Protein AF-0000000084684167 (afdb_homodimer)

Radius of gyration: 35.63 Å; Cα contacts (8 Å, |Δi|>4): 2121; chains: 2; bounding box: 79×108×80 Å

Structure (mmCIF, N/CA/C/O backbone):
data_AF-0000000084684167-model_v1
#
loop_
_entity.id
_entity.type
_entity.pdbx_description
1 polymer 'Sulfate permease'
#
loop_
_atom_site.group_PDB
_atom_site.id
_atom_site.type_symbol
_atom_site.label_atom_id
_atom_site.label_alt_id
_atom_site.label_comp_id
_atom_site.label_asym_id
_atom_site.label_entity_id
_atom_site.label_seq_id
_atom_site.pdbx_PDB_ins_code
_atom_site.Cartn_x
_atom_site.Cartn_y
_atom_site.Cartn_z
_atom_site.occupancy
_atom_site.B_iso_or_equiv
_atom_site.auth_seq_id
_atom_site.auth_comp_id
_atom_site.auth_asym_id
_atom_site.auth_atom_id
_atom_site.pdbx_PDB_model_num
ATOM 1 N N . MET A 1 1 ? 5.824 9.852 40.625 1 30.14 1 MET A N 1
ATOM 2 C CA . MET A 1 1 ? 4.891 9.773 39.5 1 30.14 1 MET A CA 1
ATOM 3 C C . MET A 1 1 ? 5.117 10.922 38.531 1 30.14 1 MET A C 1
ATOM 5 O O . MET A 1 1 ? 5.32 10.695 37.344 1 30.14 1 MET A O 1
ATOM 9 N N . LEU A 1 2 ? 3.863 11.977 38.438 1 46.78 2 LEU A N 1
ATOM 10 C CA . LEU A 1 2 ? 2.816 12.523 37.562 1 46.78 2 LEU A CA 1
ATOM 11 C C . LEU A 1 2 ? 3.27 13.82 36.906 1 46.78 2 LEU A C 1
ATOM 13 O O . LEU A 1 2 ? 2.459 14.547 36.344 1 46.78 2 LEU A O 1
ATOM 17 N N . LEU A 1 3 ? 4.258 14.43 37.312 1 61.12 3 LEU A N 1
ATOM 18 C CA . LEU A 1 3 ? 4.465 15.75 36.719 1 61.12 3 LEU A CA 1
ATOM 19 C C . LEU A 1 3 ? 5.164 15.648 35.375 1 61.12 3 LEU A C 1
ATOM 21 O O . LEU A 1 3 ? 6.082 14.844 35.219 1 61.12 3 LEU A O 1
ATOM 25 N N . PRO A 1 4 ? 4.742 16.422 34.469 1 76.06 4 PRO A N 1
ATOM 26 C CA . PRO A 1 4 ? 5.359 16.438 33.156 1 76.06 4 PRO A CA 1
ATOM 27 C C . PRO A 1 4 ? 6.848 16.766 33.188 1 76.06 4 PRO A C 1
ATOM 29 O O . PRO A 1 4 ? 7.297 17.5 34.094 1 76.06 4 PRO A O 1
ATOM 32 N N . SER A 1 5 ? 7.703 16.25 32.5 1 76.25 5 SER A N 1
ATOM 33 C CA . SER A 1 5 ? 9.156 16.344 32.5 1 76.25 5 SER A CA 1
ATOM 34 C C . SER A 1 5 ? 9.625 17.781 32.344 1 76.25 5 SER A C 1
ATOM 36 O O . SER A 1 5 ? 10.672 18.156 32.875 1 76.25 5 SER A O 1
ATOM 38 N N . TRP A 1 6 ? 8.82 18.688 31.734 1 80.88 6 TRP A N 1
ATOM 39 C CA . TRP A 1 6 ? 9.273 20.062 31.484 1 80.88 6 TRP A CA 1
ATOM 40 C C . TRP A 1 6 ? 9.227 20.906 32.75 1 80.88 6 TRP A C 1
ATOM 42 O O . TRP A 1 6 ? 9.969 21.875 32.875 1 80.88 6 TRP A O 1
ATOM 52 N N . ILE A 1 7 ? 8.445 20.516 33.75 1 82.56 7 ILE A N 1
ATOM 53 C CA . ILE A 1 7 ? 8.336 21.266 35 1 82.56 7 ILE A CA 1
ATOM 54 C C . ILE A 1 7 ? 9.609 21.109 35.812 1 82.56 7 ILE A C 1
ATOM 56 O O . ILE A 1 7 ? 10.039 22.047 36.5 1 82.56 7 ILE A O 1
ATOM 60 N N . LYS A 1 8 ? 10.289 19.891 35.781 1 78.38 8 LYS A N 1
ATOM 61 C CA . LYS A 1 8 ? 11.484 19.578 36.562 1 78.38 8 LYS A CA 1
ATOM 62 C C . LYS A 1 8 ? 12.688 20.344 36.031 1 78.38 8 LYS A C 1
ATOM 64 O O . LYS A 1 8 ? 13.625 20.625 36.781 1 78.38 8 LYS A O 1
ATOM 69 N N . THR A 1 9 ? 12.547 20.781 34.75 1 81.38 9 THR A N 1
ATOM 70 C CA . THR A 1 9 ? 13.711 21.406 34.125 1 81.38 9 THR A CA 1
ATOM 71 C C . THR A 1 9 ? 13.422 22.875 33.781 1 81.38 9 THR A C 1
ATOM 73 O O . THR A 1 9 ? 14.172 23.484 33.031 1 81.38 9 THR A O 1
ATOM 76 N N . TYR A 1 10 ? 12.406 23.453 34.312 1 87.62 10 TYR A N 1
ATOM 77 C CA . TYR A 1 10 ? 11.977 24.797 33.938 1 87.62 10 TYR A CA 1
ATOM 78 C C . TYR A 1 10 ? 12.922 25.844 34.5 1 87.62 10 TYR A C 1
ATOM 80 O O . TYR A 1 10 ? 13.32 25.766 35.688 1 87.62 10 TYR A O 1
ATOM 88 N N . GLN A 1 11 ? 13.32 26.75 33.688 1 88.44 11 GLN A N 1
ATOM 89 C CA . GLN A 1 11 ? 14.203 27.844 34.125 1 88.44 11 GLN A CA 1
ATOM 90 C C . GLN A 1 11 ? 13.43 29.156 34.219 1 88.44 11 GLN A C 1
ATOM 92 O O . GLN A 1 11 ? 12.625 29.484 33.344 1 88.44 11 GLN A O 1
ATOM 97 N N . THR A 1 12 ? 13.664 29.938 35.219 1 88.5 12 THR A N 1
ATOM 98 C CA . THR A 1 12 ? 12.961 31.188 35.5 1 88.5 12 THR A CA 1
ATOM 99 C C . THR A 1 12 ? 13.195 32.188 34.375 1 88.5 12 THR A C 1
ATOM 101 O O . THR A 1 12 ? 12.344 33.031 34.125 1 88.5 12 THR A O 1
ATOM 104 N N . ALA A 1 13 ? 14.281 32.062 33.656 1 87.5 13 ALA A N 1
ATOM 105 C CA . ALA A 1 13 ? 14.609 32.969 32.531 1 87.5 13 ALA A CA 1
ATOM 106 C C . ALA A 1 13 ? 13.602 32.781 31.406 1 87.5 13 ALA A C 1
ATOM 108 O O . ALA A 1 13 ? 13.445 33.688 30.578 1 87.5 13 ALA A O 1
ATOM 109 N N . GLN A 1 14 ? 12.875 31.703 31.453 1 89.88 14 GLN A N 1
ATOM 110 C CA . GLN A 1 14 ? 11.938 31.375 30.375 1 89.88 14 GLN A CA 1
ATOM 111 C C . GLN A 1 14 ? 10.562 31.984 30.656 1 89.88 14 GLN A C 1
ATOM 113 O O . GLN A 1 14 ? 9.727 32.062 29.75 1 89.88 14 GLN A O 1
ATOM 118 N N . LEU A 1 15 ? 10.32 32.5 31.812 1 92.25 15 LEU A N 1
ATOM 119 C CA . LEU A 1 15 ? 9.008 32.938 32.25 1 92.25 15 LEU A CA 1
ATOM 120 C C . LEU A 1 15 ? 8.523 34.156 31.453 1 92.25 15 LEU A C 1
ATOM 122 O O . LEU A 1 15 ? 7.355 34.219 31.062 1 92.25 15 LEU A O 1
ATOM 126 N N . LYS A 1 16 ? 9.398 35.094 31.234 1 90.31 16 LYS A N 1
ATOM 127 C CA . LYS A 1 16 ? 9.008 36.281 30.484 1 90.31 16 LYS A CA 1
ATOM 128 C C . LYS A 1 16 ? 8.531 35.906 29.078 1 90.31 16 LYS A C 1
ATOM 130 O O . LYS A 1 16 ? 7.492 36.375 28.625 1 90.31 16 LYS A O 1
ATOM 135 N N . GLY A 1 17 ? 9.289 35.094 28.422 1 91.12 17 GLY A N 1
ATOM 136 C CA . GLY A 1 17 ? 8.914 34.656 27.094 1 91.12 17 GLY A CA 1
ATOM 137 C C . GLY A 1 17 ? 7.617 33.875 27.078 1 91.12 17 GLY A C 1
ATOM 138 O O . GLY A 1 17 ? 6.781 34.062 26.188 1 91.12 17 GLY A O 1
ATOM 139 N N . ASP A 1 18 ? 7.449 33.031 28.031 1 94.31 18 ASP A N 1
ATOM 140 C CA . ASP A 1 18 ? 6.25 32.188 28.094 1 94.31 18 ASP A CA 1
ATOM 141 C C . ASP A 1 18 ? 5.016 33.031 28.391 1 94.31 18 ASP A C 1
ATOM 143 O O . ASP A 1 18 ? 3.928 32.75 27.875 1 94.31 18 ASP A O 1
ATOM 147 N N . LEU A 1 19 ? 5.188 34.031 29.188 1 93.88 19 LEU A N 1
ATOM 148 C CA . LEU A 1 19 ? 4.074 34.906 29.516 1 93.88 19 LEU A CA 1
ATOM 149 C C . LEU A 1 19 ? 3.619 35.719 28.297 1 93.88 19 LEU A C 1
ATOM 151 O O . LEU A 1 19 ? 2.424 35.781 28.016 1 93.88 19 LEU A O 1
ATOM 155 N N . ILE A 1 20 ? 4.551 36.281 27.625 1 91.31 20 ILE A N 1
ATOM 156 C CA . ILE A 1 20 ? 4.242 37.062 26.453 1 91.31 20 ILE A CA 1
ATOM 157 C C . ILE A 1 20 ? 3.604 36.188 25.375 1 91.31 20 ILE A C 1
ATOM 159 O O . ILE A 1 20 ? 2.572 36.562 24.797 1 91.31 20 ILE A O 1
ATOM 163 N N . ALA A 1 21 ? 4.191 35.094 25.188 1 94.19 21 ALA A N 1
ATOM 164 C CA . ALA A 1 21 ? 3.68 34.156 24.188 1 94.19 21 ALA A CA 1
ATOM 165 C C . ALA A 1 21 ? 2.271 33.688 24.531 1 94.19 21 ALA A C 1
ATOM 167 O O . ALA A 1 21 ? 1.39 33.656 23.672 1 94.19 21 ALA A O 1
ATOM 168 N N . GLY A 1 22 ? 2.076 33.344 25.766 1 95.31 22 GLY A N 1
ATOM 169 C CA . GLY A 1 22 ? 0.77 32.906 26.219 1 95.31 22 GLY A CA 1
ATOM 170 C C . GLY A 1 22 ? -0.327 33.938 26 1 95.31 22 GLY A C 1
ATOM 171 O O . GLY A 1 22 ? -1.43 33.594 25.578 1 95.31 22 GLY A O 1
ATOM 172 N N . VAL A 1 23 ? 0.008 35.125 26.234 1 93.12 23 VAL A N 1
ATOM 173 C CA . VAL A 1 23 ? -0.957 36.219 26.078 1 93.12 23 VAL A CA 1
ATOM 174 C C . VAL A 1 23 ? -1.273 36.438 24.609 1 93.12 23 VAL A C 1
ATOM 176 O O . VAL A 1 23 ? -2.441 36.531 24.219 1 93.12 23 VAL A O 1
ATOM 179 N N . ILE A 1 24 ? -0.276 36.469 23.828 1 91.44 24 ILE A N 1
ATOM 180 C CA . ILE A 1 24 ? -0.456 36.688 22.391 1 91.44 24 ILE A CA 1
ATOM 181 C C . ILE A 1 24 ? -1.278 35.562 21.781 1 91.44 24 ILE A C 1
ATOM 183 O O . ILE A 1 24 ? -2.184 35.812 20.984 1 91.44 24 ILE A O 1
ATOM 187 N N . VAL A 1 25 ? -0.952 34.344 22.172 1 94.06 25 VAL A N 1
ATOM 188 C CA . VAL A 1 25 ? -1.665 33.219 21.609 1 94.06 25 VAL A CA 1
ATOM 189 C C . VAL A 1 25 ? -3.127 33.25 22.047 1 94.06 25 VAL A C 1
ATOM 191 O O . VAL A 1 25 ? -4.023 32.875 21.281 1 94.06 25 VAL A O 1
ATOM 194 N N . ALA A 1 26 ? -3.395 33.656 23.281 1 94.56 26 ALA A N 1
ATOM 195 C CA . ALA A 1 26 ? -4.77 33.781 23.75 1 94.56 26 ALA A CA 1
ATOM 196 C C . ALA A 1 26 ? -5.551 34.781 22.922 1 94.56 26 ALA A C 1
ATOM 198 O O . ALA A 1 26 ? -6.715 34.562 22.594 1 94.56 26 ALA A O 1
ATOM 199 N N . ILE A 1 27 ? -4.934 35.844 22.625 1 89.44 27 ILE A N 1
ATOM 200 C CA . ILE A 1 27 ? -5.535 36.906 21.844 1 89.44 27 ILE A CA 1
ATOM 201 C C . ILE A 1 27 ? -5.934 36.406 20.469 1 89.44 27 ILE A C 1
ATOM 203 O O . ILE A 1 27 ? -6.988 36.781 19.938 1 89.44 27 ILE A O 1
ATOM 207 N N . VAL A 1 28 ? -5.172 35.594 19.922 1 90.06 28 VAL A N 1
ATOM 208 C CA . VAL A 1 28 ? -5.434 35.031 18.594 1 90.06 28 VAL A CA 1
ATOM 209 C C . VAL A 1 28 ? -6.441 33.906 18.688 1 90.06 28 VAL A C 1
ATOM 211 O O . VAL A 1 28 ? -7.344 33.781 17.859 1 90.06 28 VAL A O 1
ATOM 214 N N . LEU A 1 29 ? -6.328 33.094 19.703 1 93.56 29 LEU A N 1
ATOM 215 C CA . LEU A 1 29 ? -7.074 31.859 19.844 1 93.56 29 LEU A CA 1
ATOM 216 C C . LEU A 1 29 ? -8.555 32.125 20.109 1 93.56 29 LEU A C 1
ATOM 218 O O . LEU A 1 29 ? -9.422 31.422 19.594 1 93.56 29 LEU A O 1
ATOM 222 N N . ILE A 1 30 ? -8.914 33.125 20.844 1 93.31 30 ILE A N 1
ATOM 223 C CA . ILE A 1 30 ? -10.281 33.375 21.312 1 93.31 30 ILE A CA 1
ATOM 224 C C . ILE A 1 30 ? -11.18 33.656 20.109 1 93.31 30 ILE A C 1
ATOM 226 O O . ILE A 1 30 ? -12.117 32.906 19.828 1 93.31 30 ILE A O 1
ATOM 230 N N . PRO A 1 31 ? -10.859 34.688 19.328 1 90.94 31 PRO A N 1
ATOM 231 C CA . PRO A 1 31 ? -11.711 34.906 18.156 1 90.94 31 PRO A CA 1
ATOM 232 C C . PRO A 1 31 ? -11.625 33.781 17.141 1 90.94 31 PRO A C 1
ATOM 234 O O . PRO A 1 31 ? -12.633 33.406 16.531 1 90.94 31 PRO A O 1
ATOM 237 N N . GLN A 1 32 ? -10.492 33.219 16.969 1 91.38 32 GLN A N 1
ATOM 238 C CA . GLN A 1 32 ? -10.289 32.125 16.016 1 91.38 32 GLN A CA 1
ATOM 239 C C . GLN A 1 32 ? -11.102 30.906 16.391 1 91.38 32 GLN A C 1
ATOM 241 O O . GLN A 1 32 ? -11.68 30.25 15.531 1 91.38 32 GLN A O 1
ATOM 246 N N . SER A 1 33 ? -11.055 30.578 17.656 1 94 33 SER A N 1
ATOM 247 C CA . SER A 1 33 ? -11.828 29.422 18.125 1 94 33 SER A CA 1
ATOM 248 C C . SER A 1 33 ? -13.32 29.625 17.875 1 94 33 SER A C 1
ATOM 250 O O . SER A 1 33 ? -14.008 28.703 17.422 1 94 33 SER A O 1
ATOM 252 N N . MET A 1 34 ? -13.82 30.797 18.156 1 92.62 34 MET A N 1
ATOM 253 C CA . MET A 1 34 ? -15.234 31.094 17.922 1 92.62 34 MET A CA 1
ATOM 254 C C . MET A 1 34 ? -15.57 30.953 16.438 1 92.62 34 MET A C 1
ATOM 256 O O . MET A 1 34 ? -16.594 30.359 16.078 1 92.62 34 MET A O 1
ATOM 260 N N . ALA A 1 35 ? -14.695 31.469 15.68 1 92.19 35 ALA A N 1
ATOM 261 C CA . ALA A 1 35 ? -14.891 31.391 14.234 1 92.19 35 ALA A CA 1
ATOM 262 C C . ALA A 1 35 ? -14.914 29.938 13.766 1 92.19 35 ALA A C 1
ATOM 264 O O . ALA A 1 35 ? -15.742 29.562 12.938 1 92.19 35 ALA A O 1
ATOM 265 N N . TYR A 1 36 ? -14.047 29.094 14.242 1 93.62 36 TYR A N 1
ATOM 266 C CA . TYR A 1 36 ? -13.961 27.703 13.836 1 93.62 36 TYR A CA 1
ATOM 267 C C . TYR A 1 36 ? -15.148 26.906 14.359 1 93.62 36 TYR A C 1
ATOM 269 O O . TYR A 1 36 ? -15.602 25.953 13.711 1 93.62 36 TYR A O 1
ATOM 277 N N . GLY A 1 37 ? -15.625 27.312 15.531 1 93.44 37 GLY A N 1
ATOM 278 C CA . GLY A 1 37 ? -16.859 26.719 16 1 93.44 37 GLY A CA 1
ATOM 279 C C . GLY A 1 37 ? -18.016 26.906 15.039 1 93.44 37 GLY A C 1
ATOM 280 O O . GLY A 1 37 ? -18.75 25.953 14.75 1 93.44 37 GLY A O 1
ATOM 281 N N . LEU A 1 38 ? -18.109 28.094 14.594 1 88.69 38 LEU A N 1
ATOM 282 C CA . LEU A 1 38 ? -19.172 28.391 13.633 1 88.69 38 LEU A CA 1
ATOM 283 C C . LEU A 1 38 ? -18.953 27.625 12.328 1 88.69 38 LEU A C 1
ATOM 285 O O . LEU A 1 38 ? -19.922 27.188 11.703 1 88.69 38 LEU A O 1
ATOM 289 N N . LEU A 1 39 ? -17.781 27.516 11.961 1 88.5 39 LEU A N 1
ATOM 290 C CA . LEU A 1 39 ? -17.438 26.75 10.766 1 88.5 39 LEU A CA 1
ATOM 291 C C . LEU A 1 39 ? -17.875 25.297 10.914 1 88.5 39 LEU A C 1
ATOM 293 O O . LEU A 1 39 ? -18.297 24.672 9.938 1 88.5 39 LEU A O 1
ATOM 297 N N . ALA A 1 40 ? -17.828 24.797 12.109 1 92.81 40 ALA A N 1
ATOM 298 C CA . ALA A 1 40 ? -18.203 23.406 12.398 1 92.81 40 ALA A CA 1
ATOM 299 C C . ALA A 1 40 ? -19.719 23.297 12.586 1 92.81 40 ALA A C 1
ATOM 301 O O . ALA A 1 40 ? -20.25 22.203 12.797 1 92.81 40 ALA A O 1
ATOM 302 N N . GLY A 1 41 ? -20.391 24.453 12.523 1 89.31 41 GLY A N 1
ATOM 303 C CA . GLY A 1 41 ? -21.828 24.453 12.758 1 89.31 41 GLY A CA 1
ATOM 304 C C . GLY A 1 41 ? -22.188 24.359 14.227 1 89.31 41 GLY A C 1
ATOM 305 O O . GLY A 1 41 ? -23.266 23.875 14.578 1 89.31 41 GLY A O 1
ATOM 306 N N . LEU A 1 42 ? -21.281 24.766 15.055 1 94.06 42 LEU A N 1
ATOM 307 C CA . LEU A 1 42 ? -21.469 24.688 16.5 1 94.06 42 LEU A CA 1
ATOM 308 C C . LEU A 1 42 ? -21.547 26.062 17.125 1 94.06 42 LEU A C 1
ATOM 310 O O . LEU A 1 42 ? -21.062 27.047 16.531 1 94.06 42 LEU A O 1
ATOM 314 N N . PRO A 1 43 ? -22.156 26.141 18.266 1 92.88 43 PRO A N 1
ATOM 315 C CA . PRO A 1 43 ? -22.094 27.422 18.984 1 92.88 43 PRO A CA 1
ATOM 316 C C . PRO A 1 43 ? -20.688 27.812 19.391 1 92.88 43 PRO A C 1
ATOM 318 O O . PRO A 1 43 ? -19.844 26.938 19.625 1 92.88 43 PRO A O 1
ATOM 321 N N . ALA A 1 44 ? -20.453 29.047 19.5 1 91.94 44 ALA A N 1
ATOM 322 C CA . ALA A 1 44 ? -19.125 29.609 19.766 1 91.94 44 ALA A CA 1
ATOM 323 C C . ALA A 1 44 ? -18.578 29.078 21.094 1 91.94 44 ALA A C 1
ATOM 325 O O . ALA A 1 44 ? -17.359 28.891 21.219 1 91.94 44 ALA A O 1
ATOM 326 N N . GLU A 1 45 ? -19.453 28.859 22.031 1 93.06 45 GLU A N 1
ATOM 327 C CA . GLU A 1 45 ? -19.016 28.438 23.359 1 93.06 45 GLU A CA 1
ATOM 328 C C . GLU A 1 45 ? -18.375 27.047 23.312 1 93.06 45 GLU A C 1
ATOM 330 O O . GLU A 1 45 ? -17.453 26.766 24.078 1 93.06 45 GLU A O 1
ATOM 335 N N . VAL A 1 46 ? -18.844 26.188 22.422 1 94.06 46 VAL A N 1
ATOM 336 C CA . VAL A 1 46 ? -18.312 24.828 22.297 1 94.06 46 VAL A CA 1
ATOM 337 C C . VAL A 1 46 ? -16.859 24.875 21.875 1 94.06 46 VAL A C 1
ATOM 339 O O . VAL A 1 46 ? -16.031 24.109 22.359 1 94.06 46 VAL A O 1
ATOM 342 N N . ALA A 1 47 ? -16.594 25.766 20.984 1 94.81 47 ALA A N 1
ATOM 343 C CA . ALA A 1 47 ? -15.211 25.922 20.531 1 94.81 47 ALA A CA 1
ATOM 344 C C . ALA A 1 47 ? -14.336 26.5 21.625 1 94.81 47 ALA A C 1
ATOM 346 O O . ALA A 1 47 ? -13.156 26.156 21.75 1 94.81 47 ALA A O 1
ATOM 347 N N . LEU A 1 48 ? -14.859 27.438 22.406 1 95.06 48 LEU A N 1
ATOM 348 C CA . LEU A 1 48 ? -14.117 28 23.531 1 95.06 48 LEU A CA 1
ATOM 349 C C . LEU A 1 48 ? -13.844 26.938 24.594 1 95.06 48 LEU A C 1
ATOM 351 O O . LEU A 1 48 ? -12.766 26.906 25.188 1 95.06 48 LEU A O 1
ATOM 355 N N . TYR A 1 49 ? -14.836 26.078 24.766 1 96.06 49 TYR A N 1
ATOM 356 C CA . TYR A 1 49 ? -14.648 24.969 25.703 1 96.06 49 TYR A CA 1
ATOM 357 C C . TYR A 1 49 ? -13.492 24.078 25.25 1 96.06 49 TYR A C 1
ATOM 359 O O . TYR A 1 49 ? -12.781 23.5 26.078 1 96.06 49 TYR A O 1
ATOM 367 N N . SER A 1 50 ? -13.297 23.969 23.953 1 96.75 50 SER A N 1
ATOM 368 C CA . SER A 1 50 ? -12.25 23.141 23.375 1 96.75 50 SER A CA 1
ATOM 369 C C . SER A 1 50 ? -10.883 23.797 23.5 1 96.75 50 SER A C 1
ATOM 371 O O . SER A 1 50 ? -9.883 23.25 23.031 1 96.75 50 SER A O 1
ATOM 373 N N . SER A 1 51 ? -10.789 24.953 24.109 1 96.62 51 SER A N 1
ATOM 374 C CA . SER A 1 51 ? -9.547 25.719 24.156 1 96.62 51 SER A CA 1
ATOM 375 C C . SER A 1 51 ? -9.078 25.938 25.578 1 96.62 51 SER A C 1
ATOM 377 O O . SER A 1 51 ? -8.375 26.906 25.875 1 96.62 51 SER A O 1
ATOM 379 N N . VAL A 1 52 ? -9.492 25.141 26.516 1 96.88 52 VAL A N 1
ATOM 380 C CA . VAL A 1 52 ? -9.055 25.281 27.906 1 96.88 52 VAL A CA 1
ATOM 381 C C . VAL A 1 52 ? -8.406 23.984 28.375 1 96.88 52 VAL A C 1
ATOM 383 O O . VAL A 1 52 ? -7.188 23.812 28.266 1 96.88 52 VAL A O 1
ATOM 386 N N . LEU A 1 53 ? -9.25 22.984 28.609 1 96.56 53 LEU A N 1
ATOM 387 C CA . LEU A 1 53 ? -8.742 21.734 29.188 1 96.56 53 LEU A CA 1
ATOM 388 C C . LEU A 1 53 ? -7.836 21.016 28.188 1 96.56 53 LEU A C 1
ATOM 390 O O . LEU A 1 53 ? -6.824 20.422 28.578 1 96.56 53 LEU A O 1
ATOM 394 N N . PRO A 1 54 ? -8.234 20.984 26.953 1 97.56 54 PRO A N 1
ATOM 395 C CA . PRO A 1 54 ? -7.367 20.297 25.984 1 97.56 54 PRO A CA 1
ATOM 396 C C . PRO A 1 54 ? -5.945 20.844 25.969 1 97.56 54 PRO A C 1
ATOM 398 O O . PRO A 1 54 ? -4.984 20.078 25.891 1 97.56 54 PRO A O 1
ATOM 401 N N . ILE A 1 55 ? -5.809 22.156 26.078 1 97.44 55 ILE A N 1
ATOM 402 C CA . ILE A 1 55 ? -4.5 22.797 26.062 1 97.44 55 ILE A CA 1
ATOM 403 C C . ILE A 1 55 ? -3.699 22.359 27.281 1 97.44 55 ILE A C 1
ATOM 405 O O . ILE A 1 55 ? -2.512 22.047 27.188 1 97.44 55 ILE A O 1
ATOM 409 N N . ILE A 1 56 ? -4.336 22.281 28.391 1 96.31 56 ILE A N 1
ATOM 410 C CA . ILE A 1 56 ? -3.689 21.922 29.656 1 96.31 56 ILE A CA 1
ATOM 411 C C . ILE A 1 56 ? -3.246 20.469 29.625 1 96.31 56 ILE A C 1
ATOM 413 O O . ILE A 1 56 ? -2.121 20.141 30.016 1 96.31 56 ILE A O 1
ATOM 417 N N . LEU A 1 57 ? -4.113 19.641 29.156 1 96.75 57 LEU A N 1
ATOM 418 C CA . LEU A 1 57 ? -3.781 18.219 29.156 1 96.75 57 LEU A CA 1
ATOM 419 C C . LEU A 1 57 ? -2.705 17.922 28.125 1 96.75 57 LEU A C 1
ATOM 421 O O . LEU A 1 57 ? -1.883 17.016 28.312 1 96.75 57 LEU A O 1
ATOM 425 N N . TYR A 1 58 ? -2.76 18.609 27.016 1 97 58 TYR A N 1
ATOM 426 C CA . TYR A 1 58 ? -1.657 18.438 26.078 1 97 58 TYR A CA 1
ATOM 427 C C . TYR A 1 58 ? -0.337 18.875 26.688 1 97 58 TYR A C 1
ATOM 429 O O . TYR A 1 58 ? 0.694 18.234 26.5 1 97 58 TYR A O 1
ATOM 437 N N . ALA A 1 59 ? -0.339 19.984 27.375 1 95.12 59 ALA A N 1
ATOM 438 C CA . ALA A 1 59 ? 0.871 20.484 28.016 1 95.12 59 ALA A CA 1
ATOM 439 C C . ALA A 1 59 ? 1.427 19.469 29.016 1 95.12 59 ALA A C 1
ATOM 441 O O . ALA A 1 59 ? 2.643 19.375 29.188 1 95.12 59 ALA A O 1
ATOM 442 N N . ALA A 1 60 ? 0.584 18.703 29.547 1 94.62 60 ALA A N 1
ATOM 443 C CA . ALA A 1 60 ? 0.984 17.719 30.547 1 94.62 60 ALA A CA 1
ATOM 444 C C . ALA A 1 60 ? 1.554 16.469 29.891 1 94.62 60 ALA A C 1
ATOM 446 O O . ALA A 1 60 ? 2.467 15.836 30.422 1 94.62 60 ALA A O 1
ATOM 447 N N . PHE A 1 61 ? 1.011 16.141 28.703 1 94.88 61 PHE A N 1
ATOM 448 C CA . PHE A 1 61 ? 1.336 14.805 28.203 1 94.88 61 PHE A CA 1
ATOM 449 C C . PHE A 1 61 ? 2.072 14.891 26.875 1 94.88 61 PHE A C 1
ATOM 451 O O . PHE A 1 61 ? 2.689 13.914 26.438 1 94.88 61 PHE A O 1
ATOM 458 N N . GLY A 1 62 ? 1.95 15.984 26.25 1 92.94 62 GLY A N 1
ATOM 459 C CA . GLY A 1 62 ? 2.586 16.125 24.953 1 92.94 62 GLY A CA 1
ATOM 460 C C . GLY A 1 62 ? 4.094 16.281 25.031 1 92.94 62 GLY A C 1
ATOM 461 O O . GLY A 1 62 ? 4.641 16.469 26.125 1 92.94 62 GLY A O 1
ATOM 462 N N . SER A 1 63 ? 4.785 16.188 23.906 1 90.38 63 SER A N 1
ATOM 463 C CA . SER A 1 63 ? 6.238 16.312 23.891 1 90.38 63 SER A CA 1
ATOM 464 C C . SER A 1 63 ? 6.68 17.688 23.422 1 90.38 63 SER A C 1
ATOM 466 O O . SER A 1 63 ? 7.734 18.188 23.828 1 90.38 63 SER A O 1
ATOM 468 N N . SER A 1 64 ? 5.887 18.328 22.625 1 90.94 64 SER A N 1
ATOM 469 C CA . SER A 1 64 ? 6.258 19.641 22.094 1 90.94 64 SER A CA 1
ATOM 470 C C . SER A 1 64 ? 6.129 20.719 23.156 1 90.94 64 SER A C 1
ATOM 472 O O . SER A 1 64 ? 5.188 20.719 23.953 1 90.94 64 SER A O 1
ATOM 474 N N . ARG A 1 65 ? 6.988 21.609 23.094 1 90.12 65 ARG A N 1
ATOM 475 C CA . ARG A 1 65 ? 6.996 22.688 24.062 1 90.12 65 ARG A CA 1
ATOM 476 C C . ARG A 1 65 ? 6.293 23.922 23.516 1 90.12 65 ARG A C 1
ATOM 478 O O . ARG A 1 65 ? 5.926 24.828 24.281 1 90.12 65 ARG A O 1
ATOM 485 N N . THR A 1 66 ? 6.07 23.922 22.281 1 90.19 66 THR A N 1
ATOM 486 C CA . THR A 1 66 ? 5.602 25.188 21.703 1 90.19 66 THR A CA 1
ATOM 487 C C . THR A 1 66 ? 4.344 24.953 20.859 1 90.19 66 THR A C 1
ATOM 489 O O . THR A 1 66 ? 3.723 25.906 20.391 1 90.19 66 THR A O 1
ATOM 492 N N . LEU A 1 67 ? 3.943 23.734 20.672 1 92.88 67 LEU A N 1
ATOM 493 C CA . LEU A 1 67 ? 2.756 23.453 19.875 1 92.88 67 LEU A CA 1
ATOM 494 C C . LEU A 1 67 ? 1.511 24.062 20.516 1 92.88 67 LEU A C 1
ATOM 496 O O . LEU A 1 67 ? 1.26 23.844 21.719 1 92.88 67 LEU A O 1
ATOM 500 N N . ALA A 1 68 ? 0.794 24.797 19.766 1 95.31 68 ALA A N 1
ATOM 501 C CA . ALA A 1 68 ? -0.441 25.406 20.25 1 95.31 68 ALA A CA 1
ATOM 502 C C . ALA A 1 68 ? -1.657 24.578 19.844 1 95.31 68 ALA A C 1
ATOM 504 O O . ALA A 1 68 ? -2.012 24.516 18.672 1 95.31 68 ALA A O 1
ATOM 505 N N . ILE A 1 69 ? -2.32 24.031 20.812 1 96.31 69 ILE A N 1
ATOM 506 C CA . ILE A 1 69 ? -3.445 23.125 20.609 1 96.31 69 ILE A CA 1
ATOM 507 C C . ILE A 1 69 ? -4.754 23.906 20.641 1 96.31 69 ILE A C 1
ATOM 509 O O . ILE A 1 69 ? -4.871 24.906 21.359 1 96.31 69 ILE A O 1
ATOM 513 N N . GLY A 1 70 ? -5.762 23.5 19.922 1 96.5 70 GLY A N 1
ATOM 514 C CA . GLY A 1 70 ? -7.094 24.078 19.859 1 96.5 70 GLY A CA 1
ATOM 515 C C . GLY A 1 70 ? -7.855 23.719 18.609 1 96.5 70 GLY A C 1
ATOM 516 O O . GLY A 1 70 ? -7.449 22.828 17.859 1 96.5 70 GLY A O 1
ATOM 517 N N . PRO A 1 71 ? -8.953 24.375 18.438 1 95.94 71 PRO A N 1
ATOM 518 C CA . PRO A 1 71 ? -9.688 24.203 17.188 1 95.94 71 PRO A CA 1
ATOM 519 C C . PRO A 1 71 ? -8.883 24.641 15.961 1 95.94 71 PRO A C 1
ATOM 521 O O . PRO A 1 71 ? -8.195 25.672 16 1 95.94 71 PRO A O 1
ATOM 524 N N . VAL A 1 72 ? -8.93 23.812 14.938 1 93.62 72 VAL A N 1
ATOM 525 C CA . VAL A 1 72 ? -8.25 24.141 13.688 1 93.62 72 VAL A CA 1
ATOM 526 C C . VAL A 1 72 ? -9.234 24.062 12.531 1 93.62 72 VAL A C 1
ATOM 528 O O . VAL A 1 72 ? -10.273 23.406 12.633 1 93.62 72 VAL A O 1
ATOM 531 N N . GLY A 1 73 ? -8.93 24.797 11.508 1 90.44 73 GLY A N 1
ATOM 532 C CA . GLY A 1 73 ? -9.828 24.938 10.367 1 90.44 73 GLY A CA 1
ATOM 533 C C . GLY A 1 73 ? -10.234 23.609 9.766 1 90.44 73 GLY A C 1
ATOM 534 O O . GLY A 1 73 ? -11.422 23.312 9.633 1 90.44 73 GLY A O 1
ATOM 535 N N . ILE A 1 74 ? -9.305 22.828 9.508 1 86.75 74 ILE A N 1
ATOM 536 C CA . ILE A 1 74 ? -9.555 21.578 8.805 1 86.75 74 ILE A CA 1
ATOM 537 C C . ILE A 1 74 ? -10.391 20.656 9.68 1 86.75 74 ILE A C 1
ATOM 539 O O . ILE A 1 74 ? -11.312 19.984 9.195 1 86.75 74 ILE A O 1
ATOM 543 N N . MET A 1 75 ? -10.086 20.578 10.898 1 92.06 75 MET A N 1
ATOM 544 C CA . MET A 1 75 ? -10.852 19.734 11.797 1 92.06 75 MET A CA 1
ATOM 545 C C . MET A 1 75 ? -12.281 20.234 11.945 1 92.06 75 MET A C 1
ATOM 547 O O . MET A 1 75 ? -13.219 19.438 12.047 1 92.06 75 MET A O 1
ATOM 551 N N . SER A 1 76 ? -12.398 21.516 11.984 1 93.88 76 SER A N 1
ATOM 552 C CA . SER A 1 76 ? -13.734 22.094 12.102 1 93.88 76 SER A CA 1
ATOM 553 C C . SER A 1 76 ? -14.57 21.812 10.859 1 93.88 76 SER A C 1
ATOM 555 O O . SER A 1 76 ? -15.75 21.5 10.961 1 93.88 76 SER A O 1
ATOM 557 N N . LEU A 1 77 ? -13.945 21.984 9.805 1 86.69 77 LEU A N 1
ATOM 558 C CA . LEU A 1 77 ? -14.617 21.688 8.547 1 86.69 77 LEU A CA 1
ATOM 559 C C . LEU A 1 77 ? -15.07 20.234 8.508 1 86.69 77 LEU A C 1
ATOM 561 O O . LEU A 1 77 ? -16.219 19.938 8.141 1 86.69 77 LEU A O 1
ATOM 565 N N . MET A 1 78 ? -14.18 19.312 8.883 1 88.62 78 MET A N 1
ATOM 566 C CA . MET A 1 78 ? -14.484 17.875 8.844 1 88.62 78 MET A CA 1
ATOM 567 C C . MET A 1 78 ? -15.562 17.531 9.867 1 88.62 78 MET A C 1
ATOM 569 O O . MET A 1 78 ? -16.422 16.688 9.594 1 88.62 78 MET A O 1
ATOM 573 N N . THR A 1 79 ? -15.508 18.141 10.969 1 93.62 79 THR A N 1
ATOM 574 C CA . THR A 1 79 ? -16.531 17.938 11.992 1 93.62 79 THR A CA 1
ATOM 575 C C . THR A 1 79 ? -17.906 18.391 11.484 1 93.62 79 THR A C 1
ATOM 577 O O . THR A 1 79 ? -18.891 17.656 11.617 1 93.62 79 THR A O 1
ATOM 580 N N . GLY A 1 80 ? -17.938 19.562 10.953 1 90.56 80 GLY A N 1
ATOM 581 C CA . GLY A 1 80 ? -19.172 20.078 10.406 1 90.56 80 GLY A CA 1
ATOM 582 C C . GLY A 1 80 ? -19.766 19.188 9.32 1 90.56 80 GLY A C 1
ATOM 583 O O . GLY A 1 80 ? -20.969 18.922 9.312 1 90.56 80 GLY A O 1
ATOM 584 N N . ALA A 1 81 ? -18.938 18.766 8.477 1 84.19 81 ALA A N 1
ATOM 585 C CA . ALA A 1 81 ? -19.375 17.891 7.387 1 84.19 81 ALA A CA 1
ATOM 586 C C . ALA A 1 81 ? -19.922 16.578 7.922 1 84.19 81 ALA A C 1
ATOM 588 O O . ALA A 1 81 ? -20.922 16.062 7.426 1 84.19 81 ALA A O 1
ATOM 589 N N . THR A 1 82 ? -19.234 15.984 8.859 1 89.38 82 THR A N 1
ATOM 590 C CA . THR A 1 82 ? -19.656 14.727 9.461 1 89.38 82 THR A CA 1
ATOM 591 C C . THR A 1 82 ? -21.016 14.859 10.133 1 89.38 82 THR A C 1
ATOM 593 O O . THR A 1 82 ? -21.875 14 9.977 1 89.38 82 THR A O 1
ATOM 596 N N . ILE A 1 83 ? -21.219 15.938 10.82 1 91.69 83 ILE A N 1
ATOM 597 C CA . ILE A 1 83 ? -22.453 16.156 11.555 1 91.69 83 ILE A CA 1
ATOM 598 C C . ILE A 1 83 ? -23.594 16.438 10.57 1 91.69 83 ILE A C 1
ATOM 600 O O . ILE A 1 83 ? -24.719 15.961 10.758 1 91.69 83 ILE A O 1
ATOM 604 N N . ALA A 1 84 ? -23.297 17.203 9.578 1 86.12 84 ALA A N 1
ATOM 605 C CA . ALA A 1 84 ? -24.297 17.5 8.562 1 86.12 84 ALA A CA 1
ATOM 606 C C . ALA A 1 84 ? -24.828 16.234 7.91 1 86.12 84 ALA A C 1
ATOM 608 O O . ALA A 1 84 ? -26.016 16.141 7.57 1 86.12 84 ALA A O 1
ATOM 609 N N . GLU A 1 85 ? -24.031 15.258 7.738 1 84.19 85 GLU A N 1
ATOM 610 C CA . GLU A 1 85 ? -24.406 14 7.094 1 84.19 85 GLU A CA 1
ATOM 611 C C . GLU A 1 85 ? -25.359 13.188 7.965 1 84.19 85 GLU A C 1
ATOM 613 O O . GLU A 1 85 ? -26.094 12.344 7.465 1 84.19 85 GLU A O 1
ATOM 618 N N . LEU A 1 86 ? -25.328 13.445 9.219 1 88.88 86 LEU A N 1
ATOM 619 C CA . LEU A 1 86 ? -26.203 12.711 10.141 1 88.88 86 LEU A CA 1
ATOM 620 C C . LEU A 1 86 ? -27.641 13.156 9.984 1 88.88 86 LEU A C 1
ATOM 622 O O . LEU A 1 86 ? -28.562 12.453 10.406 1 88.88 86 LEU A O 1
ATOM 626 N N . GLY A 1 87 ? -27.891 14.383 9.438 1 86.94 87 GLY A N 1
ATOM 627 C CA . GLY A 1 87 ? -29.234 14.891 9.211 1 86.94 87 GLY A CA 1
ATOM 628 C C . GLY A 1 87 ? -29.953 15.273 10.492 1 86.94 87 GLY A C 1
ATOM 629 O O . GLY A 1 87 ? -31.172 15.117 10.602 1 86.94 87 GLY A O 1
ATOM 630 N N . ILE A 1 88 ? -29.156 15.695 11.453 1 88.38 88 ILE A N 1
ATOM 631 C CA . ILE A 1 88 ? -29.75 16.062 12.734 1 88.38 88 ILE A CA 1
ATOM 632 C C . ILE A 1 88 ? -29.984 17.578 12.773 1 88.38 88 ILE A C 1
ATOM 634 O O . ILE A 1 88 ? -29.156 18.344 12.266 1 88.38 88 ILE A O 1
ATOM 638 N N . SER A 1 89 ? -31.109 18.016 13.328 1 85.12 89 SER A N 1
ATOM 639 C CA . SER A 1 89 ? -31.453 19.438 13.336 1 85.12 89 SER A CA 1
ATOM 640 C C . SER A 1 89 ? -31.422 20 14.758 1 85.12 89 SER A C 1
ATOM 642 O O . SER A 1 89 ? -31.25 21.219 14.945 1 85.12 89 SER A O 1
ATOM 644 N N . ASN A 1 90 ? -31.516 19.203 15.719 1 91.94 90 ASN A N 1
ATOM 645 C CA . ASN A 1 90 ? -31.5 19.656 17.109 1 91.94 90 ASN A CA 1
ATOM 646 C C . ASN A 1 90 ? -30.094 20.016 17.562 1 91.94 90 ASN A C 1
ATOM 648 O O . ASN A 1 90 ? -29.172 19.219 17.422 1 91.94 90 ASN A O 1
ATOM 652 N N . ILE A 1 91 ? -29.953 21.234 18.109 1 90.88 91 ILE A N 1
ATOM 653 C CA . ILE A 1 91 ? -28.656 21.781 18.469 1 90.88 91 ILE A CA 1
ATOM 654 C C . ILE A 1 91 ? -28 20.906 19.531 1 90.88 91 ILE A C 1
ATOM 656 O O . ILE A 1 91 ? -26.781 20.719 19.531 1 90.88 91 ILE A O 1
ATOM 660 N N . ASP A 1 92 ? -28.781 20.406 20.438 1 91.44 92 ASP A N 1
ATOM 661 C CA . ASP A 1 92 ? -28.234 19.562 21.5 1 91.44 92 ASP A CA 1
ATOM 662 C C . ASP A 1 92 ? -27.656 18.266 20.922 1 91.44 92 ASP A C 1
ATOM 664 O O . ASP A 1 92 ? -26.641 17.781 21.406 1 91.44 92 ASP A O 1
ATOM 668 N N . GLU A 1 93 ? -28.344 17.766 19.938 1 92.94 93 GLU A N 1
ATOM 669 C CA . GLU A 1 93 ? -27.859 16.547 19.281 1 92.94 93 GLU A CA 1
ATOM 670 C C . GLU A 1 93 ? -26.609 16.828 18.469 1 92.94 93 GLU A C 1
ATOM 672 O O . GLU A 1 93 ? -25.719 15.977 18.375 1 92.94 93 GLU A O 1
ATOM 677 N N . VAL A 1 94 ? -26.609 18 17.906 1 93.88 94 VAL A N 1
ATOM 678 C CA . VAL A 1 94 ? -25.453 18.422 17.141 1 93.88 94 VAL A CA 1
ATOM 679 C C . VAL A 1 94 ? -24.234 18.516 18.047 1 93.88 94 VAL A C 1
ATOM 681 O O . VAL A 1 94 ? -23.156 18.016 17.719 1 93.88 94 VAL A O 1
ATOM 684 N N . ILE A 1 95 ? -24.422 19.078 19.219 1 93.56 95 ILE A N 1
ATOM 685 C CA . ILE A 1 95 ? -23.344 19.25 20.188 1 93.56 95 ILE A CA 1
ATOM 686 C C . ILE A 1 95 ? -22.906 17.891 20.703 1 93.56 95 ILE A C 1
ATOM 688 O O . ILE A 1 95 ? -21.703 17.625 20.828 1 93.56 95 ILE A O 1
ATOM 692 N N . ASN A 1 96 ? -23.844 17.031 20.891 1 93.75 96 ASN A N 1
ATOM 693 C CA . ASN A 1 96 ? -23.531 15.688 21.375 1 93.75 96 ASN A CA 1
ATOM 694 C C . ASN A 1 96 ? -22.703 14.906 20.344 1 93.75 96 ASN A C 1
ATOM 696 O O . ASN A 1 96 ? -21.781 14.172 20.703 1 93.75 96 ASN A O 1
ATOM 700 N N . ALA A 1 97 ? -23.109 15.062 19.141 1 94.88 97 ALA A N 1
ATOM 701 C CA . ALA A 1 97 ? -22.375 14.406 18.062 1 94.88 97 ALA A CA 1
ATOM 702 C C . ALA A 1 97 ? -20.938 14.906 18 1 94.88 97 ALA A C 1
ATOM 704 O O . ALA A 1 97 ? -20 14.125 17.797 1 94.88 97 ALA A O 1
ATOM 705 N N . ALA A 1 98 ? -20.766 16.203 18.172 1 95.62 98 ALA A N 1
ATOM 706 C CA . ALA A 1 98 ? -19.438 16.797 18.156 1 95.62 98 ALA A CA 1
ATOM 707 C C . ALA A 1 98 ? -18.594 16.312 19.328 1 95.62 98 ALA A C 1
ATOM 709 O O . ALA A 1 98 ? -17.406 16 19.172 1 95.62 98 ALA A O 1
ATOM 710 N N . ASN A 1 99 ? -19.25 16.203 20.5 1 96 99 ASN A N 1
ATOM 711 C CA . ASN A 1 99 ? -18.562 15.695 21.672 1 96 99 ASN A CA 1
ATOM 712 C C . ASN A 1 99 ? -18.141 14.242 21.5 1 96 99 ASN A C 1
ATOM 714 O O . ASN A 1 99 ? -17.031 13.867 21.875 1 96 99 ASN A O 1
ATOM 718 N N . THR A 1 100 ? -19.016 13.539 20.953 1 96.19 100 THR A N 1
ATOM 719 C CA . THR A 1 100 ? -18.734 12.125 20.719 1 96.19 100 THR A CA 1
ATOM 720 C C . THR A 1 100 ? -17.594 11.953 19.719 1 96.19 100 THR A C 1
ATOM 722 O O . THR A 1 100 ? -16.766 11.062 19.875 1 96.19 100 THR A O 1
ATOM 725 N N . LEU A 1 101 ? -17.641 12.766 18.734 1 96.44 101 LEU A N 1
ATOM 726 C CA . LEU A 1 101 ? -16.578 12.727 17.734 1 96.44 101 LEU A CA 1
ATOM 727 C C . LEU A 1 101 ? -15.219 13 18.359 1 96.44 101 LEU A C 1
ATOM 729 O O . LEU A 1 101 ? -14.234 12.344 18.031 1 96.44 101 LEU A O 1
ATOM 733 N N . ALA A 1 102 ? -15.164 13.953 19.25 1 97.38 102 ALA A N 1
ATOM 734 C CA . ALA A 1 102 ? -13.93 14.266 19.969 1 97.38 102 ALA A CA 1
ATOM 735 C C . ALA A 1 102 ? -13.484 13.094 20.828 1 97.38 102 ALA A C 1
ATOM 737 O O . ALA A 1 102 ? -12.297 12.766 20.891 1 97.38 102 ALA A O 1
ATOM 738 N N . LEU A 1 103 ? -14.391 12.484 21.453 1 97.31 103 LEU A N 1
ATOM 739 C CA . LEU A 1 103 ? -14.094 11.336 22.297 1 97.31 103 LEU A CA 1
ATOM 740 C C . LEU A 1 103 ? -13.508 10.195 21.484 1 97.31 103 LEU A C 1
ATOM 742 O O . LEU A 1 103 ? -12.484 9.609 21.844 1 97.31 103 LEU A O 1
ATOM 746 N N . LEU A 1 104 ? -14.211 9.914 20.422 1 97.31 104 LEU A N 1
ATOM 747 C CA . LEU A 1 104 ? -13.758 8.836 19.547 1 97.31 104 LEU A CA 1
ATOM 748 C C . LEU A 1 104 ? -12.375 9.141 18.984 1 97.31 104 LEU A C 1
ATOM 750 O O . LEU A 1 104 ? -11.531 8.258 18.891 1 97.31 104 LEU A O 1
ATOM 754 N N . THR A 1 105 ? -12.156 10.359 18.562 1 97.31 105 THR A N 1
ATOM 755 C CA . THR A 1 105 ? -10.844 10.781 18.062 1 97.31 105 THR A CA 1
ATOM 756 C C . THR A 1 105 ? -9.773 10.555 19.125 1 97.31 105 THR A C 1
ATOM 758 O O . THR A 1 105 ? -8.695 10.031 18.812 1 97.31 105 THR A O 1
ATOM 761 N N . GLY A 1 106 ? -10.109 10.922 20.328 1 97.88 106 GLY A N 1
ATOM 762 C CA . GLY A 1 106 ? -9.18 10.711 21.422 1 97.88 106 GLY A CA 1
ATOM 763 C C . GLY A 1 106 ? -8.883 9.25 21.688 1 97.88 106 GLY A C 1
ATOM 764 O O . GLY A 1 106 ? -7.734 8.867 21.906 1 97.88 106 GLY A O 1
ATOM 765 N N . ILE A 1 107 ? -9.859 8.469 21.641 1 97.25 107 ILE A N 1
ATOM 766 C CA . ILE A 1 107 ? -9.711 7.039 21.891 1 97.25 107 ILE A CA 1
ATOM 767 C C . ILE A 1 107 ? -8.852 6.41 20.781 1 97.25 107 ILE A C 1
ATOM 769 O O . ILE A 1 107 ? -7.98 5.586 21.062 1 97.25 107 ILE A O 1
ATOM 773 N N . ILE A 1 108 ? -9.156 6.762 19.625 1 97 108 ILE A N 1
ATOM 774 C CA . ILE A 1 108 ? -8.398 6.23 18.484 1 97 108 ILE A CA 1
ATOM 775 C C . ILE A 1 108 ? -6.926 6.602 18.641 1 97 108 ILE A C 1
ATOM 777 O O . ILE A 1 108 ? -6.043 5.766 18.422 1 97 108 ILE A O 1
ATOM 781 N N . LEU A 1 109 ? -6.656 7.812 19 1 97.56 109 LEU A N 1
ATOM 782 C CA . LEU A 1 109 ? -5.281 8.25 19.203 1 97.56 109 LEU A CA 1
ATOM 783 C C . LEU A 1 109 ? -4.629 7.469 20.344 1 97.56 109 LEU A C 1
ATOM 785 O O . LEU A 1 109 ? -3.439 7.152 20.281 1 97.56 109 LEU A O 1
ATOM 789 N N . LEU A 1 110 ? -5.402 7.207 21.344 1 97.06 110 LEU A N 1
ATOM 790 C CA . LEU A 1 110 ? -4.895 6.41 22.453 1 97.06 110 LEU A CA 1
ATOM 791 C C . LEU A 1 110 ? -4.555 4.996 22 1 97.06 110 LEU A C 1
ATOM 793 O O . LEU A 1 110 ? -3.535 4.434 22.406 1 97.06 110 LEU A O 1
ATOM 797 N N . LEU A 1 111 ? -5.41 4.477 21.234 1 96.25 111 LEU A N 1
ATOM 798 C CA . LEU A 1 111 ? -5.172 3.145 20.688 1 96.25 111 LEU A CA 1
ATOM 799 C C . LEU A 1 111 ? -3.936 3.133 19.797 1 96.25 111 LEU A C 1
ATOM 801 O O . LEU A 1 111 ? -3.164 2.17 19.812 1 96.25 111 LEU A O 1
ATOM 805 N N . MET A 1 112 ? -3.809 4.137 19.062 1 94.06 112 MET A N 1
ATOM 806 C CA . MET A 1 112 ? -2.613 4.254 18.219 1 94.06 112 MET A CA 1
ATOM 807 C C . MET A 1 112 ? -1.356 4.316 19.078 1 94.06 112 MET A C 1
ATOM 809 O O . MET A 1 112 ? -0.331 3.727 18.734 1 94.06 112 MET A O 1
ATOM 813 N N . ARG A 1 113 ? -1.433 5.059 20.141 1 94.62 113 ARG A N 1
ATOM 814 C CA . ARG A 1 113 ? -0.309 5.117 21.078 1 94.62 113 ARG A CA 1
ATOM 815 C C . ARG A 1 113 ? -0.008 3.742 21.656 1 94.62 113 ARG A C 1
ATOM 817 O O . ARG A 1 113 ? 1.153 3.334 21.734 1 94.62 113 ARG A O 1
ATOM 824 N N . ALA A 1 114 ? -1.025 3.082 22.062 1 95 114 ALA A N 1
ATOM 825 C CA . ALA A 1 114 ? -0.866 1.751 22.641 1 95 114 ALA A CA 1
ATOM 826 C C . ALA A 1 114 ? -0.229 0.789 21.641 1 95 114 ALA A C 1
ATOM 828 O O . ALA A 1 114 ? 0.567 -0.072 22.016 1 95 114 ALA A O 1
ATOM 829 N N . ALA A 1 115 ? -0.534 1.017 20.422 1 90.69 115 ALA A N 1
ATOM 830 C CA . ALA A 1 115 ? 0.009 0.172 19.359 1 90.69 115 ALA A CA 1
ATOM 831 C C . ALA A 1 115 ? 1.349 0.709 18.859 1 90.69 115 ALA A C 1
ATOM 833 O O . ALA A 1 115 ? 1.925 0.175 17.906 1 90.69 115 ALA A O 1
ATOM 834 N N . ARG A 1 116 ? 1.834 1.803 19.375 1 88.56 116 ARG A N 1
ATOM 835 C CA . ARG A 1 116 ? 3.1 2.441 19.031 1 88.56 116 ARG A CA 1
ATOM 836 C C . ARG A 1 116 ? 3.143 2.807 17.562 1 88.56 116 ARG A C 1
ATOM 838 O O . ARG A 1 116 ? 4.121 2.508 16.859 1 88.56 116 ARG A O 1
ATOM 845 N N . LEU A 1 117 ? 2.016 3.434 17.141 1 87.25 117 LEU A N 1
ATOM 846 C CA . LEU A 1 117 ? 1.878 3.783 15.727 1 87.25 117 LEU A CA 1
ATOM 847 C C . LEU A 1 117 ? 2.289 5.23 15.484 1 87.25 117 LEU A C 1
ATOM 849 O O . LEU A 1 117 ? 1.747 5.895 14.602 1 87.25 117 LEU A O 1
ATOM 853 N N . GLY A 1 118 ? 3.139 5.734 16.297 1 85.5 118 GLY A N 1
ATOM 854 C CA . GLY A 1 118 ? 3.609 7.094 16.078 1 85.5 118 GLY A CA 1
ATOM 855 C C . GLY A 1 118 ? 4.273 7.293 14.734 1 85.5 118 GLY A C 1
ATOM 856 O O . GLY A 1 118 ? 4.215 8.383 14.156 1 85.5 118 GLY A O 1
ATOM 857 N N . SER A 1 119 ? 4.723 6.262 14.102 1 82.81 119 SER A N 1
ATOM 858 C CA . SER A 1 119 ? 5.492 6.332 12.867 1 82.81 119 SER A CA 1
ATOM 859 C C . SER A 1 119 ? 4.582 6.332 11.648 1 82.81 119 SER A C 1
ATOM 861 O O . SER A 1 119 ? 5.043 6.527 10.523 1 82.81 119 SER A O 1
ATOM 863 N N . ILE A 1 120 ? 3.33 6.23 11.836 1 81.31 120 ILE A N 1
ATOM 864 C CA . ILE A 1 120 ? 2.387 6.164 10.727 1 81.31 120 ILE A CA 1
ATOM 865 C C . ILE A 1 120 ? 2.471 7.449 9.898 1 81.31 120 ILE A C 1
ATOM 867 O O . ILE A 1 120 ? 2.211 7.438 8.695 1 81.31 120 ILE A O 1
ATOM 871 N N . ILE A 1 121 ? 2.859 8.508 10.562 1 74.38 121 ILE A N 1
ATOM 872 C CA . ILE A 1 121 ? 2.934 9.805 9.898 1 74.38 121 ILE A CA 1
ATOM 873 C C . ILE A 1 121 ? 3.996 9.766 8.805 1 74.38 121 ILE A C 1
ATOM 875 O O . ILE A 1 121 ? 3.932 10.531 7.84 1 74.38 121 ILE A O 1
ATOM 879 N N . ASN A 1 122 ? 4.863 8.891 8.883 1 78.19 122 ASN A N 1
ATOM 880 C CA . ASN A 1 122 ? 5.98 8.797 7.945 1 78.19 122 ASN A CA 1
ATOM 881 C C . ASN A 1 122 ? 5.527 8.305 6.578 1 78.19 122 ASN A C 1
ATOM 883 O O . ASN A 1 122 ? 6.254 8.445 5.59 1 78.19 122 ASN A O 1
ATOM 887 N N . PHE A 1 123 ? 4.363 7.875 6.52 1 79.44 123 PHE A N 1
ATOM 888 C CA . PHE A 1 123 ? 3.91 7.273 5.27 1 79.44 123 PHE A CA 1
ATOM 889 C C . PHE A 1 123 ? 3.074 8.266 4.465 1 79.44 123 PHE A C 1
ATOM 891 O O . PHE A 1 123 ? 2.512 7.906 3.428 1 79.44 123 PHE A O 1
ATOM 898 N N . LEU A 1 124 ? 3.049 9.484 4.93 1 80.62 124 LEU A N 1
ATOM 899 C CA . LEU A 1 124 ? 2.426 10.547 4.152 1 80.62 124 LEU A CA 1
ATOM 900 C C . LEU A 1 124 ? 3.482 11.406 3.467 1 80.62 124 LEU A C 1
ATOM 902 O O . LEU A 1 124 ? 4.316 12.023 4.137 1 80.62 124 LEU A O 1
ATOM 906 N N . SER A 1 125 ? 3.447 11.516 2.162 1 86.94 125 SER A N 1
ATOM 907 C CA . SER A 1 125 ? 4.43 12.297 1.418 1 86.94 125 SER A CA 1
ATOM 908 C C . SER A 1 125 ? 4.133 13.789 1.514 1 86.94 125 SER A C 1
ATOM 910 O O . SER A 1 125 ? 2.988 14.188 1.729 1 86.94 125 SER A O 1
ATOM 912 N N . HIS A 1 126 ? 5.098 14.562 1.377 1 85.12 126 HIS A N 1
ATOM 913 C CA . HIS A 1 126 ? 4.953 16.016 1.453 1 85.12 126 HIS A CA 1
ATOM 914 C C . HIS A 1 126 ? 3.996 16.531 0.385 1 85.12 126 HIS A C 1
ATOM 916 O O . HIS A 1 126 ? 3.127 17.359 0.671 1 85.12 126 HIS A O 1
ATOM 922 N N . PRO A 1 127 ? 4.102 16 -0.821 1 89.81 127 PRO A N 1
ATOM 923 C CA . PRO A 1 127 ? 3.178 16.469 -1.854 1 89.81 127 PRO A CA 1
ATOM 924 C C . PRO A 1 127 ? 1.718 16.172 -1.525 1 89.81 127 PRO A C 1
ATOM 926 O O . PRO A 1 127 ? 0.837 16.984 -1.777 1 89.81 127 PRO A O 1
ATOM 929 N N . VAL A 1 128 ? 1.484 15.031 -0.958 1 88.06 128 VAL A N 1
ATOM 930 C CA . VAL A 1 128 ? 0.122 14.648 -0.603 1 88.06 128 VAL A CA 1
ATOM 931 C C . VAL A 1 128 ? -0.404 15.562 0.496 1 88.06 128 VAL A C 1
ATOM 933 O O . VAL A 1 128 ? -1.521 16.078 0.402 1 88.06 128 VAL A O 1
ATOM 936 N N . VAL A 1 129 ? 0.404 15.852 1.509 1 82.56 129 VAL A N 1
ATOM 937 C CA . VAL A 1 129 ? 0.024 16.703 2.631 1 82.56 129 VAL A CA 1
ATOM 938 C C . VAL A 1 129 ? -0.208 18.125 2.139 1 82.56 129 VAL A C 1
ATOM 940 O O . VAL A 1 129 ? -1.205 18.766 2.496 1 82.56 129 VAL A O 1
ATOM 943 N N . SER A 1 130 ? 0.672 18.594 1.315 1 87.06 130 SER A N 1
ATOM 944 C CA . SER A 1 130 ? 0.56 19.953 0.779 1 87.06 130 SER A CA 1
ATOM 945 C C . SER A 1 130 ? -0.684 20.094 -0.09 1 87.06 130 SER A C 1
ATOM 947 O O . SER A 1 130 ? -1.373 21.125 -0.027 1 87.06 130 SER A O 1
ATOM 949 N N . GLY A 1 131 ? -0.958 19.109 -0.883 1 89.25 131 GLY A N 1
ATOM 950 C CA . GLY A 1 131 ? -2.139 19.141 -1.731 1 89.25 131 GLY A CA 1
ATOM 951 C C . GLY A 1 131 ? -3.436 19.172 -0.947 1 89.25 131 GLY A C 1
ATOM 952 O O . GLY A 1 131 ? -4.316 19.984 -1.239 1 89.25 131 GLY A O 1
ATOM 953 N N . PHE A 1 132 ? -3.496 18.297 0.007 1 83.69 132 PHE A N 1
ATOM 954 C CA . PHE A 1 132 ? -4.738 18.234 0.767 1 83.69 132 PHE A CA 1
ATOM 955 C C . PHE A 1 132 ? -4.922 19.484 1.615 1 83.69 132 PHE A C 1
ATOM 957 O O . PHE A 1 132 ? -6.031 20.016 1.724 1 83.69 132 PHE A O 1
ATOM 964 N N . ILE A 1 133 ? -3.885 20.078 2.256 1 81.75 133 ILE A N 1
ATOM 965 C CA . ILE A 1 133 ? -3.975 21.281 3.064 1 81.75 133 ILE A CA 1
ATOM 966 C C . ILE A 1 133 ? -4.367 22.469 2.182 1 81.75 133 ILE A C 1
ATOM 968 O O . ILE A 1 133 ? -5.227 23.266 2.555 1 81.75 133 ILE A O 1
ATOM 972 N N . SER A 1 134 ? -3.756 22.547 1.034 1 89.44 134 SER A N 1
ATOM 973 C CA . SER A 1 134 ? -4.043 23.656 0.118 1 89.44 134 SER A CA 1
ATOM 974 C C . SER A 1 134 ? -5.496 23.625 -0.341 1 89.44 134 SER A C 1
ATOM 976 O O . SER A 1 134 ? -6.176 24.656 -0.342 1 89.44 134 SER A O 1
ATOM 978 N N . ALA A 1 135 ? -5.941 22.469 -0.741 1 91 135 ALA A N 1
ATOM 979 C CA . ALA A 1 135 ? -7.324 22.328 -1.195 1 91 135 ALA A CA 1
ATOM 980 C C . ALA A 1 135 ? -8.305 22.625 -0.06 1 91 135 ALA A C 1
ATOM 982 O O . ALA A 1 135 ? -9.328 23.266 -0.266 1 91 135 ALA A O 1
ATOM 983 N N . SER A 1 136 ? -8.008 22.156 1.116 1 85.56 136 SER A N 1
ATOM 984 C CA . SER A 1 136 ? -8.859 22.391 2.277 1 85.56 136 SER A CA 1
ATOM 985 C C . SER A 1 136 ? -8.938 23.875 2.627 1 85.56 136 SER A C 1
ATOM 987 O O . SER A 1 136 ? -9.992 24.359 3.037 1 85.56 136 SER A O 1
ATOM 989 N N . ALA A 1 137 ? -7.805 24.516 2.502 1 87.81 137 ALA A N 1
ATOM 990 C CA . ALA A 1 137 ? -7.781 25.969 2.748 1 87.81 137 ALA A CA 1
ATOM 991 C C . ALA A 1 137 ? -8.742 26.688 1.813 1 87.81 137 ALA A C 1
ATOM 993 O O . ALA A 1 137 ? -9.453 27.609 2.238 1 87.81 137 ALA A O 1
ATOM 994 N N . ILE A 1 138 ? -8.766 26.281 0.621 1 90.06 138 ILE A N 1
ATOM 995 C CA . ILE A 1 138 ? -9.648 26.891 -0.366 1 90.06 138 ILE A CA 1
ATOM 996 C C . ILE A 1 138 ? -11.102 26.609 -0.004 1 90.06 138 ILE A C 1
ATOM 998 O O . ILE A 1 138 ? -11.953 27.5 -0.058 1 90.06 138 ILE A O 1
ATOM 1002 N N . ILE A 1 139 ? -11.359 25.406 0.341 1 87.25 139 ILE A N 1
ATOM 1003 C CA . ILE A 1 139 ? -12.719 25 0.705 1 87.25 139 ILE A CA 1
ATOM 1004 C C . ILE A 1 139 ? -13.18 25.812 1.919 1 87.25 139 ILE A C 1
ATOM 1006 O O . ILE A 1 139 ? -14.312 26.297 1.952 1 87.25 139 ILE A O 1
ATOM 1010 N N . ILE A 1 140 ? -12.32 25.953 2.902 1 85 140 ILE A N 1
ATOM 1011 C CA . ILE A 1 140 ? -12.641 26.703 4.117 1 85 140 ILE A CA 1
ATOM 1012 C C . ILE A 1 140 ? -12.898 28.172 3.771 1 85 140 ILE A C 1
ATOM 1014 O O . ILE A 1 140 ? -13.891 28.75 4.211 1 85 140 ILE A O 1
ATOM 1018 N N . ALA A 1 141 ? -12.07 28.734 2.973 1 89.12 141 ALA A N 1
ATOM 1019 C CA . ALA A 1 141 ? -12.219 30.141 2.578 1 89.12 141 ALA A CA 1
ATOM 1020 C C . ALA A 1 141 ? -13.531 30.359 1.829 1 89.12 141 ALA A C 1
ATOM 1022 O O . ALA A 1 141 ? -14.25 31.328 2.086 1 89.12 141 ALA A O 1
ATOM 1023 N N . LEU A 1 142 ? -13.828 29.484 0.975 1 87.62 142 LEU A N 1
ATOM 1024 C CA . LEU A 1 142 ? -15.055 29.594 0.185 1 87.62 142 LEU A CA 1
ATOM 1025 C C . LEU A 1 142 ? -16.281 29.469 1.071 1 87.62 142 LEU A C 1
ATOM 1027 O O . LEU A 1 142 ? -17.297 30.141 0.845 1 87.62 142 LEU A O 1
ATOM 1031 N N . SER A 1 143 ? -16.188 28.625 1.999 1 84.38 143 SER A N 1
ATOM 1032 C CA . SER A 1 143 ? -17.312 28.406 2.898 1 84.38 143 SER A CA 1
ATOM 1033 C C . SER A 1 143 ? -17.609 29.641 3.734 1 84.38 143 SER A C 1
ATOM 1035 O O . SER A 1 143 ? -18.719 29.812 4.242 1 84.38 143 SER A O 1
ATOM 1037 N N . GLN A 1 144 ? -16.594 30.484 3.881 1 87.75 144 GLN A N 1
ATOM 1038 C CA . GLN A 1 144 ? -16.734 31.672 4.719 1 87.75 144 GLN A CA 1
ATOM 1039 C C . GLN A 1 144 ? -17.219 32.875 3.9 1 87.75 144 GLN A C 1
ATOM 1041 O O . GLN A 1 144 ? -17.734 33.844 4.457 1 87.75 144 GLN A O 1
ATOM 1046 N N . VAL A 1 145 ? -17.188 32.812 2.619 1 88.44 145 VAL A N 1
ATOM 1047 C CA . VAL A 1 145 ? -17.547 33.938 1.754 1 88.44 145 VAL A CA 1
ATOM 1048 C C . VAL A 1 145 ? -19.031 34.281 1.941 1 88.44 145 VAL A C 1
ATOM 1050 O O . VAL A 1 145 ? -19.406 35.469 1.888 1 88.44 145 VAL A O 1
ATOM 1053 N N . LYS A 1 146 ? -19.828 33.375 2.189 1 86.94 146 LYS A N 1
ATOM 1054 C CA . LYS A 1 146 ? -21.266 33.625 2.385 1 86.94 146 LYS A CA 1
ATOM 1055 C C . LYS A 1 146 ? -21.5 34.531 3.58 1 86.94 146 LYS A C 1
ATOM 1057 O O . LYS A 1 146 ? -22.406 35.375 3.551 1 86.94 146 LYS A O 1
ATOM 1062 N N . HIS A 1 147 ? -20.672 34.469 4.566 1 87.38 147 HIS A N 1
ATOM 1063 C CA . HIS A 1 147 ? -20.828 35.281 5.762 1 87.38 147 HIS A CA 1
ATOM 1064 C C . HIS A 1 147 ? -20.266 36.688 5.539 1 87.38 147 HIS A C 1
ATOM 1066 O O . HIS A 1 147 ? -20.703 37.625 6.184 1 87.38 147 HIS A O 1
ATOM 1072 N N . ILE A 1 148 ? -19.312 36.75 4.633 1 90.62 148 ILE A N 1
ATOM 1073 C CA . ILE A 1 148 ? -18.719 38.031 4.312 1 90.62 148 ILE A CA 1
ATOM 1074 C C . ILE A 1 148 ? -19.703 38.844 3.479 1 90.62 148 ILE A C 1
ATOM 1076 O O . ILE A 1 148 ? -19.828 40.062 3.67 1 90.62 148 ILE A O 1
ATOM 1080 N N . VAL A 1 149 ? -20.422 38.156 2.598 1 88.94 149 VAL A N 1
ATOM 1081 C CA . VAL A 1 149 ? -21.328 38.844 1.676 1 88.94 149 VAL A CA 1
ATOM 1082 C C . VAL A 1 149 ? -22.734 38.844 2.252 1 88.94 149 VAL A C 1
ATOM 1084 O O . VAL A 1 149 ? -23.578 39.656 1.845 1 88.94 149 VAL A O 1
ATOM 1087 N N . GLY A 1 150 ? -22.984 38.094 3.234 1 87.56 150 GLY A N 1
ATOM 1088 C CA . GLY A 1 150 ? -24.297 38.031 3.846 1 87.56 150 GLY A CA 1
ATOM 1089 C C . GLY A 1 150 ? -25.297 37.25 3.02 1 87.56 150 GLY A C 1
ATOM 1090 O O . GLY A 1 150 ? -26.406 37.719 2.766 1 87.56 150 GLY A O 1
ATOM 1091 N N . LEU A 1 151 ? -24.859 36.156 2.5 1 84.81 151 LEU A N 1
ATOM 1092 C CA . LEU A 1 151 ? -25.703 35.281 1.703 1 84.81 151 LEU A CA 1
ATOM 1093 C C . LEU A 1 151 ? -26.125 34.062 2.502 1 84.81 151 LEU A C 1
ATOM 1095 O O . LEU A 1 151 ? -25.406 33.625 3.412 1 84.81 151 LEU A O 1
ATOM 1099 N N . ASN A 1 152 ? -27.312 33.625 2.27 1 77.25 152 ASN A N 1
ATOM 1100 C CA . ASN A 1 152 ? -27.766 32.344 2.842 1 77.25 152 ASN A CA 1
ATOM 1101 C C . ASN A 1 152 ? -27.547 31.188 1.871 1 77.25 152 ASN A C 1
ATOM 1103 O O . ASN A 1 152 ? -28.344 30.984 0.953 1 77.25 152 ASN A O 1
ATOM 1107 N N . ILE A 1 153 ? -26.453 30.625 1.971 1 73.06 153 ILE A N 1
ATOM 1108 C CA . ILE A 1 153 ? -26.156 29.516 1.073 1 73.06 153 ILE A CA 1
ATOM 1109 C C . ILE A 1 153 ? -26.25 28.188 1.835 1 73.06 153 ILE A C 1
ATOM 1111 O O . ILE A 1 153 ? -25.859 28.109 3.002 1 73.06 153 ILE A O 1
ATOM 1115 N N . THR A 1 154 ? -26.812 27.234 1.159 1 64.38 154 THR A N 1
ATOM 1116 C CA . THR A 1 154 ? -26.984 25.906 1.739 1 64.38 154 THR A CA 1
ATOM 1117 C C . THR A 1 154 ? -25.625 25.266 2.027 1 64.38 154 THR A C 1
ATOM 1119 O O . THR A 1 154 ? -24.672 25.469 1.273 1 64.38 154 THR A O 1
ATOM 1122 N N . GLU A 1 155 ? -25.578 24.562 3.176 1 63.12 155 GLU A N 1
ATOM 1123 C CA . GLU A 1 155 ? -24.344 23.906 3.586 1 63.12 155 GLU A CA 1
ATOM 1124 C C . GLU A 1 155 ? -24.156 22.594 2.838 1 63.12 155 GLU A C 1
ATOM 1126 O O . GLU A 1 155 ? -25.109 22 2.346 1 63.12 155 GLU A O 1
ATOM 1131 N N . GLY A 1 156 ? -22.938 22.172 2.58 1 62.44 156 GLY A N 1
ATOM 1132 C CA . GLY A 1 156 ? -22.641 20.859 2.039 1 62.44 156 GLY A CA 1
ATOM 1133 C C . GLY A 1 156 ? -22.516 20.844 0.528 1 62.44 156 GLY A C 1
ATOM 1134 O O . GLY A 1 156 ? -22.516 19.781 -0.092 1 62.44 156 GLY A O 1
ATOM 1135 N N . LEU A 1 157 ? -22.516 22.016 -0.039 1 65.94 157 LEU A N 1
ATOM 1136 C CA . LEU A 1 157 ? -22.375 22.062 -1.491 1 65.94 157 LEU A CA 1
ATOM 1137 C C . LEU A 1 157 ? -20.938 21.797 -1.906 1 65.94 157 LEU A C 1
ATOM 1139 O O . LEU A 1 157 ? -20 22.141 -1.171 1 65.94 157 LEU A O 1
ATOM 1143 N N . ALA A 1 158 ? -20.953 21.125 -3.084 1 71.12 158 ALA A N 1
ATOM 1144 C CA . ALA A 1 158 ? -19.625 20.969 -3.689 1 71.12 158 ALA A CA 1
ATOM 1145 C C . ALA A 1 158 ? -19.016 22.344 -4 1 71.12 158 ALA A C 1
ATOM 1147 O O . ALA A 1 158 ? -19.734 23.297 -4.258 1 71.12 158 ALA A O 1
ATOM 1148 N N . PRO A 1 159 ? -17.672 22.484 -3.873 1 76 159 PRO A N 1
ATOM 1149 C CA . PRO A 1 159 ? -17.016 23.766 -4.055 1 76 159 PRO A CA 1
ATOM 1150 C C . PRO A 1 159 ? -17.438 24.469 -5.344 1 76 159 PRO A C 1
ATOM 1152 O O . PRO A 1 159 ? -17.641 25.688 -5.348 1 76 159 PRO A O 1
ATOM 1155 N N . TYR A 1 160 ? -17.531 23.672 -6.367 1 77.5 160 TYR A N 1
ATOM 1156 C CA . TYR A 1 160 ? -17.906 24.297 -7.629 1 77.5 160 TYR A CA 1
ATOM 1157 C C . TYR A 1 160 ? -19.312 24.859 -7.562 1 77.5 160 TYR A C 1
ATOM 1159 O O . TYR A 1 160 ? -19.594 25.922 -8.117 1 77.5 160 TYR A O 1
ATOM 1167 N N . GLN A 1 161 ? -20.25 24.188 -6.934 1 79.62 161 GLN A N 1
ATOM 1168 C CA . GLN A 1 161 ? -21.609 24.672 -6.75 1 79.62 161 GLN A CA 1
ATOM 1169 C C . GLN A 1 161 ? -21.641 25.875 -5.828 1 79.62 161 GLN A C 1
ATOM 1171 O O . GLN A 1 161 ? -22.422 26.812 -6.051 1 79.62 161 GLN A O 1
ATOM 1176 N N . ALA A 1 162 ? -20.781 25.844 -4.836 1 78.62 162 ALA A N 1
ATOM 1177 C CA . ALA A 1 162 ? -20.703 26.969 -3.912 1 78.62 162 ALA A CA 1
ATOM 1178 C C . ALA A 1 162 ? -20.281 28.25 -4.641 1 78.62 162 ALA A C 1
ATOM 1180 O O . ALA A 1 162 ? -20.844 29.312 -4.41 1 78.62 162 ALA A O 1
ATOM 1181 N N . ILE A 1 163 ? -19.344 28.094 -5.512 1 82.44 163 ILE A N 1
ATOM 1182 C CA . ILE A 1 163 ? -18.828 29.25 -6.254 1 82.44 163 ILE A CA 1
ATOM 1183 C C . ILE A 1 163 ? -19.922 29.797 -7.16 1 82.44 163 ILE A C 1
ATOM 1185 O O . ILE A 1 163 ? -20.125 31.016 -7.234 1 82.44 163 ILE A O 1
ATOM 1189 N N . THR A 1 164 ? -20.594 28.891 -7.828 1 83.31 164 THR A N 1
ATOM 1190 C CA . THR A 1 164 ? -21.656 29.312 -8.734 1 83.31 164 THR A CA 1
ATOM 1191 C C . THR A 1 164 ? -22.766 30.016 -7.965 1 83.31 164 THR A C 1
ATOM 1193 O O . THR A 1 164 ? -23.281 31.047 -8.422 1 83.31 164 THR A O 1
ATOM 1196 N N . HIS A 1 165 ? -23.078 29.516 -6.875 1 83.31 165 HIS A N 1
ATOM 1197 C CA . HIS A 1 165 ? -24.125 30.125 -6.062 1 83.31 165 HIS A CA 1
ATOM 1198 C C . HIS A 1 165 ? -23.703 31.484 -5.551 1 83.31 165 HIS A C 1
ATOM 1200 O O . HIS A 1 165 ? -24.5 32.438 -5.523 1 83.31 165 HIS A O 1
ATOM 1206 N N . ILE A 1 166 ? -22.5 31.609 -5.148 1 84.25 166 ILE A N 1
ATOM 1207 C CA . ILE A 1 166 ? -21.984 32.875 -4.625 1 84.25 166 ILE A CA 1
ATOM 1208 C C . ILE A 1 166 ? -22.031 33.938 -5.719 1 84.25 166 ILE A C 1
ATOM 1210 O O . ILE A 1 166 ? -22.484 35.062 -5.488 1 84.25 166 ILE A O 1
ATOM 1214 N N . VAL A 1 167 ? -21.625 33.562 -6.852 1 85.19 167 VAL A N 1
ATOM 1215 C CA . VAL A 1 167 ? -21.547 34.5 -7.957 1 85.19 167 VAL A CA 1
ATOM 1216 C C . VAL A 1 167 ? -22.953 34.906 -8.391 1 85.19 167 VAL A C 1
ATOM 1218 O O . VAL A 1 167 ? -23.203 36.094 -8.68 1 85.19 167 VAL A O 1
ATOM 1221 N N . THR A 1 168 ? -23.828 33.969 -8.414 1 85.5 168 THR A N 1
ATOM 1222 C CA . THR A 1 168 ? -25.188 34.25 -8.891 1 85.5 168 THR A CA 1
ATOM 1223 C C . THR A 1 168 ? -25.984 35.031 -7.848 1 85.5 168 THR A C 1
ATOM 1225 O O . THR A 1 168 ? -26.859 35.812 -8.195 1 85.5 168 THR A O 1
ATOM 1228 N N . GLN A 1 169 ? -25.672 34.906 -6.621 1 86.06 169 GLN A N 1
ATOM 1229 C CA . GLN A 1 169 ? -26.469 35.531 -5.574 1 86.06 169 GLN A CA 1
ATOM 1230 C C . GLN A 1 169 ? -25.766 36.75 -5.008 1 86.06 169 GLN A C 1
ATOM 1232 O O . GLN A 1 169 ? -26.297 37.406 -4.105 1 86.06 169 GLN A O 1
ATOM 1237 N N . LEU A 1 170 ? -24.719 37.062 -5.527 1 85.56 170 LEU A N 1
ATOM 1238 C CA . LEU A 1 170 ? -23.906 38.188 -5.043 1 85.56 170 LEU A CA 1
ATOM 1239 C C . LEU A 1 170 ? -24.734 39.469 -4.977 1 85.56 170 LEU A C 1
ATOM 1241 O O . LEU A 1 170 ? -24.625 40.219 -4.023 1 85.56 170 LEU A O 1
ATOM 1245 N N . PRO A 1 171 ? -25.656 39.625 -6.023 1 84.81 171 PRO A N 1
ATOM 1246 C CA . PRO A 1 171 ? -26.453 40.844 -5.98 1 84.81 171 PRO A CA 1
ATOM 1247 C C . PRO A 1 171 ? -27.453 40.875 -4.828 1 84.81 171 PRO A C 1
ATOM 1249 O O . PRO A 1 171 ? -27.938 41.938 -4.438 1 84.81 171 PRO A O 1
ATOM 1252 N N . GLN A 1 172 ? -27.703 39.719 -4.262 1 85.12 172 GLN A N 1
ATOM 1253 C CA . GLN A 1 172 ? -28.656 39.625 -3.15 1 85.12 172 GLN A CA 1
ATOM 1254 C C . GLN A 1 172 ? -27.922 39.719 -1.808 1 85.12 172 GLN A C 1
ATOM 1256 O O . GLN A 1 172 ? -28.547 39.562 -0.753 1 85.12 172 GLN A O 1
ATOM 1261 N N . GLY A 1 173 ? -26.719 40.094 -1.871 1 88.44 173 GLY A N 1
ATOM 1262 C CA . GLY A 1 173 ? -25.953 40.156 -0.64 1 88.44 173 GLY A CA 1
ATOM 1263 C C . GLY A 1 173 ? -26.375 41.312 0.258 1 88.44 173 GLY A C 1
ATOM 1264 O O . GLY A 1 173 ? -26.953 42.281 -0.212 1 88.44 173 GLY A O 1
ATOM 1265 N N . HIS A 1 174 ? -26.156 41.156 1.485 1 90.69 174 HIS A N 1
ATOM 1266 C CA . HIS A 1 174 ? -26.453 42.156 2.49 1 90.69 174 HIS A CA 1
ATOM 1267 C C . HIS A 1 174 ? -25.359 43.219 2.555 1 90.69 174 HIS A C 1
ATOM 1269 O O . HIS A 1 174 ? -24.25 42.938 3.023 1 90.69 174 HIS A O 1
ATOM 1275 N N . LEU A 1 175 ? -25.656 44.375 2.205 1 90.75 175 LEU A N 1
ATOM 1276 C CA . LEU A 1 175 ? -24.672 45.438 2.012 1 90.75 175 LEU A CA 1
ATOM 1277 C C . LEU A 1 175 ? -23.938 45.75 3.312 1 90.75 175 LEU A C 1
ATOM 1279 O O . LEU A 1 175 ? -22.719 45.875 3.326 1 90.75 175 LEU A O 1
ATOM 1283 N N . ALA A 1 176 ? -24.703 45.906 4.355 1 92.94 176 ALA A N 1
ATOM 1284 C CA . ALA A 1 176 ? -24.078 46.25 5.641 1 92.94 176 ALA A CA 1
ATOM 1285 C C . ALA A 1 176 ? -23.109 45.156 6.074 1 92.94 176 ALA A C 1
ATOM 1287 O O . ALA A 1 176 ? -22.016 45.438 6.562 1 92.94 176 ALA A O 1
ATOM 1288 N N . THR A 1 177 ? -23.516 43.938 5.855 1 93.88 177 THR A N 1
ATOM 1289 C CA . THR A 1 177 ? -22.672 42.812 6.203 1 93.88 177 THR A CA 1
ATOM 1290 C C . THR A 1 177 ? -21.422 42.75 5.316 1 93.88 177 THR A C 1
ATOM 1292 O O . THR A 1 177 ? -20.328 42.469 5.793 1 93.88 177 THR A O 1
ATOM 1295 N N . SER A 1 178 ? -21.594 43.062 4.078 1 94.06 178 SER A N 1
ATOM 1296 C CA . SER A 1 178 ? -20.484 43.062 3.135 1 94.06 178 SER A CA 1
ATOM 1297 C C . SER A 1 178 ? -19.453 44.125 3.467 1 94.06 178 SER A C 1
ATOM 1299 O O . SER A 1 178 ? -18.25 43.906 3.369 1 94.06 178 SER A O 1
ATOM 1301 N N . ILE A 1 179 ? -19.953 45.219 3.82 1 94.44 179 ILE A N 1
ATOM 1302 C CA . ILE A 1 179 ? -19.062 46.312 4.18 1 94.44 179 ILE A CA 1
ATOM 1303 C C . ILE A 1 179 ? -18.266 45.938 5.422 1 94.44 179 ILE A C 1
ATOM 1305 O O . ILE A 1 179 ? -17.047 46.156 5.469 1 94.44 179 ILE A O 1
ATOM 1309 N N . LEU A 1 180 ? -18.969 45.438 6.355 1 94.62 180 LEU A N 1
ATOM 1310 C CA . LEU A 1 180 ? -18.312 45.031 7.586 1 94.62 180 LEU A CA 1
ATOM 1311 C C . LEU A 1 180 ? -17.266 43.938 7.301 1 94.62 180 LEU A C 1
ATOM 1313 O O . LEU A 1 180 ? -16.172 43.969 7.875 1 94.62 180 LEU A O 1
ATOM 1317 N N . GLY A 1 181 ? -17.641 42.969 6.477 1 95.19 181 GLY A N 1
ATOM 1318 C CA . GLY A 1 181 ? -16.719 41.906 6.117 1 95.19 181 GLY A CA 1
ATOM 1319 C C . GLY A 1 181 ? -15.492 42.375 5.383 1 95.19 181 GLY A C 1
ATOM 1320 O O . GLY A 1 181 ? -14.367 42 5.73 1 95.19 181 GLY A O 1
ATOM 1321 N N . VAL A 1 182 ? -15.625 43.219 4.43 1 95 182 VAL A N 1
ATOM 1322 C CA . VAL A 1 182 ? -14.523 43.719 3.625 1 95 182 VAL A CA 1
ATOM 1323 C C . VAL A 1 182 ? -13.625 44.594 4.488 1 95 182 VAL A C 1
ATOM 1325 O O . VAL A 1 182 ? -12.398 44.531 4.383 1 95 182 VAL A O 1
ATOM 1328 N N . CYS A 1 183 ? -14.25 45.375 5.324 1 95.75 183 CYS A N 1
ATOM 1329 C CA . CYS A 1 183 ? -13.477 46.219 6.223 1 95.75 183 CYS A CA 1
ATOM 1330 C C . CYS A 1 183 ? -12.648 45.375 7.188 1 95.75 183 CYS A C 1
ATOM 1332 O O . CYS A 1 183 ? -11.508 45.719 7.492 1 95.75 183 CYS A O 1
ATOM 1334 N N . SER A 1 184 ? -13.289 44.344 7.676 1 96.06 184 SER A N 1
ATOM 1335 C CA . SER A 1 184 ? -12.57 43.438 8.562 1 96.06 184 SER A CA 1
ATOM 1336 C C . SER A 1 184 ? -11.375 42.812 7.867 1 96.06 184 SER A C 1
ATOM 1338 O O . SER A 1 184 ? -10.289 42.719 8.445 1 96.06 184 SER A O 1
ATOM 1340 N N . LEU A 1 185 ? -11.547 42.375 6.629 1 95.5 185 LEU A N 1
ATOM 1341 C CA . LEU A 1 185 ? -10.461 41.812 5.852 1 95.5 185 LEU A CA 1
ATOM 1342 C C . LEU A 1 185 ? -9.344 42.812 5.629 1 95.5 185 LEU A C 1
ATOM 1344 O O . LEU A 1 185 ? -8.156 42.5 5.742 1 95.5 185 LEU A O 1
ATOM 1348 N N . MET A 1 186 ? -9.695 44 5.316 1 94.94 186 MET A N 1
ATOM 1349 C CA . MET A 1 186 ? -8.734 45.062 5.07 1 94.94 186 MET A CA 1
ATOM 1350 C C . MET A 1 186 ? -7.949 45.406 6.336 1 94.94 186 MET A C 1
ATOM 1352 O O . MET A 1 186 ? -6.742 45.656 6.277 1 94.94 186 MET A O 1
ATOM 1356 N N . LEU A 1 187 ? -8.664 45.438 7.422 1 94.06 187 LEU A N 1
ATOM 1357 C CA . LEU A 1 187 ? -8.008 45.719 8.695 1 94.06 187 LEU A CA 1
ATOM 1358 C C . LEU A 1 187 ? -6.996 44.625 9.039 1 94.06 187 LEU A C 1
ATOM 1360 O O . LEU A 1 187 ? -5.895 44.906 9.508 1 94.06 187 LEU A O 1
ATOM 1364 N N . LEU A 1 188 ? -7.367 43.406 8.859 1 93.56 188 LEU A N 1
ATOM 1365 C CA . LEU A 1 188 ? -6.457 42.281 9.109 1 93.56 188 LEU A CA 1
ATOM 1366 C C . LEU A 1 188 ? -5.23 42.375 8.211 1 93.56 188 LEU A C 1
ATOM 1368 O O . LEU A 1 188 ? -4.105 42.156 8.664 1 93.56 188 LEU A O 1
ATOM 1372 N N . TRP A 1 189 ? -5.477 42.656 6.957 1 91.94 189 TRP A N 1
ATOM 1373 C CA . TRP A 1 189 ? -4.379 42.812 6.008 1 91.94 189 TRP A CA 1
ATOM 1374 C C . TRP A 1 189 ? -3.447 43.938 6.43 1 91.94 189 TRP A C 1
ATOM 1376 O O . TRP A 1 189 ? -2.225 43.812 6.328 1 91.94 189 TRP A O 1
ATOM 1386 N N . TRP A 1 190 ? -4.012 45 6.918 1 91.56 190 TRP A N 1
ATOM 1387 C CA . TRP A 1 190 ? -3.246 46.156 7.336 1 91.56 190 TRP A CA 1
ATOM 1388 C C . TRP A 1 190 ? -2.383 45.844 8.555 1 91.56 190 TRP A C 1
ATOM 1390 O O . TRP A 1 190 ? -1.245 46.312 8.656 1 91.56 190 TRP A O 1
ATOM 1400 N N . PHE A 1 191 ? -2.836 45.156 9.469 1 88.38 191 PHE A N 1
ATOM 1401 C CA . PHE A 1 191 ? -2.104 44.812 10.68 1 88.38 191 PHE A CA 1
ATOM 1402 C C . PHE A 1 191 ? -0.939 43.875 10.367 1 88.38 191 PHE A C 1
ATOM 1404 O O . PHE A 1 191 ? 0.111 43.938 11.008 1 88.38 191 PHE A O 1
ATOM 1411 N N . LYS A 1 192 ? -1.063 43 9.43 1 83.5 192 LYS A N 1
ATOM 1412 C CA . LYS A 1 192 ? -0.048 42 9.148 1 83.5 192 LYS A CA 1
ATOM 1413 C C . LYS A 1 192 ? 1.104 42.594 8.336 1 83.5 192 LYS A C 1
ATOM 1415 O O . LYS A 1 192 ? 2.264 42.219 8.555 1 83.5 192 LYS A O 1
ATOM 1420 N N . GLY A 1 193 ? 0.83 43.438 7.391 1 85.25 193 GLY A N 1
ATOM 1421 C CA . GLY A 1 193 ? 1.877 43.906 6.5 1 85.25 193 GLY A CA 1
ATOM 1422 C C . GLY A 1 193 ? 2.229 45.344 6.703 1 85.25 193 GLY A C 1
ATOM 1423 O O . GLY A 1 193 ? 3.172 45.688 7.426 1 85.25 193 GLY A O 1
ATOM 1424 N N . PRO A 1 194 ? 1.338 46.219 6.34 1 84.69 194 PRO A N 1
ATOM 1425 C CA . PRO A 1 194 ? 1.642 47.656 6.32 1 84.69 194 PRO A CA 1
ATOM 1426 C C . PRO A 1 194 ? 1.922 48.219 7.711 1 84.69 194 PRO A C 1
ATOM 1428 O O . PRO A 1 194 ? 2.863 49 7.887 1 84.69 194 PRO A O 1
ATOM 1431 N N . LEU A 1 195 ? 1.144 47.875 8.648 1 86.69 195 LEU A N 1
ATOM 1432 C CA . LEU A 1 195 ? 1.33 48.406 9.992 1 86.69 195 LEU A CA 1
ATOM 1433 C C . LEU A 1 195 ? 2.615 47.875 10.609 1 86.69 195 LEU A C 1
ATOM 1435 O O . LEU A 1 195 ? 3.338 48.625 11.281 1 86.69 195 LEU A O 1
ATOM 1439 N N . ALA A 1 196 ? 2.857 46.625 10.43 1 85.19 196 ALA A N 1
ATOM 1440 C CA . ALA A 1 196 ? 4.09 46.031 10.945 1 85.19 196 ALA A CA 1
ATOM 1441 C C . ALA A 1 196 ? 5.316 46.688 10.352 1 85.19 196 ALA A C 1
ATOM 1443 O O . ALA A 1 196 ? 6.297 46.969 11.055 1 85.19 196 ALA A O 1
ATOM 1444 N N . ASN A 1 197 ? 5.227 47.031 9.102 1 85.88 197 ASN A N 1
ATOM 1445 C CA . ASN A 1 197 ? 6.332 47.688 8.43 1 85.88 197 ASN A CA 1
ATOM 1446 C C . ASN A 1 197 ? 6.492 49.125 8.906 1 85.88 197 ASN A C 1
ATOM 1448 O O . ASN A 1 197 ? 7.613 49.625 9.039 1 85.88 197 ASN A O 1
ATOM 1452 N N . LEU A 1 198 ? 5.449 49.75 9.156 1 87.19 198 LEU A N 1
ATOM 1453 C CA . LEU A 1 198 ? 5.477 51.125 9.641 1 87.19 198 LEU A CA 1
ATOM 1454 C C . LEU A 1 198 ? 6.066 51.188 11.047 1 87.19 198 LEU A C 1
ATOM 1456 O O . LEU A 1 198 ? 6.82 52.125 11.367 1 87.19 198 LEU A O 1
ATOM 1460 N N . LEU A 1 199 ? 5.711 50.25 11.828 1 85.88 199 LEU A N 1
ATOM 1461 C CA . LEU A 1 199 ? 6.219 50.188 13.195 1 85.88 199 LEU A CA 1
ATOM 1462 C C . LEU A 1 199 ? 7.707 49.875 13.211 1 85.88 199 LEU A C 1
ATOM 1464 O O . LEU A 1 199 ? 8.445 50.344 14.078 1 85.88 199 LEU A O 1
ATOM 1468 N N . LYS A 1 200 ? 8.133 48.969 12.312 1 86.12 200 LYS A N 1
ATOM 1469 C CA . LYS A 1 200 ? 9.555 48.656 12.172 1 86.12 200 LYS A CA 1
ATOM 1470 C C . LYS A 1 200 ? 10.352 49.906 11.781 1 86.12 200 LYS A C 1
ATOM 1472 O O . LYS A 1 200 ? 11.445 50.125 12.305 1 86.12 200 LYS A O 1
ATOM 1477 N N . LYS A 1 201 ? 9.828 50.656 10.945 1 86.31 201 LYS A N 1
ATOM 1478 C CA . LYS A 1 201 ? 10.484 51.906 10.508 1 86.31 201 LYS A CA 1
ATOM 1479 C C . LYS A 1 201 ? 10.57 52.906 11.648 1 86.31 201 LYS A C 1
ATOM 1481 O O . LYS A 1 201 ? 11.492 53.719 11.688 1 86.31 201 LYS A O 1
ATOM 1486 N N . LYS A 1 202 ? 9.688 52.875 12.5 1 86.75 202 LYS A N 1
ATOM 1487 C CA . LYS A 1 202 ? 9.656 53.812 13.617 1 86.75 202 LYS A CA 1
ATOM 1488 C C . LYS A 1 202 ? 10.445 53.281 14.805 1 86.75 202 LYS A C 1
ATOM 1490 O O . LYS A 1 202 ? 10.305 53.781 15.93 1 86.75 202 LYS A O 1
ATOM 1495 N N . ALA A 1 203 ? 11.164 52.25 14.648 1 80.88 203 ALA A N 1
ATOM 1496 C CA . ALA A 1 203 ? 12.141 51.688 15.57 1 80.88 203 ALA A CA 1
ATOM 1497 C C . ALA A 1 203 ? 11.461 51.156 16.828 1 80.88 203 ALA A C 1
ATOM 1499 O O . ALA A 1 203 ? 11.953 51.375 17.938 1 80.88 203 ALA A O 1
ATOM 1500 N N . PHE A 1 204 ? 10.242 50.625 16.734 1 80.88 204 PHE A N 1
ATOM 1501 C CA . PHE A 1 204 ? 9.602 50 17.875 1 80.88 204 PHE A CA 1
ATOM 1502 C C . PHE A 1 204 ? 10.297 48.688 18.234 1 80.88 204 PHE A C 1
ATOM 1504 O O . PHE A 1 204 ? 10.977 48.094 17.391 1 80.88 204 PHE A O 1
ATOM 1511 N N . ASN A 1 205 ? 10.203 48.312 19.422 1 81.62 205 ASN A N 1
ATOM 1512 C CA . ASN A 1 205 ? 10.781 47.031 19.875 1 81.62 205 ASN A CA 1
ATOM 1513 C C . ASN A 1 205 ? 10.188 45.844 19.141 1 81.62 205 ASN A C 1
ATOM 1515 O O . ASN A 1 205 ? 8.984 45.844 18.844 1 81.62 205 ASN A O 1
ATOM 1519 N N . PRO A 1 206 ? 10.922 44.875 18.688 1 81 206 PRO A N 1
ATOM 1520 C CA . PRO A 1 206 ? 10.461 43.719 17.922 1 81 206 PRO A CA 1
ATOM 1521 C C . PRO A 1 206 ? 9.336 42.969 18.641 1 81 206 PRO A C 1
ATOM 1523 O O . PRO A 1 206 ? 8.414 42.469 17.984 1 81 206 PRO A O 1
ATOM 1526 N N . ASN A 1 207 ? 9.328 42.906 19.891 1 79.5 207 ASN A N 1
ATOM 1527 C CA . ASN A 1 207 ? 8.273 42.219 20.625 1 79.5 207 ASN A CA 1
ATOM 1528 C C . ASN A 1 207 ? 6.945 42.938 20.531 1 79.5 207 ASN A C 1
ATOM 1530 O O . ASN A 1 207 ? 5.887 42.312 20.438 1 79.5 207 ASN A O 1
ATOM 1534 N N . SER A 1 208 ? 7.012 44.219 20.625 1 81.5 208 SER A N 1
ATOM 1535 C CA . SER A 1 208 ? 5.809 45.031 20.5 1 81.5 208 SER A CA 1
ATOM 1536 C C . SER A 1 208 ? 5.223 44.938 19.094 1 81.5 208 SER A C 1
ATOM 1538 O O . SER A 1 208 ? 4 44.938 18.922 1 81.5 208 SER A O 1
ATOM 1540 N N . ILE A 1 209 ? 6.078 44.969 18.172 1 84.19 209 ILE A N 1
ATOM 1541 C CA . ILE A 1 209 ? 5.633 44.844 16.781 1 84.19 209 ILE A CA 1
ATOM 1542 C C . ILE A 1 209 ? 4.895 43.5 16.594 1 84.19 209 ILE A C 1
ATOM 1544 O O . ILE A 1 209 ? 3.822 43.469 15.977 1 84.19 209 ILE A O 1
ATOM 1548 N N . LYS A 1 210 ? 5.48 42.469 17.125 1 80.62 210 LYS A N 1
ATOM 1549 C CA . LYS A 1 210 ? 4.84 41.156 17.031 1 80.62 210 LYS A CA 1
ATOM 1550 C C . LYS A 1 210 ? 3.504 41.156 17.766 1 80.62 210 LYS A C 1
ATOM 1552 O O . LYS A 1 210 ? 2.537 40.562 17.281 1 80.62 210 LYS A O 1
ATOM 1557 N N . PHE A 1 211 ? 3.439 41.719 18.859 1 80.19 211 PHE A N 1
ATOM 1558 C CA . PHE A 1 211 ? 2.219 41.812 19.641 1 80.19 211 PHE A CA 1
ATOM 1559 C C . PHE A 1 211 ? 1.115 42.531 18.875 1 80.19 211 PHE A C 1
ATOM 1561 O O . PHE A 1 211 ? 0.001 42 18.766 1 80.19 211 PHE A O 1
ATOM 1568 N N . ILE A 1 212 ? 1.483 43.594 18.344 1 83.56 212 ILE A N 1
ATOM 1569 C CA . ILE A 1 212 ? 0.493 44.406 17.672 1 83.56 212 ILE A CA 1
ATOM 1570 C C . ILE A 1 212 ? 0.059 43.75 16.375 1 83.56 212 ILE A C 1
ATOM 1572 O O . ILE A 1 212 ? -1.132 43.719 16.047 1 83.56 212 ILE A O 1
ATOM 1576 N N . SER A 1 213 ? 1.011 43.25 15.672 1 84.44 213 SER A N 1
ATOM 1577 C CA . SER A 1 213 ? 0.721 42.625 14.383 1 84.44 213 SER A CA 1
ATOM 1578 C C . SER A 1 213 ? -0.167 41.406 14.562 1 84.44 213 SER A C 1
ATOM 1580 O O . SER A 1 213 ? -1.044 41.125 13.734 1 84.44 213 SER A O 1
ATOM 1582 N N . ASN A 1 214 ? 0.026 40.688 15.68 1 84.56 214 ASN A N 1
ATOM 1583 C CA . ASN A 1 214 ? -0.72 39.469 15.875 1 84.56 214 ASN A CA 1
ATOM 1584 C C . ASN A 1 214 ? -2.027 39.719 16.625 1 84.56 214 ASN A C 1
ATOM 1586 O O . ASN A 1 214 ? -2.838 38.781 16.781 1 84.56 214 ASN A O 1
ATOM 1590 N N . SER A 1 215 ? -2.283 40.938 16.984 1 86.56 215 SER A N 1
ATOM 1591 C CA . SER A 1 215 ? -3.521 41.281 17.672 1 86.56 215 SER A CA 1
ATOM 1592 C C . SER A 1 215 ? -4.621 41.625 16.672 1 86.56 215 SER A C 1
ATOM 1594 O O . SER A 1 215 ? -5.73 42 17.062 1 86.56 215 SER A O 1
ATOM 1596 N N . GLY A 1 216 ? -4.312 41.5 15.398 1 88.69 216 GLY A N 1
ATOM 1597 C CA . GLY A 1 216 ? -5.258 41.812 14.336 1 88.69 216 GLY A CA 1
ATOM 1598 C C . GLY A 1 216 ? -6.617 41.188 14.531 1 88.69 216 GLY A C 1
ATOM 1599 O O . GLY A 1 216 ? -7.637 41.875 14.562 1 88.69 216 GLY A O 1
ATOM 1600 N N . PRO A 1 217 ? -6.629 39.875 14.734 1 88.75 217 PRO A N 1
ATOM 1601 C CA . PRO A 1 217 ? -7.91 39.188 14.891 1 88.75 217 PRO A CA 1
ATOM 1602 C C . PRO A 1 217 ? -8.719 39.719 16.078 1 88.75 217 PRO A C 1
ATOM 1604 O O . PRO A 1 217 ? -9.938 39.875 15.969 1 88.75 217 PRO A O 1
ATOM 1607 N N . LEU A 1 218 ? -8.078 39.969 17.141 1 88.81 218 LEU A N 1
ATOM 1608 C CA . LEU A 1 218 ? -8.773 40.469 18.312 1 88.81 218 LEU A CA 1
ATOM 1609 C C . LEU A 1 218 ? -9.289 41.906 18.062 1 88.81 218 LEU A C 1
ATOM 1611 O O . LEU A 1 218 ? -10.406 42.219 18.453 1 88.81 218 LEU A O 1
ATOM 1615 N N . ILE A 1 219 ? -8.523 42.656 17.438 1 91.06 219 ILE A N 1
ATOM 1616 C CA . ILE A 1 219 ? -8.914 44.031 17.141 1 91.06 219 ILE A CA 1
ATOM 1617 C C . ILE A 1 219 ? -10.117 44.031 16.203 1 91.06 219 ILE A C 1
ATOM 1619 O O . ILE A 1 219 ? -11.047 44.812 16.375 1 91.06 219 ILE A O 1
ATOM 1623 N N . VAL A 1 220 ? -10.039 43.219 15.234 1 93.5 220 VAL A N 1
ATOM 1624 C CA . VAL A 1 220 ? -11.148 43.125 14.289 1 93.5 220 VAL A CA 1
ATOM 1625 C C . VAL A 1 220 ? -12.406 42.656 15.031 1 93.5 220 VAL A C 1
ATOM 1627 O O . VAL A 1 220 ? -13.5 43.188 14.766 1 93.5 220 VAL A O 1
ATOM 1630 N N . ALA A 1 221 ? -12.305 41.75 15.938 1 91.75 221 ALA A N 1
ATOM 1631 C CA . ALA A 1 221 ? -13.445 41.281 16.719 1 91.75 221 ALA A CA 1
ATOM 1632 C C . ALA A 1 221 ? -14.008 42.406 17.594 1 91.75 221 ALA A C 1
ATOM 1634 O O . ALA A 1 221 ? -15.219 42.594 17.641 1 91.75 221 ALA A O 1
ATOM 1635 N N . VAL A 1 222 ? -13.148 43.156 18.234 1 91.44 222 VAL A N 1
ATOM 1636 C CA . VAL A 1 222 ? -13.555 44.219 19.141 1 91.44 222 VAL A CA 1
ATOM 1637 C C . VAL A 1 222 ? -14.164 45.375 18.344 1 91.44 222 VAL A C 1
ATOM 1639 O O . VAL A 1 222 ? -15.242 45.875 18.672 1 91.44 222 VAL A O 1
ATOM 1642 N N . THR A 1 223 ? -13.453 45.75 17.328 1 93.75 223 THR A N 1
ATOM 1643 C CA . THR A 1 223 ? -13.945 46.875 16.516 1 93.75 223 THR A CA 1
ATOM 1644 C C . THR A 1 223 ? -15.266 46.5 15.844 1 93.75 223 THR A C 1
ATOM 1646 O O . THR A 1 223 ? -16.172 47.344 15.766 1 93.75 223 THR A O 1
ATOM 1649 N N . GLY A 1 224 ? -15.32 45.312 15.289 1 94.5 224 GLY A N 1
ATOM 1650 C CA . GLY A 1 224 ? -16.578 44.875 14.711 1 94.5 224 GLY A CA 1
ATOM 1651 C C . GLY A 1 224 ? -17.734 44.875 15.688 1 94.5 224 GLY A C 1
ATOM 1652 O O . GLY A 1 224 ? -18.828 45.312 15.352 1 94.5 224 GLY A O 1
ATOM 1653 N N . THR A 1 225 ? -17.453 44.469 16.875 1 93.81 225 THR A N 1
ATOM 1654 C CA . THR A 1 225 ? -18.453 44.438 17.938 1 93.81 225 THR A CA 1
ATOM 1655 C C . THR A 1 225 ? -18.922 45.875 18.266 1 93.81 225 THR A C 1
ATOM 1657 O O . THR A 1 225 ? -20.125 46.125 18.406 1 93.81 225 THR A O 1
ATOM 1660 N N . LEU A 1 226 ? -17.984 46.75 18.391 1 95.06 226 LEU A N 1
ATOM 1661 C CA . LEU A 1 226 ? -18.297 48.156 18.75 1 95.06 226 LEU A CA 1
ATOM 1662 C C . LEU A 1 226 ? -19.109 48.812 17.641 1 95.06 226 LEU A C 1
ATOM 1664 O O . LEU A 1 226 ? -20.031 49.562 17.922 1 95.06 226 LEU A O 1
ATOM 1668 N N . VAL A 1 227 ? -18.734 48.562 16.453 1 95.62 227 VAL A N 1
ATOM 1669 C CA . VAL A 1 227 ? -19.422 49.156 15.328 1 95.62 227 VAL A CA 1
ATOM 1670 C C . VAL A 1 227 ? -20.875 48.688 15.305 1 95.62 227 VAL A C 1
ATOM 1672 O O . VAL A 1 227 ? -21.797 49.469 15.102 1 95.62 227 VAL A O 1
ATOM 1675 N N . VAL A 1 228 ? -21.094 47.438 15.492 1 95.5 228 VAL A N 1
ATOM 1676 C CA . VAL A 1 228 ? -22.438 46.875 15.477 1 95.5 228 VAL A CA 1
ATOM 1677 C C . VAL A 1 228 ? -23.234 47.406 16.656 1 95.5 228 VAL A C 1
ATOM 1679 O O . VAL A 1 228 ? -24.422 47.719 16.531 1 95.5 228 VAL A O 1
ATOM 1682 N N . TYR A 1 229 ? -22.562 47.531 17.75 1 93.62 229 TYR A N 1
ATOM 1683 C CA . TYR A 1 229 ? -23.219 48 18.969 1 93.62 229 TYR A CA 1
ATOM 1684 C C . TYR A 1 229 ? -23.625 49.469 18.828 1 93.62 229 TYR A C 1
ATOM 1686 O O . TYR A 1 229 ? -24.781 49.812 19.109 1 93.62 229 TYR A O 1
ATOM 1694 N N . TYR A 1 230 ? -22.781 50.312 18.406 1 94.88 230 TYR A N 1
ATOM 1695 C CA . TYR A 1 230 ? -23.016 51.75 18.359 1 94.88 230 TYR A CA 1
ATOM 1696 C C . TYR A 1 230 ? -24 52.094 17.25 1 94.88 230 TYR A C 1
ATOM 1698 O O . TYR A 1 230 ? -24.828 53 17.422 1 94.88 230 TYR A O 1
ATOM 1706 N N . PHE A 1 231 ? -23.953 51.406 16.156 1 94.75 231 PHE A N 1
ATOM 1707 C CA . PHE A 1 231 ? -24.812 51.781 15.031 1 94.75 231 PHE A CA 1
ATOM 1708 C C . PHE A 1 231 ? -26.031 50.875 14.977 1 94.75 231 PHE A C 1
ATOM 1710 O O . PHE A 1 231 ? -26.844 50.969 14.055 1 94.75 231 PHE A O 1
ATOM 1717 N N . HIS A 1 232 ? -26.172 49.938 15.969 1 93.69 232 HIS A N 1
ATOM 1718 C CA . HIS A 1 232 ? -27.312 49.031 16.047 1 93.69 232 HIS A CA 1
ATOM 1719 C C . HIS A 1 232 ? -27.547 48.312 14.727 1 93.69 232 HIS A C 1
ATOM 1721 O O . HIS A 1 232 ? -28.672 48.281 14.227 1 93.69 232 HIS A O 1
ATOM 1727 N N . LEU A 1 233 ? -26.5 47.875 14.219 1 92.75 233 LEU A N 1
ATOM 1728 C CA . LEU A 1 233 ? -26.578 47.281 12.891 1 92.75 233 LEU A CA 1
ATOM 1729 C C . LEU A 1 233 ? -27.344 45.969 12.922 1 92.75 233 LEU A C 1
ATOM 1731 O O . LEU A 1 233 ? -27.906 45.531 11.914 1 92.75 233 LEU A O 1
ATOM 1735 N N . ASN A 1 234 ? -27.344 45.25 13.992 1 90.69 234 ASN A N 1
ATOM 1736 C CA . ASN A 1 234 ? -28.062 44 14.133 1 90.69 234 ASN A CA 1
ATOM 1737 C C . ASN A 1 234 ? -29.578 44.188 14.062 1 90.69 234 ASN A C 1
ATOM 1739 O O . ASN A 1 234 ? -30.281 43.375 13.5 1 90.69 234 ASN A O 1
ATOM 1743 N N . THR A 1 235 ? -30.078 45.25 14.555 1 87.88 235 THR A N 1
ATOM 1744 C CA . THR A 1 235 ? -31.516 45.531 14.586 1 87.88 235 THR A CA 1
ATOM 1745 C C . THR A 1 235 ? -31.938 46.344 13.375 1 87.88 235 THR A C 1
ATOM 1747 O O . THR A 1 235 ? -32.969 46.062 12.773 1 87.88 235 THR A O 1
ATOM 1750 N N . ARG A 1 236 ? -31.125 47.25 12.992 1 90.44 236 ARG A N 1
ATOM 1751 C CA . ARG A 1 236 ? -31.484 48.188 11.93 1 90.44 236 ARG A CA 1
ATOM 1752 C C . ARG A 1 236 ? -31.25 47.562 10.555 1 90.44 236 ARG A C 1
ATOM 1754 O O . ARG A 1 236 ? -32.031 47.781 9.6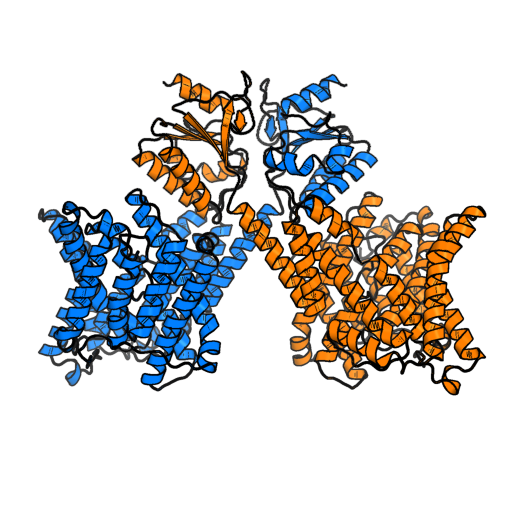25 1 90.44 236 ARG A O 1
ATOM 1761 N N . PHE A 1 237 ? -30.188 46.812 10.453 1 90.75 237 PHE A N 1
ATOM 1762 C CA . PHE A 1 237 ? -29.812 46.312 9.141 1 90.75 237 PHE A CA 1
ATOM 1763 C C . PHE A 1 237 ? -29.734 44.781 9.125 1 90.75 237 PHE A C 1
ATOM 1765 O O . PHE A 1 237 ? -29.312 44.188 8.141 1 90.75 237 PHE A O 1
ATOM 1772 N N . GLU A 1 238 ? -30 44.156 10.18 1 90.75 238 GLU A N 1
ATOM 1773 C CA . GLU A 1 238 ? -30.109 42.719 10.305 1 90.75 238 GLU A CA 1
ATOM 1774 C C . GLU A 1 238 ? -28.766 42.031 10.062 1 90.75 238 GLU A C 1
ATOM 1776 O O . GLU A 1 238 ? -28.688 41.031 9.375 1 90.75 238 GLU A O 1
ATOM 1781 N N . VAL A 1 239 ? -27.781 42.688 10.523 1 91.94 239 VAL A N 1
ATOM 1782 C CA . VAL A 1 239 ? -26.453 42.062 10.477 1 91.94 239 VAL A CA 1
ATOM 1783 C C . VAL A 1 239 ? -26.406 40.875 11.414 1 91.94 239 VAL A C 1
ATOM 1785 O O . VAL A 1 239 ? -26.875 40.969 12.562 1 91.94 239 VAL A O 1
ATOM 1788 N N . SER A 1 240 ? -25.938 39.781 10.914 1 91.56 240 SER A N 1
ATOM 1789 C CA . SER A 1 240 ? -25.859 38.562 11.719 1 91.56 240 SER A CA 1
ATOM 1790 C C . SER A 1 240 ? -24.75 38.656 12.758 1 91.56 240 SER A C 1
ATOM 1792 O O . SER A 1 240 ? -23.594 38.938 12.422 1 91.56 240 SER A O 1
ATOM 1794 N N . VAL A 1 241 ? -25.078 38.438 14.023 1 92.94 241 VAL A N 1
ATOM 1795 C CA . VAL A 1 241 ? -24.125 38.5 15.117 1 92.94 241 VAL A CA 1
ATOM 1796 C C . VAL A 1 241 ? -24.078 37.156 15.836 1 92.94 241 VAL A C 1
ATOM 1798 O O . VAL A 1 241 ? -24.938 36.281 15.602 1 92.94 241 VAL A O 1
ATOM 1801 N N . VAL A 1 242 ? -23.094 36.844 16.625 1 91.5 242 VAL A N 1
ATOM 1802 C CA . VAL A 1 242 ? -22.906 35.625 17.359 1 91.5 242 VAL A CA 1
ATOM 1803 C C . VAL A 1 242 ? -24.047 35.406 18.359 1 91.5 242 VAL A C 1
ATOM 1805 O O . VAL A 1 242 ? -24.562 34.312 18.5 1 91.5 242 VAL A O 1
ATOM 1808 N N . GLY A 1 243 ? -24.422 36.5 19.016 1 90.31 243 GLY A N 1
ATOM 1809 C CA . GLY A 1 243 ? -25.531 36.438 19.969 1 90.31 243 GLY A CA 1
ATOM 1810 C C . GLY A 1 243 ? -25.078 36 21.359 1 90.31 243 GLY A C 1
ATOM 1811 O O . GLY A 1 243 ? -23.953 36.281 21.75 1 90.31 243 GLY A O 1
ATOM 1812 N N . TYR A 1 244 ? -25.922 35.438 22.047 1 90.12 244 TYR A N 1
ATOM 1813 C CA . TYR A 1 244 ? -25.703 35.125 23.453 1 90.12 244 TYR A CA 1
ATOM 1814 C C . TYR A 1 244 ? -24.781 33.938 23.625 1 90.12 244 TYR A C 1
ATOM 1816 O O . TYR A 1 244 ? -25.016 32.875 23.047 1 90.12 244 TYR A O 1
ATOM 1824 N N . ILE A 1 245 ? -23.719 34.125 24.391 1 90.62 245 ILE A N 1
ATOM 1825 C CA . ILE A 1 245 ? -22.812 33.062 24.812 1 90.62 245 ILE A CA 1
ATOM 1826 C C . ILE A 1 245 ? -22.938 32.812 26.312 1 90.62 245 ILE A C 1
ATOM 1828 O O . ILE A 1 245 ? -22.641 33.719 27.109 1 90.62 245 ILE A O 1
ATOM 1832 N N . PRO A 1 246 ? -23.359 31.672 26.703 1 88.75 246 PRO A N 1
ATOM 1833 C CA . PRO A 1 246 ? -23.484 31.406 28.141 1 88.75 246 PRO A CA 1
ATOM 1834 C C . PRO A 1 246 ? -22.141 31.531 28.875 1 88.75 246 PRO A C 1
ATOM 1836 O O . PRO A 1 246 ? -21.141 30.969 28.422 1 88.75 246 PRO A O 1
ATOM 1839 N N . PRO A 1 247 ? -22.172 32.281 29.938 1 88.94 247 PRO A N 1
ATOM 1840 C CA . PRO A 1 247 ? -20.938 32.406 30.703 1 88.94 247 PRO A CA 1
ATOM 1841 C C . PRO A 1 247 ? -20.641 31.172 31.547 1 88.94 247 PRO A C 1
ATOM 1843 O O . PRO A 1 247 ? -21.547 30.422 31.906 1 88.94 247 PRO A O 1
ATOM 1846 N N . GLY A 1 248 ? -19.359 30.891 31.812 1 88.25 248 GLY A N 1
ATOM 1847 C CA . GLY A 1 248 ? -18.984 29.828 32.719 1 88.25 248 GLY A CA 1
ATOM 1848 C C . GLY A 1 248 ? -17.984 28.859 32.125 1 88.25 248 GLY A C 1
ATOM 1849 O O . GLY A 1 248 ? -17.906 28.688 30.922 1 88.25 248 GLY A O 1
ATOM 1850 N N . LEU A 1 249 ? -17.344 28.297 33 1 89 249 LEU A N 1
ATOM 1851 C CA . LEU A 1 249 ? -16.391 27.234 32.625 1 89 249 LEU A CA 1
ATOM 1852 C C . LEU A 1 249 ? -17.125 25.969 32.219 1 89 249 LEU A C 1
ATOM 1854 O O . LEU A 1 249 ? -18.281 25.75 32.625 1 89 249 LEU A O 1
ATOM 1858 N N . PRO A 1 250 ? -16.5 25.25 31.297 1 84.5 250 PRO A N 1
ATOM 1859 C CA . PRO A 1 250 ? -17.172 24.016 30.875 1 84.5 250 PRO A CA 1
ATOM 1860 C C . PRO A 1 250 ? -17.453 23.062 32.031 1 84.5 250 PRO A C 1
ATOM 1862 O O . PRO A 1 250 ? -16.641 22.953 32.938 1 84.5 250 PRO A O 1
ATOM 1865 N N . HIS A 1 251 ? -18.594 22.5 32.031 1 84.44 251 HIS A N 1
ATOM 1866 C CA . HIS A 1 251 ? -18.906 21.422 32.969 1 84.44 251 HIS A CA 1
ATOM 1867 C C . HIS A 1 251 ? -18.438 20.078 32.406 1 84.44 251 HIS A C 1
ATOM 1869 O O . HIS A 1 251 ? -18.516 19.828 31.219 1 84.44 251 HIS A O 1
ATOM 1875 N N . ILE A 1 252 ? -17.875 19.359 33.25 1 88 252 ILE A N 1
ATOM 1876 C CA . ILE A 1 252 ? -17.406 18.047 32.844 1 88 252 ILE A CA 1
ATOM 1877 C C . ILE A 1 252 ? -18.609 17.156 32.531 1 88 252 ILE A C 1
ATOM 1879 O O . ILE A 1 252 ? -19.516 17 33.375 1 88 252 ILE A O 1
ATOM 1883 N N . ILE A 1 253 ? -18.656 16.812 31.297 1 84.62 253 ILE A N 1
ATOM 1884 C CA . ILE A 1 253 ? -19.766 15.969 30.844 1 84.62 253 ILE A CA 1
ATOM 1885 C C . ILE A 1 253 ? -19.219 14.656 30.297 1 84.62 253 ILE A C 1
ATOM 1887 O O . ILE A 1 253 ? -18.156 14.617 29.672 1 84.62 253 ILE A O 1
ATOM 1891 N N . LEU A 1 254 ? -19.922 13.57 30.688 1 81.19 254 LEU A N 1
ATOM 1892 C CA . LEU A 1 254 ? -19.625 12.297 30.047 1 81.19 254 LEU A CA 1
ATOM 1893 C C . LEU A 1 254 ? -20.531 12.078 28.844 1 81.19 254 LEU A C 1
ATOM 1895 O O . LEU A 1 254 ? -21.766 12.086 28.969 1 81.19 254 LEU A O 1
ATOM 1899 N N . PRO A 1 255 ? -19.938 12.062 27.703 1 77.19 255 PRO A N 1
ATOM 1900 C CA . PRO A 1 255 ? -20.781 11.859 26.531 1 77.19 255 PRO A CA 1
ATOM 1901 C C . PRO A 1 255 ? -21.641 10.594 26.625 1 77.19 255 PRO A C 1
ATOM 1903 O O . PRO A 1 255 ? -21.188 9.586 27.188 1 77.19 255 PRO A O 1
ATOM 1906 N N . ASN A 1 256 ? -22.859 10.688 26.125 1 80.38 256 ASN A N 1
ATOM 1907 C CA . ASN A 1 256 ? -23.781 9.562 26.125 1 80.38 256 ASN A CA 1
ATOM 1908 C C . ASN A 1 256 ? -23.312 8.469 25.156 1 80.38 256 ASN A C 1
ATOM 1910 O O . ASN A 1 256 ? -22.922 8.758 24.031 1 80.38 256 ASN A O 1
ATOM 1914 N N . TYR A 1 257 ? -23.281 7.312 25.766 1 83.88 257 TYR A N 1
ATOM 1915 C CA . TYR A 1 257 ? -22.906 6.195 24.906 1 83.88 257 TYR A CA 1
ATOM 1916 C C . TYR A 1 257 ? -24.062 5.781 24 1 83.88 257 TYR A C 1
ATOM 1918 O O . TYR A 1 257 ? -25.125 5.418 24.484 1 83.88 257 TYR A O 1
ATOM 1926 N N . ASP A 1 258 ? -23.984 6.074 22.781 1 90.31 258 ASP A N 1
ATOM 1927 C CA . ASP A 1 258 ? -24.891 5.617 21.734 1 90.31 258 ASP A CA 1
ATOM 1928 C C . ASP A 1 258 ? -24.141 4.777 20.688 1 90.31 258 ASP A C 1
ATOM 1930 O O . ASP A 1 258 ? -23.422 5.32 19.844 1 90.31 258 ASP A O 1
ATOM 1934 N N . GLU A 1 259 ? -24.469 3.537 20.719 1 91.62 259 GLU A N 1
ATOM 1935 C CA . GLU A 1 259 ? -23.75 2.59 19.875 1 91.62 259 GLU A CA 1
ATOM 1936 C C . GLU A 1 259 ? -23.906 2.928 18.391 1 91.62 259 GLU A C 1
ATOM 1938 O O . GLU A 1 259 ? -22.953 2.82 17.625 1 91.62 259 GLU A O 1
ATOM 1943 N N . GLN A 1 260 ? -25.125 3.275 18.047 1 91.81 260 GLN A N 1
ATOM 1944 C CA . GLN A 1 260 ? -25.391 3.6 16.656 1 91.81 260 GLN A CA 1
ATOM 1945 C C . GLN A 1 260 ? -24.609 4.836 16.219 1 91.81 260 GLN A C 1
ATOM 1947 O O . GLN A 1 260 ? -24.031 4.859 15.125 1 91.81 260 GLN A O 1
ATOM 1952 N N . LEU A 1 261 ? -24.641 5.836 17.094 1 92.62 261 LEU A N 1
ATOM 1953 C CA . LEU A 1 261 ? -23.891 7.059 16.797 1 92.62 261 LEU A CA 1
ATOM 1954 C C . LEU A 1 261 ? -22.406 6.777 16.703 1 92.62 261 LEU A C 1
ATOM 1956 O O . LEU A 1 261 ? -21.719 7.312 15.828 1 92.62 261 LEU A O 1
ATOM 1960 N N . PHE A 1 262 ? -21.953 5.902 17.547 1 94.31 262 PHE A N 1
ATOM 1961 C CA . PHE A 1 262 ? -20.547 5.535 17.547 1 94.31 262 PHE A CA 1
ATOM 1962 C C . PHE A 1 262 ? -20.141 4.898 16.234 1 94.31 262 PHE A C 1
ATOM 1964 O O . PHE A 1 262 ? -19.125 5.262 15.648 1 94.31 262 PHE A O 1
ATOM 1971 N N . LYS A 1 263 ? -20.938 4.008 15.805 1 92.38 263 LYS A N 1
ATOM 1972 C CA . LYS A 1 263 ? -20.656 3.291 14.562 1 92.38 263 LYS A CA 1
ATOM 1973 C C . LYS A 1 263 ? -20.672 4.234 13.367 1 92.38 263 LYS A C 1
ATOM 1975 O O . LYS A 1 263 ? -19.859 4.102 12.453 1 92.38 263 LYS A O 1
ATOM 1980 N N . GLN A 1 264 ? -21.547 5.152 13.414 1 91.12 264 GLN A N 1
ATOM 1981 C CA . GLN A 1 264 ? -21.688 6.082 12.305 1 91.12 264 GLN A CA 1
ATOM 1982 C C . GLN A 1 264 ? -20.531 7.066 12.258 1 91.12 264 GLN A C 1
ATOM 1984 O O . GLN A 1 264 ? -20.125 7.5 11.172 1 91.12 264 GLN A O 1
ATOM 1989 N N . LEU A 1 265 ? -19.953 7.391 13.391 1 94.69 265 LEU A N 1
ATOM 1990 C CA . LEU A 1 265 ? -18.953 8.438 13.469 1 94.69 265 LEU A CA 1
ATOM 1991 C C . LEU A 1 265 ? -17.547 7.848 13.367 1 94.69 265 LEU A C 1
ATOM 1993 O O . LEU A 1 265 ? -16.578 8.57 13.133 1 94.69 265 LEU A O 1
ATOM 1997 N N . LEU A 1 266 ? -17.406 6.574 13.508 1 94.25 266 LEU A N 1
ATOM 1998 C CA . LEU A 1 266 ? -16.125 5.91 13.664 1 94.25 266 LEU A CA 1
ATOM 1999 C C . LEU A 1 266 ? -15.227 6.168 12.453 1 94.25 266 LEU A C 1
ATOM 2001 O O . LEU A 1 266 ? -14.055 6.504 12.602 1 94.25 266 LEU A O 1
ATOM 2005 N N . PRO A 1 267 ? -15.758 6.082 11.219 1 86.44 267 PRO A N 1
ATOM 2006 C CA . PRO A 1 267 ? -14.883 6.32 10.07 1 86.44 267 PRO A CA 1
ATOM 2007 C C . PRO A 1 267 ? -14.344 7.75 10.023 1 86.44 267 PRO A C 1
ATOM 2009 O O . PRO A 1 267 ? -13.156 7.961 9.766 1 86.44 267 PRO A O 1
ATOM 2012 N N . SER A 1 268 ? -15.219 8.688 10.289 1 89.88 268 SER A N 1
ATOM 2013 C CA . SER A 1 268 ? -14.797 10.086 10.297 1 89.88 268 SER A CA 1
ATOM 2014 C C . SER A 1 268 ? -13.828 10.367 11.438 1 89.88 268 SER A C 1
ATOM 2016 O O . SER A 1 268 ? -12.867 11.125 11.273 1 89.88 268 SER A O 1
ATOM 2018 N N . ALA A 1 269 ? -14.141 9.703 12.57 1 95.62 269 ALA A N 1
ATOM 2019 C CA . ALA A 1 269 ? -13.266 9.891 13.727 1 95.62 269 ALA A CA 1
ATOM 2020 C C . ALA A 1 269 ? -11.852 9.391 13.438 1 95.62 269 ALA A C 1
ATOM 2022 O O . ALA A 1 269 ? -10.875 10 13.875 1 95.62 269 ALA A O 1
ATOM 2023 N N . LEU A 1 270 ? -11.719 8.336 12.734 1 91.69 270 LEU A N 1
ATOM 2024 C CA . LEU A 1 270 ? -10.422 7.781 12.367 1 91.69 270 LEU A CA 1
ATOM 2025 C C . LEU A 1 270 ? -9.641 8.758 11.484 1 91.69 270 LEU A C 1
ATOM 2027 O O . LEU A 1 270 ? -8.453 8.984 11.711 1 91.69 270 LEU A O 1
ATOM 2031 N N . LEU A 1 271 ? -10.344 9.336 10.594 1 85 271 LEU A N 1
ATOM 2032 C CA . LEU A 1 271 ? -9.695 10.258 9.664 1 85 271 LEU A CA 1
ATOM 2033 C C . LEU A 1 271 ? -9.289 11.539 10.367 1 85 271 LEU A C 1
ATOM 2035 O O . LEU A 1 271 ? -8.195 12.07 10.125 1 85 271 LEU A O 1
ATOM 2039 N N . ILE A 1 272 ? -10.18 12.008 11.195 1 92.31 272 ILE A N 1
ATOM 2040 C CA . ILE A 1 272 ? -9.898 13.219 11.961 1 92.31 272 ILE A CA 1
ATOM 2041 C C . ILE A 1 272 ? -8.703 12.992 12.883 1 92.31 272 ILE A C 1
ATOM 2043 O O . ILE A 1 272 ? -7.828 13.852 13 1 92.31 272 ILE A O 1
ATOM 2047 N N . ALA A 1 273 ? -8.672 11.797 13.484 1 94.75 273 ALA A N 1
ATOM 2048 C CA . ALA A 1 273 ? -7.551 11.453 14.359 1 94.75 273 ALA A CA 1
ATOM 2049 C C . ALA A 1 273 ? -6.238 11.43 13.586 1 94.75 273 ALA A C 1
ATOM 2051 O O . ALA A 1 273 ? -5.234 11.984 14.031 1 94.75 273 ALA A O 1
ATOM 2052 N N . LEU A 1 274 ? -6.223 10.914 12.461 1 87.5 274 LEU A N 1
ATOM 2053 C CA . LEU A 1 274 ? -5.02 10.766 11.656 1 87.5 274 LEU A CA 1
ATOM 2054 C C . LEU A 1 274 ? -4.539 12.125 11.148 1 87.5 274 LEU A C 1
ATOM 2056 O O . LEU A 1 274 ? -3.352 12.445 11.242 1 87.5 274 LEU A O 1
ATOM 2060 N N . ILE A 1 275 ? -5.453 12.914 10.703 1 83.38 275 ILE A N 1
ATOM 2061 C CA . ILE A 1 275 ? -5.117 14.211 10.133 1 83.38 275 ILE A CA 1
ATOM 2062 C C . ILE A 1 275 ? -4.645 15.156 11.242 1 83.38 275 ILE A C 1
ATOM 2064 O O . ILE A 1 275 ? -3.674 15.891 11.062 1 83.38 275 ILE A O 1
ATOM 2068 N N . GLY A 1 276 ? -5.398 15.07 12.258 1 91.12 276 GLY A N 1
ATOM 2069 C CA . GLY A 1 276 ? -4.988 15.891 13.391 1 91.12 276 GLY A CA 1
ATOM 2070 C C . GLY A 1 276 ? -3.605 15.547 13.906 1 91.12 276 GLY A C 1
ATOM 2071 O O . GLY A 1 276 ? -2.822 16.438 14.242 1 91.12 276 GLY A O 1
ATOM 2072 N N . TYR A 1 277 ? -3.322 14.273 13.891 1 92.81 277 TYR A N 1
ATOM 2073 C CA . TYR A 1 277 ? -2.014 13.805 14.336 1 92.81 277 TYR A CA 1
ATOM 2074 C C . TYR A 1 277 ? -0.92 14.25 13.375 1 92.81 277 TYR A C 1
ATOM 2076 O O . TYR A 1 277 ? 0.102 14.797 13.797 1 92.81 277 TYR A O 1
ATOM 2084 N N . LEU A 1 278 ? -1.185 14.086 12.219 1 79.62 278 LEU A N 1
ATOM 2085 C CA . LEU A 1 278 ? -0.207 14.422 11.188 1 79.62 278 LEU A CA 1
ATOM 2086 C C . LEU A 1 278 ? 0.105 15.914 11.203 1 79.62 278 LEU A C 1
ATOM 2088 O O . LEU A 1 278 ? 1.272 16.312 11.141 1 79.62 278 LEU A O 1
ATOM 2092 N N . GLU A 1 279 ? -0.922 16.703 11.227 1 79.88 279 GLU A N 1
ATOM 2093 C CA . GLU A 1 279 ? -0.755 18.141 11.25 1 79.88 279 GLU A CA 1
ATOM 2094 C C . GLU A 1 279 ? 0.004 18.594 12.5 1 79.88 279 GLU A C 1
ATOM 2096 O O . GLU A 1 279 ? 0.939 19.391 12.406 1 79.88 279 GLU A O 1
ATOM 2101 N N . SER A 1 280 ? -0.361 18.016 13.57 1 91.75 280 SER A N 1
ATOM 2102 C CA . SER A 1 280 ? 0.22 18.438 14.852 1 91.75 280 SER A CA 1
ATOM 2103 C C . SER A 1 280 ? 1.695 18.062 14.93 1 91.75 280 SER A C 1
ATOM 2105 O O . SER A 1 280 ? 2.533 18.875 15.297 1 91.75 280 SER A O 1
ATOM 2107 N N . VAL A 1 281 ? 2.055 16.844 14.555 1 85.56 281 VAL A N 1
ATOM 2108 C CA . VAL A 1 281 ? 3.422 16.359 14.695 1 85.56 281 VAL A CA 1
ATOM 2109 C C . VAL A 1 281 ? 4.328 17.047 13.68 1 85.56 281 VAL A C 1
ATOM 2111 O O . VAL A 1 281 ? 5.492 17.344 13.969 1 85.56 281 VAL A O 1
ATOM 2114 N N . SER A 1 282 ? 3.779 17.297 12.547 1 73.12 282 SER A N 1
ATOM 2115 C CA . SER A 1 282 ? 4.562 18 11.531 1 73.12 282 SER A CA 1
ATOM 2116 C C . SER A 1 282 ? 4.941 19.406 12 1 73.12 282 SER A C 1
ATOM 2118 O O . SER A 1 282 ? 6.078 19.844 11.805 1 73.12 282 SER A O 1
ATOM 2120 N N . ILE A 1 283 ? 4.043 20.078 12.609 1 80.56 283 ILE A N 1
ATOM 2121 C CA . ILE A 1 283 ? 4.285 21.406 13.141 1 80.56 283 ILE A CA 1
ATOM 2122 C C . ILE A 1 283 ? 5.266 21.344 14.305 1 80.56 283 ILE A C 1
ATOM 2124 O O . ILE A 1 283 ? 6.219 22.109 14.375 1 80.56 283 ILE A O 1
ATOM 2128 N N . ALA A 1 284 ? 5.035 20.375 15.125 1 85.19 284 ALA A N 1
ATOM 2129 C CA . ALA A 1 284 ? 5.895 20.203 16.297 1 85.19 284 ALA A CA 1
ATOM 2130 C C . ALA A 1 284 ? 7.336 19.922 15.875 1 85.19 284 ALA A C 1
ATOM 2132 O O . ALA A 1 284 ? 8.273 20.484 16.438 1 85.19 284 ALA A O 1
ATOM 2133 N N . LYS A 1 285 ? 7.492 19.078 14.938 1 71.94 285 LYS A N 1
ATOM 2134 C CA . LYS A 1 285 ? 8.828 18.734 14.461 1 71.94 285 LYS A CA 1
ATOM 2135 C C . LYS A 1 285 ? 9.508 19.938 13.812 1 71.94 285 LYS A C 1
ATOM 2137 O O . LYS A 1 285 ? 10.711 20.156 14 1 71.94 285 LYS A O 1
ATOM 2142 N N . SER A 1 286 ? 8.766 20.703 13.117 1 68.69 286 SER A N 1
ATOM 2143 C CA . SER A 1 286 ? 9.305 21.891 12.453 1 68.69 286 SER A CA 1
ATOM 2144 C C . SER A 1 286 ? 9.805 22.906 13.469 1 68.69 286 SER A C 1
ATOM 2146 O O . SER A 1 286 ? 10.883 23.484 13.305 1 68.69 286 SER A O 1
ATOM 2148 N N . MET A 1 287 ? 9.109 23.109 14.531 1 74.75 287 MET A N 1
ATOM 2149 C CA . MET A 1 287 ? 9.484 24.078 15.562 1 74.75 287 MET A CA 1
ATOM 2150 C C . MET A 1 287 ? 10.617 23.531 16.422 1 74.75 287 MET A C 1
ATOM 2152 O O . MET A 1 287 ? 11.539 24.281 16.781 1 74.75 287 MET A O 1
ATOM 2156 N N . ALA A 1 288 ? 10.555 22.234 16.688 1 74.62 288 ALA A N 1
ATOM 2157 C CA . ALA A 1 288 ? 11.578 21.609 17.516 1 74.62 288 ALA A CA 1
ATOM 2158 C C . ALA A 1 288 ? 12.938 21.641 16.812 1 74.62 288 ALA A C 1
ATOM 2160 O O . ALA A 1 288 ? 13.977 21.781 17.453 1 74.62 288 ALA A O 1
ATOM 2161 N N . GLY A 1 289 ? 12.914 21.469 15.594 1 63.38 289 GLY A N 1
ATOM 2162 C CA . GLY A 1 289 ? 14.141 21.5 14.82 1 63.38 289 GLY A CA 1
ATOM 2163 C C . GLY A 1 289 ? 14.883 22.812 14.938 1 63.38 289 GLY A C 1
ATOM 2164 O O . GLY A 1 289 ? 16.125 22.844 14.945 1 63.38 289 GLY A O 1
ATOM 2165 N N . GLN A 1 290 ? 14.156 23.859 15.109 1 62.91 290 GLN A N 1
ATOM 2166 C CA . GLN A 1 290 ? 14.75 25.188 15.211 1 62.91 290 GLN A CA 1
ATOM 2167 C C . GLN A 1 290 ? 15.383 25.406 16.578 1 62.91 290 GLN A C 1
ATOM 2169 O O . GLN A 1 290 ? 16.281 26.25 16.734 1 62.91 290 GLN A O 1
ATOM 2174 N N . LYS A 1 291 ? 14.977 24.625 17.516 1 64.62 291 LYS A N 1
ATOM 2175 C CA . LYS A 1 291 ? 15.508 24.75 18.859 1 64.62 291 LYS A CA 1
ATOM 2176 C C . LYS A 1 291 ? 16.312 23.516 19.25 1 64.62 291 LYS A C 1
ATOM 2178 O O . LYS A 1 291 ? 16.562 23.266 20.438 1 64.62 291 LYS A O 1
ATOM 2183 N N . ARG A 1 292 ? 16.641 22.656 18.297 1 63.31 292 ARG A N 1
ATOM 2184 C CA . ARG A 1 292 ? 17.422 21.438 18.5 1 63.31 292 ARG A CA 1
ATOM 2185 C C . ARG A 1 292 ? 16.75 20.531 19.547 1 63.31 292 ARG A C 1
ATOM 2187 O O . ARG A 1 292 ? 17.422 20.047 20.453 1 63.31 292 ARG A O 1
ATOM 2194 N N . GLN A 1 293 ? 15.445 20.562 19.5 1 69.56 293 GLN A N 1
ATOM 2195 C CA . GLN A 1 293 ? 14.664 19.688 20.375 1 69.56 293 GLN A CA 1
ATOM 2196 C C . GLN A 1 293 ? 14.164 18.453 19.641 1 69.56 293 GLN A C 1
ATOM 2198 O O . GLN A 1 293 ? 14.133 18.438 18.406 1 69.56 293 GLN A O 1
ATOM 2203 N N . LYS A 1 294 ? 13.93 17.391 20.328 1 71.62 294 LYS A N 1
ATOM 2204 C CA . LYS A 1 294 ? 13.43 16.156 19.75 1 71.62 294 LYS A CA 1
ATOM 2205 C C . LYS A 1 294 ? 11.953 15.953 20.062 1 71.62 294 LYS A C 1
ATOM 2207 O O . LYS A 1 294 ? 11.508 16.266 21.172 1 71.62 294 LYS A O 1
ATOM 2212 N N . ILE A 1 295 ? 11.227 15.594 19.141 1 81 295 ILE A N 1
ATOM 2213 C CA . ILE A 1 295 ? 9.805 15.297 19.312 1 81 295 ILE A CA 1
ATOM 2214 C C . ILE A 1 295 ? 9.594 13.789 19.375 1 81 295 ILE A C 1
ATOM 2216 O O . ILE A 1 295 ? 10.133 13.047 18.547 1 81 295 ILE A O 1
ATOM 2220 N N . ASP A 1 296 ? 8.953 13.367 20.344 1 86.69 296 ASP A N 1
ATOM 2221 C CA . ASP A 1 296 ? 8.578 11.961 20.453 1 86.69 296 ASP A CA 1
ATOM 2222 C C . ASP A 1 296 ? 7.18 11.719 19.891 1 86.69 296 ASP A C 1
ATOM 2224 O O . ASP A 1 296 ? 6.18 12.07 20.516 1 86.69 296 ASP A O 1
ATOM 2228 N N . ALA A 1 297 ? 7.168 11.023 18.859 1 86.12 297 ALA A N 1
ATOM 2229 C CA . ALA A 1 297 ? 5.922 10.836 18.125 1 86.12 297 ALA A CA 1
ATOM 2230 C C . ALA A 1 297 ? 4.883 10.102 18.969 1 86.12 297 ALA A C 1
ATOM 2232 O O . ALA A 1 297 ? 3.689 10.406 18.906 1 86.12 297 ALA A O 1
ATOM 2233 N N . ASN A 1 298 ? 5.285 9.133 19.766 1 90.25 298 ASN A N 1
ATOM 2234 C CA . ASN A 1 298 ? 4.352 8.383 20.609 1 90.25 298 ASN A CA 1
ATOM 2235 C C . ASN A 1 298 ? 3.834 9.227 21.766 1 90.25 298 ASN A C 1
ATOM 2237 O O . ASN A 1 298 ? 2.686 9.078 22.188 1 90.25 298 ASN A O 1
ATOM 2241 N N . LYS A 1 299 ? 4.617 10.055 22.25 1 92.44 299 LYS A N 1
ATOM 2242 C CA . LYS A 1 299 ? 4.168 10.984 23.281 1 92.44 299 LYS A CA 1
ATOM 2243 C C . LYS A 1 299 ? 3.184 12 22.719 1 92.44 299 LYS A C 1
ATOM 2245 O O . LYS A 1 299 ? 2.264 12.438 23.406 1 92.44 299 LYS A O 1
ATOM 2250 N N . GLU A 1 300 ? 3.486 12.359 21.484 1 93.38 300 GLU A N 1
ATOM 2251 C CA . GLU A 1 300 ? 2.551 13.266 20.828 1 93.38 300 GLU A CA 1
ATOM 2252 C C . GLU A 1 300 ? 1.174 12.625 20.672 1 93.38 300 GLU A C 1
ATOM 2254 O O . GLU A 1 300 ? 0.152 13.305 20.812 1 93.38 300 GLU A O 1
ATOM 2259 N N . LEU A 1 301 ? 1.188 11.32 20.391 1 95.81 301 LEU A N 1
ATOM 2260 C CA . LEU A 1 301 ? -0.084 10.609 20.312 1 95.81 301 LEU A CA 1
ATOM 2261 C C . LEU A 1 301 ? -0.825 10.688 21.641 1 95.81 301 LEU A C 1
ATOM 2263 O O . LEU A 1 301 ? -2.033 10.93 21.672 1 95.81 301 LEU A O 1
ATOM 2267 N N . LEU A 1 302 ? -0.146 10.523 22.719 1 96.44 302 LEU A N 1
ATOM 2268 C CA . LEU A 1 302 ? -0.743 10.57 24.047 1 96.44 302 LEU A CA 1
ATOM 2269 C C . LEU A 1 302 ? -1.243 11.977 24.375 1 96.44 302 LEU A C 1
ATOM 2271 O O . LEU A 1 302 ? -2.332 12.141 24.922 1 96.44 302 LEU A O 1
ATOM 2275 N N . GLY A 1 303 ? -0.417 12.938 24.094 1 97.06 303 GLY A N 1
ATOM 2276 C CA . GLY A 1 303 ? -0.816 14.32 24.312 1 97.06 303 GLY A CA 1
ATOM 2277 C C . GLY A 1 303 ? -2.068 14.711 23.562 1 97.06 303 GLY A C 1
ATOM 2278 O O . GLY A 1 303 ? -2.977 15.328 24.125 1 97.06 303 GLY A O 1
ATOM 2279 N N . LEU A 1 304 ? -2.119 14.359 22.312 1 97.75 304 LEU A N 1
ATOM 2280 C CA . LEU A 1 304 ? -3.266 14.695 21.469 1 97.75 304 LEU A CA 1
ATOM 2281 C C . LEU A 1 304 ? -4.496 13.898 21.891 1 97.75 304 LEU A C 1
ATOM 2283 O O . LEU A 1 304 ? -5.621 14.391 21.797 1 97.75 304 LEU A O 1
ATOM 2287 N N . SER A 1 305 ? -4.234 12.633 22.281 1 98.19 305 SER A N 1
ATOM 2288 C CA . SER A 1 305 ? -5.332 11.836 22.812 1 98.19 305 SER A CA 1
ATOM 2289 C C . SER A 1 305 ? -5.949 12.5 24.047 1 98.19 305 SER A C 1
ATOM 2291 O O . SER A 1 305 ? -7.164 12.672 24.125 1 98.19 305 SER A O 1
ATOM 2293 N N . ALA A 1 306 ? -5.125 12.883 24.969 1 97.94 306 ALA A N 1
ATOM 2294 C CA . ALA A 1 306 ? -5.59 13.539 26.188 1 97.94 306 ALA A CA 1
ATOM 2295 C C . ALA A 1 306 ? -6.32 14.844 25.859 1 97.94 306 ALA A C 1
ATOM 2297 O O . ALA A 1 306 ? -7.324 15.172 26.484 1 97.94 306 ALA A O 1
ATOM 2298 N N . ALA A 1 307 ? -5.812 15.555 24.938 1 98.25 307 ALA A N 1
ATOM 2299 C CA . ALA A 1 307 ? -6.438 16.812 24.531 1 98.25 307 ALA A CA 1
ATOM 2300 C C . ALA A 1 307 ? -7.84 16.562 23.969 1 98.25 307 ALA A C 1
ATOM 2302 O O . ALA A 1 307 ? -8.789 17.266 24.344 1 98.25 307 ALA A O 1
ATOM 2303 N N . ASN A 1 308 ? -7.992 15.57 23.125 1 98.44 308 ASN A N 1
ATOM 2304 C CA . ASN A 1 308 ? -9.281 15.32 22.5 1 98.44 308 ASN A CA 1
ATOM 2305 C C . ASN A 1 308 ? -10.273 14.688 23.484 1 98.44 308 ASN A C 1
ATOM 2307 O O . ASN A 1 308 ? -11.461 15 23.453 1 98.44 308 ASN A O 1
ATOM 2311 N N . ILE A 1 309 ? -9.789 13.812 24.328 1 97.75 309 ILE A N 1
ATOM 2312 C CA . ILE A 1 309 ? -10.664 13.227 25.344 1 97.75 309 ILE A CA 1
ATOM 2313 C C . ILE A 1 309 ? -11.148 14.32 26.297 1 97.75 309 ILE A C 1
ATOM 2315 O O . ILE A 1 309 ? -12.328 14.367 26.656 1 97.75 309 ILE A O 1
ATOM 2319 N N . SER A 1 310 ? -10.258 15.156 26.703 1 97.44 310 SER A N 1
ATOM 2320 C CA . SER A 1 310 ? -10.641 16.25 27.594 1 97.44 310 SER A CA 1
ATOM 2321 C C . SER A 1 310 ? -11.57 17.234 26.891 1 97.44 310 SER A C 1
ATOM 2323 O O . SER A 1 310 ? -12.445 17.812 27.531 1 97.44 310 SER A O 1
ATOM 2325 N N . SER A 1 311 ? -11.383 17.453 25.609 1 97.62 311 SER A N 1
ATOM 2326 C CA . SER A 1 311 ? -12.312 18.297 24.859 1 97.62 311 SER A CA 1
ATOM 2327 C C . SER A 1 311 ? -13.727 17.734 24.906 1 97.62 311 SER A C 1
ATOM 2329 O O . SER A 1 311 ? -14.688 18.469 25.125 1 97.62 311 SER A O 1
ATOM 2331 N N . ALA A 1 312 ? -13.773 16.422 24.703 1 97.06 312 ALA A N 1
ATOM 2332 C CA . ALA A 1 312 ? -15.078 15.758 24.766 1 97.06 312 ALA A CA 1
ATOM 2333 C C . ALA A 1 312 ? -15.711 15.914 26.141 1 97.06 312 ALA A C 1
ATOM 2335 O O . ALA A 1 312 ? -16.906 16.219 26.25 1 97.06 312 ALA A O 1
ATOM 2336 N N . LEU A 1 313 ? -14.977 15.766 27.156 1 96.06 313 LEU A N 1
ATOM 2337 C CA . LEU A 1 313 ? -15.477 15.805 28.531 1 96.06 313 LEU A CA 1
ATOM 2338 C C . LEU A 1 313 ? -15.852 17.219 28.938 1 96.06 313 LEU A C 1
ATOM 2340 O O . LEU A 1 313 ? -16.672 17.422 29.828 1 96.06 313 LEU A O 1
ATOM 2344 N N . SER A 1 314 ? -15.297 18.188 28.281 1 95.62 314 SER A N 1
ATOM 2345 C CA . SER A 1 314 ? -15.578 19.578 28.609 1 95.62 314 SER A CA 1
ATOM 2346 C C . SER A 1 314 ? -16.625 20.172 27.672 1 95.62 314 SER A C 1
ATOM 2348 O O . SER A 1 314 ? -16.859 21.391 27.688 1 95.62 314 SER A O 1
ATOM 2350 N N . GLY A 1 315 ? -17.125 19.375 26.828 1 94.5 315 GLY A N 1
ATOM 2351 C CA . GLY A 1 315 ? -18.188 19.844 25.938 1 94.5 315 GLY A CA 1
ATOM 2352 C C . GLY A 1 315 ? -17.672 20.406 24.641 1 94.5 315 GLY A C 1
ATOM 2353 O O . GLY A 1 315 ? -18.375 21.156 23.953 1 94.5 315 GLY A O 1
ATOM 2354 N N . GLY A 1 316 ? -16.516 20.109 24.328 1 96.44 316 GLY A N 1
ATOM 2355 C CA . GLY A 1 316 ? -15.922 20.625 23.109 1 96.44 316 GLY A CA 1
ATOM 2356 C C . GLY A 1 316 ? -15.977 19.641 21.953 1 96.44 316 GLY A C 1
ATOM 2357 O O . GLY A 1 316 ? -16.797 18.734 21.953 1 96.44 316 GLY A O 1
ATOM 2358 N N . TYR A 1 317 ? -15.25 19.875 20.875 1 97.06 317 TYR A N 1
ATOM 2359 C CA . TYR A 1 317 ? -15.141 19.031 19.688 1 97.06 317 TYR A CA 1
ATOM 2360 C C . TYR A 1 317 ? -13.68 18.781 19.328 1 97.06 317 TYR A C 1
ATOM 2362 O O . TYR A 1 317 ? -12.773 19.203 20.062 1 97.06 317 TYR A O 1
ATOM 2370 N N . PRO A 1 318 ? -13.383 18.016 18.328 1 97.81 318 PRO A N 1
ATOM 2371 C CA . PRO A 1 318 ? -12 17.594 18.078 1 97.81 318 PRO A CA 1
ATOM 2372 C C . PRO A 1 318 ? -11.047 18.781 17.906 1 97.81 318 PRO A C 1
ATOM 2374 O O . PRO A 1 318 ? -11.406 19.781 17.281 1 97.81 318 PRO A O 1
ATOM 2377 N N . VAL A 1 319 ? -9.867 18.625 18.469 1 97.75 319 VAL A N 1
ATOM 2378 C CA . VAL A 1 319 ? -8.859 19.688 18.438 1 97.75 319 VAL A CA 1
ATOM 2379 C C . VAL A 1 319 ? -7.539 19.125 17.922 1 97.75 319 VAL A C 1
ATOM 2381 O O . VAL A 1 319 ? -7.348 17.906 17.875 1 97.75 319 VAL A O 1
ATOM 2384 N N . ALA A 1 320 ? -6.664 19.969 17.484 1 96.06 320 ALA A N 1
ATOM 2385 C CA . ALA A 1 320 ? -5.324 19.625 17.016 1 96.06 320 ALA A CA 1
ATOM 2386 C C . ALA A 1 320 ? -4.395 20.828 17.094 1 96.06 320 ALA A C 1
ATOM 2388 O O . ALA A 1 320 ? -4.793 21.906 17.578 1 96.06 320 ALA A O 1
ATOM 2389 N N . GLY A 1 321 ? -3.176 20.594 16.734 1 93.94 321 GLY A N 1
ATOM 2390 C CA . GLY A 1 321 ? -2.236 21.703 16.656 1 93.94 321 GLY A CA 1
ATOM 2391 C C . GLY A 1 321 ? -2.408 22.547 15.414 1 93.94 321 GLY A C 1
ATOM 2392 O O . GLY A 1 321 ? -2.568 22.016 14.312 1 93.94 321 GLY A O 1
ATOM 2393 N N . GLY A 1 322 ? -2.402 23.828 15.688 1 89.38 322 GLY A N 1
ATOM 2394 C CA . GLY A 1 322 ? -2.514 24.75 14.562 1 89.38 322 GLY A CA 1
ATOM 2395 C C . GLY A 1 322 ? -1.191 25.391 14.18 1 89.38 322 GLY A C 1
ATOM 2396 O O . GLY A 1 322 ? -0.423 25.812 15.055 1 89.38 322 GLY A O 1
ATOM 2397 N N . PHE A 1 323 ? -0.917 25.453 12.93 1 78.12 323 PHE A N 1
ATOM 2398 C CA . PHE A 1 323 ? 0.356 25.953 12.438 1 78.12 323 PHE A CA 1
ATOM 2399 C C . PHE A 1 323 ? 0.517 27.438 12.797 1 78.12 323 PHE A C 1
ATOM 2401 O O . PHE A 1 323 ? 1.512 27.828 13.406 1 78.12 323 PHE A O 1
ATOM 2408 N N . GLY A 1 324 ? -0.473 28.281 12.469 1 80 324 GLY A N 1
ATOM 2409 C CA . GLY A 1 324 ? -0.399 29.703 12.695 1 80 324 GLY A CA 1
ATOM 2410 C C . GLY A 1 324 ? -0.184 30.062 14.156 1 80 324 GLY A C 1
ATOM 2411 O O . GLY A 1 324 ? 0.763 30.781 14.492 1 80 324 GLY A O 1
ATOM 2412 N N . ARG A 1 325 ? -0.928 29.5 14.953 1 89.44 325 ARG A N 1
ATOM 2413 C CA . ARG A 1 325 ? -0.844 29.812 16.375 1 89.44 325 ARG A CA 1
ATOM 2414 C C . ARG A 1 325 ? 0.459 29.297 16.969 1 89.44 325 ARG A C 1
ATOM 2416 O O . ARG A 1 325 ? 1.043 29.938 17.844 1 89.44 325 ARG A O 1
ATOM 2423 N N . SER A 1 326 ? 0.893 28.141 16.484 1 90.56 326 SER A N 1
ATOM 2424 C CA . SER A 1 326 ? 2.143 27.578 16.984 1 90.56 326 SER A CA 1
ATOM 2425 C C . SER A 1 326 ? 3.336 28.438 16.594 1 90.56 326 SER A C 1
ATOM 2427 O O . SER A 1 326 ? 4.27 28.625 17.375 1 90.56 326 SER A O 1
ATOM 2429 N N . MET A 1 327 ? 3.246 28.984 15.438 1 81.88 327 M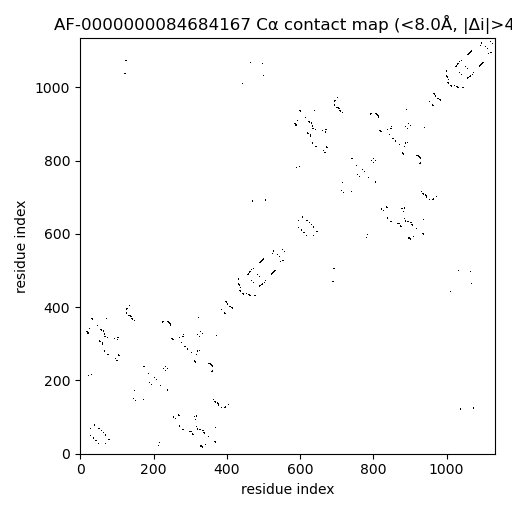ET A N 1
ATOM 2430 C CA . MET A 1 327 ? 4.309 29.875 14.977 1 81.88 327 MET A CA 1
ATOM 2431 C C . MET A 1 327 ? 4.316 31.172 15.781 1 81.88 327 MET A C 1
ATOM 2433 O O . MET A 1 327 ? 5.383 31.672 16.125 1 81.88 327 MET A O 1
ATOM 2437 N N . VAL A 1 328 ? 3.162 31.656 16.031 1 85.44 328 VAL A N 1
ATOM 2438 C CA . VAL A 1 328 ? 3.041 32.844 16.859 1 85.44 328 VAL A CA 1
ATOM 2439 C C . VAL A 1 328 ? 3.58 32.562 18.266 1 85.44 328 VAL A C 1
ATOM 2441 O O . VAL A 1 328 ? 4.312 33.375 18.828 1 85.44 328 VAL A O 1
ATOM 2444 N N . ASN A 1 329 ? 3.223 31.438 18.781 1 91.38 329 ASN A N 1
ATOM 2445 C CA . ASN A 1 329 ? 3.707 31.016 20.094 1 91.38 329 ASN A CA 1
ATOM 2446 C C . ASN A 1 329 ? 5.23 30.938 20.125 1 91.38 329 ASN A C 1
ATOM 2448 O O . ASN A 1 329 ? 5.863 31.453 21.047 1 91.38 329 ASN A O 1
ATOM 2452 N N . PHE A 1 330 ? 5.762 30.375 19.125 1 86.44 330 PHE A N 1
ATOM 2453 C CA . PHE A 1 330 ? 7.195 30.141 19.016 1 86.44 330 PHE A CA 1
ATOM 2454 C C . PHE A 1 330 ? 7.941 31.453 18.828 1 86.44 330 PHE A C 1
ATOM 2456 O O . PHE A 1 330 ? 8.93 31.719 19.531 1 86.44 330 PHE A O 1
ATOM 2463 N N . THR A 1 331 ? 7.465 32.312 17.969 1 83.25 331 THR A N 1
ATOM 2464 C CA . THR A 1 331 ? 8.164 33.562 17.641 1 83.25 331 THR A CA 1
ATOM 2465 C C . THR A 1 331 ? 8.008 34.562 18.766 1 83.25 331 THR A C 1
ATOM 2467 O O . THR A 1 331 ? 8.844 35.469 18.922 1 83.25 331 THR A O 1
ATOM 2470 N N . ALA A 1 332 ? 6.98 34.406 19.516 1 87.25 332 ALA A N 1
ATOM 2471 C CA . ALA A 1 332 ? 6.742 35.312 20.625 1 87.25 332 ALA A CA 1
ATOM 2472 C C . ALA A 1 332 ? 7.66 35 21.797 1 87.25 332 ALA A C 1
ATOM 2474 O O . ALA A 1 332 ? 7.742 35.75 22.766 1 87.25 332 ALA A O 1
ATOM 2475 N N . GLY A 1 333 ? 8.281 33.781 21.688 1 86 333 GLY A N 1
ATOM 2476 C CA . GLY A 1 333 ? 9.312 33.5 22.672 1 86 333 GLY A CA 1
ATOM 2477 C C . GLY A 1 333 ? 8.953 32.375 23.609 1 86 333 GLY A C 1
ATOM 2478 O O . GLY A 1 333 ? 9.555 32.219 24.672 1 86 333 GLY A O 1
ATOM 2479 N N . ALA A 1 334 ? 8.008 31.609 23.266 1 91.25 334 ALA A N 1
ATOM 2480 C CA . ALA A 1 334 ? 7.641 30.469 24.094 1 91.25 334 ALA A CA 1
ATOM 2481 C C . ALA A 1 334 ? 8.789 29.469 24.203 1 91.25 334 ALA A C 1
ATOM 2483 O O . ALA A 1 334 ? 9.445 29.156 23.203 1 91.25 334 ALA A O 1
ATOM 2484 N N . ASN A 1 335 ? 9.039 29.016 25.484 1 88.38 335 ASN A N 1
ATOM 2485 C CA . ASN A 1 335 ? 10.133 28.078 25.703 1 88.38 335 ASN A CA 1
ATOM 2486 C C . ASN A 1 335 ? 9.641 26.797 26.359 1 88.38 335 ASN A C 1
ATOM 2488 O O . ASN A 1 335 ? 10.336 25.781 26.344 1 88.38 335 ASN A O 1
ATOM 2492 N N . SER A 1 336 ? 8.508 26.906 26.891 1 91 336 SER A N 1
ATOM 2493 C CA . SER A 1 336 ? 7.945 25.75 27.594 1 91 336 SER A CA 1
ATOM 2494 C C . SER A 1 336 ? 6.43 25.688 27.438 1 91 336 SER A C 1
ATOM 2496 O O . SER A 1 336 ? 5.809 26.656 26.984 1 91 336 SER A O 1
ATOM 2498 N N . PRO A 1 337 ? 5.867 24.531 27.844 1 93.56 337 PRO A N 1
ATOM 2499 C CA . PRO A 1 337 ? 4.414 24.406 27.734 1 93.56 337 PRO A CA 1
ATOM 2500 C C . PRO A 1 337 ? 3.67 25.344 28.688 1 93.56 337 PRO A C 1
ATOM 2502 O O . PRO A 1 337 ? 2.441 25.438 28.625 1 93.56 337 PRO A O 1
ATOM 2505 N N . LEU A 1 338 ? 4.383 26.094 29.5 1 93.94 338 LEU A N 1
ATOM 2506 C CA . LEU A 1 338 ? 3.754 27.062 30.375 1 93.94 338 LEU A CA 1
ATOM 2507 C C . LEU A 1 338 ? 3.027 28.141 29.578 1 93.94 338 LEU A C 1
ATOM 2509 O O . LEU A 1 338 ? 1.984 28.641 30 1 93.94 338 LEU A O 1
ATOM 2513 N N . ALA A 1 339 ? 3.568 28.516 28.453 1 95.5 339 ALA A N 1
ATOM 2514 C CA . ALA A 1 339 ? 2.898 29.469 27.578 1 95.5 339 ALA A CA 1
ATOM 2515 C C . ALA A 1 339 ? 1.485 29 27.234 1 95.5 339 ALA A C 1
ATOM 2517 O O . ALA A 1 339 ? 0.543 29.797 27.25 1 95.5 339 ALA A O 1
ATOM 2518 N N . SER A 1 340 ? 1.371 27.734 26.969 1 95.88 340 SER A N 1
ATOM 2519 C CA . SER A 1 340 ? 0.07 27.172 26.656 1 95.88 340 SER A CA 1
ATOM 2520 C C . SER A 1 340 ? -0.857 27.188 27.859 1 95.88 340 SER A C 1
ATOM 2522 O O . SER A 1 340 ? -2.062 27.406 27.719 1 95.88 340 SER A O 1
ATOM 2524 N N . ILE A 1 341 ? -0.314 26.938 29 1 96.19 341 ILE A N 1
ATOM 2525 C CA . ILE A 1 341 ? -1.114 26.969 30.219 1 96.19 341 ILE A CA 1
ATOM 2526 C C . ILE A 1 341 ? -1.638 28.375 30.453 1 96.19 341 ILE A C 1
ATOM 2528 O O . ILE A 1 341 ? -2.797 28.562 30.828 1 96.19 341 ILE A O 1
ATOM 2532 N N . ILE A 1 342 ? -0.821 29.312 30.25 1 96.56 342 ILE A N 1
ATOM 2533 C CA . ILE A 1 342 ? -1.227 30.703 30.391 1 96.56 342 ILE A CA 1
ATOM 2534 C C . ILE A 1 342 ? -2.334 31.016 29.391 1 96.56 342 ILE A C 1
ATOM 2536 O O . ILE A 1 342 ? -3.318 31.688 29.734 1 96.56 342 ILE A O 1
ATOM 2540 N N . THR A 1 343 ? -2.162 30.578 28.188 1 96.88 343 THR A N 1
ATOM 2541 C CA . THR A 1 343 ? -3.195 30.734 27.172 1 96.88 343 THR A CA 1
ATOM 2542 C C . THR A 1 343 ? -4.52 30.141 27.641 1 96.88 343 THR A C 1
ATOM 2544 O O . THR A 1 343 ? -5.562 30.797 27.547 1 96.88 343 THR A O 1
ATOM 2547 N N . ALA A 1 344 ? -4.445 28.938 28.172 1 97.31 344 ALA A N 1
ATOM 2548 C CA . ALA A 1 344 ? -5.645 28.25 28.641 1 97.31 344 ALA A CA 1
ATOM 2549 C C . ALA A 1 344 ? -6.324 29.031 29.766 1 97.31 344 ALA A C 1
ATOM 2551 O O . ALA A 1 344 ? -7.551 29.125 29.812 1 97.31 344 ALA A O 1
ATOM 2552 N N . CYS A 1 345 ? -5.574 29.547 30.641 1 96.75 345 CYS A N 1
ATOM 2553 C CA . CYS A 1 345 ? -6.102 30.312 31.75 1 96.75 345 CYS A CA 1
ATOM 2554 C C . CYS A 1 345 ? -6.785 31.594 31.266 1 96.75 345 CYS A C 1
ATOM 2556 O O . CYS A 1 345 ? -7.84 31.969 31.781 1 96.75 345 CYS A O 1
ATOM 2558 N N . LEU A 1 346 ? -6.176 32.156 30.312 1 95.94 346 LEU A N 1
ATOM 2559 C CA . LEU A 1 346 ? -6.754 33.406 29.797 1 95.94 346 LEU A CA 1
ATOM 2560 C C . LEU A 1 346 ? -8.047 33.125 29.031 1 95.94 346 LEU A C 1
ATOM 2562 O O . LEU A 1 346 ? -8.992 33.906 29.094 1 95.94 346 LEU A O 1
ATOM 2566 N N . VAL A 1 347 ? -8.102 32.031 28.297 1 96 347 VAL A N 1
ATOM 2567 C CA . VAL A 1 347 ? -9.344 31.641 27.641 1 96 347 VAL A CA 1
ATOM 2568 C C . VAL A 1 347 ? -10.398 31.312 28.688 1 96 347 VAL A C 1
ATOM 2570 O O . VAL A 1 347 ? -11.57 31.688 28.547 1 96 347 VAL A O 1
ATOM 2573 N N . GLY A 1 348 ? -9.977 30.578 29.75 1 95.69 348 GLY A N 1
ATOM 2574 C CA . GLY A 1 348 ? -10.883 30.297 30.859 1 95.69 348 GLY A CA 1
ATOM 2575 C C . GLY A 1 348 ? -11.445 31.547 31.5 1 95.69 348 GLY A C 1
ATOM 2576 O O . GLY A 1 348 ? -12.625 31.609 31.828 1 95.69 348 GLY A O 1
ATOM 2577 N N . LEU A 1 349 ? -10.609 32.5 31.625 1 94.94 349 LEU A N 1
ATOM 2578 C CA . LEU A 1 349 ? -11.031 33.781 32.188 1 94.94 349 LEU A CA 1
ATOM 2579 C C . LEU A 1 349 ? -12.047 34.469 31.266 1 94.94 349 LEU A C 1
ATOM 2581 O O . LEU A 1 349 ? -13.023 35.062 31.734 1 94.94 349 LEU A O 1
ATOM 2585 N N . THR A 1 350 ? -11.75 34.375 30.047 1 93.25 350 THR A N 1
ATOM 2586 C CA . THR A 1 350 ? -12.672 34.938 29.062 1 93.25 350 THR A CA 1
ATOM 2587 C C . THR A 1 350 ? -14.031 34.281 29.141 1 93.25 350 THR A C 1
ATOM 2589 O O . THR A 1 350 ? -15.07 34.938 29.094 1 93.25 350 THR A O 1
ATOM 2592 N N . LEU A 1 351 ? -14.078 33.031 29.266 1 93.75 351 LEU A N 1
ATOM 2593 C CA . LEU A 1 351 ? -15.312 32.25 29.375 1 93.75 351 LEU A CA 1
ATOM 2594 C C . LEU A 1 351 ? -16.078 32.625 30.641 1 93.75 351 LEU A C 1
ATOM 2596 O O . LEU A 1 351 ? -17.312 32.625 30.656 1 93.75 351 LEU A O 1
ATOM 2600 N N . SER A 1 352 ? -15.422 33 31.656 1 92.5 352 SER A N 1
ATOM 2601 C CA . SER A 1 352 ? -16.047 33.281 32.938 1 92.5 352 SER A CA 1
ATOM 2602 C C . SER A 1 352 ? -16.594 34.688 33.031 1 92.5 352 SER A C 1
ATOM 2604 O O . SER A 1 352 ? -17.625 34.938 33.656 1 92.5 352 SER A O 1
ATOM 2606 N N . VAL A 1 353 ? -15.93 35.656 32.281 1 91.75 353 VAL A N 1
ATOM 2607 C CA . VAL A 1 353 ? -16.312 37.031 32.594 1 91.75 353 VAL A CA 1
ATOM 2608 C C . VAL A 1 353 ? -16.547 37.812 31.297 1 91.75 353 VAL A C 1
ATOM 2610 O O . VAL A 1 353 ? -17.266 38.812 31.281 1 91.75 353 VAL A O 1
ATOM 2613 N N . LEU A 1 354 ? -15.977 37.406 30.234 1 90.56 354 LEU A N 1
ATOM 2614 C CA . LEU A 1 354 ? -15.938 38.312 29.094 1 90.56 354 LEU A CA 1
ATOM 2615 C C . LEU A 1 354 ? -16.906 37.875 28.016 1 90.56 354 LEU A C 1
ATOM 2617 O O . LEU A 1 354 ? -17.062 38.531 27 1 90.56 354 LEU A O 1
ATOM 2621 N N . THR A 1 355 ? -17.656 36.875 28.156 1 90 355 THR A N 1
ATOM 2622 C CA . THR A 1 355 ? -18.484 36.281 27.109 1 90 355 THR A CA 1
ATOM 2623 C C . THR A 1 355 ? -19.578 37.281 26.672 1 90 355 THR A C 1
ATOM 2625 O O . THR A 1 355 ? -19.953 37.312 25.5 1 90 355 THR A O 1
ATOM 2628 N N . PRO A 1 356 ? -20.141 38.125 27.594 1 89.19 356 PRO A N 1
ATOM 2629 C CA . PRO A 1 356 ? -21.188 39.031 27.172 1 89.19 356 PRO A CA 1
ATOM 2630 C C . PRO A 1 356 ? -20.688 40.094 26.172 1 89.19 356 PRO A C 1
ATOM 2632 O O . PRO A 1 356 ? -21.484 40.625 25.391 1 89.19 356 PRO A O 1
ATOM 2635 N N . LEU A 1 357 ? -19.438 40.25 26.172 1 88.81 357 LEU A N 1
ATOM 2636 C CA . LEU A 1 357 ? -18.859 41.25 25.297 1 88.81 357 LEU A CA 1
ATOM 2637 C C . LEU A 1 357 ? -18.906 40.812 23.844 1 88.81 357 LEU A C 1
ATOM 2639 O O . LEU A 1 357 ? -18.766 41.625 22.922 1 88.81 357 LEU A O 1
ATOM 2643 N N . PHE A 1 358 ? -19.188 39.531 23.656 1 90.62 358 PHE A N 1
ATOM 2644 C CA . PHE A 1 358 ? -19.109 39 22.312 1 90.62 358 PHE A CA 1
ATOM 2645 C C . PHE A 1 358 ? -20.5 38.938 21.672 1 90.62 358 PHE A C 1
ATOM 2647 O O . PHE A 1 358 ? -20.656 38.469 20.547 1 90.62 358 PHE A O 1
ATOM 2654 N N . PHE A 1 359 ? -21.516 39.406 22.328 1 91.5 359 PHE A N 1
ATOM 2655 C CA . PHE A 1 359 ? -22.891 39.312 21.859 1 91.5 359 PHE A CA 1
ATOM 2656 C C . PHE A 1 359 ? -23.031 39.969 20.5 1 91.5 359 PHE A C 1
ATOM 2658 O O . PHE A 1 359 ? -23.609 39.375 19.578 1 91.5 359 PHE A O 1
ATOM 2665 N N . PHE A 1 360 ? -22.453 41.156 20.297 1 93.19 360 PHE A N 1
ATOM 2666 C CA . PHE A 1 360 ? -22.656 41.938 19.078 1 93.19 360 PHE A CA 1
ATOM 2667 C C . PHE A 1 360 ? -21.562 41.656 18.062 1 93.19 360 PHE A C 1
ATOM 2669 O O . PHE A 1 360 ? -21.453 42.344 17.047 1 93.19 360 PHE A O 1
ATOM 2676 N N . LEU A 1 361 ? -20.797 40.656 18.344 1 94.19 361 LEU A N 1
ATOM 2677 C CA . LEU A 1 361 ? -19.734 40.281 17.406 1 94.19 361 LEU A CA 1
ATOM 2678 C C . LEU A 1 361 ? -20.312 39.812 16.078 1 94.19 361 LEU A C 1
ATOM 2680 O O . LEU A 1 361 ? -21.047 38.812 16.047 1 94.19 361 LEU A O 1
ATOM 2684 N N . PRO A 1 362 ? -20.062 40.531 15.016 1 94.62 362 PRO A N 1
ATOM 2685 C CA . PRO A 1 362 ? -20.641 40.125 13.727 1 94.62 362 PRO A CA 1
ATOM 2686 C C . PRO A 1 362 ? -19.969 38.875 13.164 1 94.62 362 PRO A C 1
ATOM 2688 O O . PRO A 1 362 ? -18.75 38.75 13.211 1 94.62 362 PRO A O 1
ATOM 2691 N N . LYS A 1 363 ? -20.703 38 12.625 1 93.31 363 LYS A N 1
ATOM 2692 C CA . LYS A 1 363 ? -20.203 36.781 12.008 1 93.31 363 LYS A CA 1
ATOM 2693 C C . LYS A 1 363 ? -19.266 37.094 10.836 1 93.31 363 LYS A C 1
ATOM 2695 O O . LYS A 1 363 ? -18.328 36.344 10.57 1 93.31 363 LYS A O 1
ATOM 2700 N N . ALA A 1 364 ? -19.484 38.156 10.227 1 94.44 364 ALA A N 1
ATOM 2701 C CA . ALA A 1 364 ? -18.641 38.594 9.109 1 94.44 364 ALA A CA 1
ATOM 2702 C C . ALA A 1 364 ? -17.203 38.812 9.562 1 94.44 364 ALA A C 1
ATOM 2704 O O . ALA A 1 364 ? -16.266 38.5 8.836 1 94.44 364 ALA A O 1
ATOM 2705 N N . ALA A 1 365 ? -17.062 39.375 10.734 1 94.56 365 ALA A N 1
ATOM 2706 C CA . ALA A 1 365 ? -15.727 39.625 11.273 1 94.56 365 ALA A CA 1
ATOM 2707 C C . ALA A 1 365 ? -15.016 38.312 11.562 1 94.56 365 ALA A C 1
ATOM 2709 O O . ALA A 1 365 ? -13.82 38.156 11.281 1 94.56 365 ALA A O 1
ATOM 2710 N N . LEU A 1 366 ? -15.719 37.406 12.078 1 92.19 366 LEU A N 1
ATOM 2711 C CA . LEU A 1 366 ? -15.156 36.094 12.383 1 92.19 366 LEU A CA 1
ATOM 2712 C C . LEU A 1 366 ? -14.773 35.375 11.102 1 92.19 366 LEU A C 1
ATOM 2714 O O . LEU A 1 366 ? -13.734 34.719 11.039 1 92.19 366 LEU A O 1
ATOM 2718 N N . SER A 1 367 ? -15.609 35.469 10.133 1 93.69 367 SER A N 1
ATOM 2719 C CA . SER A 1 367 ? -15.312 34.875 8.836 1 93.69 367 SER A CA 1
ATOM 2720 C C . SER A 1 367 ? -14.047 35.469 8.227 1 93.69 367 SER A C 1
ATOM 2722 O O . SER A 1 367 ? -13.25 34.75 7.617 1 93.69 367 SER A O 1
ATOM 2724 N N . ALA A 1 368 ? -13.891 36.719 8.398 1 94.5 368 ALA A N 1
ATOM 2725 C CA . ALA A 1 368 ? -12.688 37.375 7.91 1 94.5 368 ALA A CA 1
ATOM 2726 C C . ALA A 1 368 ? -11.438 36.844 8.594 1 94.5 368 ALA A C 1
ATOM 2728 O O . ALA A 1 368 ? -10.406 36.656 7.957 1 94.5 368 ALA A O 1
ATOM 2729 N N . VAL A 1 369 ? -11.57 36.594 9.844 1 90.62 369 VAL A N 1
ATOM 2730 C CA . VAL A 1 369 ? -10.461 36.062 10.617 1 90.62 369 VAL A CA 1
ATOM 2731 C C . VAL A 1 369 ? -10.078 34.688 10.086 1 90.62 369 VAL A C 1
ATOM 2733 O O . VAL A 1 369 ? -8.891 34.375 9.938 1 90.62 369 VAL A O 1
ATOM 2736 N N . ILE A 1 370 ? -11 33.875 9.711 1 89.56 370 ILE A N 1
ATOM 2737 C CA . ILE A 1 370 ? -10.75 32.531 9.211 1 89.56 370 ILE A CA 1
ATOM 2738 C C . ILE A 1 370 ? -10.078 32.594 7.84 1 89.56 370 ILE A C 1
ATOM 2740 O O . ILE A 1 370 ? -9.07 31.938 7.598 1 89.56 370 ILE A O 1
ATOM 2744 N N . ILE A 1 371 ? -10.688 33.375 6.992 1 91.69 371 ILE A N 1
ATOM 2745 C CA . ILE A 1 371 ? -10.172 33.5 5.633 1 91.69 371 ILE A CA 1
ATOM 2746 C C . ILE A 1 371 ? -8.711 33.938 5.668 1 91.69 371 ILE A C 1
ATOM 2748 O O . ILE A 1 371 ? -7.863 33.344 4.98 1 91.69 371 ILE A O 1
ATOM 2752 N N . PHE A 1 372 ? -8.469 34.938 6.48 1 88.25 372 PHE A N 1
ATOM 2753 C CA . PHE A 1 372 ? -7.125 35.469 6.566 1 88.25 372 PHE A CA 1
ATOM 2754 C C . PHE A 1 372 ? -6.16 34.438 7.145 1 88.25 372 PHE A C 1
ATOM 2756 O O . PHE A 1 372 ? -4.98 34.406 6.777 1 88.25 372 PHE A O 1
ATOM 2763 N N . ALA A 1 373 ? -6.602 33.625 7.973 1 83.25 373 ALA A N 1
ATOM 2764 C CA . ALA A 1 373 ? -5.766 32.656 8.648 1 83.25 373 ALA A CA 1
ATOM 2765 C C . ALA A 1 373 ? -5.445 31.484 7.719 1 83.25 373 ALA A C 1
ATOM 2767 O O . ALA A 1 373 ? -4.379 30.875 7.82 1 83.25 373 ALA A O 1
ATOM 2768 N N . VAL A 1 374 ? -6.316 31.094 6.773 1 86.81 374 VAL A N 1
ATOM 2769 C CA . VAL A 1 374 ? -6.152 29.859 6.027 1 86.81 374 VAL A CA 1
ATOM 2770 C C . VAL A 1 374 ? -5.512 30.156 4.672 1 86.81 374 VAL A C 1
ATOM 2772 O O . VAL A 1 374 ? -4.902 29.266 4.062 1 86.81 374 VAL A O 1
ATOM 2775 N N . LEU A 1 375 ? -5.535 31.344 4.188 1 88.12 375 LEU A N 1
ATOM 2776 C CA . LEU A 1 375 ? -5.062 31.672 2.848 1 88.12 375 LEU A CA 1
ATOM 2777 C C . LEU A 1 375 ? -3.576 31.359 2.703 1 88.12 375 LEU A C 1
ATOM 2779 O O . LEU A 1 375 ? -3.146 30.828 1.679 1 88.12 375 LEU A O 1
ATOM 2783 N N . PRO A 1 376 ? -2.814 31.609 3.768 1 86.25 376 PRO A N 1
ATOM 2784 C CA . PRO A 1 376 ? -1.385 31.328 3.633 1 86.25 376 PRO A CA 1
ATOM 2785 C C . PRO A 1 376 ? -1.082 29.828 3.562 1 86.25 376 PRO A C 1
ATOM 2787 O O . PRO A 1 376 ? 0.03 29.438 3.199 1 86.25 376 PRO A O 1
ATOM 2790 N N . LEU A 1 377 ? -2.014 29.031 3.896 1 82.06 377 LEU A N 1
ATOM 2791 C CA . LEU A 1 377 ? -1.808 27.594 3.893 1 82.06 377 LEU A CA 1
ATOM 2792 C C . LEU A 1 377 ? -1.815 27.047 2.469 1 82.06 377 LEU A C 1
ATOM 2794 O O . LEU A 1 377 ? -1.383 25.922 2.232 1 82.06 377 LEU A O 1
ATOM 2798 N N . ILE A 1 378 ? -2.316 27.844 1.542 1 89.62 378 ILE A N 1
ATOM 2799 C CA . ILE A 1 378 ? -2.258 27.453 0.138 1 89.62 378 ILE A CA 1
ATOM 2800 C C . ILE A 1 378 ? -0.807 27.453 -0.338 1 89.62 378 ILE A C 1
ATOM 2802 O O . ILE A 1 378 ? -0.19 28.516 -0.469 1 89.62 378 ILE A O 1
ATOM 2806 N N . ASP A 1 379 ? -0.29 26.297 -0.627 1 88.38 379 ASP A N 1
ATOM 2807 C CA . ASP A 1 379 ? 1.137 26.078 -0.856 1 88.38 379 ASP A CA 1
ATOM 2808 C C . ASP A 1 379 ? 1.451 26.031 -2.35 1 88.38 379 ASP A C 1
ATOM 2810 O O . ASP A 1 379 ? 1.681 24.953 -2.902 1 88.38 379 ASP A O 1
ATOM 2814 N N . THR A 1 380 ? 1.647 27.109 -2.998 1 91 380 THR A N 1
ATOM 2815 C CA . THR A 1 380 ? 1.985 27.141 -4.418 1 91 380 THR A CA 1
ATOM 2816 C C . THR A 1 380 ? 3.479 26.906 -4.621 1 91 380 THR A C 1
ATOM 2818 O O . THR A 1 380 ? 3.9 26.469 -5.691 1 91 380 THR A O 1
ATOM 2821 N N . HIS A 1 381 ? 4.203 27.188 -3.6 1 90 381 HIS A N 1
ATOM 2822 C CA . HIS A 1 381 ? 5.652 27.031 -3.67 1 90 381 HIS A CA 1
ATOM 2823 C C . HIS A 1 381 ? 6.043 25.562 -3.826 1 90 381 HIS A C 1
ATOM 2825 O O . HIS A 1 381 ? 6.844 25.219 -4.695 1 90 381 HIS A O 1
ATOM 2831 N N . THR A 1 382 ? 5.473 24.781 -3.004 1 88.25 382 THR A N 1
ATOM 2832 C CA . THR A 1 382 ? 5.781 23.359 -3.059 1 88.25 382 THR A CA 1
ATOM 2833 C C . THR A 1 382 ? 5.391 22.766 -4.414 1 88.25 382 THR A C 1
ATOM 2835 O O . THR A 1 382 ? 6.086 21.891 -4.941 1 88.25 382 THR A O 1
ATOM 2838 N N . LEU A 1 383 ? 4.242 23.219 -4.965 1 92.88 383 LEU A N 1
ATOM 2839 C CA . LEU A 1 383 ? 3.82 22.734 -6.266 1 92.88 383 LEU A CA 1
ATOM 2840 C C . LEU A 1 383 ? 4.859 23.047 -7.336 1 92.88 383 LEU A C 1
ATOM 2842 O O . LEU A 1 383 ? 5.211 22.188 -8.148 1 92.88 383 LEU A O 1
ATOM 2846 N N . LYS A 1 384 ? 5.355 24.266 -7.312 1 93.5 384 LYS A N 1
ATOM 2847 C CA . LYS A 1 384 ? 6.344 24.703 -8.289 1 93.5 384 LYS A CA 1
ATOM 2848 C C . LYS A 1 384 ? 7.652 23.922 -8.125 1 93.5 384 LYS A C 1
ATOM 2850 O O . LYS A 1 384 ? 8.242 23.484 -9.109 1 93.5 384 LYS A O 1
ATOM 2855 N N . HIS A 1 385 ? 8.078 23.797 -6.938 1 90.69 385 HIS A N 1
ATOM 2856 C CA . HIS A 1 385 ? 9.328 23.094 -6.645 1 90.69 385 HIS A CA 1
ATOM 2857 C C . HIS A 1 385 ? 9.227 21.609 -7.004 1 90.69 385 HIS A C 1
ATOM 2859 O O . HIS A 1 385 ? 10.156 21.047 -7.586 1 90.69 385 HIS A O 1
ATOM 2865 N N . THR A 1 386 ? 8.133 21.016 -6.633 1 92.56 386 THR A N 1
ATOM 2866 C CA . THR A 1 386 ? 7.926 19.609 -6.914 1 92.56 386 THR A CA 1
ATOM 2867 C C . THR A 1 386 ? 7.836 19.359 -8.422 1 92.56 386 THR A C 1
ATOM 2869 O O . THR A 1 386 ? 8.336 18.344 -8.922 1 92.56 386 THR A O 1
ATOM 2872 N N . TRP A 1 387 ? 7.188 20.344 -9.133 1 93.81 387 TRP A N 1
ATOM 2873 C CA . TRP A 1 387 ? 7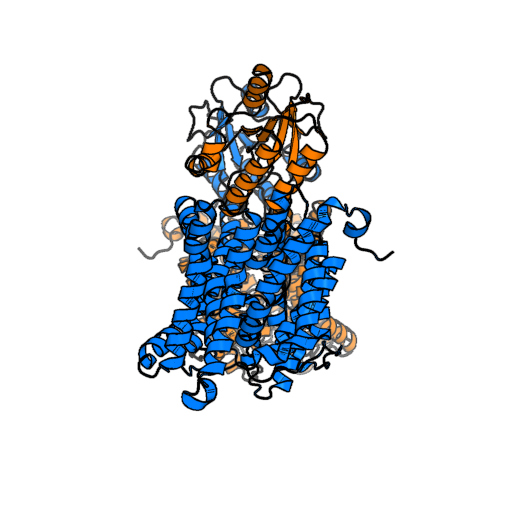.039 20.234 -10.578 1 93.81 387 TRP A CA 1
ATOM 2874 C C . TRP A 1 387 ? 8.398 20.25 -11.266 1 93.81 387 TRP A C 1
ATOM 2876 O O . TRP A 1 387 ? 8.609 19.562 -12.266 1 93.81 387 TRP A O 1
ATOM 2886 N N . ARG A 1 388 ? 9.305 21.031 -10.781 1 92.06 388 ARG A N 1
ATOM 2887 C CA . ARG A 1 388 ? 10.648 21.156 -11.352 1 92.06 388 ARG A CA 1
ATOM 2888 C C . ARG A 1 388 ? 11.5 19.938 -11.023 1 92.06 388 ARG A C 1
ATOM 2890 O O . ARG A 1 388 ? 12.32 19.516 -11.836 1 92.06 388 ARG A O 1
ATOM 2897 N N . TYR A 1 389 ? 11.312 19.375 -9.891 1 93 389 TYR A N 1
ATOM 2898 C CA . TYR A 1 389 ? 12.141 18.266 -9.422 1 93 389 TYR A CA 1
ATOM 2899 C C . TYR A 1 389 ? 11.641 16.953 -9.992 1 93 389 TYR A C 1
ATOM 2901 O O . TYR A 1 389 ? 12.43 16.156 -10.516 1 93 389 TYR A O 1
ATOM 2909 N N . ASP A 1 390 ? 10.312 16.688 -9.859 1 93.94 390 ASP A N 1
ATOM 2910 C CA . ASP A 1 390 ? 9.703 15.445 -10.312 1 93.94 390 ASP A CA 1
ATOM 2911 C C . ASP A 1 390 ? 8.25 15.664 -10.727 1 93.94 390 ASP A C 1
ATOM 2913 O O . ASP A 1 390 ? 7.363 15.781 -9.875 1 93.94 390 ASP A O 1
ATOM 2917 N N . ARG A 1 391 ? 7.914 15.562 -11.992 1 94.69 391 ARG A N 1
ATOM 2918 C CA . ARG A 1 391 ? 6.586 15.844 -12.539 1 94.69 391 ARG A CA 1
ATOM 2919 C C . ARG A 1 391 ? 5.57 14.805 -12.078 1 94.69 391 ARG A C 1
ATOM 2921 O O . ARG A 1 391 ? 4.391 15.109 -11.914 1 94.69 391 ARG A O 1
ATOM 2928 N N . THR A 1 392 ? 6.051 13.555 -11.812 1 93.94 392 THR A N 1
ATOM 2929 C CA . THR A 1 392 ? 5.152 12.508 -11.344 1 93.94 392 THR A CA 1
ATOM 2930 C C . THR A 1 392 ? 4.613 12.844 -9.953 1 93.94 392 THR A C 1
ATOM 2932 O O . THR A 1 392 ? 3.426 12.664 -9.688 1 93.94 392 THR A O 1
ATOM 2935 N N . GLU A 1 393 ? 5.434 13.336 -9.133 1 93.06 393 GLU A N 1
ATOM 2936 C CA . GLU A 1 393 ? 5.023 13.695 -7.781 1 93.06 393 GLU A CA 1
ATOM 2937 C C . GLU A 1 393 ? 4.168 14.961 -7.777 1 93.06 393 GLU A C 1
ATOM 2939 O O . GLU A 1 393 ? 3.268 15.102 -6.949 1 93.06 393 GLU A O 1
ATOM 2944 N N . ALA A 1 394 ? 4.492 15.867 -8.703 1 95.81 394 ALA A N 1
ATOM 2945 C CA . ALA A 1 394 ? 3.654 17.062 -8.844 1 95.81 394 ALA A CA 1
ATOM 2946 C C . ALA A 1 394 ? 2.238 16.688 -9.273 1 95.81 394 ALA A C 1
ATOM 2948 O O . ALA A 1 394 ? 1.265 17.281 -8.797 1 95.81 394 ALA A O 1
ATOM 2949 N N . THR A 1 395 ? 2.146 15.727 -10.156 1 96.06 395 THR A N 1
ATOM 2950 C CA . THR A 1 395 ? 0.846 15.234 -10.594 1 96.06 395 THR A CA 1
ATOM 2951 C C . THR A 1 395 ? 0.103 14.57 -9.43 1 96.06 395 THR A C 1
ATOM 2953 O O . THR A 1 395 ? -1.118 14.703 -9.32 1 96.06 395 THR A O 1
ATOM 2956 N N . LEU A 1 396 ? 0.88 13.875 -8.641 1 95.12 396 LEU A N 1
ATOM 2957 C CA . LEU A 1 396 ? 0.307 13.289 -7.434 1 95.12 396 LEU A CA 1
ATOM 2958 C C . LEU A 1 396 ? -0.29 14.367 -6.535 1 95.12 396 LEU A C 1
ATOM 2960 O O . LEU A 1 396 ? -1.397 14.203 -6.02 1 95.12 396 LEU A O 1
ATOM 2964 N N . MET A 1 397 ? 0.436 15.461 -6.332 1 94.69 397 MET A N 1
ATOM 2965 C CA . MET A 1 397 ? -0.051 16.578 -5.531 1 94.69 397 MET A CA 1
ATOM 2966 C C . MET A 1 397 ? -1.329 17.156 -6.129 1 94.69 397 MET A C 1
ATOM 2968 O O . MET A 1 397 ? -2.289 17.438 -5.406 1 94.69 397 MET A O 1
ATOM 2972 N N . LEU A 1 398 ? -1.369 17.281 -7.418 1 96.75 398 LEU A N 1
ATOM 2973 C CA . LEU A 1 398 ? -2.518 17.859 -8.117 1 96.75 398 LEU A CA 1
ATOM 2974 C C . LEU A 1 398 ? -3.725 16.922 -8.023 1 96.75 398 LEU A C 1
ATOM 2976 O O . LEU A 1 398 ? -4.855 17.391 -7.859 1 96.75 398 LEU A O 1
ATOM 2980 N N . ILE A 1 399 ? -3.492 15.656 -8.125 1 96.06 399 ILE A N 1
ATOM 2981 C CA . ILE A 1 399 ? -4.582 14.695 -8.023 1 96.06 399 ILE A CA 1
ATOM 2982 C C . ILE A 1 399 ? -5.191 14.758 -6.625 1 96.06 399 ILE A C 1
ATOM 2984 O O . ILE A 1 399 ? -6.418 14.766 -6.473 1 96.06 399 ILE A O 1
ATOM 2988 N N . THR A 1 400 ? -4.332 14.75 -5.629 1 92.31 400 THR A N 1
ATOM 2989 C CA . THR A 1 400 ? -4.812 14.891 -4.258 1 92.31 400 THR A CA 1
ATOM 2990 C C . THR A 1 400 ? -5.594 16.188 -4.086 1 92.31 400 THR A C 1
ATOM 2992 O O . THR A 1 400 ? -6.695 16.188 -3.529 1 92.31 400 THR A O 1
ATOM 2995 N N . PHE A 1 401 ? -5.043 17.297 -4.609 1 93.88 401 PHE A N 1
ATOM 2996 C CA . PHE A 1 401 ? -5.645 18.625 -4.543 1 93.88 401 PHE A CA 1
ATOM 2997 C C . PHE A 1 401 ? -7.016 18.625 -5.211 1 93.88 401 PHE A C 1
ATOM 2999 O O . PHE A 1 401 ? -8 19.062 -4.609 1 93.88 401 PHE A O 1
ATOM 3006 N N . LEU A 1 402 ? -7.117 18.094 -6.367 1 95.5 402 LEU A N 1
ATOM 3007 C CA . LEU A 1 402 ? -8.352 18.109 -7.148 1 95.5 402 LEU A CA 1
ATOM 3008 C C . LEU A 1 402 ? -9.383 17.156 -6.559 1 95.5 402 LEU A C 1
ATOM 3010 O O . LEU A 1 402 ? -10.586 17.453 -6.578 1 95.5 402 LEU A O 1
ATOM 3014 N N . THR A 1 403 ? -8.945 16.016 -6.074 1 93.12 403 THR A N 1
ATOM 3015 C CA . THR A 1 403 ? -9.875 15.078 -5.465 1 93.12 403 THR A CA 1
ATOM 3016 C C . THR A 1 403 ? -10.5 15.664 -4.203 1 93.12 403 THR A C 1
ATOM 3018 O O . THR A 1 403 ? -11.695 15.5 -3.959 1 93.12 403 THR A O 1
ATOM 3021 N N . VAL A 1 404 ? -9.695 16.375 -3.418 1 86.62 404 VAL A N 1
ATOM 3022 C CA . VAL A 1 404 ? -10.219 17.047 -2.23 1 86.62 404 VAL A CA 1
ATOM 3023 C C . VAL A 1 404 ? -11.211 18.141 -2.643 1 86.62 404 VAL A C 1
ATOM 3025 O O . VAL A 1 404 ? -12.289 18.25 -2.057 1 86.62 404 VAL A O 1
ATOM 3028 N N . LEU A 1 405 ? -10.945 18.906 -3.66 1 89.62 405 LEU A N 1
ATOM 3029 C CA . LEU A 1 405 ? -11.734 20.047 -4.09 1 89.62 405 LEU A CA 1
ATOM 3030 C C . LEU A 1 405 ? -13.062 19.594 -4.688 1 89.62 405 LEU A C 1
ATOM 3032 O O . LEU A 1 405 ? -14.094 20.25 -4.484 1 89.62 405 LEU A O 1
ATOM 3036 N N . PHE A 1 406 ? -13.047 18.406 -5.34 1 89.44 406 PHE A N 1
ATOM 3037 C CA . PHE A 1 406 ? -14.227 18.078 -6.137 1 89.44 406 PHE A CA 1
ATOM 3038 C C . PHE A 1 406 ? -15 16.922 -5.52 1 89.44 406 PHE A C 1
ATOM 3040 O O . PHE A 1 406 ? -16.172 16.719 -5.824 1 89.44 406 PHE A O 1
ATOM 3047 N N . ILE A 1 407 ? -14.398 16.156 -4.727 1 87.81 407 ILE A N 1
ATOM 3048 C CA . ILE A 1 407 ? -15.086 15.031 -4.113 1 87.81 407 ILE A CA 1
ATOM 3049 C C . ILE A 1 407 ? -15.219 15.266 -2.607 1 87.81 407 ILE A C 1
ATOM 3051 O O . ILE A 1 407 ? -16.266 15.711 -2.133 1 87.81 407 ILE A O 1
ATOM 3055 N N . ASN A 1 408 ? -14.227 15.047 -1.792 1 81.69 408 ASN A N 1
ATOM 3056 C CA . ASN A 1 408 ? -14.18 15.344 -0.364 1 81.69 408 ASN A CA 1
ATOM 3057 C C . ASN A 1 408 ? -12.781 15.109 0.21 1 81.69 408 ASN A C 1
ATOM 3059 O O . ASN A 1 408 ? -11.914 14.539 -0.458 1 81.69 408 ASN A O 1
ATOM 3063 N N . VAL A 1 409 ? -12.617 15.547 1.348 1 78.12 409 VAL A N 1
ATOM 3064 C CA . VAL A 1 409 ? -11.312 15.547 2.008 1 78.12 409 VAL A CA 1
ATOM 3065 C C . VAL A 1 409 ? -10.859 14.109 2.246 1 78.12 409 VAL A C 1
ATOM 3067 O O . VAL A 1 409 ? -9.695 13.766 2.002 1 78.12 409 VAL A O 1
ATOM 3070 N N . GLU A 1 410 ? -11.734 13.234 2.715 1 78.56 410 GLU A N 1
ATOM 3071 C CA . GLU A 1 410 ? -11.406 11.852 3.037 1 78.56 410 GLU A CA 1
ATOM 3072 C C . GLU A 1 410 ? -10.914 11.102 1.804 1 78.56 410 GLU A C 1
ATOM 3074 O O . GLU A 1 410 ? -9.883 10.422 1.854 1 78.56 410 GLU A O 1
ATOM 3079 N N . SER A 1 411 ? -11.648 11.266 0.715 1 83.69 411 SER A N 1
ATOM 3080 C CA . SER A 1 411 ? -11.281 10.586 -0.521 1 83.69 411 SER A CA 1
ATOM 3081 C C . SER A 1 411 ? -9.961 11.109 -1.074 1 83.69 411 SER A C 1
ATOM 3083 O O . SER A 1 411 ? -9.188 10.359 -1.661 1 83.69 411 SER A O 1
ATOM 3085 N N . GLY A 1 412 ? -9.781 12.375 -0.941 1 85.75 412 GLY A N 1
ATOM 3086 C CA . GLY A 1 412 ? -8.547 12.977 -1.431 1 85.75 412 GLY A CA 1
ATOM 3087 C C . GLY A 1 412 ? -7.312 12.453 -0.727 1 85.75 412 GLY A C 1
ATOM 3088 O O . GLY A 1 412 ? -6.324 12.102 -1.376 1 85.75 412 GLY A O 1
ATOM 3089 N N . ILE A 1 413 ? -7.383 12.336 0.538 1 81.94 413 ILE A N 1
ATOM 3090 C CA . ILE A 1 413 ? -6.242 11.867 1.316 1 81.94 413 ILE A CA 1
ATOM 3091 C C . ILE A 1 413 ? -5.984 10.391 1.012 1 81.94 413 ILE A C 1
ATOM 3093 O O . ILE A 1 413 ? -4.836 9.984 0.829 1 81.94 413 ILE A O 1
ATOM 3097 N N . LEU A 1 414 ? -7.031 9.633 1.032 1 84.56 414 LEU A N 1
ATOM 3098 C CA . LEU A 1 414 ? -6.895 8.211 0.746 1 84.56 414 LEU A CA 1
ATOM 3099 C C . LEU A 1 414 ? -6.293 7.988 -0.638 1 84.56 414 LEU A C 1
ATOM 3101 O O . LEU A 1 414 ? -5.41 7.141 -0.807 1 84.56 414 LEU A O 1
ATOM 3105 N N . ALA A 1 415 ? -6.77 8.758 -1.572 1 89.31 415 ALA A N 1
ATOM 3106 C CA . ALA A 1 415 ? -6.223 8.664 -2.924 1 89.31 415 ALA A CA 1
ATOM 3107 C C . ALA A 1 415 ? -4.746 9.047 -2.943 1 89.31 415 ALA A C 1
ATOM 3109 O O . ALA A 1 415 ? -3.938 8.383 -3.602 1 89.31 415 ALA A O 1
ATOM 3110 N N . GLY A 1 416 ? -4.445 10.102 -2.279 1 89.62 416 GLY A N 1
ATOM 3111 C CA . GLY A 1 416 ? -3.057 10.531 -2.197 1 89.62 416 GLY A CA 1
ATOM 3112 C C . GLY A 1 416 ? -2.145 9.469 -1.611 1 89.62 416 GLY A C 1
ATOM 3113 O O . GLY A 1 416 ? -1.065 9.203 -2.148 1 89.62 416 GLY A O 1
ATOM 3114 N N . ILE A 1 417 ? -2.574 8.82 -0.569 1 86.38 417 ILE A N 1
ATOM 3115 C CA . ILE A 1 417 ? -1.783 7.797 0.108 1 86.38 417 ILE A CA 1
ATOM 3116 C C . ILE A 1 417 ? -1.613 6.586 -0.806 1 86.38 417 ILE A C 1
ATOM 3118 O O . ILE A 1 417 ? -0.496 6.105 -1.008 1 86.38 417 ILE A O 1
ATOM 3122 N N . ILE A 1 418 ? -2.676 6.133 -1.407 1 88.5 418 ILE A N 1
ATOM 3123 C CA . ILE A 1 418 ? -2.664 4.941 -2.248 1 88.5 418 ILE A CA 1
ATOM 3124 C C . ILE A 1 418 ? -1.767 5.176 -3.461 1 88.5 418 ILE A C 1
ATOM 3126 O O . ILE A 1 418 ? -0.938 4.328 -3.801 1 88.5 418 ILE A O 1
ATOM 3130 N N . ILE A 1 419 ? -1.888 6.32 -4.043 1 91.81 419 ILE A N 1
ATOM 3131 C CA . ILE A 1 419 ? -1.122 6.613 -5.25 1 91.81 419 ILE A CA 1
ATOM 3132 C C . ILE A 1 419 ? 0.351 6.801 -4.895 1 91.81 419 ILE A C 1
ATOM 3134 O O . ILE A 1 419 ? 1.235 6.359 -5.633 1 91.81 419 ILE A O 1
ATOM 3138 N N . SER A 1 420 ? 0.593 7.457 -3.803 1 92.12 420 SER A N 1
ATOM 3139 C CA . SER A 1 420 ? 1.978 7.676 -3.395 1 92.12 420 SER A CA 1
ATOM 3140 C C . SER A 1 420 ? 2.686 6.352 -3.117 1 92.12 420 SER A C 1
ATOM 3142 O O . SER A 1 420 ? 3.822 6.148 -3.553 1 92.12 420 SER A O 1
ATOM 3144 N N . ILE A 1 421 ? 2.07 5.465 -2.418 1 89.44 421 ILE A N 1
ATOM 3145 C CA . ILE A 1 421 ? 2.629 4.148 -2.131 1 89.44 421 ILE A CA 1
ATOM 3146 C C . ILE A 1 421 ? 2.752 3.346 -3.426 1 89.44 421 ILE A C 1
ATOM 3148 O O . ILE A 1 421 ? 3.766 2.684 -3.658 1 89.44 421 ILE A O 1
ATOM 3152 N N . GLY A 1 422 ? 1.713 3.449 -4.223 1 89.56 422 GLY A N 1
ATOM 3153 C CA . GLY A 1 422 ? 1.74 2.771 -5.512 1 89.56 422 GLY A CA 1
ATOM 3154 C C . GLY A 1 422 ? 2.896 3.207 -6.391 1 89.56 422 GLY A C 1
ATOM 3155 O O . GLY A 1 422 ? 3.531 2.379 -7.047 1 89.56 422 GLY A O 1
ATOM 3156 N N . LEU A 1 423 ? 3.186 4.461 -6.453 1 89.56 423 LEU A N 1
ATOM 3157 C CA . LEU A 1 423 ? 4.289 4.992 -7.242 1 89.56 423 LEU A CA 1
ATOM 3158 C C . LEU A 1 423 ? 5.629 4.496 -6.711 1 89.56 423 LEU A C 1
ATOM 3160 O O . LEU A 1 423 ? 6.523 4.148 -7.488 1 89.56 423 LEU A O 1
ATOM 3164 N N . TYR A 1 424 ? 5.719 4.492 -5.484 1 90.56 424 TYR A N 1
ATOM 3165 C CA . TYR A 1 424 ? 6.938 3.979 -4.867 1 90.56 424 TYR A CA 1
ATOM 3166 C C . TYR A 1 424 ? 7.156 2.512 -5.223 1 90.56 424 TYR A C 1
ATOM 3168 O O . TYR A 1 424 ? 8.266 2.111 -5.59 1 90.56 424 TYR A O 1
ATOM 3176 N N . LEU A 1 425 ? 6.125 1.75 -5.051 1 89.75 425 LEU A N 1
ATOM 3177 C CA . LEU A 1 425 ? 6.211 0.323 -5.34 1 89.75 425 LEU A CA 1
ATOM 3178 C C . LEU A 1 425 ? 6.512 0.083 -6.812 1 89.75 425 LEU A C 1
ATOM 3180 O O . LEU A 1 425 ? 7.266 -0.831 -7.156 1 89.75 425 LEU A O 1
ATOM 3184 N N . HIS A 1 426 ? 5.895 0.845 -7.637 1 88.38 426 HIS A N 1
ATOM 3185 C CA . HIS A 1 426 ? 6.141 0.71 -9.07 1 88.38 426 HIS A CA 1
ATOM 3186 C C . HIS A 1 426 ? 7.605 0.979 -9.406 1 88.38 426 HIS A C 1
ATOM 3188 O O . HIS A 1 426 ? 8.211 0.242 -10.188 1 88.38 426 HIS A O 1
ATOM 3194 N N . ARG A 1 427 ? 8.156 1.958 -8.805 1 89 427 ARG A N 1
ATOM 3195 C CA . ARG A 1 427 ? 9.562 2.291 -9.023 1 89 427 ARG A CA 1
ATOM 3196 C C . ARG A 1 427 ? 10.477 1.199 -8.484 1 89 427 ARG A C 1
ATOM 3198 O O . ARG A 1 427 ? 11.469 0.842 -9.125 1 89 427 ARG A O 1
ATOM 3205 N N . SER A 1 428 ? 10.102 0.778 -7.336 1 91.31 428 SER A N 1
ATOM 3206 C CA . SER A 1 428 ? 10.93 -0.244 -6.695 1 91.31 428 SER A CA 1
ATOM 3207 C C . SER A 1 428 ? 10.82 -1.576 -7.43 1 91.31 428 SER A C 1
ATOM 3209 O O . SER A 1 428 ? 11.727 -2.41 -7.344 1 91.31 428 SER A O 1
ATOM 3211 N N . SER A 1 429 ? 9.734 -1.783 -8.133 1 90.81 429 SER A N 1
ATOM 3212 C CA . SER A 1 429 ? 9.523 -3.039 -8.844 1 90.81 429 SER A CA 1
ATOM 3213 C C . SER A 1 429 ? 10.359 -3.098 -10.125 1 90.81 429 SER A C 1
ATOM 3215 O O . SER A 1 429 ? 10.578 -4.176 -10.68 1 90.81 429 SER A O 1
ATOM 3217 N N . GLN A 1 430 ? 10.82 -1.965 -10.594 1 90.88 430 GLN A N 1
ATOM 3218 C CA . GLN A 1 430 ? 11.695 -1.875 -11.758 1 90.88 430 GLN A CA 1
ATOM 3219 C C . GLN A 1 430 ? 13 -1.166 -11.414 1 90.88 430 GLN A C 1
ATOM 3221 O O . GLN A 1 430 ? 13.266 -0.07 -11.906 1 90.88 430 GLN A O 1
ATOM 3226 N N . PRO A 1 431 ? 13.828 -1.885 -10.672 1 90.88 431 PRO A N 1
ATOM 3227 C CA . PRO A 1 431 ? 15.062 -1.237 -10.203 1 90.88 431 PRO A CA 1
ATOM 3228 C C . PRO A 1 431 ? 16.031 -0.918 -11.344 1 90.88 431 PRO A C 1
ATOM 3230 O O . PRO A 1 431 ? 15.977 -1.558 -12.398 1 90.88 431 PRO A O 1
ATOM 3233 N N . HIS A 1 432 ? 16.812 0.097 -11.109 1 92.19 432 HIS A N 1
ATOM 3234 C CA . HIS A 1 432 ? 17.906 0.396 -12.023 1 92.19 432 HIS A CA 1
ATOM 3235 C C . HIS A 1 432 ? 18.953 -0.708 -12.008 1 92.19 432 HIS A C 1
ATOM 3237 O O . HIS A 1 432 ? 19.438 -1.091 -10.945 1 92.19 432 HIS A O 1
ATOM 3243 N N . ILE A 1 433 ? 19.156 -1.309 -13.102 1 93.94 433 ILE A N 1
ATOM 3244 C CA . ILE A 1 433 ? 20.172 -2.34 -13.281 1 93.94 433 ILE A CA 1
ATOM 3245 C C . ILE A 1 433 ? 21.266 -1.837 -14.234 1 93.94 433 ILE A C 1
ATOM 3247 O O . ILE A 1 433 ? 20.953 -1.387 -15.344 1 93.94 433 ILE A O 1
ATOM 3251 N N . ALA A 1 434 ? 22.531 -1.881 -13.773 1 94.88 434 ALA A N 1
ATOM 3252 C CA . ALA A 1 434 ? 23.625 -1.325 -14.57 1 94.88 434 ALA A CA 1
ATOM 3253 C C . ALA A 1 434 ? 24.703 -2.375 -14.828 1 94.88 434 ALA A C 1
ATOM 3255 O O . ALA A 1 434 ? 25.047 -3.154 -13.938 1 94.88 434 ALA A O 1
ATOM 3256 N N . VAL A 1 435 ? 25.109 -2.443 -16.031 1 96.12 435 VAL A N 1
ATOM 3257 C CA . VAL A 1 435 ? 26.344 -3.162 -16.359 1 96.12 435 VAL A CA 1
ATOM 3258 C C . VAL A 1 435 ? 27.547 -2.271 -16.062 1 96.12 435 VAL A C 1
ATOM 3260 O O . VAL A 1 435 ? 27.594 -1.122 -16.516 1 96.12 435 VAL A O 1
ATOM 3263 N N . VAL A 1 436 ? 28.453 -2.826 -15.242 1 95.94 436 VAL A N 1
ATOM 3264 C CA . VAL A 1 436 ? 29.531 -1.953 -14.781 1 95.94 436 VAL A CA 1
ATOM 3265 C C . VAL A 1 436 ? 30.875 -2.463 -15.305 1 95.94 436 VAL A C 1
ATOM 3267 O O . VAL A 1 436 ? 31 -3.627 -15.695 1 95.94 436 VAL A O 1
ATOM 3270 N N . GLY A 1 437 ? 31.812 -1.545 -15.422 1 95.88 437 GLY A N 1
ATOM 3271 C CA . GLY A 1 437 ? 33.188 -1.812 -15.789 1 95.88 437 GLY A CA 1
ATOM 3272 C C . GLY A 1 437 ? 34.188 -1.054 -14.938 1 95.88 437 GLY A C 1
ATOM 3273 O O . GLY A 1 437 ? 33.812 -0.236 -14.102 1 95.88 437 GLY A O 1
ATOM 3274 N N . GLN A 1 438 ? 35.438 -1.334 -15.086 1 94.88 438 GLN A N 1
ATOM 3275 C CA . GLN A 1 438 ? 36.5 -0.766 -14.266 1 94.88 438 GLN A CA 1
ATOM 3276 C C . GLN A 1 438 ? 36.906 0.612 -14.773 1 94.88 438 GLN A C 1
ATOM 3278 O O . GLN A 1 438 ? 37.156 0.79 -15.969 1 94.88 438 GLN A O 1
ATOM 3283 N N . VAL A 1 439 ? 36.969 1.552 -13.844 1 91.81 439 VAL A N 1
ATOM 3284 C CA . VAL A 1 439 ? 37.375 2.9 -14.203 1 91.81 439 VAL A CA 1
ATOM 3285 C C . VAL A 1 439 ? 38.906 2.969 -14.227 1 91.81 439 VAL A C 1
ATOM 3287 O O . VAL A 1 439 ? 39.562 3 -13.172 1 91.81 439 VAL A O 1
ATOM 3290 N N . GLY A 1 440 ? 39.438 3.121 -15.328 1 90.62 440 GLY A N 1
ATOM 3291 C CA . GLY A 1 440 ? 40.875 3.172 -15.43 1 90.62 440 GLY A CA 1
ATOM 3292 C C . GLY A 1 440 ? 41.562 1.999 -14.758 1 90.62 440 GLY A C 1
ATOM 3293 O O . GLY A 1 440 ? 41.25 0.842 -15.016 1 90.62 440 GLY A O 1
ATOM 3294 N N . ASN A 1 441 ? 42.531 2.365 -13.812 1 87.25 441 ASN A N 1
ATOM 3295 C CA . ASN A 1 441 ? 43.25 1.324 -13.062 1 87.25 441 ASN A CA 1
ATOM 3296 C C . ASN A 1 441 ? 42.875 1.349 -11.586 1 87.25 441 ASN A C 1
ATOM 3298 O O . ASN A 1 441 ? 43.594 0.81 -10.75 1 87.25 441 ASN A O 1
ATOM 3302 N N . SER A 1 442 ? 41.688 1.913 -11.398 1 86.81 442 SER A N 1
ATOM 3303 C CA . SER A 1 442 ? 41.219 1.984 -10.016 1 86.81 442 SER A CA 1
ATOM 3304 C C . SER A 1 442 ? 40.438 0.723 -9.625 1 86.81 442 SER A C 1
ATOM 3306 O O . SER A 1 442 ? 40.344 -0.22 -10.414 1 86.81 442 SER A O 1
ATOM 3308 N N . GLU A 1 443 ? 40 0.683 -8.422 1 89.75 443 GLU A N 1
ATOM 3309 C CA . GLU A 1 443 ? 39.188 -0.457 -7.965 1 89.75 443 GLU A CA 1
ATOM 3310 C C . GLU A 1 443 ? 37.719 -0.135 -7.973 1 89.75 443 GLU A C 1
ATOM 3312 O O . GLU A 1 443 ? 36.906 -0.825 -7.332 1 89.75 443 GLU A O 1
ATOM 3317 N N . HIS A 1 444 ? 37.531 0.916 -8.727 1 88.75 444 HIS A N 1
ATOM 3318 C CA . HIS A 1 444 ? 36.125 1.358 -8.766 1 88.75 444 HIS A CA 1
ATOM 3319 C C . HIS A 1 444 ? 35.438 0.925 -10.062 1 88.75 444 HIS A C 1
ATOM 3321 O O . HIS A 1 444 ? 36.062 0.943 -11.125 1 88.75 444 HIS A O 1
ATOM 3327 N N . TYR A 1 445 ? 34.281 0.516 -9.961 1 92.12 445 TYR A N 1
ATOM 3328 C CA . TYR A 1 445 ? 33.469 0.058 -11.094 1 92.12 445 TYR A CA 1
ATOM 3329 C C . TYR A 1 445 ? 32.25 0.934 -11.281 1 92.12 445 TYR A C 1
ATOM 3331 O O . TYR A 1 445 ? 31.531 1.235 -10.32 1 92.12 445 TYR A O 1
ATOM 3339 N N . ARG A 1 446 ? 32.031 1.383 -12.508 1 92.06 446 ARG A N 1
ATOM 3340 C CA . ARG A 1 446 ? 30.953 2.303 -12.789 1 92.06 446 ARG A CA 1
ATOM 3341 C C . ARG A 1 446 ? 30.172 1.867 -14.031 1 92.06 446 ARG A C 1
ATOM 3343 O O . ARG A 1 446 ? 30.609 0.98 -14.766 1 92.06 446 ARG A O 1
ATOM 3350 N N . ASN A 1 447 ? 29.047 2.498 -14.25 1 93.56 447 ASN A N 1
ATOM 3351 C CA . ASN A 1 447 ? 28.125 2.184 -15.336 1 93.56 447 ASN A CA 1
ATOM 3352 C C . ASN A 1 447 ? 28.766 2.402 -16.703 1 93.56 447 ASN A C 1
ATOM 3354 O O . ASN A 1 447 ? 29.281 3.484 -16.984 1 93.56 447 ASN A O 1
ATOM 3358 N N . ILE A 1 448 ? 28.625 1.474 -17.562 1 93.81 448 ILE A N 1
ATOM 3359 C CA . ILE A 1 448 ? 29.281 1.516 -18.875 1 93.81 448 ILE A CA 1
ATOM 3360 C C . ILE A 1 448 ? 28.625 2.59 -19.734 1 93.81 448 ILE A C 1
ATOM 3362 O O . ILE A 1 448 ? 29.234 3.117 -20.656 1 93.81 448 ILE A O 1
ATOM 3366 N N . LYS A 1 449 ? 27.422 2.92 -19.422 1 92.56 449 LYS A N 1
ATOM 3367 C CA . LYS A 1 449 ? 26.672 3.881 -20.234 1 92.56 449 LYS A CA 1
ATOM 3368 C C . LYS A 1 449 ? 27.031 5.312 -19.859 1 92.56 449 LYS A C 1
ATOM 3370 O O . LYS A 1 449 ? 26.781 6.242 -20.641 1 92.56 449 LYS A O 1
ATOM 3375 N N . ARG A 1 450 ? 27.734 5.52 -18.719 1 91.06 450 ARG A N 1
ATOM 3376 C CA . ARG A 1 450 ? 27.922 6.875 -18.219 1 91.06 450 ARG A CA 1
ATOM 3377 C C . ARG A 1 450 ? 29.406 7.215 -18.109 1 91.06 450 ARG A C 1
ATOM 3379 O O . ARG A 1 450 ? 29.781 8.391 -18.078 1 91.06 450 ARG A O 1
ATOM 3386 N N . TYR A 1 451 ? 30.219 6.145 -18.016 1 90.5 451 TYR A N 1
ATOM 3387 C CA . TYR A 1 451 ? 31.656 6.359 -17.828 1 90.5 451 TYR A CA 1
ATOM 3388 C C . TYR A 1 451 ? 32.469 5.559 -18.844 1 90.5 451 TYR A C 1
ATOM 3390 O O . TYR A 1 451 ? 31.969 4.578 -19.406 1 90.5 451 TYR A O 1
ATOM 3398 N N . LYS A 1 452 ? 33.688 6.055 -19.094 1 93.25 452 LYS A N 1
ATOM 3399 C CA . LYS A 1 452 ? 34.625 5.262 -19.859 1 93.25 452 LYS A CA 1
ATOM 3400 C C . LYS A 1 452 ? 35.281 4.191 -18.984 1 93.25 452 LYS A C 1
ATOM 3402 O O . LYS A 1 452 ? 36.094 4.5 -18.109 1 93.25 452 LYS A O 1
ATOM 3407 N N . VAL A 1 453 ? 34.844 2.928 -19.266 1 94.38 453 VAL A N 1
ATOM 3408 C CA . VAL A 1 453 ? 35.281 1.856 -18.391 1 94.38 453 VAL A CA 1
ATOM 3409 C C . VAL A 1 453 ? 35.812 0.684 -19.219 1 94.38 453 VAL A C 1
ATOM 3411 O O . VAL A 1 453 ? 35.562 0.61 -20.422 1 94.38 453 VAL A O 1
ATOM 3414 N N . LYS A 1 454 ? 36.656 -0.161 -18.578 1 94.31 454 LYS A N 1
ATOM 3415 C CA . LYS A 1 454 ? 37.125 -1.409 -19.172 1 94.31 454 LYS A CA 1
ATOM 3416 C C . LYS A 1 454 ? 36.188 -2.57 -18.812 1 94.31 454 LYS A C 1
ATOM 3418 O O . LYS A 1 454 ? 35.812 -2.736 -17.656 1 94.31 454 LYS A O 1
ATOM 3423 N N . THR A 1 455 ? 35.719 -3.283 -19.812 1 93.31 455 THR A N 1
ATOM 3424 C CA . THR A 1 455 ? 34.875 -4.438 -19.594 1 93.31 455 THR A CA 1
ATOM 3425 C C . THR A 1 455 ? 35.531 -5.715 -20.094 1 93.31 455 THR A C 1
ATOM 3427 O O . THR A 1 455 ? 36.562 -5.656 -20.797 1 93.31 455 THR A O 1
ATOM 3430 N N . ASP A 1 456 ? 35.062 -6.773 -19.656 1 93.19 456 ASP A N 1
ATOM 3431 C CA . ASP A 1 456 ? 35.531 -8.086 -20.094 1 93.19 456 ASP A CA 1
ATOM 3432 C C . ASP A 1 456 ? 34.5 -8.766 -21 1 93.19 456 ASP A C 1
ATOM 3434 O O . ASP A 1 456 ? 33.312 -8.672 -20.75 1 93.19 456 ASP A O 1
ATOM 3438 N N . LYS A 1 457 ? 35 -9.484 -22 1 91.38 457 LYS A N 1
ATOM 3439 C CA . LYS A 1 457 ? 34.094 -10.102 -22.969 1 91.38 457 LYS A CA 1
ATOM 3440 C C . LYS A 1 457 ? 33.375 -11.297 -22.359 1 91.38 457 LYS A C 1
ATOM 3442 O O . LYS A 1 457 ? 32.25 -11.617 -22.766 1 91.38 457 LYS A O 1
ATOM 3447 N N . GLU A 1 458 ? 34 -11.961 -21.391 1 95 458 GLU A N 1
ATOM 3448 C CA . GLU A 1 458 ? 33.469 -13.203 -20.859 1 95 458 GLU A CA 1
ATOM 3449 C C . GLU A 1 458 ? 32.812 -12.984 -19.5 1 95 458 GLU A C 1
ATOM 3451 O O . GLU A 1 458 ? 32.062 -13.844 -19 1 95 458 GLU A O 1
ATOM 3456 N N . ILE A 1 459 ? 33.094 -11.852 -18.859 1 96.44 459 ILE A N 1
ATOM 3457 C CA . ILE A 1 459 ? 32.594 -11.57 -17.531 1 96.44 459 ILE A CA 1
ATOM 3458 C C . ILE A 1 459 ? 31.625 -10.391 -17.578 1 96.44 459 ILE A C 1
ATOM 3460 O O . ILE A 1 459 ? 31.984 -9.289 -17.984 1 96.44 459 ILE A O 1
ATOM 3464 N N . LEU A 1 460 ? 30.406 -10.68 -17.219 1 96.19 460 LEU A N 1
ATOM 3465 C CA . LEU A 1 460 ? 29.391 -9.641 -17.141 1 96.19 460 LEU A CA 1
ATOM 3466 C C . LEU A 1 460 ? 29.141 -9.227 -15.688 1 96.19 460 LEU A C 1
ATOM 3468 O O . LEU A 1 460 ? 28.719 -10.047 -14.867 1 96.19 460 LEU A O 1
ATOM 3472 N N . ALA A 1 461 ? 29.469 -8.008 -15.336 1 97.19 461 ALA A N 1
ATOM 3473 C CA . ALA A 1 461 ? 29.234 -7.477 -13.992 1 97.19 461 ALA A CA 1
ATOM 3474 C C . ALA A 1 461 ? 27.953 -6.645 -13.953 1 97.19 461 ALA A C 1
ATOM 3476 O O . ALA A 1 461 ? 27.844 -5.633 -14.648 1 97.19 461 ALA A O 1
ATOM 3477 N N . ILE A 1 462 ? 27 -7.129 -13.172 1 96.88 462 ILE A N 1
ATOM 3478 C CA . ILE A 1 462 ? 25.688 -6.5 -13.109 1 96.88 462 ILE A CA 1
ATOM 3479 C C . ILE A 1 462 ? 25.438 -5.965 -11.703 1 96.88 462 ILE A C 1
ATOM 3481 O O . ILE A 1 462 ? 25.516 -6.715 -10.727 1 96.88 462 ILE A O 1
ATOM 3485 N N . ARG A 1 463 ? 25.188 -4.727 -11.594 1 96.25 463 ARG A N 1
ATOM 3486 C CA . ARG A 1 463 ? 24.859 -4.113 -10.312 1 96.25 463 ARG A CA 1
ATOM 3487 C C . ARG A 1 463 ? 23.359 -3.85 -10.203 1 96.25 463 ARG A C 1
ATOM 3489 O O . ARG A 1 463 ? 22.781 -3.213 -11.078 1 96.25 463 ARG A O 1
ATOM 3496 N N . VAL A 1 464 ? 22.75 -4.379 -9.203 1 94.69 464 VAL A N 1
ATOM 3497 C CA . VAL A 1 464 ? 21.328 -4.145 -8.93 1 94.69 464 VAL A CA 1
ATOM 3498 C C . VAL A 1 464 ? 21.188 -3.064 -7.855 1 94.69 464 VAL A C 1
ATOM 3500 O O . VAL A 1 464 ? 21.672 -3.229 -6.73 1 94.69 464 VAL A O 1
ATOM 3503 N N . ASP A 1 465 ? 20.484 -2.006 -8.188 1 93.5 465 ASP A N 1
ATOM 3504 C CA . ASP A 1 465 ? 20.438 -0.845 -7.305 1 93.5 465 ASP A CA 1
ATOM 3505 C C . ASP A 1 465 ? 19.141 -0.819 -6.5 1 93.5 465 ASP A C 1
ATOM 3507 O O . ASP A 1 465 ? 18.453 0.196 -6.473 1 93.5 465 ASP A O 1
ATOM 3511 N N . GLU A 1 466 ? 18.828 -1.948 -5.926 1 93.31 466 GLU A N 1
ATOM 3512 C CA . GLU A 1 466 ? 17.609 -2.061 -5.113 1 93.31 466 GLU A CA 1
ATOM 3513 C C . GLU A 1 466 ? 17.625 -3.336 -4.277 1 93.31 466 GLU A C 1
ATOM 3515 O O . GLU A 1 466 ? 18.344 -4.285 -4.594 1 93.31 466 GLU A O 1
ATOM 3520 N N . ASN A 1 467 ? 16.906 -3.277 -3.148 1 94.31 467 ASN A N 1
ATOM 3521 C CA . ASN A 1 467 ? 16.641 -4.523 -2.439 1 94.31 467 ASN A CA 1
ATOM 3522 C C . ASN A 1 467 ? 15.875 -5.512 -3.318 1 94.31 467 ASN A C 1
ATOM 3524 O O . ASN A 1 467 ? 15.211 -5.117 -4.273 1 94.31 467 ASN A O 1
ATOM 3528 N N . LEU A 1 468 ? 16.047 -6.75 -3.01 1 94.12 468 LEU A N 1
ATOM 3529 C CA . LEU A 1 468 ? 15.336 -7.762 -3.781 1 94.12 468 LEU A CA 1
ATOM 3530 C C . LEU A 1 468 ? 14.141 -8.305 -3 1 94.12 468 LEU A C 1
ATOM 3532 O O . LEU A 1 468 ? 14.305 -8.844 -1.901 1 94.12 468 LEU A O 1
ATOM 3536 N N . TYR A 1 469 ? 13.008 -8.109 -3.547 1 92.31 469 TYR A N 1
ATOM 3537 C CA . TYR A 1 469 ? 11.773 -8.562 -2.916 1 92.31 469 TYR A CA 1
ATOM 3538 C C . TYR A 1 469 ? 10.758 -9.008 -3.961 1 92.31 469 TYR A C 1
ATOM 3540 O O . TYR A 1 469 ? 11.039 -8.984 -5.16 1 92.31 469 TYR A O 1
ATOM 3548 N N . PHE A 1 470 ? 9.711 -9.492 -3.607 1 88.25 470 PHE A N 1
ATOM 3549 C CA . PHE A 1 470 ? 8.758 -10.219 -4.434 1 88.25 470 PHE A CA 1
ATOM 3550 C C . PHE A 1 470 ? 8.391 -9.406 -5.676 1 88.25 470 PHE A C 1
ATOM 3552 O O . PHE A 1 470 ? 8.141 -9.969 -6.742 1 88.25 470 PHE A O 1
ATOM 3559 N N . ALA A 1 471 ? 8.422 -8.086 -5.625 1 89.12 471 ALA A N 1
ATOM 3560 C CA . ALA A 1 471 ? 7.828 -7.27 -6.684 1 89.12 471 ALA A CA 1
ATOM 3561 C C . ALA A 1 471 ? 8.836 -7.012 -7.801 1 89.12 471 ALA A C 1
ATOM 3563 O O . ALA A 1 471 ? 8.453 -6.613 -8.906 1 89.12 471 ALA A O 1
ATOM 3564 N N . ASN A 1 472 ? 10.148 -7.242 -7.543 1 92.12 472 ASN A N 1
ATOM 3565 C CA . ASN A 1 472 ? 11.078 -6.801 -8.57 1 92.12 472 ASN A CA 1
ATOM 3566 C C . ASN A 1 472 ? 11.93 -7.953 -9.094 1 92.12 472 ASN A C 1
ATOM 3568 O O . ASN A 1 472 ? 12.836 -7.75 -9.906 1 92.12 472 ASN A O 1
ATOM 3572 N N . THR A 1 473 ? 11.711 -9.125 -8.648 1 87.12 473 THR A N 1
ATOM 3573 C CA . THR A 1 473 ? 12.57 -10.25 -9.008 1 87.12 473 THR A CA 1
ATOM 3574 C C . THR A 1 473 ? 12.32 -10.672 -10.453 1 87.12 473 THR A C 1
ATOM 3576 O O . THR A 1 473 ? 13.25 -11.086 -11.156 1 87.12 473 THR A O 1
ATOM 3579 N N . ASN A 1 474 ? 11.078 -10.578 -10.883 1 82 474 ASN A N 1
ATOM 3580 C CA . ASN A 1 474 ? 10.805 -10.883 -12.281 1 82 474 ASN A CA 1
ATOM 3581 C C . ASN A 1 474 ? 11.531 -9.914 -13.219 1 82 474 ASN A C 1
ATOM 3583 O O . ASN A 1 474 ? 12.023 -10.32 -14.273 1 82 474 ASN A O 1
ATOM 3587 N N . TYR A 1 475 ? 11.516 -8.719 -12.812 1 87.44 475 TYR A N 1
ATOM 3588 C CA . TYR A 1 475 ? 12.219 -7.703 -13.586 1 87.44 475 TYR A CA 1
ATOM 3589 C C . TYR A 1 475 ? 13.711 -8 -13.648 1 87.44 475 TYR A C 1
ATOM 3591 O O . TYR A 1 475 ? 14.344 -7.852 -14.703 1 87.44 475 TYR A O 1
ATOM 3599 N N . LEU A 1 476 ? 14.273 -8.422 -12.57 1 91.19 476 LEU A N 1
ATOM 3600 C CA . LEU A 1 476 ? 15.688 -8.805 -12.516 1 91.19 476 LEU A CA 1
ATOM 3601 C C . LEU A 1 476 ? 15.969 -9.984 -13.43 1 91.19 476 LEU A C 1
ATOM 3603 O O . LEU A 1 476 ? 16.938 -9.961 -14.195 1 91.19 476 LEU A O 1
ATOM 3607 N N . GLU A 1 477 ? 15.195 -10.945 -13.312 1 86.62 477 GLU A N 1
ATOM 3608 C CA . GLU A 1 477 ? 15.359 -12.148 -14.125 1 86.62 477 GLU A CA 1
ATOM 3609 C C . GLU A 1 477 ? 15.305 -11.812 -15.617 1 86.62 477 GLU A C 1
ATOM 3611 O O . GLU A 1 477 ? 16.156 -12.258 -16.391 1 86.62 477 GLU A O 1
ATOM 3616 N N . ASP A 1 478 ? 14.328 -11.023 -15.969 1 81.25 478 ASP A N 1
ATOM 3617 C CA . ASP A 1 478 ? 14.164 -10.641 -17.375 1 81.25 478 ASP A CA 1
ATOM 3618 C C . ASP A 1 478 ? 15.383 -9.883 -17.875 1 81.25 478 ASP A C 1
ATOM 3620 O O . ASP A 1 478 ? 15.82 -10.086 -19.016 1 81.25 478 ASP A O 1
ATOM 3624 N N . ASN A 1 479 ? 15.906 -9.047 -17.078 1 88.56 479 ASN A N 1
ATOM 3625 C CA . ASN A 1 479 ? 17.062 -8.25 -17.484 1 88.56 479 ASN A CA 1
ATOM 3626 C C . ASN A 1 479 ? 18.312 -9.109 -17.625 1 88.56 479 ASN A C 1
ATOM 3628 O O . ASN A 1 479 ? 19.062 -8.961 -18.594 1 88.56 479 ASN A O 1
ATOM 3632 N N . ILE A 1 480 ? 18.516 -9.977 -16.688 1 89.62 480 ILE A N 1
ATOM 3633 C CA . ILE A 1 480 ? 19.703 -10.836 -16.734 1 89.62 480 ILE A CA 1
ATOM 3634 C C . ILE A 1 480 ? 19.625 -11.742 -17.953 1 89.62 480 ILE A C 1
ATOM 3636 O O . ILE A 1 480 ? 20.609 -11.852 -18.703 1 89.62 480 ILE A O 1
ATOM 3640 N N . MET A 1 481 ? 18.531 -12.344 -18.156 1 82.75 481 MET A N 1
ATOM 3641 C CA . MET A 1 481 ? 18.375 -13.266 -19.281 1 82.75 481 MET A CA 1
ATOM 3642 C C . MET A 1 481 ? 18.469 -12.523 -20.609 1 82.75 481 MET A C 1
ATOM 3644 O O . MET A 1 481 ? 18.984 -13.062 -21.594 1 82.75 481 MET A O 1
ATOM 3648 N N . GLY A 1 482 ? 18 -11.297 -20.594 1 82.19 482 GLY A N 1
ATOM 3649 C CA . GLY A 1 482 ? 18.141 -10.477 -21.781 1 82.19 482 GLY A CA 1
ATOM 3650 C C . GLY A 1 482 ? 19.578 -10.148 -22.109 1 82.19 482 GLY A C 1
ATOM 3651 O O . GLY A 1 482 ? 19.984 -10.203 -23.281 1 82.19 482 GLY A O 1
ATOM 3652 N N . LEU A 1 483 ? 20.344 -9.852 -21.141 1 86.06 483 LEU A N 1
ATOM 3653 C CA . LEU A 1 483 ? 21.75 -9.516 -21.328 1 86.06 483 LEU A CA 1
ATOM 3654 C C . LEU A 1 483 ? 22.531 -10.727 -21.812 1 86.06 483 LEU A C 1
ATOM 3656 O O . LEU A 1 483 ? 23.422 -10.594 -22.656 1 86.06 483 LEU A O 1
ATOM 3660 N N . VAL A 1 484 ? 22.219 -11.859 -21.297 1 85.69 484 VAL A N 1
ATOM 3661 C CA . VAL A 1 484 ? 22.875 -13.102 -21.688 1 85.69 484 VAL A CA 1
ATOM 3662 C C . VAL A 1 484 ? 22.531 -13.453 -23.125 1 85.69 484 VAL A C 1
ATOM 3664 O O . VAL A 1 484 ? 23.375 -13.922 -23.891 1 85.69 484 VAL A O 1
ATOM 3667 N N . ALA A 1 485 ? 21.328 -13.188 -23.453 1 78.88 485 ALA A N 1
ATOM 3668 C CA . ALA A 1 485 ? 20.859 -13.484 -24.812 1 78.88 485 ALA A CA 1
ATOM 3669 C C . ALA A 1 485 ? 21.531 -12.57 -25.828 1 78.88 485 ALA A C 1
ATOM 3671 O O . ALA A 1 485 ? 21.797 -12.984 -26.953 1 78.88 485 ALA A O 1
ATOM 3672 N N . ASP A 1 486 ? 21.781 -11.398 -25.391 1 82.62 486 ASP A N 1
ATOM 3673 C CA . ASP A 1 486 ? 22.375 -10.398 -26.281 1 82.62 486 ASP A CA 1
ATOM 3674 C C . ASP A 1 486 ? 23.844 -10.672 -26.531 1 82.62 486 ASP A C 1
ATOM 3676 O O . ASP A 1 486 ? 24.406 -10.234 -27.531 1 82.62 486 ASP A O 1
ATOM 3680 N N . ASN A 1 487 ? 24.531 -11.344 -25.594 1 84.75 487 ASN A N 1
ATOM 3681 C CA . ASN A 1 487 ? 25.953 -11.641 -25.703 1 84.75 487 ASN A CA 1
ATOM 3682 C C . ASN A 1 487 ? 26.25 -13.109 -25.422 1 84.75 487 ASN A C 1
ATOM 3684 O O . ASN A 1 487 ? 26.406 -13.5 -24.25 1 84.75 487 ASN A O 1
ATOM 3688 N N . GLN A 1 488 ? 26.578 -13.875 -26.391 1 83.38 488 GLN A N 1
ATOM 3689 C CA . GLN A 1 488 ? 26.734 -15.32 -26.266 1 83.38 488 GLN A CA 1
ATOM 3690 C C . GLN A 1 488 ? 28.125 -15.672 -25.75 1 83.38 488 GLN A C 1
ATOM 3692 O O . GLN A 1 488 ? 28.375 -16.812 -25.344 1 83.38 488 GLN A O 1
ATOM 3697 N N . SER A 1 489 ? 28.953 -14.695 -25.609 1 90.25 489 SER A N 1
ATOM 3698 C CA . SER A 1 489 ? 30.312 -14.969 -25.172 1 90.25 489 SER A CA 1
ATOM 3699 C C . SER A 1 489 ? 30.422 -14.984 -23.656 1 90.25 489 SER A C 1
ATOM 3701 O O . SER A 1 489 ? 31.438 -15.414 -23.109 1 90.25 489 SER A O 1
ATOM 3703 N N . ILE A 1 490 ? 29.359 -14.703 -22.969 1 91.25 490 ILE A N 1
ATOM 3704 C CA . ILE A 1 490 ? 29.391 -14.578 -21.516 1 91.25 490 ILE A CA 1
ATOM 3705 C C . ILE A 1 490 ? 29.453 -15.961 -20.875 1 91.25 490 ILE A C 1
ATOM 3707 O O . ILE A 1 490 ? 28.625 -16.828 -21.188 1 91.25 490 ILE A O 1
ATOM 3711 N N . ASN A 1 491 ? 30.422 -16.141 -19.953 1 94.06 491 ASN A N 1
ATOM 3712 C CA . ASN A 1 491 ? 30.547 -17.391 -19.219 1 94.06 491 ASN A CA 1
ATOM 3713 C C . ASN A 1 491 ? 30.391 -17.172 -17.719 1 94.06 491 ASN A C 1
ATOM 3715 O O . ASN A 1 491 ? 30.141 -18.125 -16.969 1 94.06 491 ASN A O 1
ATOM 3719 N N . HIS A 1 492 ? 30.625 -15.898 -17.312 1 96.44 492 HIS A N 1
ATOM 3720 C CA . HIS A 1 492 ? 30.547 -15.539 -15.906 1 96.44 492 HIS A CA 1
ATOM 3721 C C . HIS A 1 492 ? 29.688 -14.305 -15.703 1 96.44 492 HIS A C 1
ATOM 3723 O O . HIS A 1 492 ? 29.766 -13.352 -16.484 1 96.44 492 HIS A O 1
ATOM 3729 N N . ILE A 1 493 ? 28.844 -14.414 -14.734 1 96.75 493 ILE A N 1
ATOM 3730 C CA . ILE A 1 493 ? 28.078 -13.25 -14.312 1 96.75 493 ILE A CA 1
ATOM 3731 C C . ILE A 1 493 ? 28.406 -12.914 -12.859 1 96.75 493 ILE A C 1
ATOM 3733 O O . ILE A 1 493 ? 28.375 -13.797 -11.992 1 96.75 493 ILE A O 1
ATOM 3737 N N . VAL A 1 494 ? 28.797 -11.703 -12.586 1 97.88 494 VAL A N 1
ATOM 3738 C CA . VAL A 1 494 ? 29.016 -11.219 -11.227 1 97.88 494 VAL A CA 1
ATOM 3739 C C . VAL A 1 494 ? 27.875 -10.289 -10.805 1 97.88 494 VAL A C 1
ATOM 3741 O O . VAL A 1 494 ? 27.766 -9.164 -11.297 1 97.88 494 VAL A O 1
ATOM 3744 N N . LEU A 1 495 ? 27.016 -10.805 -9.945 1 97.56 495 LEU A N 1
ATOM 3745 C CA . LEU A 1 495 ? 25.953 -9.977 -9.391 1 97.56 495 LEU A CA 1
ATOM 3746 C C . LEU A 1 495 ? 26.469 -9.133 -8.227 1 97.56 495 LEU A C 1
ATOM 3748 O O . LEU A 1 495 ? 26.875 -9.664 -7.191 1 97.56 495 LEU A O 1
ATOM 3752 N N . ILE A 1 496 ? 26.547 -7.875 -8.438 1 97 496 ILE A N 1
ATOM 3753 C CA . ILE A 1 496 ? 27.047 -6.945 -7.434 1 97 496 ILE A CA 1
ATOM 3754 C C . ILE A 1 496 ? 25.906 -6.531 -6.508 1 97 496 ILE A C 1
ATOM 3756 O O . ILE A 1 496 ? 24.953 -5.883 -6.941 1 97 496 ILE A O 1
ATOM 3760 N N . CYS A 1 497 ? 26.031 -6.828 -5.234 1 95.44 497 CYS A N 1
ATOM 3761 C CA . CYS A 1 497 ? 24.922 -6.715 -4.289 1 95.44 497 CYS A CA 1
ATOM 3762 C C . CYS A 1 497 ? 25.125 -5.531 -3.354 1 95.44 497 CYS A C 1
ATOM 3764 O O . CYS A 1 497 ? 24.625 -5.539 -2.223 1 95.44 497 CYS A O 1
ATOM 3766 N N . GLN A 1 498 ? 25.828 -4.543 -3.838 1 91.81 498 GLN A N 1
ATOM 3767 C CA . GLN A 1 498 ? 26.172 -3.406 -2.992 1 91.81 498 GLN A CA 1
ATOM 3768 C C . GLN A 1 498 ? 24.922 -2.664 -2.52 1 91.81 498 GLN A C 1
ATOM 3770 O O . GLN A 1 498 ? 24.906 -2.096 -1.426 1 91.81 498 GLN A O 1
ATOM 3775 N N . SER A 1 499 ? 23.891 -2.666 -3.318 1 92.75 499 SER A N 1
ATOM 3776 C CA . SER A 1 499 ? 22.688 -1.907 -2.984 1 92.75 499 SER A CA 1
ATOM 3777 C C . SER A 1 499 ? 21.594 -2.818 -2.443 1 92.75 499 SER A C 1
ATOM 3779 O O . SER A 1 499 ? 20.453 -2.381 -2.248 1 92.75 499 SER A O 1
ATOM 3781 N N . ILE A 1 500 ? 21.922 -4.066 -2.24 1 94.56 500 ILE A N 1
ATOM 3782 C CA . ILE A 1 500 ? 20.938 -5.027 -1.748 1 94.56 500 ILE A CA 1
ATOM 3783 C C . ILE A 1 500 ? 21.078 -5.18 -0.236 1 94.56 500 ILE A C 1
ATOM 3785 O O . ILE A 1 500 ? 22.016 -5.82 0.242 1 94.56 500 ILE A O 1
ATOM 3789 N N . SER A 1 501 ? 20.141 -4.625 0.46 1 93.44 501 SER A N 1
ATOM 3790 C CA . SER A 1 501 ? 20.219 -4.668 1.917 1 93.44 501 SER A CA 1
ATOM 3791 C C . SER A 1 501 ? 19.234 -5.695 2.488 1 93.44 501 SER A C 1
ATOM 3793 O O . SER A 1 501 ? 19.266 -5.992 3.684 1 93.44 501 SER A O 1
ATOM 3795 N N . PHE A 1 502 ? 18.469 -6.191 1.57 1 93 502 PHE A N 1
ATOM 3796 C CA . PHE A 1 502 ? 17.469 -7.156 2.012 1 93 502 PHE A CA 1
ATOM 3797 C C . PHE A 1 502 ? 17.016 -8.039 0.855 1 93 502 PHE A C 1
ATOM 3799 O O . PHE A 1 502 ? 16.875 -7.566 -0.274 1 93 502 PHE A O 1
ATOM 3806 N N . ILE A 1 503 ? 16.859 -9.352 1.148 1 94.69 503 ILE A N 1
ATOM 3807 C CA . ILE A 1 503 ? 16.312 -10.336 0.207 1 94.69 503 ILE A CA 1
ATOM 3808 C C . ILE A 1 503 ? 15.188 -11.117 0.866 1 94.69 503 ILE A C 1
ATOM 3810 O O . ILE A 1 503 ? 15.414 -11.867 1.819 1 94.69 503 ILE A O 1
ATOM 3814 N N . ASP A 1 504 ? 14.008 -10.969 0.368 1 92.94 504 ASP A N 1
ATOM 3815 C CA . ASP A 1 504 ? 12.906 -11.703 0.99 1 92.94 504 ASP A CA 1
ATOM 3816 C C . ASP A 1 504 ? 12.82 -13.133 0.448 1 92.94 504 ASP A C 1
ATOM 3818 O O . ASP A 1 504 ? 13.633 -13.531 -0.386 1 92.94 504 ASP A O 1
ATOM 3822 N N . THR A 1 505 ? 11.922 -13.891 0.942 1 91.31 505 THR A N 1
ATOM 3823 C CA . THR A 1 505 ? 11.812 -15.305 0.597 1 91.31 505 THR A CA 1
ATOM 3824 C C . THR A 1 505 ? 11.492 -15.477 -0.885 1 91.31 505 THR A C 1
ATOM 3826 O O . THR A 1 505 ? 12.016 -16.375 -1.542 1 91.31 505 THR A O 1
ATOM 3829 N N . SER A 1 506 ? 10.57 -14.656 -1.405 1 89.81 506 SER A N 1
ATOM 3830 C CA . SER A 1 506 ? 10.219 -14.727 -2.818 1 89.81 506 SER A CA 1
ATOM 3831 C C . SER A 1 506 ? 11.422 -14.438 -3.707 1 89.81 506 SER A C 1
ATOM 3833 O O . SER A 1 506 ? 11.625 -15.109 -4.723 1 89.81 506 SER A O 1
ATOM 3835 N N . ALA A 1 507 ? 12.164 -13.461 -3.312 1 93.25 507 ALA A N 1
ATOM 3836 C CA . ALA A 1 507 ? 13.367 -13.094 -4.062 1 93.25 507 ALA A CA 1
ATOM 3837 C C . ALA A 1 507 ? 14.398 -14.211 -4.016 1 93.25 507 ALA A C 1
ATOM 3839 O O . ALA A 1 507 ? 15.109 -14.453 -5 1 93.25 507 ALA A O 1
ATOM 3840 N N . LEU A 1 508 ? 14.562 -14.82 -2.869 1 93.19 508 LEU A N 1
ATOM 3841 C CA . LEU A 1 508 ? 15.484 -15.938 -2.742 1 93.19 508 LEU A CA 1
ATOM 3842 C C . LEU A 1 508 ? 15.102 -17.062 -3.699 1 93.19 508 LEU A C 1
ATOM 3844 O O . LEU A 1 508 ? 15.977 -17.656 -4.352 1 93.19 508 LEU A O 1
ATOM 3848 N N . GLN A 1 509 ? 13.859 -17.375 -3.754 1 87.38 509 GLN A N 1
ATOM 3849 C CA . GLN A 1 509 ? 13.391 -18.391 -4.676 1 87.38 509 GLN A CA 1
ATOM 3850 C C . GLN A 1 509 ? 13.672 -18 -6.125 1 87.38 509 GLN A C 1
ATOM 3852 O O . GLN A 1 509 ? 14.102 -18.844 -6.926 1 87.38 509 GLN A O 1
ATOM 3857 N N . SER A 1 510 ? 13.438 -16.797 -6.445 1 87.69 510 SER A N 1
ATOM 3858 C CA . SER A 1 510 ? 13.695 -16.312 -7.797 1 87.69 510 SER A CA 1
ATOM 3859 C C . SER A 1 510 ? 15.18 -16.391 -8.141 1 87.69 510 SER A C 1
ATOM 3861 O O . SER A 1 510 ? 15.547 -16.703 -9.273 1 87.69 510 SER A O 1
ATOM 3863 N N . LEU A 1 511 ? 15.977 -16.031 -7.164 1 93.19 511 LEU A N 1
ATOM 3864 C CA . LEU A 1 511 ? 17.422 -16.125 -7.363 1 93.19 511 LEU A CA 1
ATOM 3865 C C . LEU A 1 511 ? 17.844 -17.562 -7.621 1 93.19 511 LEU A C 1
ATOM 3867 O O . LEU A 1 511 ? 18.719 -17.828 -8.461 1 93.19 511 LEU A O 1
ATOM 3871 N N . SER A 1 512 ? 17.266 -18.453 -6.895 1 91.19 512 SER A N 1
ATOM 3872 C CA . SER A 1 512 ? 17.547 -19.875 -7.117 1 91.19 512 SER A CA 1
ATOM 3873 C C . SER A 1 512 ? 17.125 -20.297 -8.516 1 91.19 512 SER A C 1
ATOM 3875 O O . SER A 1 512 ? 17.812 -21.078 -9.172 1 91.19 512 SER A O 1
ATOM 3877 N N . ASP A 1 513 ? 16.016 -19.781 -8.945 1 83.94 513 ASP A N 1
ATOM 3878 C CA . ASP A 1 513 ? 15.539 -20.078 -10.297 1 83.94 513 ASP A CA 1
ATOM 3879 C C . ASP A 1 513 ? 16.484 -19.5 -11.344 1 83.94 513 ASP A C 1
ATOM 3881 O O . ASP A 1 513 ? 16.75 -20.141 -12.367 1 83.94 513 ASP A O 1
ATOM 3885 N N . ILE A 1 514 ? 16.938 -18.328 -11.125 1 88.06 514 ILE A N 1
ATOM 3886 C CA . ILE A 1 514 ? 17.891 -17.688 -12.023 1 88.06 514 ILE A CA 1
ATOM 3887 C C . ILE A 1 514 ? 19.172 -18.531 -12.086 1 88.06 514 ILE A C 1
ATOM 3889 O O . ILE A 1 514 ? 19.703 -18.766 -13.172 1 88.06 514 ILE A O 1
ATOM 3893 N N . LEU A 1 515 ? 19.641 -18.953 -10.938 1 92.31 515 LEU A N 1
ATOM 3894 C CA . LEU A 1 515 ? 20.828 -19.797 -10.867 1 92.31 515 LEU A CA 1
ATOM 3895 C C . LEU A 1 515 ? 20.656 -21.062 -11.688 1 92.31 515 LEU A C 1
ATOM 3897 O O . LEU A 1 515 ? 21.547 -21.453 -12.438 1 92.31 515 LEU A O 1
ATOM 3901 N N . TYR A 1 516 ? 19.578 -21.656 -11.516 1 85.81 516 TYR A N 1
ATOM 3902 C CA . TYR A 1 516 ? 19.266 -22.891 -12.242 1 85.81 516 TYR A CA 1
ATOM 3903 C C . TYR A 1 516 ? 19.297 -22.656 -13.75 1 85.81 516 TYR A C 1
ATOM 3905 O O . TYR A 1 516 ? 19.906 -23.438 -14.492 1 85.81 516 TYR A O 1
ATOM 3913 N N . ARG A 1 517 ? 18.734 -21.609 -14.188 1 81.81 517 ARG A N 1
ATOM 3914 C CA . ARG A 1 517 ? 18.672 -21.297 -15.617 1 81.81 517 ARG A CA 1
ATOM 3915 C C . ARG A 1 517 ? 20.062 -20.984 -16.156 1 81.81 517 ARG A C 1
ATOM 3917 O O . ARG A 1 517 ? 20.406 -21.359 -17.281 1 81.81 517 ARG A O 1
ATOM 3924 N N . LEU A 1 518 ? 20.797 -20.266 -15.398 1 88.19 518 LEU A N 1
ATOM 3925 C CA . LEU A 1 518 ? 22.156 -19.938 -15.82 1 88.19 518 LEU A CA 1
ATOM 3926 C C . LEU A 1 518 ? 23.016 -21.188 -15.914 1 88.19 518 LEU A C 1
ATOM 3928 O O . LEU A 1 518 ? 23.812 -21.328 -16.844 1 88.19 518 LEU A O 1
ATOM 3932 N N . GLU A 1 519 ? 22.844 -22.078 -14.977 1 89.12 519 GLU A N 1
ATOM 3933 C CA . GLU A 1 519 ? 23.578 -23.344 -15 1 89.12 519 GLU A CA 1
ATOM 3934 C C . GLU A 1 519 ? 23.25 -24.141 -16.25 1 89.12 519 GLU A C 1
ATOM 3936 O O . GLU A 1 519 ? 24.141 -24.734 -16.875 1 89.12 519 GLU A O 1
ATOM 3941 N N . LYS A 1 520 ? 22.094 -24.156 -16.594 1 81 520 LYS A N 1
ATOM 3942 C CA . LYS A 1 520 ? 21.656 -24.875 -17.781 1 81 520 LYS A CA 1
ATOM 3943 C C . LYS A 1 520 ? 22.25 -24.25 -19.047 1 81 520 LYS A C 1
ATOM 3945 O O . LYS A 1 520 ? 22.469 -24.938 -20.047 1 81 520 LYS A O 1
ATOM 3950 N N . ALA A 1 521 ? 22.547 -22.984 -18.969 1 81.31 521 ALA A N 1
ATOM 3951 C CA . ALA A 1 521 ? 23.172 -22.266 -20.094 1 81.31 521 ALA A CA 1
ATOM 3952 C C . ALA A 1 521 ? 24.688 -22.312 -19.984 1 81.31 521 ALA A C 1
ATOM 3954 O O . ALA A 1 521 ? 25.391 -21.641 -20.766 1 81.31 521 ALA A O 1
ATOM 3955 N N . ASN A 1 522 ? 25.203 -22.953 -18.984 1 88.81 522 ASN A N 1
ATOM 3956 C CA . ASN A 1 522 ? 26.641 -23.094 -18.734 1 88.81 522 ASN A CA 1
ATOM 3957 C C . ASN A 1 522 ? 27.281 -21.75 -18.375 1 88.81 522 ASN A C 1
ATOM 3959 O O . ASN A 1 522 ? 28.375 -21.438 -18.859 1 88.81 522 ASN A O 1
ATOM 3963 N N . ILE A 1 523 ? 26.562 -20.969 -17.719 1 92.56 523 ILE A N 1
ATOM 3964 C CA . ILE A 1 523 ? 27.062 -19.703 -17.188 1 92.56 523 ILE A CA 1
ATOM 3965 C C . ILE A 1 523 ? 27.172 -19.766 -15.672 1 92.56 523 ILE A C 1
ATOM 3967 O O . ILE A 1 523 ? 26.25 -20.234 -15 1 92.56 523 ILE A O 1
ATOM 3971 N N . GLN A 1 524 ? 28.297 -19.328 -15.117 1 95.75 524 GLN A N 1
ATOM 3972 C CA . GLN A 1 524 ? 28.5 -19.375 -13.672 1 95.75 524 GLN A CA 1
ATOM 3973 C C . GLN A 1 524 ? 28.141 -18.047 -13.016 1 95.75 524 GLN A C 1
ATOM 3975 O O . GLN A 1 524 ? 28.562 -16.984 -13.492 1 95.75 524 GLN A O 1
ATOM 3980 N N . LEU A 1 525 ? 27.375 -18.156 -11.945 1 96.69 525 LEU A N 1
ATOM 3981 C CA . LEU A 1 525 ? 26.969 -16.969 -11.203 1 96.69 525 LEU A CA 1
ATOM 3982 C C . LEU A 1 525 ? 27.859 -16.734 -10 1 96.69 525 LEU A C 1
ATOM 3984 O O . LEU A 1 525 ? 28.172 -17.672 -9.258 1 96.69 525 LEU A O 1
ATOM 3988 N N . HIS A 1 526 ? 28.375 -15.539 -9.836 1 97.62 526 HIS A N 1
ATOM 3989 C CA . HIS A 1 526 ? 29.188 -15.094 -8.695 1 97.62 526 HIS A CA 1
ATOM 3990 C C . HIS A 1 526 ? 28.516 -13.914 -7.988 1 97.62 526 HIS A C 1
ATOM 3992 O O . HIS A 1 526 ? 27.734 -13.18 -8.594 1 97.62 526 HIS A O 1
ATOM 3998 N N . LEU A 1 527 ? 28.781 -13.797 -6.715 1 97.56 527 LEU A N 1
ATOM 3999 C CA . LEU A 1 527 ? 28.25 -12.672 -5.945 1 97.56 527 LEU A CA 1
ATOM 4000 C C . LEU A 1 527 ? 29.375 -11.812 -5.395 1 97.56 527 LEU A C 1
ATOM 4002 O O . LEU A 1 527 ? 30.438 -12.328 -5.016 1 97.56 527 LEU A O 1
ATOM 4006 N N . ALA A 1 528 ? 29.188 -10.555 -5.406 1 96.31 528 ALA A N 1
ATOM 4007 C CA . ALA A 1 528 ? 30.156 -9.625 -4.836 1 96.31 528 ALA A CA 1
ATOM 4008 C C . ALA A 1 528 ? 29.469 -8.57 -3.973 1 96.31 528 ALA A C 1
ATOM 4010 O O . ALA A 1 528 ? 28.312 -8.219 -4.223 1 96.31 528 ALA A O 1
ATOM 4011 N N . GLU A 1 529 ? 30.125 -8.109 -2.92 1 94.12 529 GLU A N 1
ATOM 4012 C CA . GLU A 1 529 ? 29.734 -6.977 -2.088 1 94.12 529 GLU A CA 1
ATOM 4013 C C . GLU A 1 529 ? 28.422 -7.262 -1.347 1 94.12 529 GLU A C 1
ATOM 4015 O O . GLU A 1 529 ? 27.531 -6.41 -1.301 1 94.12 529 GLU A O 1
ATOM 4020 N N . ILE A 1 530 ? 28.281 -8.438 -0.839 1 93.56 530 ILE A N 1
ATOM 4021 C CA . ILE A 1 530 ? 27.125 -8.766 -0.027 1 93.56 530 ILE A CA 1
ATOM 4022 C C . ILE A 1 530 ? 27.25 -8.125 1.352 1 93.56 530 ILE A C 1
ATOM 4024 O O . ILE A 1 530 ? 28.281 -8.266 2.016 1 93.56 530 ILE A O 1
ATOM 4028 N N . LYS A 1 531 ? 26.219 -7.52 1.743 1 91 531 LYS A N 1
ATOM 4029 C CA . LYS A 1 531 ? 26.219 -6.871 3.049 1 91 531 LYS A CA 1
ATOM 4030 C C . LYS A 1 531 ? 26.094 -7.895 4.176 1 91 531 LYS A C 1
ATOM 4032 O O . LYS A 1 531 ? 25.5 -8.953 3.988 1 91 531 LYS A O 1
ATOM 4037 N N . GLY A 1 532 ? 26.562 -7.516 5.285 1 89.06 532 GLY A N 1
ATOM 4038 C CA . GLY A 1 532 ? 26.594 -8.406 6.438 1 89.06 532 GLY A CA 1
ATOM 4039 C C . GLY A 1 532 ? 25.234 -8.977 6.785 1 89.06 532 GLY A C 1
ATOM 4040 O O . GLY A 1 532 ? 25.062 -10.195 6.828 1 89.06 532 GLY A O 1
ATOM 4041 N N . PRO A 1 533 ? 24.328 -8.07 6.98 1 89.56 533 PRO A N 1
ATOM 4042 C CA . PRO A 1 533 ? 23 -8.547 7.371 1 89.56 533 PRO A CA 1
ATOM 4043 C C . PRO A 1 533 ? 22.375 -9.492 6.336 1 89.56 533 PRO A C 1
ATOM 4045 O O . PRO A 1 533 ? 21.656 -10.422 6.695 1 89.56 533 PRO A O 1
ATOM 4048 N N . VAL A 1 534 ? 22.656 -9.305 5.074 1 93.19 534 VAL A N 1
ATOM 4049 C CA . VAL A 1 534 ? 22.141 -10.156 4.008 1 93.19 534 VAL A CA 1
ATOM 4050 C C . VAL A 1 534 ? 22.859 -11.508 4.039 1 93.19 534 VAL A C 1
ATOM 4052 O O . VAL A 1 534 ? 22.219 -12.555 3.896 1 93.19 534 VAL A O 1
ATOM 4055 N N . MET A 1 535 ? 24.156 -11.453 4.273 1 92.38 535 MET A N 1
ATOM 4056 C CA . MET A 1 535 ? 24.938 -12.68 4.332 1 92.38 535 MET A CA 1
ATOM 4057 C C . MET A 1 535 ? 24.516 -13.547 5.512 1 92.38 535 MET A C 1
ATOM 4059 O O . MET A 1 535 ? 24.484 -14.781 5.406 1 92.38 535 MET A O 1
ATOM 4063 N N . ASP A 1 536 ? 24.172 -12.914 6.586 1 92.19 536 ASP A N 1
ATOM 4064 C CA . ASP A 1 536 ? 23.719 -13.633 7.773 1 92.19 536 ASP A CA 1
ATOM 4065 C C . ASP A 1 536 ? 22.516 -14.508 7.461 1 92.19 536 ASP A C 1
ATOM 4067 O O . ASP A 1 536 ? 22.359 -15.594 8.023 1 92.19 536 ASP A O 1
ATOM 4071 N N . LYS A 1 537 ? 21.734 -14.062 6.566 1 90.75 537 LYS A N 1
ATOM 4072 C CA . LYS A 1 537 ? 20.516 -14.789 6.223 1 90.75 537 LYS A CA 1
ATOM 4073 C C . LYS A 1 537 ? 20.781 -15.797 5.105 1 90.75 537 LYS A C 1
ATOM 4075 O O . LYS A 1 537 ? 20.188 -16.891 5.094 1 90.75 537 LYS A O 1
ATOM 4080 N N . LEU A 1 538 ? 21.656 -15.438 4.207 1 93 538 LEU A N 1
ATOM 4081 C CA . LEU A 1 538 ? 21.875 -16.234 3.004 1 93 538 LEU A CA 1
ATOM 4082 C C . LEU A 1 538 ? 22.781 -17.422 3.291 1 93 538 LEU A C 1
ATOM 4084 O O . LEU A 1 538 ? 22.75 -18.422 2.574 1 93 538 LEU A O 1
ATOM 4088 N N . LYS A 1 539 ? 23.609 -17.312 4.309 1 91.19 539 LYS A N 1
ATOM 4089 C CA . LYS A 1 539 ? 24.719 -18.234 4.523 1 91.19 539 LYS A CA 1
ATOM 4090 C C . LYS A 1 539 ? 24.219 -19.672 4.672 1 91.19 539 LYS A C 1
ATOM 4092 O O . LYS A 1 539 ? 24.875 -20.609 4.238 1 91.19 539 LYS A O 1
ATOM 4097 N N . ASP A 1 540 ? 22.984 -19.875 5.156 1 88.75 540 ASP A N 1
ATOM 4098 C CA . ASP A 1 540 ? 22.484 -21.219 5.434 1 88.75 540 ASP A CA 1
ATOM 4099 C C . ASP A 1 540 ? 21.469 -21.672 4.379 1 88.75 540 ASP A C 1
ATOM 4101 O O . ASP A 1 540 ? 20.828 -22.703 4.531 1 88.75 540 ASP A O 1
ATOM 4105 N N . THR A 1 541 ? 21.469 -20.984 3.291 1 92.38 541 THR A N 1
ATOM 4106 C CA . THR A 1 541 ? 20.5 -21.312 2.264 1 92.38 541 THR A CA 1
ATOM 4107 C C . THR A 1 541 ? 21.094 -22.25 1.224 1 92.38 541 THR A C 1
ATOM 4109 O O . THR A 1 541 ? 22.312 -22.297 1.055 1 92.38 541 THR A O 1
ATOM 4112 N N . GLU A 1 542 ? 20.25 -23.062 0.576 1 91.81 542 GLU A N 1
ATOM 4113 C CA . GLU A 1 542 ? 20.688 -23.922 -0.517 1 91.81 542 GLU A CA 1
ATOM 4114 C C . GLU A 1 542 ? 21.234 -23.109 -1.685 1 91.81 542 GLU A C 1
ATOM 4116 O O . GLU A 1 542 ? 22.125 -23.562 -2.393 1 91.81 542 GLU A O 1
ATOM 4121 N N . PHE A 1 543 ? 20.828 -21.938 -1.825 1 93.12 543 PHE A N 1
ATOM 4122 C CA . PHE A 1 543 ? 21.266 -21.031 -2.885 1 93.12 543 PHE A CA 1
ATOM 4123 C C . PHE A 1 543 ? 22.75 -20.75 -2.775 1 93.12 543 PHE A C 1
ATOM 4125 O O . PHE A 1 543 ? 23.5 -20.922 -3.746 1 93.12 543 PHE A O 1
ATOM 4132 N N . LEU A 1 544 ? 23.156 -20.344 -1.574 1 94.06 544 LEU A N 1
ATOM 4133 C CA . LEU A 1 544 ? 24.562 -20.016 -1.375 1 94.06 544 LEU A CA 1
ATOM 4134 C C . LEU A 1 544 ? 25.438 -21.266 -1.428 1 94.06 544 LEU A C 1
ATOM 4136 O O . LEU A 1 544 ? 26.578 -21.219 -1.88 1 94.06 544 LEU A O 1
ATOM 4140 N N . LYS A 1 545 ? 24.906 -22.406 -0.948 1 93.44 545 LYS A N 1
ATOM 4141 C CA . LYS A 1 545 ? 25.625 -23.672 -1.009 1 93.44 545 LYS A CA 1
ATOM 4142 C C . LYS A 1 545 ? 25.891 -24.094 -2.453 1 93.44 545 LYS A C 1
ATOM 4144 O O . LYS A 1 545 ? 26.969 -24.594 -2.777 1 93.44 545 LYS A O 1
ATOM 4149 N N . LYS A 1 546 ? 24.938 -23.828 -3.232 1 93.75 546 LYS A N 1
ATOM 4150 C CA . LYS A 1 546 ? 25.062 -24.172 -4.645 1 93.75 546 LYS A CA 1
ATOM 4151 C C . LYS A 1 546 ? 26.078 -23.266 -5.348 1 93.75 546 LYS A C 1
ATOM 4153 O O . LYS A 1 546 ? 26.812 -23.719 -6.234 1 93.75 546 LYS A O 1
ATOM 4158 N N . ILE A 1 547 ? 26.078 -22.016 -5.023 1 94.94 547 ILE A N 1
ATOM 4159 C CA . ILE A 1 547 ? 27.031 -21.078 -5.602 1 94.94 547 ILE A CA 1
ATOM 4160 C C . ILE A 1 547 ? 28.438 -21.422 -5.117 1 94.94 547 ILE A C 1
ATOM 4162 O O . ILE A 1 547 ? 29.406 -21.391 -5.898 1 94.94 547 ILE A O 1
ATOM 4166 N N . GLY A 1 548 ? 28.609 -21.703 -3.848 1 93.62 548 GLY A N 1
ATOM 4167 C CA . GLY A 1 548 ? 29.891 -21.984 -3.252 1 93.62 548 GLY A CA 1
ATOM 4168 C C . GLY A 1 548 ? 30.578 -20.766 -2.678 1 93.62 548 GLY A C 1
ATOM 4169 O O . GLY A 1 548 ? 30.531 -19.688 -3.285 1 93.62 548 GLY A O 1
ATOM 4170 N N . MET A 1 549 ? 31.203 -20.844 -1.617 1 91.25 549 MET A N 1
ATOM 4171 C CA . MET A 1 549 ? 31.844 -19.734 -0.912 1 91.25 549 MET A CA 1
ATOM 4172 C C . MET A 1 549 ? 33 -19.156 -1.73 1 91.25 549 MET A C 1
ATOM 4174 O O . MET A 1 549 ? 33.312 -17.969 -1.622 1 91.25 549 MET A O 1
ATOM 4178 N N . GLU A 1 550 ? 33.531 -19.969 -2.555 1 92.75 550 GLU A N 1
ATOM 4179 C CA . GLU A 1 550 ? 34.656 -19.531 -3.375 1 92.75 550 GLU A CA 1
ATOM 4180 C C . GLU A 1 550 ? 34.219 -18.547 -4.449 1 92.75 550 GLU A C 1
ATOM 4182 O O . GLU A 1 550 ? 35.031 -17.828 -5.016 1 92.75 550 GLU A O 1
ATOM 4187 N N . ASN A 1 551 ? 32.938 -18.562 -4.691 1 95.62 551 ASN A N 1
ATOM 4188 C CA . ASN A 1 551 ? 32.406 -17.688 -5.738 1 95.62 551 ASN A CA 1
ATOM 4189 C C . ASN A 1 551 ? 31.75 -16.453 -5.148 1 95.62 551 ASN A C 1
ATOM 4191 O O . ASN A 1 551 ? 31.016 -15.75 -5.84 1 95.62 551 ASN A O 1
ATOM 4195 N N . ILE A 1 552 ? 32 -16.172 -3.859 1 95.94 552 ILE A N 1
ATOM 4196 C CA . ILE A 1 552 ? 31.531 -14.984 -3.168 1 95.94 552 ILE A CA 1
ATOM 4197 C C . ILE A 1 552 ? 32.719 -14.086 -2.826 1 95.94 552 ILE A C 1
ATOM 4199 O O . ILE A 1 552 ? 33.656 -14.516 -2.135 1 95.94 552 ILE A O 1
ATOM 4203 N N . PHE A 1 553 ? 32.656 -12.883 -3.297 1 95.12 553 PHE A N 1
ATOM 4204 C CA . PHE A 1 553 ? 33.812 -12.008 -3.162 1 95.12 553 PHE A CA 1
ATOM 4205 C C . PHE A 1 553 ? 33.469 -10.789 -2.305 1 95.12 553 PHE A C 1
ATOM 4207 O O . PHE A 1 553 ? 32.312 -10.352 -2.275 1 95.12 553 PHE A O 1
ATOM 4214 N N . LEU A 1 554 ? 34.406 -10.297 -1.713 1 89.38 554 LEU A N 1
ATOM 4215 C CA . LEU A 1 554 ? 34.219 -9.133 -0.848 1 89.38 554 LEU A CA 1
ATOM 4216 C C . LEU A 1 554 ? 34 -7.871 -1.672 1 89.38 554 LEU A C 1
ATOM 4218 O O . LEU A 1 554 ? 33.25 -6.984 -1.266 1 89.38 554 LEU A O 1
ATOM 4222 N N . SER A 1 555 ? 34.719 -7.805 -2.795 1 91.75 555 SER A N 1
ATOM 4223 C CA . SER A 1 555 ? 34.625 -6.633 -3.652 1 91.75 555 SER A CA 1
ATOM 4224 C C . SER A 1 555 ? 34.469 -7.027 -5.117 1 91.75 555 SER A C 1
ATOM 4226 O O . SER A 1 555 ? 34.812 -8.148 -5.5 1 91.75 555 SER A O 1
ATOM 4228 N N . THR A 1 556 ? 33.906 -6.145 -5.848 1 94.12 556 THR A N 1
ATOM 4229 C CA . THR A 1 556 ? 33.781 -6.355 -7.285 1 94.12 556 THR A CA 1
ATOM 4230 C C . THR A 1 556 ? 35.156 -6.531 -7.941 1 94.12 556 THR A C 1
ATOM 4232 O O . THR A 1 556 ? 35.312 -7.371 -8.828 1 94.12 556 THR A O 1
ATOM 4235 N N . HIS A 1 557 ? 36.031 -5.734 -7.461 1 93.19 557 HIS A N 1
ATOM 4236 C CA . HIS A 1 557 ? 37.406 -5.805 -7.996 1 93.19 557 HIS A CA 1
ATOM 4237 C C . HIS A 1 557 ? 38 -7.18 -7.766 1 93.19 557 HIS A C 1
ATOM 4239 O O . HIS A 1 557 ? 38.625 -7.742 -8.664 1 93.19 557 HIS A O 1
ATOM 4245 N N . GLN A 1 558 ? 37.875 -7.695 -6.613 1 93.19 558 GLN A N 1
ATOM 4246 C CA . GLN A 1 558 ? 38.375 -9.031 -6.301 1 93.19 558 GLN A CA 1
ATOM 4247 C C . GLN A 1 558 ? 37.719 -10.086 -7.199 1 93.19 558 GLN A C 1
ATOM 4249 O O . GLN A 1 558 ? 38.406 -11.016 -7.648 1 93.19 558 GLN A O 1
ATOM 4254 N N . ALA A 1 559 ? 36.438 -9.977 -7.438 1 95.69 559 ALA A N 1
ATOM 4255 C CA . ALA A 1 559 ? 35.719 -10.922 -8.281 1 95.69 559 ALA A CA 1
ATOM 4256 C C . ALA A 1 559 ? 36.281 -10.93 -9.703 1 95.69 559 ALA A C 1
ATOM 4258 O O . ALA A 1 559 ? 36.594 -11.984 -10.25 1 95.69 559 ALA A O 1
ATOM 4259 N N . ILE A 1 560 ? 36.438 -9.758 -10.234 1 95.25 560 ILE A N 1
ATOM 4260 C CA . ILE A 1 560 ? 36.844 -9.625 -11.625 1 95.25 560 ILE A CA 1
ATOM 4261 C C . ILE A 1 560 ? 38.281 -10.102 -11.789 1 95.25 560 ILE A C 1
ATOM 4263 O O . ILE A 1 560 ? 38.594 -10.844 -12.719 1 95.25 560 ILE A O 1
ATOM 4267 N N . THR A 1 561 ? 39.156 -9.711 -10.891 1 94.44 561 THR A N 1
ATOM 4268 C CA . THR A 1 561 ? 40.562 -10.07 -10.984 1 94.44 561 THR A CA 1
ATOM 4269 C C . THR A 1 561 ? 40.75 -11.578 -10.812 1 94.44 561 THR A C 1
ATOM 4271 O O . THR A 1 561 ? 41.562 -12.195 -11.508 1 94.44 561 THR A O 1
ATOM 4274 N N . THR A 1 562 ? 40.031 -12.109 -9.906 1 95.62 562 THR A N 1
ATOM 4275 C CA . THR A 1 562 ? 40.094 -13.547 -9.664 1 95.62 562 THR A CA 1
ATOM 4276 C C . THR A 1 562 ? 39.625 -14.328 -10.875 1 95.62 562 THR A C 1
ATOM 4278 O O . THR A 1 562 ? 40.219 -15.32 -11.273 1 95.62 562 THR A O 1
ATOM 4281 N N . LEU A 1 563 ? 38.531 -13.922 -11.453 1 95.62 563 LEU A N 1
ATOM 4282 C CA . LEU A 1 563 ? 37.938 -14.625 -12.586 1 95.62 563 LEU A CA 1
ATOM 4283 C C . LEU A 1 563 ? 38.812 -14.484 -13.828 1 95.62 563 LEU A C 1
ATOM 4285 O O . LEU A 1 563 ? 38.875 -15.398 -14.648 1 95.62 563 LEU A O 1
ATOM 4289 N N . GLN A 1 564 ? 39.438 -13.297 -13.938 1 93.81 564 GLN A N 1
ATOM 4290 C CA . GLN A 1 564 ? 40.375 -13.086 -15.055 1 93.81 564 GLN A CA 1
ATOM 4291 C C . GLN A 1 564 ? 41.594 -13.977 -14.938 1 93.81 564 GLN A C 1
ATOM 4293 O O . GLN A 1 564 ? 42.125 -14.438 -15.945 1 93.81 564 GLN A O 1
ATOM 4298 N N . ALA A 1 565 ? 42 -14.195 -13.758 1 90.38 565 ALA A N 1
ATOM 4299 C CA . ALA A 1 565 ? 43.156 -15.023 -13.5 1 90.38 565 ALA A CA 1
ATOM 4300 C C . ALA A 1 565 ? 42.875 -16.5 -13.75 1 90.38 565 ALA A C 1
ATOM 4302 O O . ALA A 1 565 ? 43.781 -17.266 -14.109 1 90.38 565 ALA A O 1
ATOM 4303 N N . ARG A 1 566 ? 41.719 -16.922 -13.492 1 87.5 566 ARG A N 1
ATOM 4304 C CA . ARG A 1 566 ? 41.312 -18.297 -13.672 1 87.5 566 ARG A CA 1
ATOM 4305 C C . ARG A 1 566 ? 41.188 -18.656 -15.156 1 87.5 566 ARG A C 1
ATOM 4307 O O . ARG A 1 566 ? 41.188 -19.828 -15.523 1 87.5 566 ARG A O 1
ATOM 4314 N N . ARG A 1 567 ? 41.281 -17.781 -16.109 1 76.06 567 ARG A N 1
ATOM 4315 C CA . ARG A 1 567 ? 41.219 -18.031 -17.547 1 76.06 567 ARG A CA 1
ATOM 4316 C C . ARG A 1 567 ? 42.562 -18.469 -18.094 1 76.06 567 ARG A C 1
ATOM 4318 O O . ARG A 1 567 ? 43.594 -17.906 -17.75 1 76.06 567 ARG A O 1
ATOM 4325 N N . MET B 1 1 ? -2.129 -10.195 -40.438 1 35.75 1 MET B N 1
ATOM 4326 C CA . MET B 1 1 ? -2.242 -11.648 -40.5 1 35.75 1 MET B CA 1
ATOM 4327 C C . MET B 1 1 ? -2.332 -12.234 -39.094 1 35.75 1 MET B C 1
ATOM 4329 O O . MET B 1 1 ? -1.498 -11.938 -38.219 1 35.75 1 MET B O 1
ATOM 4333 N N . LEU B 1 2 ? -3.689 -12.672 -38.75 1 48.03 2 LEU B N 1
ATOM 4334 C CA . LEU B 1 2 ? -4.562 -13.133 -37.656 1 48.03 2 LEU B CA 1
ATOM 4335 C C . LEU B 1 2 ? -4 -14.398 -37.031 1 48.03 2 LEU B C 1
ATOM 4337 O O . LEU B 1 2 ? -4.656 -15.016 -36.188 1 48.03 2 LEU B O 1
ATOM 4341 N N . LEU B 1 3 ? -3.129 -15.102 -37.656 1 62.22 3 LEU B N 1
ATOM 4342 C CA . LEU B 1 3 ? -2.752 -16.406 -37.094 1 62.22 3 LEU B CA 1
ATOM 4343 C C . LEU B 1 3 ? -1.81 -16.234 -35.906 1 62.22 3 LEU B C 1
ATOM 4345 O O . LEU B 1 3 ? -0.907 -15.391 -35.938 1 62.22 3 LEU B O 1
ATOM 4349 N N . PRO B 1 4 ? -2.039 -16.984 -34.938 1 76.19 4 PRO B N 1
ATOM 4350 C CA . PRO B 1 4 ? -1.162 -16.953 -33.75 1 76.19 4 PRO B CA 1
ATOM 4351 C C . PRO B 1 4 ? 0.302 -17.219 -34.125 1 76.19 4 PRO B C 1
ATOM 4353 O O . PRO B 1 4 ? 0.593 -17.938 -35.062 1 76.19 4 PRO B O 1
ATOM 4356 N N . SER B 1 5 ? 1.245 -16.625 -33.594 1 75.81 5 SER B N 1
ATOM 4357 C CA . SER B 1 5 ? 2.674 -16.641 -33.875 1 75.81 5 SER B CA 1
ATOM 4358 C C . SER B 1 5 ? 3.232 -18.062 -33.844 1 75.81 5 SER B C 1
ATOM 4360 O O . SER B 1 5 ? 4.152 -18.391 -34.594 1 75.81 5 SER B O 1
ATOM 4362 N N . TRP B 1 6 ? 2.594 -19.031 -33.125 1 80.88 6 TRP B N 1
ATOM 4363 C CA . TRP B 1 6 ? 3.16 -20.359 -32.969 1 80.88 6 TRP B CA 1
ATOM 4364 C C . TRP B 1 6 ? 2.875 -21.219 -34.188 1 80.88 6 TRP B C 1
ATOM 4366 O O . TRP B 1 6 ? 3.617 -22.156 -34.5 1 80.88 6 TRP B O 1
ATOM 4376 N N . ILE B 1 7 ? 1.887 -20.859 -35 1 82.75 7 ILE B N 1
ATOM 4377 C CA . ILE B 1 7 ? 1.544 -21.641 -36.188 1 82.75 7 ILE B CA 1
ATOM 4378 C C . ILE B 1 7 ? 2.602 -21.422 -37.281 1 82.75 7 ILE B C 1
ATOM 4380 O O . ILE B 1 7 ? 2.916 -22.344 -38.031 1 82.75 7 ILE B O 1
ATOM 4384 N N . LYS B 1 8 ? 3.217 -20.172 -37.375 1 77.88 8 LYS B N 1
ATOM 4385 C CA . LYS B 1 8 ? 4.199 -19.812 -38.375 1 77.88 8 LYS B CA 1
ATOM 4386 C C . LYS B 1 8 ? 5.527 -20.531 -38.156 1 77.88 8 LYS B C 1
ATOM 4388 O O . LYS B 1 8 ? 6.27 -20.797 -39.094 1 77.88 8 LYS B O 1
ATOM 4393 N N . THR B 1 9 ? 5.676 -20.953 -36.875 1 81.38 9 THR B N 1
ATOM 4394 C CA . THR B 1 9 ? 6.977 -21.516 -36.531 1 81.38 9 THR B CA 1
ATOM 4395 C C . THR B 1 9 ? 6.836 -22.984 -36.125 1 81.38 9 THR B C 1
ATOM 4397 O O . THR B 1 9 ? 7.758 -23.562 -35.562 1 81.38 9 THR B O 1
ATOM 4400 N N . TYR B 1 10 ? 5.758 -23.609 -36.438 1 87.75 10 TYR B N 1
ATOM 4401 C CA . TYR B 1 10 ? 5.48 -24.969 -35.969 1 87.75 10 TYR B CA 1
ATOM 4402 C C . TYR B 1 10 ? 6.328 -25.984 -36.75 1 87.75 10 TYR B C 1
ATOM 4404 O O . TYR B 1 10 ? 6.461 -25.891 -37.969 1 87.75 10 TYR B O 1
ATOM 4412 N N . GLN B 1 11 ? 6.926 -26.875 -36.031 1 88.25 11 GLN B N 1
ATOM 4413 C CA . GLN B 1 11 ? 7.742 -27.922 -36.625 1 88.25 11 GLN B CA 1
ATOM 4414 C C . GLN B 1 11 ? 7.023 -29.266 -36.594 1 88.25 11 GLN B C 1
ATOM 4416 O O . GLN B 1 11 ? 6.449 -29.625 -35.562 1 88.25 11 GLN B O 1
ATOM 4421 N N . THR B 1 12 ? 7.066 -30.031 -37.625 1 88.69 12 THR B N 1
ATOM 4422 C CA . THR B 1 12 ? 6.375 -31.312 -37.75 1 88.69 12 THR B CA 1
ATOM 4423 C C . THR B 1 12 ? 6.891 -32.312 -36.719 1 88.69 12 THR B C 1
ATOM 4425 O O . THR B 1 12 ? 6.156 -33.188 -36.281 1 88.69 12 THR B O 1
ATOM 4428 N N . ALA B 1 13 ? 8.109 -32.156 -36.25 1 87.81 13 ALA B N 1
ATOM 4429 C CA . ALA B 1 13 ? 8.703 -33 -35.25 1 87.81 13 ALA B CA 1
ATOM 4430 C C . ALA B 1 13 ? 7.965 -32.875 -33.906 1 87.81 13 ALA B C 1
ATOM 4432 O O . ALA B 1 13 ? 8.031 -33.781 -33.062 1 87.81 13 ALA B O 1
ATOM 4433 N N . GLN B 1 14 ? 7.195 -31.828 -33.781 1 89.88 14 GLN B N 1
ATOM 4434 C CA . GLN B 1 14 ? 6.5 -31.547 -32.531 1 89.88 14 GLN B CA 1
ATOM 4435 C C . GLN B 1 14 ? 5.129 -32.219 -32.5 1 89.88 14 GLN B C 1
ATOM 4437 O O . GLN B 1 14 ? 4.508 -32.312 -31.453 1 89.88 14 GLN B O 1
ATOM 4442 N N . LEU B 1 15 ? 4.668 -32.75 -33.594 1 92.38 15 LEU B N 1
ATOM 4443 C CA . LEU B 1 15 ? 3.303 -33.25 -33.75 1 92.38 15 LEU B CA 1
ATOM 4444 C C . LEU B 1 15 ? 3.062 -34.469 -32.875 1 92.38 15 LEU B C 1
ATOM 4446 O O . LEU B 1 15 ? 2.014 -34.562 -32.219 1 92.38 15 LEU B O 1
ATOM 4450 N N . LYS B 1 16 ? 4.023 -35.375 -32.844 1 90.5 16 LYS B N 1
ATOM 4451 C CA . LYS B 1 16 ? 3.857 -36.562 -32.031 1 90.5 16 LYS B CA 1
ATOM 4452 C C . LYS B 1 16 ? 3.682 -36.219 -30.547 1 90.5 16 LYS B C 1
ATOM 4454 O O . LYS B 1 16 ? 2.787 -36.719 -29.875 1 90.5 16 LYS B O 1
ATOM 4459 N N . GLY B 1 17 ? 4.508 -35.375 -30.078 1 91.12 17 GLY B N 1
ATOM 4460 C CA . GLY B 1 17 ? 4.414 -34.938 -28.703 1 91.12 17 GLY B CA 1
ATOM 4461 C C . GLY B 1 17 ? 3.119 -34.219 -28.391 1 91.12 17 GLY B C 1
ATOM 4462 O O . GLY B 1 17 ? 2.502 -34.438 -27.344 1 91.12 17 GLY B O 1
ATOM 4463 N N . ASP B 1 18 ? 2.721 -33.375 -29.281 1 94.31 18 ASP B N 1
ATOM 4464 C CA . ASP B 1 18 ? 1.499 -32.594 -29.078 1 94.31 18 ASP B CA 1
ATOM 4465 C C .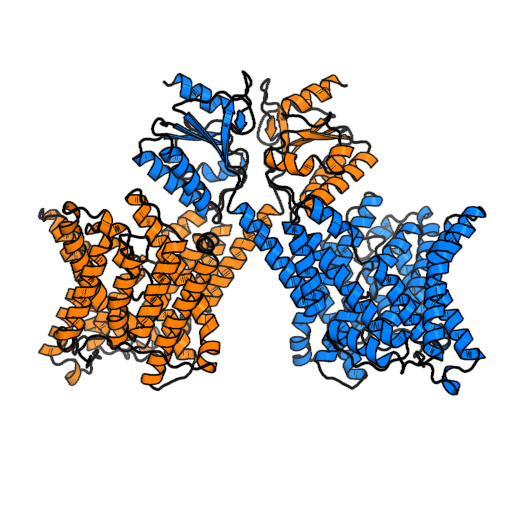 ASP B 1 18 ? 0.267 -33.5 -29.109 1 94.31 18 ASP B C 1
ATOM 4467 O O . ASP B 1 18 ? -0.691 -33.281 -28.375 1 94.31 18 ASP B O 1
ATOM 4471 N N . LEU B 1 19 ? 0.311 -34.5 -29.922 1 93.94 19 LEU B N 1
ATOM 4472 C CA . LEU B 1 19 ? -0.806 -35.406 -30.016 1 93.94 19 LEU B CA 1
ATOM 4473 C C . LEU B 1 19 ? -0.947 -36.219 -28.734 1 93.94 19 LEU B C 1
ATOM 4475 O O . LEU B 1 19 ? -2.047 -36.344 -28.188 1 93.94 19 LEU B O 1
ATOM 4479 N N . ILE B 1 20 ? 0.143 -36.75 -28.281 1 91.31 20 ILE B N 1
ATOM 4480 C CA . ILE B 1 20 ? 0.136 -37.562 -27.062 1 91.31 20 ILE B CA 1
ATOM 4481 C C . ILE B 1 20 ? -0.297 -36.719 -25.875 1 91.31 20 ILE B C 1
ATOM 4483 O O . ILE B 1 20 ? -1.162 -37.125 -25.094 1 91.31 20 ILE B O 1
ATOM 4487 N N . ALA B 1 21 ? 0.264 -35.594 -25.797 1 94.12 21 ALA B N 1
ATOM 4488 C CA . ALA B 1 21 ? -0.063 -34.656 -24.703 1 94.12 21 ALA B CA 1
ATOM 4489 C C . ALA B 1 21 ? -1.535 -34.281 -24.75 1 94.12 21 ALA B C 1
ATOM 4491 O O . ALA B 1 21 ? -2.211 -34.281 -23.719 1 94.12 21 ALA B O 1
ATOM 4492 N N . GLY B 1 22 ? -2.014 -33.938 -25.906 1 95.31 22 GLY B N 1
ATOM 4493 C CA . GLY B 1 22 ? -3.404 -33.562 -26.062 1 95.31 22 GLY B CA 1
ATOM 4494 C C . GLY B 1 22 ? -4.379 -34.625 -25.625 1 95.31 22 GLY B C 1
ATOM 4495 O O . GLY B 1 22 ? -5.375 -34.344 -24.953 1 95.31 22 GLY B O 1
ATOM 4496 N N . VAL B 1 23 ? -4.047 -35.812 -25.922 1 93.06 23 VAL B N 1
ATOM 4497 C CA . VAL B 1 23 ? -4.902 -36.938 -25.578 1 93.06 23 VAL B CA 1
ATOM 4498 C C . VAL B 1 23 ? -4.883 -37.156 -24.062 1 93.06 23 VAL B C 1
ATOM 4500 O O . VAL B 1 23 ? -5.934 -37.344 -23.438 1 93.06 23 VAL B O 1
ATOM 4503 N N . ILE B 1 24 ? -3.74 -37.156 -23.531 1 91.19 24 ILE B N 1
ATOM 4504 C CA . ILE B 1 24 ? -3.594 -37.375 -22.094 1 91.19 24 ILE B CA 1
ATOM 4505 C C . ILE B 1 24 ? -4.316 -36.312 -21.312 1 91.19 24 ILE B C 1
ATOM 4507 O O . ILE B 1 24 ? -5.012 -36.594 -20.328 1 91.19 24 ILE B O 1
ATOM 4511 N N . VAL B 1 25 ? -4.141 -35.062 -21.75 1 93.94 25 VAL B N 1
ATOM 4512 C CA . VAL B 1 25 ? -4.766 -33.969 -21.047 1 93.94 25 VAL B CA 1
ATOM 4513 C C . VAL B 1 25 ? -6.285 -34.062 -21.156 1 93.94 25 VAL B C 1
ATOM 4515 O O . VAL B 1 25 ? -7.008 -33.75 -20.203 1 93.94 25 VAL B O 1
ATOM 4518 N N . ALA B 1 26 ? -6.797 -34.5 -22.312 1 94.44 26 ALA B N 1
ATOM 4519 C CA . ALA B 1 26 ? -8.234 -34.688 -22.469 1 94.44 26 ALA B CA 1
ATOM 4520 C C . ALA B 1 26 ? -8.773 -35.719 -21.5 1 94.44 26 ALA B C 1
ATOM 4522 O O . ALA B 1 26 ? -9.844 -35.562 -20.906 1 94.44 26 ALA B O 1
ATOM 4523 N N . ILE B 1 27 ? -8.047 -36.75 -21.328 1 89.12 27 ILE B N 1
ATOM 4524 C CA . ILE B 1 27 ? -8.414 -37.844 -20.453 1 89.12 27 ILE B CA 1
ATOM 4525 C C . ILE B 1 27 ? -8.523 -37.344 -19.016 1 89.12 27 ILE B C 1
ATOM 4527 O O . ILE B 1 27 ? -9.422 -37.75 -18.281 1 89.12 27 ILE B O 1
ATOM 4531 N N . VAL B 1 28 ? -7.707 -36.469 -18.656 1 89.62 28 VAL B N 1
ATOM 4532 C CA . VAL B 1 28 ? -7.699 -35.938 -17.297 1 89.62 28 VAL B CA 1
ATOM 4533 C C . VAL B 1 28 ? -8.758 -34.844 -17.172 1 89.62 28 VAL B C 1
ATOM 4535 O O . VAL B 1 28 ? -9.461 -34.781 -16.156 1 89.62 28 VAL B O 1
ATOM 4538 N N . LEU B 1 29 ? -8.906 -34.062 -18.172 1 93.31 29 LEU B N 1
ATOM 4539 C CA . LEU B 1 29 ? -9.727 -32.844 -18.141 1 93.31 29 LEU B CA 1
ATOM 4540 C C . LEU B 1 29 ? -11.203 -33.188 -18.078 1 93.31 29 LEU B C 1
ATOM 4542 O O . LEU B 1 29 ? -11.977 -32.531 -17.375 1 93.31 29 LEU B O 1
ATOM 4546 N N . ILE B 1 30 ? -11.664 -34.188 -18.734 1 93.19 30 ILE B N 1
ATOM 4547 C CA . ILE B 1 30 ? -13.086 -34.5 -18.875 1 93.19 30 ILE B CA 1
ATOM 4548 C C . ILE B 1 30 ? -13.688 -34.844 -17.516 1 93.19 30 ILE B C 1
ATOM 4550 O O . ILE B 1 30 ? -14.578 -34.125 -17.031 1 93.19 30 ILE B O 1
ATOM 4554 N N . PRO B 1 31 ? -13.156 -35.844 -16.828 1 90.69 31 PRO B N 1
ATOM 4555 C CA . PRO B 1 31 ? -13.719 -36.094 -15.5 1 90.69 31 PRO B CA 1
ATOM 4556 C C . PRO B 1 31 ? -13.477 -34.969 -14.523 1 90.69 31 PRO B C 1
ATOM 4558 O O . PRO B 1 31 ? -14.344 -34.656 -13.703 1 90.69 31 PRO B O 1
ATOM 4561 N N . GLN B 1 32 ? -12.359 -34.344 -14.602 1 91.25 32 GLN B N 1
ATOM 4562 C CA . GLN B 1 32 ? -12.008 -33.25 -13.711 1 91.25 32 GLN B CA 1
ATOM 4563 C C . GLN B 1 32 ? -12.945 -32.062 -13.898 1 91.25 32 GLN B C 1
ATOM 4565 O O . GLN B 1 32 ? -13.359 -31.438 -12.922 1 91.25 32 GLN B O 1
ATOM 4570 N N . SER B 1 33 ? -13.188 -31.75 -15.133 1 93.81 33 SER B N 1
ATOM 4571 C CA . SER B 1 33 ? -14.094 -30.641 -15.422 1 93.81 33 SER B CA 1
ATOM 4572 C C . SER B 1 33 ? -15.484 -30.906 -14.859 1 93.81 33 SER B C 1
ATOM 4574 O O . SER B 1 33 ? -16.109 -30.016 -14.273 1 93.81 33 SER B O 1
ATOM 4576 N N . MET B 1 34 ? -15.977 -32.094 -15.031 1 92.38 34 MET B N 1
ATOM 4577 C CA . MET B 1 34 ? -17.281 -32.469 -14.492 1 92.38 34 MET B CA 1
ATOM 4578 C C . MET B 1 34 ? -17.297 -32.312 -12.977 1 92.38 34 MET B C 1
ATOM 4580 O O . MET B 1 34 ? -18.25 -31.781 -12.406 1 92.38 34 MET B O 1
ATOM 4584 N N . ALA B 1 35 ? -16.266 -32.781 -12.43 1 91.88 35 ALA B N 1
ATOM 4585 C CA . ALA B 1 35 ? -16.156 -32.719 -10.977 1 91.88 35 ALA B CA 1
ATOM 4586 C C . ALA B 1 35 ? -16.141 -31.266 -10.5 1 91.88 35 ALA B C 1
ATOM 4588 O O . ALA B 1 35 ? -16.797 -30.922 -9.516 1 91.88 35 ALA B O 1
ATOM 4589 N N . TYR B 1 36 ? -15.43 -30.391 -11.156 1 93.38 36 TYR B N 1
ATOM 4590 C CA . TYR B 1 36 ? -15.328 -28.984 -10.766 1 93.38 36 TYR B CA 1
ATOM 4591 C C . TYR B 1 36 ? -16.641 -28.25 -11.016 1 93.38 36 TYR B C 1
ATOM 4593 O O . TYR B 1 36 ? -16.984 -27.328 -10.281 1 93.38 36 TYR B O 1
ATOM 4601 N N . GLY B 1 37 ? -17.344 -28.688 -12.055 1 93.31 37 GLY B N 1
ATOM 4602 C CA . GLY B 1 37 ? -18.672 -28.156 -12.242 1 93.31 37 GLY B CA 1
ATOM 4603 C C . GLY B 1 37 ? -19.594 -28.391 -11.055 1 93.31 37 GLY B C 1
ATOM 4604 O O . GLY B 1 37 ? -20.281 -27.469 -10.602 1 93.31 37 GLY B O 1
ATOM 4605 N N . LEU B 1 38 ? -19.531 -29.578 -10.602 1 88.69 38 LEU B N 1
ATOM 4606 C CA . LEU B 1 38 ? -20.328 -29.922 -9.438 1 88.69 38 LEU B CA 1
ATOM 4607 C C . LEU B 1 38 ? -19.875 -29.141 -8.203 1 88.69 38 LEU B C 1
ATOM 4609 O O . LEU B 1 38 ? -20.703 -28.734 -7.379 1 88.69 38 LEU B O 1
ATOM 4613 N N . LEU B 1 39 ? -18.656 -28.969 -8.109 1 88.31 39 LEU B N 1
ATOM 4614 C CA . LEU B 1 39 ? -18.094 -28.188 -7.016 1 88.31 39 LEU B CA 1
ATOM 4615 C C . LEU B 1 39 ? -18.625 -26.75 -7.051 1 88.31 39 LEU B C 1
ATOM 4617 O O . LEU B 1 39 ? -18.844 -26.141 -6 1 88.31 39 LEU B O 1
ATOM 4621 N N . ALA B 1 40 ? -18.844 -26.266 -8.227 1 92.69 40 ALA B N 1
ATOM 4622 C CA . ALA B 1 40 ? -19.359 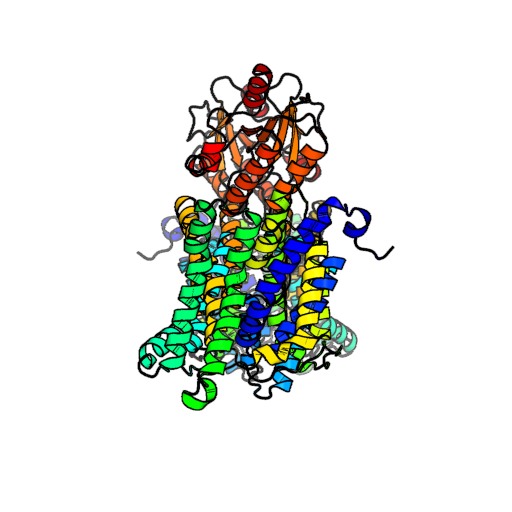-24.906 -8.414 1 92.69 40 ALA B CA 1
ATOM 4623 C C . ALA B 1 40 ? -20.875 -24.859 -8.266 1 92.69 40 ALA B C 1
ATOM 4625 O O . ALA B 1 40 ? -21.484 -23.797 -8.352 1 92.69 40 ALA B O 1
ATOM 4626 N N . GLY B 1 41 ? -21.469 -26.047 -8.062 1 89.25 41 GLY B N 1
ATOM 4627 C CA . GLY B 1 41 ? -22.922 -26.109 -7.988 1 89.25 41 GLY B CA 1
ATOM 4628 C C . GLY B 1 41 ? -23.594 -26.047 -9.344 1 89.25 41 GLY B C 1
ATOM 4629 O O . GLY B 1 41 ? -24.75 -25.625 -9.445 1 89.25 41 GLY B O 1
ATOM 4630 N N . LEU B 1 42 ? -22.875 -26.422 -10.344 1 94 42 LEU B N 1
ATOM 4631 C CA . LEU B 1 42 ? -23.375 -26.359 -11.711 1 94 42 LEU B CA 1
ATOM 4632 C C . LEU B 1 42 ? -23.516 -27.75 -12.312 1 94 42 LEU B C 1
ATOM 4634 O O . LEU B 1 42 ? -22.859 -28.688 -11.852 1 94 42 LEU B O 1
ATOM 4638 N N . PRO B 1 43 ? -24.359 -27.844 -13.297 1 92.75 43 PRO B N 1
ATOM 4639 C CA . PRO B 1 43 ? -24.406 -29.125 -14.023 1 92.75 43 PRO B CA 1
ATOM 4640 C C . PRO B 1 43 ? -23.078 -29.453 -14.719 1 92.75 43 PRO B C 1
ATOM 4642 O O . PRO B 1 43 ? -22.359 -28.547 -15.141 1 92.75 43 PRO B O 1
ATOM 4645 N N . ALA B 1 44 ? -22.812 -30.688 -14.883 1 91.75 44 ALA B N 1
ATOM 4646 C CA . ALA B 1 44 ? -21.562 -31.172 -15.438 1 91.75 44 ALA B CA 1
ATOM 4647 C C . ALA B 1 44 ? -21.328 -30.641 -16.844 1 91.75 44 ALA B C 1
ATOM 4649 O O . ALA B 1 44 ? -20.188 -30.375 -17.234 1 91.75 44 ALA B O 1
ATOM 4650 N N . GLU B 1 45 ? -22.406 -30.453 -17.578 1 92.94 45 GLU B N 1
ATOM 4651 C CA . GLU B 1 45 ? -22.281 -30.016 -18.969 1 92.94 45 GLU B CA 1
ATOM 4652 C C . GLU B 1 45 ? -21.703 -28.594 -19.047 1 92.94 45 GLU B C 1
ATOM 4654 O O . GLU B 1 45 ? -20.984 -28.266 -19.984 1 92.94 45 GLU B O 1
ATOM 4659 N N . VAL B 1 46 ? -22.016 -27.766 -18.062 1 94 46 VAL B N 1
ATOM 4660 C CA . VAL B 1 46 ? -21.531 -26.375 -18.062 1 94 46 VAL B CA 1
ATOM 4661 C C . VAL B 1 46 ? -20.016 -26.359 -17.969 1 94 46 VAL B C 1
ATOM 4663 O O . VAL B 1 46 ? -19.359 -25.547 -18.625 1 94 46 VAL B O 1
ATOM 4666 N N . ALA B 1 47 ? -19.531 -27.219 -17.172 1 94.75 47 ALA B N 1
ATOM 4667 C CA . ALA B 1 47 ? -18.078 -27.297 -17.016 1 94.75 47 ALA B CA 1
ATOM 4668 C C . ALA B 1 47 ? -17.422 -27.844 -18.281 1 94.75 47 ALA B C 1
ATOM 4670 O O . ALA B 1 47 ? -16.328 -27.438 -18.656 1 94.75 47 ALA B O 1
ATOM 4671 N N . LEU B 1 48 ? -18.078 -28.797 -18.938 1 94.94 48 LEU B N 1
ATOM 4672 C CA . LEU B 1 48 ? -17.562 -29.344 -20.203 1 94.94 48 LEU B CA 1
ATOM 4673 C C . LEU B 1 48 ? -17.578 -28.266 -21.281 1 94.94 48 LEU B C 1
ATOM 4675 O O . LEU B 1 48 ? -16.656 -28.188 -22.094 1 94.94 48 LEU B O 1
ATOM 4679 N N . TYR B 1 49 ? -18.625 -27.453 -21.25 1 95.94 49 TYR B N 1
ATOM 4680 C CA . TYR B 1 49 ? -18.688 -26.344 -22.188 1 95.94 49 TYR B CA 1
ATOM 4681 C C . TYR B 1 49 ? -17.516 -25.406 -21.984 1 95.94 49 TYR B C 1
ATOM 4683 O O . TYR B 1 49 ? -17.016 -24.812 -22.953 1 95.94 49 TYR B O 1
ATOM 4691 N N . SER B 1 50 ? -17.047 -25.297 -20.75 1 96.69 50 SER B N 1
ATOM 4692 C CA . SER B 1 50 ? -15.945 -24.406 -20.406 1 96.69 50 SER B CA 1
ATOM 4693 C C . SER B 1 50 ? -14.602 -25 -20.844 1 96.69 50 SER B C 1
ATOM 4695 O O . SER B 1 50 ? -13.547 -24.406 -20.578 1 96.69 50 SER B O 1
ATOM 4697 N N . SER B 1 51 ? -14.594 -26.141 -21.469 1 96.5 51 SER B N 1
ATOM 4698 C CA . SER B 1 51 ? -13.359 -26.844 -21.766 1 96.5 51 SER B CA 1
ATOM 4699 C C . SER B 1 51 ? -13.195 -27.062 -23.281 1 96.5 51 SER B C 1
ATOM 4701 O O . SER B 1 51 ? -12.508 -27.984 -23.703 1 96.5 51 SER B O 1
ATOM 4703 N N . VAL B 1 52 ? -13.844 -26.281 -24.078 1 96.81 52 VAL B N 1
ATOM 4704 C CA . VAL B 1 52 ? -13.711 -26.406 -25.531 1 96.81 52 VAL B CA 1
ATOM 4705 C C . VAL B 1 52 ? -13.234 -25.078 -26.125 1 96.81 52 VAL B C 1
ATOM 4707 O O . VAL B 1 52 ? -12.031 -24.859 -26.281 1 96.81 52 VAL B O 1
ATOM 4710 N N . LEU B 1 53 ? -14.156 -24.125 -26.172 1 96.5 53 LEU B N 1
ATOM 4711 C CA . LEU B 1 53 ? -13.852 -22.859 -26.828 1 96.5 53 LEU B CA 1
ATOM 4712 C C . LEU B 1 53 ? -12.781 -22.078 -26.062 1 96.5 53 LEU B C 1
ATOM 4714 O O . LEU B 1 53 ? -11.906 -21.469 -26.656 1 96.5 53 LEU B O 1
ATOM 4718 N N . PRO B 1 54 ? -12.906 -22.078 -24.75 1 97.44 54 PRO B N 1
ATOM 4719 C CA . PRO B 1 54 ? -11.883 -21.344 -24 1 97.44 54 PRO B CA 1
ATOM 4720 C C . PRO B 1 54 ? -10.469 -21.828 -24.297 1 97.44 54 PRO B C 1
ATOM 4722 O O . PRO B 1 54 ? -9.547 -21.016 -24.406 1 97.44 54 PRO B O 1
ATOM 4725 N N . ILE B 1 55 ? -10.297 -23.125 -24.438 1 97.44 55 ILE B N 1
ATOM 4726 C CA . ILE B 1 55 ? -8.984 -23.703 -24.719 1 97.44 55 ILE B CA 1
ATOM 4727 C C . ILE B 1 55 ? -8.492 -23.25 -26.078 1 97.44 55 ILE B C 1
ATOM 4729 O O . ILE B 1 55 ? -7.328 -22.875 -26.234 1 97.44 55 ILE B O 1
ATOM 4733 N N . ILE B 1 56 ? -9.352 -23.188 -27.016 1 96.31 56 ILE B N 1
ATOM 4734 C CA . ILE B 1 56 ? -9.016 -22.812 -28.375 1 96.31 56 ILE B CA 1
ATOM 4735 C C . ILE B 1 56 ? -8.641 -21.328 -28.438 1 96.31 56 ILE B C 1
ATOM 4737 O O . ILE B 1 56 ? -7.648 -20.953 -29.062 1 96.31 56 ILE B O 1
ATOM 4741 N N . LEU B 1 57 ? -9.43 -20.547 -27.797 1 96.69 57 LEU B N 1
ATOM 4742 C CA . LEU B 1 57 ? -9.172 -19.109 -27.859 1 96.69 57 LEU B CA 1
ATOM 4743 C C . LEU B 1 57 ? -7.914 -18.75 -27.078 1 96.69 57 LEU B C 1
ATOM 4745 O O . LEU B 1 57 ? -7.199 -17.812 -27.438 1 96.69 57 LEU B O 1
ATOM 4749 N N . TYR B 1 58 ? -7.695 -19.438 -26 1 96.94 58 TYR B N 1
ATOM 4750 C CA . TYR B 1 58 ? -6.426 -19.219 -25.312 1 96.94 58 TYR B CA 1
ATOM 4751 C C . TYR B 1 58 ? -5.25 -19.594 -26.203 1 96.94 58 TYR B C 1
ATOM 4753 O O . TYR B 1 58 ? -4.234 -18.891 -26.234 1 96.94 58 TYR B O 1
ATOM 4761 N N . ALA B 1 59 ? -5.352 -20.703 -26.875 1 95.06 59 ALA B N 1
ATOM 4762 C CA . ALA B 1 59 ? -4.289 -21.156 -27.766 1 95.06 59 ALA B CA 1
ATOM 4763 C C . ALA B 1 59 ? -4.008 -20.109 -28.844 1 95.06 59 ALA B C 1
ATOM 4765 O O . ALA B 1 59 ? -2.865 -19.953 -29.281 1 95.06 59 ALA B O 1
ATOM 4766 N N . ALA B 1 60 ? -4.977 -19.391 -29.188 1 94.56 60 ALA B N 1
ATOM 4767 C CA . ALA B 1 60 ? -4.848 -18.406 -30.25 1 94.56 60 ALA B CA 1
ATOM 4768 C C . ALA B 1 60 ? -4.211 -17.125 -29.719 1 94.56 60 ALA B C 1
ATOM 4770 O O . ALA B 1 60 ? -3.467 -16.453 -30.438 1 94.56 60 ALA B O 1
ATOM 4771 N N . PHE B 1 61 ? -4.5 -16.797 -28.453 1 94.81 61 PHE B N 1
ATOM 4772 C CA . PHE B 1 61 ? -4.141 -15.453 -28.031 1 94.81 61 PHE B CA 1
ATOM 4773 C C . PHE B 1 61 ? -3.129 -15.492 -26.891 1 94.81 61 PHE B C 1
ATOM 4775 O O . PHE B 1 61 ? -2.479 -14.484 -26.594 1 94.81 61 PHE B O 1
ATOM 4782 N N . GLY B 1 62 ? -3.059 -16.594 -26.266 1 92.88 62 GLY B N 1
ATOM 4783 C CA . GLY B 1 62 ? -2.152 -16.703 -25.125 1 92.88 62 GLY B CA 1
ATOM 4784 C C . GLY B 1 62 ? -0.694 -16.781 -25.531 1 92.88 62 GLY B C 1
ATOM 4785 O O . GLY B 1 62 ? -0.384 -16.938 -26.719 1 92.88 62 GLY B O 1
ATOM 4786 N N . SER B 1 63 ? 0.213 -16.641 -24.578 1 90.38 63 SER B N 1
ATOM 4787 C CA . SER B 1 63 ? 1.643 -16.688 -24.875 1 90.38 63 SER B CA 1
ATOM 4788 C C . SER B 1 63 ? 2.236 -18.047 -24.531 1 90.38 63 SER B C 1
ATOM 4790 O O . SER B 1 63 ? 3.197 -18.5 -25.156 1 90.38 63 SER B O 1
ATOM 4792 N N . SER B 1 64 ? 1.681 -18.734 -23.562 1 90.94 64 SER B N 1
ATOM 4793 C CA . SER B 1 64 ? 2.217 -20.016 -23.141 1 90.94 64 SER B CA 1
ATOM 4794 C C . SER B 1 64 ? 1.912 -21.109 -24.156 1 90.94 64 SER B C 1
ATOM 4796 O O . SER B 1 64 ? 0.82 -21.141 -24.734 1 90.94 64 SER B O 1
ATOM 4798 N N . ARG B 1 65 ? 2.801 -21.953 -24.281 1 90.12 65 ARG B N 1
ATOM 4799 C CA . ARG B 1 65 ? 2.645 -23.031 -25.25 1 90.12 65 ARG B CA 1
ATOM 4800 C C . ARG B 1 65 ? 2.137 -24.297 -24.578 1 90.12 65 ARG B C 1
ATOM 4802 O O . ARG B 1 65 ? 1.657 -25.219 -25.25 1 90.12 65 ARG B O 1
ATOM 4809 N N . THR B 1 66 ? 2.189 -24.312 -23.328 1 90.19 66 THR B N 1
ATOM 4810 C CA . THR B 1 66 ? 1.916 -25.594 -22.656 1 90.19 66 THR B CA 1
ATOM 4811 C C . THR B 1 66 ? 0.86 -25.422 -21.578 1 90.19 66 THR B C 1
ATOM 4813 O O . THR B 1 66 ? 0.396 -26.406 -21 1 90.19 66 THR B O 1
ATOM 4816 N N . LEU B 1 67 ? 0.456 -24.234 -21.281 1 92.81 67 LEU B N 1
ATOM 4817 C CA . LEU B 1 67 ? -0.543 -24 -20.25 1 92.81 67 LEU B CA 1
ATOM 4818 C C . LEU B 1 67 ? -1.869 -24.656 -20.609 1 92.81 67 LEU B C 1
ATOM 4820 O O . LEU B 1 67 ? -2.381 -24.469 -21.719 1 92.81 67 LEU B O 1
ATOM 4824 N N . ALA B 1 68 ? -2.375 -25.422 -19.719 1 95.31 68 ALA B N 1
ATOM 4825 C CA . ALA B 1 68 ? -3.656 -26.094 -19.938 1 95.31 68 ALA B CA 1
ATOM 4826 C C . ALA B 1 68 ? -4.793 -25.312 -19.281 1 95.31 68 ALA B C 1
ATOM 4828 O O . ALA B 1 68 ? -4.891 -25.266 -18.047 1 95.31 68 ALA B O 1
ATOM 4829 N N . ILE B 1 69 ? -5.672 -24.812 -20.078 1 96.25 69 ILE B N 1
ATOM 4830 C CA . ILE B 1 69 ? -6.766 -23.953 -19.625 1 96.25 69 ILE B CA 1
ATOM 4831 C C . ILE B 1 69 ? -8.016 -24.797 -19.375 1 96.25 69 ILE B C 1
ATOM 4833 O O . ILE B 1 69 ? -8.234 -25.797 -20.062 1 96.25 69 ILE B O 1
ATOM 4837 N N . GLY B 1 70 ? -8.859 -24.422 -18.438 1 96.44 70 GLY B N 1
ATOM 4838 C CA . GLY B 1 70 ? -10.117 -25.062 -18.109 1 96.44 70 GLY B CA 1
ATOM 4839 C C . GLY B 1 70 ? -10.602 -24.734 -16.719 1 96.44 70 GLY B C 1
ATOM 4840 O O . GLY B 1 70 ? -10.094 -23.828 -16.062 1 96.44 70 GLY B O 1
ATOM 4841 N N . PRO B 1 71 ? -11.602 -25.453 -16.312 1 95.88 71 PRO B N 1
ATOM 4842 C CA . PRO B 1 71 ? -12.055 -25.312 -14.93 1 95.88 71 PRO B CA 1
ATOM 4843 C C . PRO B 1 71 ? -10.984 -25.703 -13.914 1 95.88 71 PRO B C 1
ATOM 4845 O O . PRO B 1 71 ? -10.281 -26.703 -14.109 1 95.88 71 PRO B O 1
ATOM 4848 N N . VAL B 1 72 ? -10.852 -24.875 -12.898 1 93.38 72 VAL B N 1
ATOM 4849 C CA . VAL B 1 72 ? -9.906 -25.156 -11.828 1 93.38 72 VAL B CA 1
ATOM 4850 C C . VAL B 1 72 ? -10.625 -25.125 -10.484 1 93.38 72 VAL B C 1
ATOM 4852 O O . VAL B 1 72 ? -11.688 -24.516 -10.352 1 93.38 72 VAL B O 1
ATOM 4855 N N . GLY B 1 73 ? -10.062 -25.844 -9.562 1 90.19 73 GLY B N 1
ATOM 4856 C CA . GLY B 1 73 ? -10.688 -26.016 -8.266 1 90.19 73 GLY B CA 1
ATOM 4857 C C . GLY B 1 73 ? -11.008 -24.703 -7.578 1 90.19 73 GLY B C 1
ATOM 4858 O O . GLY B 1 73 ? -12.156 -24.469 -7.191 1 90.19 73 GLY B O 1
ATOM 4859 N N . ILE B 1 74 ? -10.086 -23.891 -7.531 1 86.38 74 ILE B N 1
ATOM 4860 C CA . ILE B 1 74 ? -10.234 -22.641 -6.777 1 86.38 74 ILE B CA 1
ATOM 4861 C C . ILE B 1 74 ? -11.289 -21.766 -7.449 1 86.38 74 ILE B C 1
ATOM 4863 O O . ILE B 1 74 ? -12.109 -21.141 -6.77 1 86.38 74 ILE B O 1
ATOM 4867 N N . MET B 1 75 ? -11.242 -21.688 -8.695 1 92 75 MET B N 1
ATOM 4868 C CA . MET B 1 75 ? -12.227 -20.875 -9.406 1 92 75 MET B CA 1
ATOM 4869 C C . MET B 1 75 ? -13.633 -21.453 -9.234 1 92 75 MET B C 1
ATOM 4871 O O . MET B 1 75 ? -14.602 -20.703 -9.133 1 92 75 MET B O 1
ATOM 4875 N N . SER B 1 76 ? -13.703 -22.719 -9.266 1 93.75 76 SER B N 1
ATOM 4876 C CA . SER B 1 76 ? -15 -23.375 -9.086 1 93.75 76 SER B CA 1
ATOM 4877 C C . SER B 1 76 ? -15.562 -23.125 -7.691 1 93.75 76 SER B C 1
ATOM 4879 O O . SER B 1 76 ? -16.75 -22.859 -7.535 1 93.75 76 SER B O 1
ATOM 4881 N N . LEU B 1 77 ? -14.719 -23.266 -6.805 1 86.31 77 LEU B N 1
ATOM 4882 C CA . LEU B 1 77 ? -15.117 -23 -5.43 1 86.31 77 LEU B CA 1
ATOM 4883 C C . LEU B 1 77 ? -15.617 -21.562 -5.281 1 86.31 77 LEU B C 1
ATOM 4885 O O . LEU B 1 77 ? -16.656 -21.328 -4.672 1 86.31 77 LEU B O 1
ATOM 4889 N N . MET B 1 78 ? -14.875 -20.609 -5.832 1 88.44 78 MET B N 1
ATOM 4890 C CA . MET B 1 78 ? -15.227 -19.188 -5.727 1 88.44 78 MET B CA 1
ATOM 4891 C C . MET B 1 78 ? -16.516 -18.891 -6.484 1 88.44 78 MET B C 1
ATOM 4893 O O . MET B 1 78 ? -17.344 -18.094 -6.027 1 88.44 78 MET B O 1
ATOM 4897 N N . THR B 1 79 ? -16.672 -19.5 -7.57 1 93.5 79 THR B N 1
ATOM 4898 C CA . THR B 1 79 ? -17.906 -19.359 -8.344 1 93.5 79 THR B CA 1
ATOM 4899 C C . THR B 1 79 ? -19.109 -19.859 -7.551 1 93.5 79 THR B C 1
ATOM 4901 O O . THR B 1 79 ? -20.125 -19.188 -7.465 1 93.5 79 THR B O 1
ATOM 4904 N N . GLY B 1 80 ? -18.953 -21.031 -7.035 1 90.44 80 GLY B N 1
ATOM 4905 C CA . GLY B 1 80 ? -20.031 -21.609 -6.23 1 90.44 80 GLY B CA 1
ATOM 4906 C C . GLY B 1 80 ? -20.406 -20.734 -5.043 1 90.44 80 GLY B C 1
ATOM 4907 O O . GLY B 1 80 ? -21.594 -20.531 -4.77 1 90.44 80 GLY B O 1
ATOM 4908 N N . ALA B 1 81 ? -19.438 -20.281 -4.395 1 83.88 81 ALA B N 1
ATOM 4909 C CA . ALA B 1 81 ? -19.672 -19.422 -3.229 1 83.88 81 ALA B CA 1
ATOM 4910 C C . ALA B 1 81 ? -20.375 -18.141 -3.627 1 83.88 81 ALA B C 1
ATOM 4912 O O . ALA B 1 81 ? -21.281 -17.672 -2.924 1 83.88 81 ALA B O 1
ATOM 4913 N N . THR B 1 82 ? -19.953 -17.531 -4.684 1 89.19 82 THR B N 1
ATOM 4914 C CA . THR B 1 82 ? -20.547 -16.281 -5.176 1 89.19 82 THR B CA 1
ATOM 4915 C C . THR B 1 82 ? -22.016 -16.484 -5.535 1 89.19 82 THR B C 1
ATOM 4917 O O . THR B 1 82 ? -22.859 -15.664 -5.188 1 89.19 82 THR B O 1
ATOM 4920 N N . ILE B 1 83 ? -22.297 -17.562 -6.168 1 91.62 83 ILE B N 1
ATOM 4921 C CA . ILE B 1 83 ? -23.672 -17.859 -6.613 1 91.62 83 ILE B CA 1
ATOM 4922 C C . ILE B 1 83 ? -24.547 -18.172 -5.406 1 91.62 83 ILE B C 1
ATOM 4924 O O . ILE B 1 83 ? -25.703 -17.766 -5.348 1 91.62 83 ILE B O 1
ATOM 4928 N N . ALA B 1 84 ? -24 -18.922 -4.508 1 86.12 84 ALA B N 1
ATOM 4929 C CA . ALA B 1 84 ? -24.734 -19.281 -3.301 1 86.12 84 ALA B CA 1
ATOM 4930 C C . ALA B 1 84 ? -25.172 -18.016 -2.545 1 86.12 84 ALA B C 1
ATOM 4932 O O . ALA B 1 84 ? -26.25 -17.984 -1.959 1 86.12 84 ALA B O 1
ATOM 4933 N N . GLU B 1 85 ? -24.422 -17.016 -2.547 1 84 85 GLU B N 1
ATOM 4934 C CA . GLU B 1 85 ? -24.703 -15.773 -1.829 1 84 85 GLU B CA 1
ATOM 4935 C C . GLU B 1 85 ? -25.859 -15.008 -2.471 1 84 85 GLU B C 1
ATOM 4937 O O . GLU B 1 85 ? -26.5 -14.195 -1.816 1 84 85 GLU B O 1
ATOM 4942 N N . LEU B 1 86 ? -26.078 -15.273 -3.703 1 88.75 86 LEU B N 1
ATOM 4943 C CA . LEU B 1 86 ? -27.172 -14.594 -4.41 1 88.75 86 LEU B CA 1
ATOM 4944 C C . LEU B 1 86 ? -28.531 -15.102 -3.949 1 88.75 86 LEU B C 1
ATOM 4946 O O . LEU B 1 86 ? -29.547 -14.445 -4.156 1 88.75 86 LEU B O 1
ATOM 4950 N N . GLY B 1 87 ? -28.578 -16.328 -3.354 1 86.94 87 GLY B N 1
ATOM 4951 C CA . GLY B 1 87 ? -29.812 -16.906 -2.846 1 86.94 87 GLY B CA 1
ATOM 4952 C C . GLY B 1 87 ? -30.781 -17.328 -3.945 1 86.94 87 GLY B C 1
ATOM 4953 O O . GLY B 1 87 ? -32 -17.234 -3.787 1 86.94 87 GLY B O 1
ATOM 4954 N N . ILE B 1 88 ? -30.188 -17.719 -5.055 1 88.44 88 ILE B N 1
ATOM 4955 C CA . ILE B 1 88 ? -31.016 -18.125 -6.176 1 88.44 88 ILE B CA 1
ATOM 4956 C C . ILE B 1 88 ? -31.172 -19.641 -6.18 1 88.44 88 ILE B C 1
ATOM 4958 O O . ILE B 1 88 ? -30.234 -20.375 -5.863 1 88.44 88 ILE B O 1
ATOM 4962 N N . SER B 1 89 ? -32.375 -20.141 -6.488 1 84.94 89 SER B N 1
ATOM 4963 C CA . SER B 1 89 ? -32.625 -21.578 -6.43 1 84.94 89 SER B CA 1
ATOM 4964 C C . SER B 1 89 ? -32.906 -22.141 -7.82 1 84.94 89 SER B C 1
ATOM 4966 O O . SER B 1 89 ? -32.719 -23.344 -8.055 1 84.94 89 SER B O 1
ATOM 4968 N N . ASN B 1 90 ? -33.25 -21.359 -8.727 1 91.81 90 ASN B N 1
ATOM 4969 C CA . ASN B 1 90 ? -33.5 -21.812 -10.094 1 91.81 90 ASN B CA 1
ATOM 4970 C C . ASN B 1 90 ? -32.219 -22.109 -10.844 1 91.81 90 ASN B C 1
ATOM 4972 O O . ASN B 1 90 ? -31.328 -21.25 -10.914 1 91.81 90 ASN B O 1
ATOM 4976 N N . ILE B 1 91 ? -32.156 -23.312 -11.43 1 90.94 91 ILE B N 1
ATOM 4977 C CA . ILE B 1 91 ? -30.938 -23.812 -12.062 1 90.94 91 ILE B CA 1
ATOM 4978 C C . ILE B 1 91 ? -30.578 -22.906 -13.242 1 90.94 91 ILE B C 1
ATOM 4980 O O . ILE B 1 91 ? -29.391 -22.656 -13.5 1 90.94 91 ILE B O 1
ATOM 4984 N N . ASP B 1 92 ? -31.562 -22.422 -13.945 1 91.38 92 ASP B N 1
ATOM 4985 C CA . ASP B 1 92 ? -31.297 -21.562 -15.094 1 91.38 92 ASP B CA 1
ATOM 4986 C C . ASP B 1 92 ? -30.672 -20.25 -14.656 1 91.38 92 ASP B C 1
ATOM 4988 O O . ASP B 1 92 ? -29.797 -19.719 -15.344 1 91.38 92 ASP B O 1
ATOM 4992 N N . GLU B 1 93 ? -31.141 -19.781 -13.539 1 92.81 93 GLU B N 1
ATOM 4993 C CA . GLU B 1 93 ? -30.594 -18.547 -12.992 1 92.81 93 GLU B CA 1
ATOM 4994 C C . GLU B 1 93 ? -29.172 -18.75 -12.469 1 92.81 93 GLU B C 1
ATOM 4996 O O . GLU B 1 93 ? -28.328 -17.859 -12.57 1 92.81 93 GLU B O 1
ATOM 5001 N N . VAL B 1 94 ? -29 -19.922 -11.938 1 93.88 94 VAL B N 1
ATOM 5002 C CA . VAL B 1 94 ? -27.688 -20.281 -11.438 1 93.88 94 VAL B CA 1
ATOM 5003 C C . VAL B 1 94 ? -26.688 -20.328 -12.594 1 93.88 94 VAL B C 1
ATOM 5005 O O . VAL B 1 94 ? -25.578 -19.781 -12.492 1 93.88 94 VAL B O 1
ATOM 5008 N N . ILE B 1 95 ? -27.094 -20.906 -13.695 1 93.56 95 ILE B N 1
ATOM 5009 C CA . ILE B 1 95 ? -26.25 -21.031 -14.875 1 93.56 95 ILE B CA 1
ATOM 5010 C C . ILE B 1 95 ? -25.984 -19.656 -15.469 1 93.56 95 ILE B C 1
ATOM 5012 O O . ILE B 1 95 ? -24.859 -19.328 -15.852 1 93.56 95 ILE B O 1
ATOM 5016 N N . ASN B 1 96 ? -26.984 -18.844 -15.453 1 93.69 96 ASN B N 1
ATOM 5017 C CA . ASN B 1 96 ? -26.844 -17.484 -15.977 1 93.69 96 ASN B CA 1
ATOM 5018 C C . ASN B 1 96 ? -25.859 -16.672 -15.141 1 93.69 96 ASN B C 1
ATOM 5020 O O . ASN B 1 96 ? -25.078 -15.891 -15.688 1 93.69 96 ASN B O 1
ATOM 5024 N N . ALA B 1 97 ? -25.984 -16.828 -13.883 1 94.88 97 ALA B N 1
ATOM 5025 C CA . ALA B 1 97 ? -25.062 -16.141 -12.992 1 94.88 97 ALA B CA 1
ATOM 5026 C C . ALA B 1 97 ? -23.625 -16.578 -13.242 1 94.88 97 ALA B C 1
ATOM 5028 O O . ALA B 1 97 ? -22.703 -15.742 -13.242 1 94.88 97 ALA B O 1
ATOM 5029 N N . ALA B 1 98 ? -23.453 -17.859 -13.461 1 95.62 98 ALA B N 1
ATOM 5030 C CA . ALA B 1 98 ? -22.125 -18.391 -13.727 1 95.62 98 ALA B CA 1
ATOM 5031 C C . ALA B 1 98 ? -21.578 -17.875 -15.055 1 95.62 98 ALA B C 1
ATOM 5033 O O . ALA B 1 98 ? -20.406 -17.5 -15.148 1 95.62 98 ALA B O 1
ATOM 5034 N N . ASN B 1 99 ? -22.469 -17.812 -16.062 1 96 99 ASN B N 1
ATOM 5035 C CA . ASN B 1 99 ? -22.078 -17.266 -17.359 1 96 99 ASN B CA 1
ATOM 5036 C C . ASN B 1 99 ? -21.688 -15.797 -17.266 1 96 99 ASN B C 1
ATOM 5038 O O . ASN B 1 99 ? -20.703 -15.367 -17.859 1 96 99 ASN B O 1
ATOM 5042 N N . THR B 1 100 ? -22.453 -15.133 -16.531 1 96.12 100 THR B N 1
ATOM 5043 C CA . THR B 1 100 ? -22.203 -13.703 -16.359 1 96.12 100 THR B CA 1
ATOM 5044 C C . THR B 1 100 ? -20.891 -13.469 -15.633 1 96.12 100 THR B C 1
ATOM 5046 O O . THR B 1 100 ? -20.141 -12.539 -15.961 1 96.12 100 THR B O 1
ATOM 5049 N N . LEU B 1 101 ? -20.672 -14.281 -14.656 1 96.38 101 LEU B N 1
ATOM 5050 C CA . LEU B 1 101 ? -19.422 -14.188 -13.914 1 96.38 101 LEU B CA 1
ATOM 5051 C C . LEU B 1 101 ? -18.219 -14.398 -14.828 1 96.38 101 LEU B C 1
ATOM 5053 O O . LEU B 1 101 ? -17.219 -13.695 -14.719 1 96.38 101 LEU B O 1
ATOM 5057 N N . ALA B 1 102 ? -18.328 -15.352 -15.719 1 97.31 102 ALA B N 1
ATOM 5058 C CA . ALA B 1 102 ? -17.266 -15.609 -16.688 1 97.31 102 ALA B CA 1
ATOM 5059 C C . ALA B 1 102 ? -17.062 -14.414 -17.625 1 97.31 102 ALA B C 1
ATOM 5061 O O . ALA B 1 102 ? -15.938 -14.039 -17.922 1 97.31 102 ALA B O 1
ATOM 5062 N N . LEU B 1 103 ? -18.125 -13.859 -18.031 1 97.25 103 LEU B N 1
ATOM 5063 C CA . LEU B 1 103 ? -18.062 -12.703 -18.906 1 97.25 103 LEU B CA 1
ATOM 5064 C C . LEU B 1 103 ? -17.375 -11.531 -18.234 1 97.25 103 LEU B C 1
ATOM 5066 O O . LEU B 1 103 ? -16.484 -10.898 -18.812 1 97.25 103 LEU B O 1
ATOM 5070 N N . LEU B 1 104 ? -17.844 -11.289 -17.031 1 97.25 104 LEU B N 1
ATOM 5071 C CA . LEU B 1 104 ? -17.25 -10.18 -16.281 1 97.25 104 LEU B CA 1
ATOM 5072 C C . LEU B 1 104 ? -15.773 -10.422 -16.016 1 97.25 104 LEU B C 1
ATOM 5074 O O . LEU B 1 104 ? -14.969 -9.492 -16.109 1 97.25 104 LEU B O 1
ATOM 5078 N N . THR B 1 105 ? -15.414 -11.625 -15.664 1 97.31 105 THR B N 1
ATOM 5079 C CA . THR B 1 105 ? -14.008 -11.977 -15.461 1 97.31 105 THR B CA 1
ATOM 5080 C C . THR B 1 105 ? -13.203 -11.703 -16.734 1 97.31 105 THR B C 1
ATOM 5082 O O . THR B 1 105 ? -12.109 -11.133 -16.656 1 97.31 105 THR B O 1
ATOM 5085 N N . GLY B 1 106 ? -13.773 -12.086 -17.844 1 97.88 106 GLY B N 1
ATOM 5086 C CA . GLY B 1 106 ? -13.109 -11.836 -19.109 1 97.88 106 GLY B CA 1
ATOM 5087 C C . GLY B 1 106 ? -12.953 -10.359 -19.422 1 97.88 106 GLY B C 1
ATOM 5088 O O . GLY B 1 106 ? -11.898 -9.93 -19.875 1 97.88 106 GLY B O 1
ATOM 5089 N N . ILE B 1 107 ? -13.93 -9.625 -19.156 1 97.19 107 ILE B N 1
ATOM 5090 C CA . ILE B 1 107 ? -13.906 -8.188 -19.422 1 97.19 107 ILE B CA 1
ATOM 5091 C C . ILE B 1 107 ? -12.867 -7.52 -18.531 1 97.19 107 ILE B C 1
ATOM 5093 O O . ILE B 1 107 ? -12.117 -6.656 -18.984 1 97.19 107 ILE B O 1
ATOM 5097 N N . ILE B 1 108 ? -12.891 -7.887 -17.328 1 96.94 108 ILE B N 1
ATOM 5098 C CA . ILE B 1 108 ? -11.938 -7.316 -16.391 1 96.94 108 ILE B CA 1
ATOM 5099 C C . ILE B 1 108 ? -10.508 -7.613 -16.844 1 96.94 108 ILE B C 1
ATOM 5101 O O . ILE B 1 108 ? -9.648 -6.734 -16.828 1 96.94 108 ILE B O 1
ATOM 5105 N N . LEU B 1 109 ? -10.266 -8.805 -17.266 1 97.5 109 LEU B N 1
ATOM 5106 C CA . LEU B 1 109 ? -8.953 -9.18 -17.766 1 97.5 109 LEU B CA 1
ATOM 5107 C C . LEU B 1 109 ? -8.602 -8.367 -19.016 1 97.5 109 LEU B C 1
ATOM 5109 O O . LEU B 1 109 ? -7.441 -7.996 -19.219 1 97.5 109 LEU B O 1
ATOM 5113 N N . LEU B 1 110 ? -9.578 -8.148 -19.828 1 97.06 110 LEU B N 1
ATOM 5114 C CA . LEU B 1 110 ? -9.367 -7.332 -21.016 1 97.06 110 LEU B CA 1
ATOM 5115 C C . LEU B 1 110 ? -9 -5.902 -20.625 1 97.06 110 LEU B C 1
ATOM 5117 O O . LEU B 1 110 ? -8.125 -5.297 -21.25 1 97.06 110 LEU B O 1
ATOM 5121 N N . LEU B 1 111 ? -9.695 -5.426 -19.703 1 96.12 111 LEU B N 1
ATOM 5122 C CA . LEU B 1 111 ? -9.414 -4.078 -19.219 1 96.12 111 LEU B CA 1
ATOM 5123 C C . LEU B 1 111 ? -8.016 -4.004 -18.609 1 96.12 111 LEU B C 1
ATOM 5125 O O . LEU B 1 111 ? -7.309 -3.006 -18.781 1 96.12 111 LEU B O 1
ATOM 5129 N N . MET B 1 112 ? -7.68 -5 -17.922 1 94.06 112 MET B N 1
ATOM 5130 C CA . MET B 1 112 ? -6.328 -5.055 -17.359 1 94.06 112 MET B CA 1
ATOM 5131 C C . MET B 1 112 ? -5.285 -5.059 -18.484 1 94.06 112 MET B C 1
ATOM 5133 O O . MET B 1 112 ? -4.238 -4.422 -18.359 1 94.06 112 MET B O 1
ATOM 5137 N N . ARG B 1 113 ? -5.555 -5.809 -19.5 1 94.62 113 ARG B N 1
ATOM 5138 C CA . ARG B 1 113 ? -4.656 -5.82 -20.656 1 94.62 113 ARG B CA 1
ATOM 5139 C C . ARG B 1 113 ? -4.551 -4.434 -21.281 1 94.62 113 ARG B C 1
ATOM 5141 O O . ARG B 1 113 ? -3.455 -3.971 -21.594 1 94.62 113 ARG B O 1
ATOM 5148 N N . ALA B 1 114 ? -5.66 -3.822 -21.438 1 94.94 114 ALA B N 1
ATOM 5149 C CA . ALA B 1 114 ? -5.695 -2.488 -22.031 1 94.94 114 ALA B CA 1
ATOM 5150 C C . ALA B 1 114 ? -4.902 -1.493 -21.188 1 94.94 114 ALA B C 1
ATOM 5152 O O . ALA B 1 114 ? -4.25 -0.595 -21.719 1 94.94 114 ALA B O 1
ATOM 5153 N N . ALA B 1 115 ? -4.926 -1.732 -19.922 1 90.62 115 ALA B N 1
ATOM 5154 C CA . ALA B 1 115 ? -4.207 -0.857 -19 1 90.62 115 ALA B CA 1
ATOM 5155 C C . ALA B 1 115 ? -2.768 -1.327 -18.812 1 90.62 115 ALA B C 1
ATOM 5157 O O . ALA B 1 115 ? -2.025 -0.76 -18 1 90.62 115 ALA B O 1
ATOM 5158 N N . ARG B 1 116 ? -2.359 -2.402 -19.438 1 88.31 116 ARG B N 1
ATOM 5159 C CA . ARG B 1 116 ? -1.02 -2.979 -19.391 1 88.31 116 ARG B CA 1
ATOM 5160 C C . ARG B 1 116 ? -0.64 -3.334 -17.953 1 88.31 116 ARG B C 1
ATOM 5162 O O . ARG B 1 116 ? 0.449 -2.99 -17.484 1 88.31 116 ARG B O 1
ATOM 5169 N N . LEU B 1 117 ? -1.616 -4.016 -17.297 1 87.19 117 LEU B N 1
ATOM 5170 C CA . LEU B 1 117 ? -1.428 -4.367 -15.898 1 87.19 117 LEU B CA 1
ATOM 5171 C C . LEU B 1 117 ? -0.907 -5.793 -15.766 1 87.19 117 LEU B C 1
ATOM 5173 O O . LEU B 1 117 ? -1.215 -6.48 -14.789 1 87.19 117 LEU B O 1
ATOM 5177 N N . GLY B 1 118 ? -0.233 -6.254 -16.734 1 85.56 118 GLY B N 1
ATOM 5178 C CA . GLY B 1 118 ? 0.339 -7.59 -16.641 1 85.56 118 GLY B CA 1
ATOM 5179 C C . GLY B 1 118 ? 1.291 -7.75 -15.477 1 85.56 118 GLY B C 1
ATOM 5180 O O . GLY B 1 118 ? 1.412 -8.844 -14.914 1 85.56 118 GLY B O 1
ATOM 5181 N N . SER B 1 119 ? 1.815 -6.691 -14.953 1 82.81 119 SER B N 1
ATOM 5182 C CA . SER B 1 119 ? 2.842 -6.719 -13.922 1 82.81 119 SER B CA 1
ATOM 5183 C C . SER B 1 119 ? 2.223 -6.754 -12.531 1 82.81 119 SER B C 1
ATOM 5185 O O . SER B 1 119 ? 2.93 -6.914 -11.531 1 82.81 119 SER B O 1
ATOM 5187 N N . ILE B 1 120 ? 0.952 -6.715 -12.438 1 81.44 120 ILE B N 1
ATOM 5188 C CA . ILE B 1 120 ? 0.275 -6.688 -11.148 1 81.44 120 ILE B CA 1
ATOM 5189 C C . ILE B 1 120 ? 0.598 -7.961 -10.367 1 81.44 120 ILE B C 1
ATOM 5191 O O . ILE B 1 120 ? 0.614 -7.953 -9.133 1 81.44 120 ILE B O 1
ATOM 5195 N N . ILE B 1 121 ? 0.888 -9.008 -11.094 1 74.38 121 ILE B N 1
ATOM 5196 C CA . ILE B 1 121 ? 1.168 -10.297 -10.477 1 74.38 121 ILE B CA 1
ATOM 5197 C C . ILE B 1 121 ? 2.441 -10.203 -9.633 1 74.38 121 ILE B C 1
ATOM 5199 O O . ILE B 1 121 ? 2.625 -10.961 -8.688 1 74.38 121 ILE B O 1
ATOM 5203 N N . ASN B 1 122 ? 3.236 -9.281 -9.898 1 78.19 122 ASN B N 1
ATOM 5204 C CA . ASN B 1 122 ? 4.523 -9.141 -9.234 1 78.19 122 ASN B CA 1
ATOM 5205 C C . ASN B 1 122 ? 4.359 -8.648 -7.793 1 78.19 122 ASN B C 1
ATOM 5207 O O . ASN B 1 122 ? 5.285 -8.75 -6.988 1 78.19 122 ASN B O 1
ATOM 5211 N N . PHE B 1 123 ? 3.215 -8.281 -7.488 1 79.56 123 PHE B N 1
ATOM 5212 C CA . PHE B 1 123 ? 3.016 -7.691 -6.168 1 79.56 123 PHE B CA 1
ATOM 5213 C C . PHE B 1 123 ? 2.42 -8.711 -5.207 1 79.56 123 PHE B C 1
ATOM 5215 O O . PHE B 1 123 ? 2.074 -8.375 -4.07 1 79.56 123 PHE B O 1
ATOM 5222 N N . LEU B 1 124 ? 2.355 -9.945 -5.652 1 80.56 124 LEU B N 1
ATOM 5223 C CA . LEU B 1 124 ? 1.967 -11.031 -4.762 1 80.56 124 LEU B CA 1
ATOM 5224 C C . LEU B 1 124 ? 3.184 -11.844 -4.328 1 80.56 124 LEU B C 1
ATOM 5226 O O . LEU B 1 124 ? 3.889 -12.406 -5.168 1 80.56 124 LEU B O 1
ATOM 5230 N N . SER B 1 125 ? 3.438 -11.938 -3.057 1 86.94 125 SER B N 1
ATOM 5231 C CA . SER B 1 125 ? 4.594 -12.672 -2.549 1 86.94 125 SER B CA 1
ATOM 5232 C C . SER B 1 125 ? 4.355 -14.18 -2.586 1 86.94 125 SER B C 1
ATOM 5234 O O . SER B 1 125 ? 3.207 -14.633 -2.559 1 86.94 125 SER B O 1
ATOM 5236 N N . HIS B 1 126 ? 5.363 -14.914 -2.65 1 85.06 126 HIS B N 1
ATOM 5237 C CA . HIS B 1 126 ? 5.273 -16.375 -2.701 1 85.06 126 HIS B CA 1
ATOM 5238 C C . HIS B 1 126 ? 4.594 -16.922 -1.452 1 85.06 126 HIS B C 1
ATOM 5240 O O . HIS B 1 126 ? 3.723 -17.797 -1.548 1 85.06 126 HIS B O 1
ATOM 5246 N N . PRO B 1 127 ? 4.93 -16.375 -0.303 1 89.81 127 PRO B N 1
ATOM 5247 C CA . PRO B 1 127 ? 4.27 -16.891 0.904 1 89.81 127 PRO B CA 1
ATOM 5248 C C . PRO B 1 127 ? 2.762 -16.641 0.898 1 89.81 127 PRO B C 1
ATOM 5250 O O . PRO B 1 127 ? 1.995 -17.516 1.332 1 89.81 127 PRO B O 1
ATOM 5253 N N . VAL B 1 128 ? 2.363 -15.523 0.398 1 87.94 128 VAL B N 1
ATOM 5254 C CA . VAL B 1 128 ? 0.94 -15.211 0.346 1 87.94 128 VAL B CA 1
ATOM 5255 C C . VAL B 1 128 ? 0.233 -16.156 -0.616 1 87.94 128 VAL B C 1
ATOM 5257 O O . VAL B 1 128 ? -0.811 -16.734 -0.284 1 87.94 128 VAL B O 1
ATOM 5260 N N . VAL B 1 129 ? 0.821 -16.422 -1.783 1 82.31 129 VAL B N 1
ATOM 5261 C CA . VAL B 1 129 ? 0.246 -17.297 -2.801 1 82.31 129 VAL B CA 1
ATOM 5262 C C . VAL B 1 129 ? 0.193 -18.719 -2.277 1 82.31 129 VAL B C 1
ATOM 5264 O O . VAL B 1 129 ? -0.826 -19.406 -2.414 1 82.31 129 VAL B O 1
ATOM 5267 N N . SER B 1 130 ? 1.251 -19.141 -1.668 1 86.94 130 SER B N 1
ATOM 5268 C CA . SER B 1 130 ? 1.322 -20.5 -1.131 1 86.94 130 SER B CA 1
ATOM 5269 C C . SER B 1 130 ? 0.306 -20.703 -0.012 1 86.94 130 SER B C 1
ATOM 5271 O O . SER B 1 130 ? -0.334 -21.75 0.067 1 86.94 130 SER B O 1
ATOM 5273 N N . GLY B 1 131 ? 0.177 -19.703 0.839 1 89.19 131 GLY B N 1
ATOM 5274 C CA . GLY B 1 131 ? -0.787 -19.797 1.925 1 89.19 131 GLY B CA 1
ATOM 5275 C C . GLY B 1 131 ? -2.221 -19.906 1.442 1 89.19 131 GLY B C 1
ATOM 5276 O O . GLY B 1 131 ? -2.982 -20.75 1.922 1 89.19 131 GLY B O 1
ATOM 5277 N N . PHE B 1 132 ? -2.521 -19.047 0.537 1 85.06 132 PHE B N 1
ATOM 5278 C CA . PHE B 1 132 ? -3.906 -19.047 0.077 1 85.06 132 PHE B CA 1
ATOM 5279 C C . PHE B 1 132 ? -4.207 -20.312 -0.728 1 85.06 132 PHE B C 1
ATOM 5281 O O . PHE B 1 132 ? -5.281 -20.906 -0.583 1 85.06 132 PHE B O 1
ATOM 5288 N N . ILE B 1 133 ? -3.314 -20.859 -1.613 1 80.69 133 ILE B N 1
ATOM 5289 C CA . ILE B 1 133 ? -3.525 -22.078 -2.395 1 80.69 133 ILE B CA 1
ATOM 5290 C C . ILE B 1 133 ? -3.664 -23.266 -1.46 1 80.69 133 ILE B C 1
ATOM 5292 O O . ILE B 1 133 ? -4.551 -24.109 -1.644 1 80.69 133 ILE B O 1
ATOM 5296 N N . SER B 1 134 ? -2.828 -23.312 -0.451 1 89.25 134 SER B N 1
ATOM 5297 C CA . SER B 1 134 ? -2.863 -24.422 0.5 1 89.25 134 SER B CA 1
ATOM 5298 C C . SER B 1 134 ? -4.184 -24.453 1.262 1 89.25 134 SER B C 1
ATOM 5300 O O . SER B 1 134 ? -4.797 -25.516 1.403 1 89.25 134 SER B O 1
ATOM 5302 N N . ALA B 1 135 ? -4.582 -23.328 1.754 1 90.81 135 ALA B N 1
ATOM 5303 C CA . ALA B 1 135 ? -5.84 -23.25 2.496 1 90.81 135 ALA B CA 1
ATOM 5304 C C . ALA B 1 135 ? -7.027 -23.594 1.596 1 90.81 135 ALA B C 1
ATOM 5306 O O . ALA B 1 135 ? -7.953 -24.281 2.014 1 90.81 135 ALA B O 1
ATOM 5307 N N . SER B 1 136 ? -7 -23.125 0.379 1 84.88 136 SER B N 1
ATOM 5308 C CA . SER B 1 136 ? -8.07 -23.391 -0.571 1 84.88 136 SER B CA 1
ATOM 5309 C C . SER B 1 136 ? -8.156 -24.875 -0.902 1 84.88 136 SER B C 1
ATOM 5311 O O . SER B 1 136 ? -9.25 -25.422 -1.078 1 84.88 136 SER B O 1
ATOM 5313 N N . ALA B 1 137 ? -6.996 -25.484 -1.022 1 87.44 137 ALA B N 1
ATOM 5314 C CA . ALA B 1 137 ? -6.961 -26.922 -1.273 1 87.44 137 ALA B CA 1
ATOM 5315 C C . ALA B 1 137 ? -7.664 -27.688 -0.158 1 87.44 137 ALA B C 1
ATOM 5317 O O . ALA B 1 137 ? -8.414 -28.625 -0.422 1 87.44 137 ALA B O 1
ATOM 5318 N N . ILE B 1 138 ? -7.457 -27.266 1.009 1 89.88 138 ILE B N 1
ATOM 5319 C CA . ILE B 1 138 ? -8.078 -27.906 2.16 1 89.88 138 ILE B CA 1
ATOM 5320 C C . ILE B 1 138 ? -9.586 -27.688 2.121 1 89.88 138 ILE B C 1
ATOM 5322 O O . ILE B 1 138 ? -10.367 -28.625 2.352 1 89.88 138 ILE B O 1
ATOM 5326 N N . ILE B 1 139 ? -9.961 -26.516 1.855 1 86.88 139 ILE B N 1
ATOM 5327 C CA . ILE B 1 139 ? -11.383 -26.188 1.796 1 86.88 139 ILE B CA 1
ATOM 5328 C C . ILE B 1 139 ? -12.055 -27.016 0.706 1 86.88 139 ILE B C 1
ATOM 5330 O O . ILE B 1 139 ? -13.148 -27.547 0.915 1 86.88 139 ILE B O 1
ATOM 5334 N N . ILE B 1 140 ? -11.422 -27.125 -0.448 1 84.56 140 ILE B N 1
ATOM 5335 C CA . ILE B 1 140 ? -11.969 -27.891 -1.565 1 84.56 140 ILE B CA 1
ATOM 5336 C C . ILE B 1 140 ? -12.078 -29.359 -1.18 1 84.56 140 ILE B C 1
ATOM 5338 O O . ILE B 1 140 ? -13.117 -29.984 -1.392 1 84.56 140 ILE B O 1
ATOM 5342 N N . ALA B 1 141 ? -11.07 -29.875 -0.586 1 88.75 141 ALA B N 1
ATOM 5343 C CA . ALA B 1 141 ? -11.07 -31.281 -0.176 1 88.75 141 ALA B CA 1
ATOM 5344 C C . ALA B 1 141 ? -12.172 -31.562 0.838 1 88.75 141 ALA B C 1
ATOM 5346 O O . ALA B 1 141 ? -12.883 -32.562 0.735 1 88.75 141 ALA B O 1
ATOM 5347 N N . LEU B 1 142 ? -12.32 -30.703 1.74 1 87.5 142 LEU B N 1
ATOM 5348 C CA . LEU B 1 142 ? -13.336 -30.875 2.775 1 87.5 142 LEU B CA 1
ATOM 5349 C C . LEU B 1 142 ? -14.734 -30.812 2.178 1 87.5 142 LEU B C 1
ATOM 5351 O O . LEU B 1 142 ? -15.633 -31.531 2.615 1 87.5 142 LEU B O 1
ATOM 5355 N N . SER B 1 143 ? -14.875 -29.969 1.262 1 84 143 SER B N 1
ATOM 5356 C CA . SER B 1 143 ? -16.188 -29.812 0.629 1 84 143 SER B CA 1
ATOM 5357 C C . SER B 1 143 ? -16.594 -31.062 -0.13 1 84 143 SER B C 1
ATOM 5359 O O . SER B 1 143 ? -17.766 -31.297 -0.379 1 84 143 SER B O 1
ATOM 5361 N N . GLN B 1 144 ? -15.594 -31.859 -0.505 1 87.31 144 GLN B N 1
ATOM 5362 C CA . GLN B 1 144 ? -15.859 -33.062 -1.298 1 87.31 144 GLN B CA 1
ATOM 5363 C C . GLN B 1 144 ? -16.094 -34.25 -0.403 1 87.31 144 GLN B C 1
ATOM 5365 O O . GLN B 1 144 ? -16.656 -35.281 -0.844 1 87.31 144 GLN B O 1
ATOM 5370 N N . VAL B 1 145 ? -15.797 -34.188 0.845 1 88.38 145 VAL B N 1
ATOM 5371 C CA . VAL B 1 145 ? -15.906 -35.344 1.762 1 88.38 145 VAL B CA 1
ATOM 5372 C C . VAL B 1 145 ? -17.375 -35.75 1.892 1 88.38 145 VAL B C 1
ATOM 5374 O O . VAL B 1 145 ? -17.672 -36.938 2.018 1 88.38 145 VAL B O 1
ATOM 5377 N N . LYS B 1 146 ? -18.25 -34.875 1.825 1 86.88 146 LYS B N 1
ATOM 5378 C CA . LYS B 1 146 ? -19.672 -35.188 1.939 1 86.88 146 LYS B CA 1
ATOM 5379 C C . LYS B 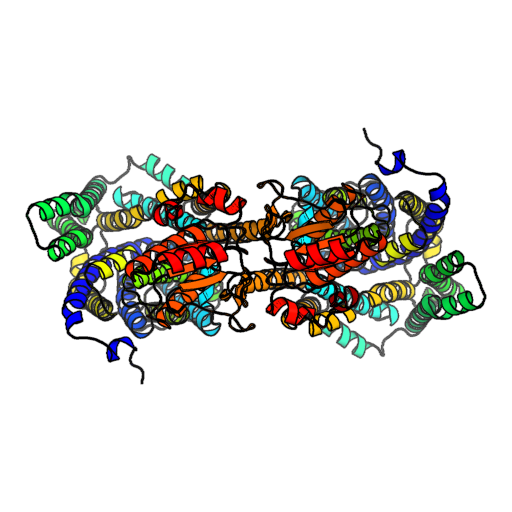1 146 ? -20.125 -36.125 0.821 1 86.88 146 LYS B C 1
ATOM 5381 O O . LYS B 1 146 ? -20.953 -37 1.039 1 86.88 146 LYS B O 1
ATOM 5386 N N . HIS B 1 147 ? -19.531 -36.031 -0.325 1 87.25 147 HIS B N 1
ATOM 5387 C CA . HIS B 1 147 ? -19.906 -36.844 -1.462 1 87.25 147 HIS B CA 1
ATOM 5388 C C . HIS B 1 147 ? -19.25 -38.219 -1.368 1 87.25 147 HIS B C 1
ATOM 5390 O O . HIS B 1 147 ? -19.766 -39.219 -1.898 1 87.25 147 HIS B O 1
ATOM 5396 N N . ILE B 1 148 ? -18.125 -38.219 -0.7 1 90.44 148 ILE B N 1
ATOM 5397 C CA . ILE B 1 148 ? -17.406 -39.5 -0.518 1 90.44 148 ILE B CA 1
ATOM 5398 C C . ILE B 1 148 ? -18.156 -40.344 0.501 1 90.44 148 ILE B C 1
ATOM 5400 O O . ILE B 1 148 ? -18.25 -41.562 0.336 1 90.44 148 ILE B O 1
ATOM 5404 N N . VAL B 1 149 ? -18.703 -39.688 1.524 1 89 149 VAL B N 1
ATOM 5405 C CA . VAL B 1 149 ? -19.344 -40.406 2.615 1 89 149 VAL B CA 1
ATOM 5406 C C . VAL B 1 149 ? -20.844 -40.469 2.359 1 89 149 VAL B C 1
ATOM 5408 O O . VAL B 1 149 ? -21.531 -41.312 2.938 1 89 149 VAL B O 1
ATOM 5411 N N . GLY B 1 150 ? -21.328 -39.75 1.455 1 87.69 150 GLY B N 1
ATOM 5412 C CA . GLY B 1 150 ? -22.75 -39.75 1.144 1 87.69 150 GLY B CA 1
ATOM 5413 C C . GLY B 1 150 ? -23.578 -39 2.168 1 87.69 150 GLY B C 1
ATOM 5414 O O . GLY B 1 150 ? -24.594 -39.5 2.652 1 87.69 150 GLY B O 1
ATOM 5415 N N . LEU B 1 151 ? -23.078 -37.875 2.59 1 84.88 151 LEU B N 1
ATOM 5416 C CA . LEU B 1 151 ? -23.781 -37.062 3.557 1 84.88 151 LEU B CA 1
ATOM 5417 C C . LEU B 1 151 ? -24.422 -35.844 2.871 1 84.88 151 LEU B C 1
ATOM 5419 O O . LEU B 1 151 ? -23.938 -35.406 1.824 1 84.88 151 LEU B O 1
ATOM 5423 N N . ASN B 1 152 ? -25.547 -35.469 3.352 1 77.19 152 ASN B N 1
ATOM 5424 C CA . ASN B 1 152 ? -26.172 -34.219 2.895 1 77.19 152 ASN B CA 1
ATOM 5425 C C . ASN B 1 152 ? -25.812 -33.062 3.801 1 77.19 152 ASN B C 1
ATOM 5427 O O . ASN B 1 152 ? -26.391 -32.875 4.875 1 77.19 152 ASN B O 1
ATOM 5431 N N . ILE B 1 153 ? -24.797 -32.438 3.479 1 73.12 153 ILE B N 1
ATOM 5432 C CA . ILE B 1 153 ? -24.359 -31.312 4.289 1 73.12 153 ILE B CA 1
ATOM 5433 C C . ILE B 1 153 ? -24.672 -30 3.562 1 73.12 153 ILE B C 1
ATOM 5435 O O . ILE B 1 153 ? -24.531 -29.922 2.342 1 73.12 153 ILE B O 1
ATOM 5439 N N . THR B 1 154 ? -25.125 -29.062 4.332 1 64.44 154 THR B N 1
ATOM 5440 C CA . THR B 1 154 ? -25.469 -27.75 3.795 1 64.44 154 THR B CA 1
ATOM 5441 C C . THR B 1 154 ? -24.219 -27.062 3.225 1 64.44 154 THR B C 1
ATOM 5443 O O . THR B 1 154 ? -23.125 -27.203 3.762 1 64.44 154 THR B O 1
ATOM 5446 N N . GLU B 1 155 ? -24.469 -26.375 2.082 1 62.94 155 GLU B N 1
ATOM 5447 C CA . GLU B 1 155 ? -23.375 -25.672 1.424 1 62.94 155 GLU B CA 1
ATOM 5448 C C . GLU B 1 155 ? -23.078 -24.344 2.111 1 62.94 155 GLU B C 1
ATOM 5450 O O . GLU B 1 155 ? -23.953 -23.797 2.797 1 62.94 155 GLU B O 1
ATOM 5455 N N . GLY B 1 156 ? -21.859 -23.859 2.102 1 62.22 156 GLY B N 1
ATOM 5456 C CA . GLY B 1 156 ? -21.516 -22.516 2.564 1 62.22 156 GLY B CA 1
ATOM 5457 C C . GLY B 1 156 ? -21.078 -22.484 4.016 1 62.22 156 GLY B C 1
ATOM 5458 O O . GLY B 1 156 ? -21 -21.406 4.617 1 62.22 156 GLY B O 1
ATOM 5459 N N . LEU B 1 157 ? -20.906 -23.641 4.582 1 65.81 157 LEU B N 1
ATOM 5460 C CA . LEU B 1 157 ? -20.469 -23.656 5.973 1 65.81 157 LEU B CA 1
ATOM 5461 C C . LEU B 1 157 ? -18.984 -23.328 6.082 1 65.81 157 LEU B C 1
ATOM 5463 O O . LEU B 1 157 ? -18.203 -23.625 5.168 1 65.81 157 LEU B O 1
ATOM 5467 N N . ALA B 1 158 ? -18.781 -22.656 7.23 1 71 158 ALA B N 1
ATOM 5468 C CA . ALA B 1 158 ? -17.375 -22.453 7.547 1 71 158 ALA B CA 1
ATOM 5469 C C . ALA B 1 158 ? -16.656 -23.781 7.723 1 71 158 ALA B C 1
ATOM 5471 O O . ALA B 1 158 ? -17.25 -24.781 8.125 1 71 158 ALA B O 1
ATOM 5472 N N . PRO B 1 159 ? -15.367 -23.859 7.324 1 75.81 159 PRO B N 1
ATOM 5473 C CA . PRO B 1 159 ? -14.617 -25.109 7.359 1 75.81 159 PRO B CA 1
ATOM 5474 C C . PRO B 1 159 ? -14.727 -25.828 8.703 1 75.81 159 PRO B C 1
ATOM 5476 O O . PRO B 1 159 ? -14.875 -27.047 8.75 1 75.81 159 PRO B O 1
ATOM 5479 N N . TYR B 1 160 ? -14.633 -25.016 9.727 1 77.44 160 TYR B N 1
ATOM 5480 C CA . TYR B 1 160 ? -14.695 -25.656 11.039 1 77.44 160 TYR B CA 1
ATOM 5481 C C . TYR B 1 160 ? -16.062 -26.281 11.266 1 77.44 160 TYR B C 1
ATOM 5483 O O . TYR B 1 160 ? -16.172 -27.359 11.867 1 77.44 160 TYR B O 1
ATOM 5491 N N . GLN B 1 161 ? -17.141 -25.656 10.852 1 79.44 161 GLN B N 1
ATOM 5492 C CA . GLN B 1 161 ? -18.5 -26.203 10.961 1 79.44 161 GLN B CA 1
ATOM 5493 C C . GLN B 1 161 ? -18.656 -27.422 10.062 1 79.44 161 GLN B C 1
ATOM 5495 O O . GLN B 1 161 ? -19.328 -28.391 10.438 1 79.44 161 GLN B O 1
ATOM 5500 N N . ALA B 1 162 ? -18.031 -27.344 8.914 1 78.56 162 ALA B N 1
ATOM 5501 C CA . ALA B 1 162 ? -18.094 -28.484 7.988 1 78.56 162 ALA B CA 1
ATOM 5502 C C . ALA B 1 162 ? -17.469 -29.734 8.609 1 78.56 162 ALA B C 1
ATOM 5504 O O . ALA B 1 162 ? -18.016 -30.828 8.508 1 78.56 162 ALA B O 1
ATOM 5505 N N . ILE B 1 163 ? -16.391 -29.531 9.258 1 82.5 163 ILE B N 1
ATOM 5506 C CA . ILE B 1 163 ? -15.68 -30.641 9.875 1 82.5 163 ILE B CA 1
ATOM 5507 C C . ILE B 1 163 ? -16.531 -31.234 10.984 1 82.5 163 ILE B C 1
ATOM 5509 O O . ILE B 1 163 ? -16.656 -32.469 11.094 1 82.5 163 ILE B O 1
ATOM 5513 N N . THR B 1 164 ? -17.078 -30.359 11.789 1 83.06 164 THR B N 1
ATOM 5514 C CA . THR B 1 164 ? -17.906 -30.812 12.898 1 83.06 164 THR B CA 1
ATOM 5515 C C . THR B 1 164 ? -19.125 -31.578 12.375 1 83.06 164 THR B C 1
ATOM 5517 O O . THR B 1 164 ? -19.484 -32.625 12.93 1 83.06 164 THR B O 1
ATOM 5520 N N . HIS B 1 165 ? -19.672 -31.109 11.367 1 83.25 165 HIS B N 1
ATOM 5521 C CA . HIS B 1 165 ? -20.844 -31.766 10.797 1 83.25 165 HIS B CA 1
ATOM 5522 C C . HIS B 1 165 ? -20.469 -33.125 10.203 1 83.25 165 HIS B C 1
ATOM 5524 O O . HIS B 1 165 ? -21.219 -34.094 10.344 1 83.25 165 HIS B O 1
ATOM 5530 N N . ILE B 1 166 ? -19.391 -33.156 9.57 1 84.12 166 ILE B N 1
ATOM 5531 C CA . ILE B 1 166 ? -18.938 -34.406 8.945 1 84.12 166 ILE B CA 1
ATOM 5532 C C . ILE B 1 166 ? -18.688 -35.469 10.016 1 84.12 166 ILE B C 1
ATOM 5534 O O . ILE B 1 166 ? -19.125 -36.594 9.883 1 84.12 166 ILE B O 1
ATOM 5538 N N . VAL B 1 167 ? -18.078 -35.062 11.039 1 85 167 VAL B N 1
ATOM 5539 C CA . VAL B 1 167 ? -17.719 -36 12.102 1 85 167 VAL B CA 1
ATOM 5540 C C . VAL B 1 167 ? -18.969 -36.469 12.82 1 85 167 VAL B C 1
ATOM 5542 O O . VAL B 1 167 ? -19.109 -37.656 13.148 1 85 167 VAL B O 1
ATOM 5545 N N . THR B 1 168 ? -19.875 -35.594 13.031 1 85.5 168 THR B N 1
ATOM 5546 C CA . THR B 1 168 ? -21.078 -35.906 13.789 1 85.5 168 THR B CA 1
ATOM 5547 C C . THR B 1 168 ? -22.047 -36.719 12.938 1 85.5 168 THR B C 1
ATOM 5549 O O . THR B 1 168 ? -22.797 -37.562 13.469 1 85.5 168 THR B O 1
ATOM 5552 N N . GLN B 1 169 ? -22 -36.625 11.672 1 86 169 GLN B N 1
ATOM 5553 C CA . GLN B 1 169 ? -22.969 -37.281 10.82 1 86 169 GLN B CA 1
ATOM 5554 C C . GLN B 1 169 ? -22.359 -38.5 10.109 1 86 169 GLN B C 1
ATOM 5556 O O . GLN B 1 169 ? -23.031 -39.188 9.336 1 86 169 GLN B O 1
ATOM 5561 N N . LEU B 1 170 ? -21.203 -38.719 10.398 1 85.44 170 LEU B N 1
ATOM 5562 C CA . LEU B 1 170 ? -20.469 -39.812 9.75 1 85.44 170 LEU B CA 1
ATOM 5563 C C . LEU B 1 170 ? -21.219 -41.125 9.859 1 85.44 170 LEU B C 1
ATOM 5565 O O . LEU B 1 170 ? -21.281 -41.906 8.891 1 85.44 170 LEU B O 1
ATOM 5569 N N . PRO B 1 171 ? -21.891 -41.312 11.07 1 84.69 171 PRO B N 1
ATOM 5570 C CA . PRO B 1 171 ? -22.609 -42.594 11.188 1 84.69 171 PRO B CA 1
ATOM 5571 C C . PRO B 1 171 ? -23.844 -42.656 10.273 1 84.69 171 PRO B C 1
ATOM 5573 O O . PRO B 1 171 ? -24.344 -43.75 9.992 1 84.69 171 PRO B O 1
ATOM 5576 N N . GLN B 1 172 ? -24.266 -41.531 9.789 1 85.19 172 GLN B N 1
ATOM 5577 C CA . GLN B 1 172 ? -25.422 -41.5 8.906 1 85.19 172 GLN B CA 1
ATOM 5578 C C . GLN B 1 172 ? -25 -41.531 7.441 1 85.19 172 GLN B C 1
ATOM 5580 O O . GLN B 1 172 ? -25.844 -41.438 6.543 1 85.19 172 GLN B O 1
ATOM 5585 N N . GLY B 1 173 ? -23.797 -41.875 7.242 1 88.19 173 GLY B N 1
ATOM 5586 C CA . GLY B 1 173 ? -23.312 -41.938 5.875 1 88.19 173 GLY B CA 1
ATOM 5587 C C . GLY B 1 173 ? -23.859 -43.094 5.086 1 88.19 173 GLY B C 1
ATOM 5588 O O . GLY B 1 173 ? -24.266 -44.125 5.664 1 88.19 173 GLY B O 1
ATOM 5589 N N . HIS B 1 174 ? -23.906 -42.938 3.838 1 90.56 174 HIS B N 1
ATOM 5590 C CA . HIS B 1 174 ? -24.375 -43.969 2.918 1 90.56 174 HIS B CA 1
ATOM 5591 C C . HIS B 1 174 ? -23.266 -44.969 2.615 1 90.56 174 HIS B C 1
ATOM 5593 O O . HIS B 1 174 ? -22.297 -44.656 1.921 1 90.56 174 HIS B O 1
ATOM 5599 N N . LEU B 1 175 ? -23.438 -46.156 3.018 1 90.75 175 LEU B N 1
ATOM 5600 C CA . LEU B 1 175 ? -22.391 -47.156 2.988 1 90.75 175 LEU B CA 1
ATOM 5601 C C . LEU B 1 175 ? -21.938 -47.438 1.556 1 90.75 175 LEU B C 1
ATOM 5603 O O . LEU B 1 175 ? -20.734 -47.5 1.275 1 90.75 175 LEU B O 1
ATOM 5607 N N . ALA B 1 176 ? -22.891 -47.625 0.697 1 92.88 176 ALA B N 1
ATOM 5608 C CA . ALA B 1 176 ? -22.562 -47.938 -0.693 1 92.88 176 ALA B CA 1
ATOM 5609 C C . ALA B 1 176 ? -21.75 -46.812 -1.318 1 92.88 176 ALA B C 1
ATOM 5611 O O . ALA B 1 176 ? -20.766 -47.062 -2.029 1 92.88 176 ALA B O 1
ATOM 5612 N N . THR B 1 177 ? -22.141 -45.594 -1.006 1 93.81 177 THR B N 1
ATOM 5613 C CA . THR B 1 177 ? -21.453 -44.438 -1.521 1 93.81 177 THR B CA 1
ATOM 5614 C C . THR B 1 177 ? -20.047 -44.344 -0.921 1 93.81 177 THR B C 1
ATOM 5616 O O . THR B 1 177 ? -19.094 -44 -1.622 1 93.81 177 THR B O 1
ATOM 5619 N N . SER B 1 178 ? -19.922 -44.656 0.314 1 94 178 SER B N 1
ATOM 5620 C CA . SER B 1 178 ? -18.641 -44.594 0.998 1 94 178 SER B CA 1
ATOM 5621 C C . SER B 1 178 ? -17.656 -45.625 0.444 1 94 178 SER B C 1
ATOM 5623 O O . SER B 1 178 ? -16.469 -45.344 0.281 1 94 178 SER B O 1
ATOM 5625 N N . ILE B 1 179 ? -18.188 -46.719 0.2 1 94.31 179 ILE B N 1
ATOM 5626 C CA . ILE B 1 179 ? -17.344 -47.781 -0.351 1 94.31 179 ILE B CA 1
ATOM 5627 C C . ILE B 1 179 ? -16.844 -47.375 -1.736 1 94.31 179 ILE B C 1
ATOM 5629 O O . ILE B 1 179 ? -15.656 -47.531 -2.043 1 94.31 179 ILE B O 1
ATOM 5633 N N . LEU B 1 180 ? -17.766 -46.906 -2.49 1 94.5 180 LEU B N 1
ATOM 5634 C CA . LEU B 1 180 ? -17.406 -46.469 -3.832 1 94.5 180 LEU B CA 1
ATOM 5635 C C . LEU B 1 180 ? -16.375 -45.344 -3.771 1 94.5 180 LEU B C 1
ATOM 5637 O O . LEU B 1 180 ? -15.438 -45.312 -4.566 1 94.5 180 LEU B O 1
ATOM 5641 N N . GLY B 1 181 ? -16.594 -44.406 -2.881 1 95.06 181 GLY B N 1
ATOM 5642 C CA . GLY B 1 181 ? -15.68 -43.281 -2.719 1 95.06 181 GLY B CA 1
ATOM 5643 C C . GLY B 1 181 ? -14.289 -43.688 -2.273 1 95.06 181 GLY B C 1
ATOM 5644 O O . GLY B 1 181 ? -13.289 -43.281 -2.857 1 95.06 181 GLY B O 1
ATOM 5645 N N . VAL B 1 182 ? -14.18 -44.531 -1.32 1 94.94 182 VAL B N 1
ATOM 5646 C CA . VAL B 1 182 ? -12.906 -44.969 -0.777 1 94.94 182 VAL B CA 1
ATOM 5647 C C . VAL B 1 182 ? -12.172 -45.812 -1.819 1 94.94 182 VAL B C 1
ATOM 5649 O O . VAL B 1 182 ? -10.961 -45.688 -1.982 1 94.94 182 VAL B O 1
ATOM 5652 N N . CYS B 1 183 ? -12.938 -46.625 -2.496 1 95.62 183 CYS B N 1
ATOM 5653 C CA . CYS B 1 183 ? -12.336 -47.438 -3.547 1 95.62 183 CYS B CA 1
ATOM 5654 C C . CYS B 1 183 ? -11.781 -46.562 -4.664 1 95.62 183 CYS B C 1
ATOM 5656 O O . CYS B 1 183 ? -10.711 -46.844 -5.211 1 95.62 183 CYS B O 1
ATOM 5658 N N . SER B 1 184 ? -12.562 -45.562 -4.996 1 95.94 184 SER B N 1
ATOM 5659 C CA . SER B 1 184 ? -12.094 -44.625 -6.016 1 95.94 184 SER B CA 1
ATOM 5660 C C . SER B 1 184 ? -10.805 -43.938 -5.586 1 95.94 184 SER B C 1
ATOM 5662 O O . SER B 1 184 ? -9.875 -43.781 -6.383 1 95.94 184 SER B O 1
ATOM 5664 N N . LEU B 1 185 ? -10.719 -43.531 -4.344 1 95.31 185 LEU B N 1
ATOM 5665 C CA . LEU B 1 185 ? -9.516 -42.875 -3.816 1 95.31 185 LEU B CA 1
ATOM 5666 C C . LEU B 1 185 ? -8.336 -43.844 -3.848 1 95.31 185 LEU B C 1
ATOM 5668 O O . LEU B 1 185 ? -7.223 -43.438 -4.215 1 95.31 185 LEU B O 1
ATOM 5672 N N . MET B 1 186 ? -8.555 -45.031 -3.477 1 94.75 186 MET B N 1
ATOM 5673 C CA . MET B 1 186 ? -7.512 -46.031 -3.453 1 94.75 186 MET B CA 1
ATOM 5674 C C . MET B 1 186 ? -7.008 -46.344 -4.859 1 94.75 186 MET B C 1
ATOM 5676 O O . MET B 1 186 ? -5.809 -46.531 -5.066 1 94.75 186 MET B O 1
ATOM 5680 N N . LEU B 1 187 ? -7.938 -46.438 -5.758 1 93.88 187 LEU B N 1
ATOM 5681 C CA . LEU B 1 187 ? -7.559 -46.688 -7.145 1 93.88 187 LEU B CA 1
ATOM 5682 C C . LEU B 1 187 ? -6.703 -45.562 -7.691 1 93.88 187 LEU B C 1
ATOM 5684 O O . LEU B 1 187 ? -5.715 -45.781 -8.391 1 93.88 187 LEU B O 1
ATOM 5688 N N . LEU B 1 188 ? -7.078 -44.344 -7.43 1 93.31 188 LEU B N 1
ATOM 5689 C CA . LEU B 1 188 ? -6.301 -43.188 -7.867 1 93.31 188 LEU B CA 1
ATOM 5690 C C . LEU B 1 188 ? -4.906 -43.219 -7.254 1 93.31 188 LEU B C 1
ATOM 5692 O O . LEU B 1 188 ? -3.916 -42.969 -7.941 1 93.31 188 LEU B O 1
ATOM 5696 N N . TRP B 1 189 ? -4.859 -43.5 -5.98 1 91.81 189 TRP B N 1
ATOM 5697 C CA . TRP B 1 189 ? -3.578 -43.594 -5.289 1 91.81 189 TRP B CA 1
ATOM 5698 C C . TRP B 1 189 ? -2.707 -44.688 -5.91 1 91.81 189 TRP B C 1
ATOM 5700 O O . TRP B 1 189 ? -1.498 -44.5 -6.078 1 91.81 189 TRP B O 1
ATOM 5710 N N . TRP B 1 190 ? -3.324 -45.75 -6.277 1 91.38 190 TRP B N 1
ATOM 5711 C CA . TRP B 1 190 ? -2.613 -46.906 -6.859 1 91.38 190 TRP B CA 1
ATOM 5712 C C . TRP B 1 190 ? -2.049 -46.531 -8.234 1 91.38 190 TRP B C 1
ATOM 5714 O O . TRP B 1 190 ? -0.939 -46.938 -8.578 1 91.38 190 TRP B O 1
ATOM 5724 N N . PHE B 1 191 ? -2.717 -45.875 -9.008 1 88.19 191 PHE B N 1
ATOM 5725 C CA . PHE B 1 191 ? -2.283 -45.5 -10.352 1 88.19 191 PHE B CA 1
ATOM 5726 C C . PHE B 1 191 ? -1.124 -44.5 -10.297 1 88.19 191 PHE B C 1
ATOM 5728 O O . PHE B 1 191 ? -0.232 -44.531 -11.141 1 88.19 191 PHE B O 1
ATOM 5735 N N . LYS B 1 192 ? -1.086 -43.656 -9.344 1 83.12 192 LYS B N 1
ATOM 5736 C CA . LYS B 1 192 ? -0.084 -42.594 -9.289 1 83.12 192 LYS B CA 1
ATOM 5737 C C . LYS B 1 192 ? 1.24 -43.125 -8.734 1 83.12 192 LYS B C 1
ATOM 5739 O O . LYS B 1 192 ? 2.311 -42.75 -9.219 1 83.12 192 LYS B O 1
ATOM 5744 N N . GLY B 1 193 ? 1.208 -43.969 -7.758 1 84.94 193 GLY B N 1
ATOM 5745 C CA . GLY B 1 193 ? 2.443 -44.375 -7.109 1 84.94 193 GLY B CA 1
ATOM 5746 C C . GLY B 1 193 ? 2.816 -45.812 -7.395 1 84.94 193 GLY B C 1
ATOM 5747 O O . GLY B 1 193 ? 3.596 -46.094 -8.305 1 84.94 193 GLY B O 1
ATOM 5748 N N . PRO B 1 194 ? 2.072 -46.719 -6.848 1 84.31 194 PRO B N 1
ATOM 5749 C CA . PRO B 1 194 ? 2.447 -48.156 -6.898 1 84.31 194 PRO B CA 1
ATOM 5750 C C . PRO B 1 194 ? 2.449 -48.688 -8.32 1 84.31 194 PRO B C 1
ATOM 5752 O O . PRO B 1 194 ? 3.367 -49.438 -8.695 1 84.31 194 PRO B O 1
ATOM 5755 N N . LEU B 1 195 ? 1.472 -48.375 -9.062 1 86.62 195 LEU B N 1
ATOM 5756 C CA . LEU B 1 195 ? 1.391 -48.906 -10.414 1 86.62 195 LEU B CA 1
ATOM 5757 C C . LEU B 1 195 ? 2.482 -48.344 -11.297 1 86.62 195 LEU B C 1
ATOM 5759 O O . LEU B 1 195 ? 3.082 -49.031 -12.109 1 86.62 195 LEU B O 1
ATOM 5763 N N . ALA B 1 196 ? 2.693 -47.062 -11.172 1 84.88 196 ALA B N 1
ATOM 5764 C CA . ALA B 1 196 ? 3.752 -46.406 -11.938 1 84.88 196 ALA B CA 1
ATOM 5765 C C . ALA B 1 196 ? 5.113 -47.031 -11.625 1 84.88 196 ALA B C 1
ATOM 5767 O O . ALA B 1 196 ? 5.93 -47.25 -12.523 1 84.88 196 ALA B O 1
ATOM 5768 N N . ASN B 1 197 ? 5.316 -47.344 -10.391 1 85.69 197 ASN B N 1
ATOM 5769 C CA . ASN B 1 197 ? 6.578 -47.938 -9.969 1 85.69 197 ASN B CA 1
ATOM 5770 C C . ASN B 1 197 ? 6.703 -49.375 -10.484 1 85.69 197 ASN B C 1
ATOM 5772 O O . ASN B 1 197 ? 7.797 -49.812 -10.852 1 85.69 197 ASN B O 1
ATOM 5776 N N . LEU B 1 198 ? 5.652 -50.062 -10.516 1 86.75 198 LEU B N 1
ATOM 5777 C CA . LEU B 1 198 ? 5.645 -51.438 -11.008 1 86.75 198 LEU B CA 1
ATOM 5778 C C . LEU B 1 198 ? 5.922 -51.469 -12.5 1 86.75 198 LEU B C 1
ATOM 5780 O O . LEU B 1 198 ? 6.637 -52.375 -12.984 1 86.75 198 LEU B O 1
ATOM 5784 N N . LEU B 1 199 ? 5.359 -50.531 -13.164 1 85.69 199 LEU B N 1
ATOM 5785 C CA . LEU B 1 199 ? 5.559 -50.469 -14.609 1 85.69 199 LEU B CA 1
ATOM 5786 C C . LEU B 1 199 ? 6.992 -50.062 -14.945 1 85.69 199 LEU B C 1
ATOM 5788 O O . LEU B 1 199 ? 7.551 -50.531 -15.945 1 85.69 199 LEU B O 1
ATOM 5792 N N . LYS B 1 200 ? 7.555 -49.188 -14.141 1 85.56 200 LYS B N 1
ATOM 5793 C CA . LYS B 1 200 ? 8.953 -48.781 -14.305 1 85.56 200 LYS B CA 1
ATOM 5794 C C . LYS B 1 200 ? 9.883 -50 -14.102 1 85.56 200 LYS B C 1
ATOM 5796 O O . LYS B 1 200 ? 10.852 -50.156 -14.844 1 85.56 200 LYS B O 1
ATOM 5801 N N . LYS B 1 201 ? 9.578 -50.812 -13.18 1 86 201 LYS B N 1
ATOM 5802 C CA . LYS B 1 201 ? 10.367 -52 -12.891 1 86 201 LYS B CA 1
ATOM 5803 C C . LYS B 1 201 ? 10.266 -53.031 -14.023 1 86 201 LYS B C 1
ATOM 5805 O O . LYS B 1 201 ? 11.188 -53.812 -14.25 1 86 201 LYS B O 1
ATOM 5810 N N . LYS B 1 202 ? 9.203 -53 -14.695 1 86.81 202 LYS B N 1
ATOM 5811 C CA . LYS B 1 202 ? 8.977 -53.938 -15.789 1 86.81 202 LYS B CA 1
ATOM 5812 C C . LYS B 1 202 ? 9.477 -53.375 -17.109 1 86.81 202 LYS B C 1
ATOM 5814 O O . LYS B 1 202 ? 9.141 -53.906 -18.188 1 86.81 202 LYS B O 1
ATOM 5819 N N . ALA B 1 203 ? 10.172 -52.281 -17.094 1 79.62 203 ALA B N 1
ATOM 5820 C CA . ALA B 1 203 ? 10.898 -51.656 -18.203 1 79.62 203 ALA B CA 1
ATOM 5821 C C . ALA B 1 203 ? 9.938 -51.188 -19.297 1 79.62 203 ALA B C 1
ATOM 5823 O O . ALA B 1 203 ? 10.188 -51.406 -20.484 1 79.62 203 ALA B O 1
ATOM 5824 N N . PHE B 1 204 ? 8.75 -50.75 -18.938 1 81.25 204 PHE B N 1
ATOM 5825 C CA . PHE B 1 204 ? 7.848 -50.125 -19.906 1 81.25 204 PHE B CA 1
ATOM 5826 C C . PHE B 1 204 ? 8.391 -48.812 -20.391 1 81.25 204 PHE B C 1
ATOM 5828 O O . PHE B 1 204 ? 9.203 -48.156 -19.719 1 81.25 204 PHE B O 1
ATOM 5835 N N . ASN B 1 205 ? 8.016 -48.438 -21.547 1 81.75 205 ASN B N 1
ATOM 5836 C CA . ASN B 1 205 ? 8.422 -47.156 -22.109 1 81.75 205 ASN B CA 1
ATOM 5837 C C . ASN B 1 205 ? 7.938 -45.969 -21.25 1 81.75 205 ASN B C 1
ATOM 5839 O O . ASN B 1 205 ? 6.82 -46.031 -20.719 1 81.75 205 ASN B O 1
ATOM 5843 N N . PRO B 1 206 ? 8.711 -45 -20.969 1 80.19 206 PRO B N 1
ATOM 5844 C CA . PRO B 1 206 ? 8.352 -43.875 -20.109 1 80.19 206 PRO B CA 1
ATOM 5845 C C . PRO B 1 206 ? 7.066 -43.156 -20.562 1 80.19 206 PRO B C 1
ATOM 5847 O O . PRO B 1 206 ? 6.277 -42.719 -19.719 1 80.19 206 PRO B O 1
ATOM 5850 N N . ASN B 1 207 ? 6.77 -43.094 -21.766 1 79.31 207 ASN B N 1
ATOM 5851 C CA . ASN B 1 207 ? 5.551 -42.469 -22.266 1 79.31 207 ASN B CA 1
ATOM 5852 C C . ASN B 1 207 ? 4.312 -43.281 -21.906 1 79.31 207 ASN B C 1
ATOM 5854 O O . ASN B 1 207 ? 3.271 -42.719 -21.562 1 79.31 207 ASN B O 1
ATOM 5858 N N . SER B 1 208 ? 4.445 -44.531 -22 1 82.06 208 SER B N 1
ATOM 5859 C CA . SER B 1 208 ? 3.336 -45.406 -21.641 1 82.06 208 SER B CA 1
ATOM 5860 C C . SER B 1 208 ? 3.057 -45.344 -20.141 1 82.06 208 SER B C 1
ATOM 5862 O O . SER B 1 208 ? 1.9 -45.406 -19.719 1 82.06 208 SER B O 1
ATOM 5864 N N . ILE B 1 209 ? 4.117 -45.281 -19.438 1 84.12 209 ILE B N 1
ATOM 5865 C CA . ILE B 1 209 ? 3.965 -45.188 -17.984 1 84.12 209 ILE B CA 1
ATOM 5866 C C . ILE B 1 209 ? 3.213 -43.906 -17.641 1 84.12 209 ILE B C 1
ATOM 5868 O O . ILE B 1 209 ? 2.303 -43.906 -16.812 1 84.12 209 ILE B O 1
ATOM 5872 N N . LYS B 1 210 ? 3.574 -42.812 -18.234 1 78.81 210 LYS B N 1
ATOM 5873 C CA . LYS B 1 210 ? 2.922 -41.531 -18 1 78.81 210 LYS B CA 1
ATOM 5874 C C . LYS B 1 210 ? 1.458 -41.562 -18.422 1 78.81 210 LYS B C 1
ATOM 5876 O O . LYS B 1 210 ? 0.601 -40.969 -17.781 1 78.81 210 LYS B O 1
ATOM 5881 N N . PHE B 1 211 ? 1.25 -42.25 -19.469 1 79.94 211 PHE B N 1
ATOM 5882 C CA . PHE B 1 211 ? -0.108 -42.375 -19.984 1 79.94 211 PHE B CA 1
ATOM 5883 C C . PHE B 1 211 ? -0.988 -43.125 -19 1 79.94 211 PHE B C 1
ATOM 5885 O O . PHE B 1 211 ? -2.074 -42.688 -18.656 1 79.94 211 PHE B O 1
ATOM 5892 N N . ILE B 1 212 ? -0.509 -44.188 -18.594 1 83.38 212 ILE B N 1
ATOM 5893 C CA . ILE B 1 212 ? -1.291 -45.062 -17.719 1 83.38 212 ILE B CA 1
ATOM 5894 C C . ILE B 1 212 ? -1.471 -44.406 -16.359 1 83.38 212 ILE B C 1
ATOM 5896 O O . ILE B 1 212 ? -2.568 -44.406 -15.797 1 83.38 212 ILE B O 1
ATOM 5900 N N . SER B 1 213 ? -0.417 -43.844 -15.891 1 84 213 SER B N 1
ATOM 5901 C CA . SER B 1 213 ? -0.457 -43.219 -14.57 1 84 213 SER B CA 1
ATOM 5902 C C . SER B 1 213 ? -1.418 -42.031 -14.547 1 84 213 SER B C 1
ATOM 5904 O O . SER B 1 213 ? -2.107 -41.812 -13.555 1 84 213 SER B O 1
ATOM 5906 N N . ASN B 1 214 ? -1.492 -41.344 -15.664 1 83.94 214 ASN B N 1
ATOM 5907 C CA . ASN B 1 214 ? -2.32 -40.125 -15.695 1 83.94 214 ASN B CA 1
ATOM 5908 C C . ASN B 1 214 ? -3.744 -40.438 -16.141 1 83.94 214 ASN B C 1
ATOM 5910 O O . ASN B 1 214 ? -4.613 -39.562 -16.125 1 83.94 214 ASN B O 1
ATOM 5914 N N . SER B 1 215 ? -4.004 -41.688 -16.453 1 86.25 215 SER B N 1
ATOM 5915 C CA . SER B 1 215 ? -5.344 -42.094 -16.844 1 86.25 215 SER B CA 1
ATOM 5916 C C . SER B 1 215 ? -6.188 -42.5 -15.641 1 86.25 215 SER B C 1
ATOM 5918 O O . SER B 1 215 ? -7.332 -42.906 -15.789 1 86.25 215 SER B O 1
ATOM 5920 N N . GLY B 1 216 ? -5.609 -42.312 -14.469 1 88.31 216 GLY B N 1
ATOM 5921 C CA . GLY B 1 216 ? -6.285 -42.688 -13.234 1 88.31 216 GLY B CA 1
ATOM 5922 C C . GLY B 1 216 ? -7.684 -42.125 -13.125 1 88.31 216 GLY B C 1
ATOM 5923 O O . GLY B 1 216 ? -8.656 -42.844 -12.945 1 88.31 216 GLY B O 1
ATOM 5924 N N . PRO B 1 217 ? -7.805 -40.844 -13.305 1 88.25 217 PRO B N 1
ATOM 5925 C CA . PRO B 1 217 ? -9.117 -40.188 -13.172 1 88.25 217 PRO B CA 1
ATOM 5926 C C . PRO B 1 217 ? -10.141 -40.75 -14.156 1 88.25 217 PRO B C 1
ATOM 5928 O O . PRO B 1 217 ? -11.297 -40.969 -13.789 1 88.25 217 PRO B O 1
ATOM 5931 N N . LEU B 1 218 ? -9.727 -40.969 -15.359 1 88.5 218 LEU B N 1
ATOM 5932 C CA . LEU B 1 218 ? -10.641 -41.531 -16.359 1 88.5 218 LEU B CA 1
ATOM 5933 C C . LEU B 1 218 ? -11.023 -42.969 -15.992 1 88.5 218 LEU B C 1
ATOM 5935 O O . LEU B 1 218 ? -12.188 -43.344 -16.141 1 88.5 218 LEU B O 1
ATOM 5939 N N . ILE B 1 219 ? -10.102 -43.688 -15.555 1 90.88 219 ILE B N 1
ATOM 5940 C CA . ILE B 1 219 ? -10.352 -45.094 -15.195 1 90.88 219 ILE B CA 1
ATOM 5941 C C . ILE B 1 219 ? -11.312 -45.156 -14.008 1 90.88 219 ILE B C 1
ATOM 5943 O O . ILE B 1 219 ? -12.227 -45.969 -13.984 1 90.88 219 ILE B O 1
ATOM 5947 N N . VAL B 1 220 ? -11.07 -44.312 -13.086 1 93.19 220 VAL B N 1
ATOM 5948 C CA . VAL B 1 220 ? -11.953 -44.25 -11.93 1 93.19 220 VAL B CA 1
ATOM 5949 C C . VAL B 1 220 ? -13.359 -43.875 -12.367 1 93.19 220 VAL B C 1
ATOM 5951 O O . VAL B 1 220 ? -14.344 -44.438 -11.883 1 93.19 220 VAL B O 1
ATOM 5954 N N . ALA B 1 221 ? -13.5 -42.938 -13.258 1 91.5 221 ALA B N 1
ATOM 5955 C CA . ALA B 1 221 ? -14.805 -42.531 -13.766 1 91.5 221 ALA B CA 1
ATOM 5956 C C . ALA B 1 221 ? -15.492 -43.688 -14.5 1 91.5 221 ALA B C 1
ATOM 5958 O O . ALA B 1 221 ? -16.672 -43.938 -14.281 1 91.5 221 ALA B O 1
ATOM 5959 N N . VAL B 1 222 ? -14.758 -44.406 -15.336 1 91.25 222 VAL B N 1
ATOM 5960 C CA . VAL B 1 222 ? -15.305 -45.469 -16.141 1 91.25 222 VAL B CA 1
ATOM 5961 C C . VAL B 1 222 ? -15.672 -46.656 -15.242 1 91.25 222 VAL B C 1
ATOM 5963 O O . VAL B 1 222 ? -16.766 -47.188 -15.336 1 91.25 222 VAL B O 1
ATOM 5966 N N . THR B 1 223 ? -14.742 -47.031 -14.406 1 93.62 223 THR B N 1
ATOM 5967 C CA . THR B 1 223 ? -14.992 -48.156 -13.523 1 93.62 223 THR B CA 1
ATOM 5968 C C . THR B 1 223 ? -16.156 -47.844 -12.57 1 93.62 223 THR B C 1
ATOM 5970 O O . THR B 1 223 ? -16.984 -48.719 -12.305 1 93.62 223 THR B O 1
ATOM 5973 N N . GLY B 1 224 ? -16.141 -46.656 -12 1 94.38 224 GLY B N 1
ATOM 5974 C CA . GLY B 1 224 ? -17.266 -46.281 -11.156 1 94.38 224 GLY B CA 1
ATOM 5975 C C . GLY B 1 224 ? -18.594 -46.344 -11.867 1 94.38 224 GLY B C 1
ATOM 5976 O O . GLY B 1 224 ? -19.578 -46.844 -11.305 1 94.38 224 GLY B O 1
ATOM 5977 N N . THR B 1 225 ? -18.609 -45.906 -13.086 1 93.75 225 THR B N 1
ATOM 5978 C CA . THR B 1 225 ? -19.812 -45.938 -13.906 1 93.75 225 THR B CA 1
ATOM 5979 C C . THR B 1 225 ? -20.266 -47.375 -14.141 1 93.75 225 THR B C 1
ATOM 5981 O O . THR B 1 225 ? -21.453 -47.688 -14.016 1 93.75 225 THR B O 1
ATOM 5984 N N . LEU B 1 226 ? -19.344 -48.219 -14.461 1 95.06 226 LEU B N 1
ATOM 5985 C CA . LEU B 1 226 ? -19.656 -49.625 -14.75 1 95.06 226 LEU B CA 1
ATOM 5986 C C . LEU B 1 226 ? -20.172 -50.344 -13.5 1 95.06 226 LEU B C 1
ATOM 5988 O O . LEU B 1 226 ? -21.109 -51.125 -13.578 1 95.06 226 LEU B O 1
ATOM 5992 N N . VAL B 1 227 ? -19.562 -50.062 -12.422 1 95.56 227 VAL B N 1
ATOM 5993 C CA . VAL B 1 227 ? -19.984 -50.688 -11.172 1 95.56 227 VAL B CA 1
ATOM 5994 C C . VAL B 1 227 ? -21.406 -50.281 -10.836 1 95.56 227 VAL B C 1
ATOM 5996 O O . VAL B 1 227 ? -22.234 -51.125 -10.453 1 95.56 227 VAL B O 1
ATOM 5999 N N . VAL B 1 228 ? -21.719 -49.031 -10.953 1 95.44 228 VAL B N 1
ATOM 6000 C CA . VAL B 1 228 ? -23.047 -48.531 -10.648 1 95.44 228 VAL B CA 1
ATOM 6001 C C . VAL B 1 228 ? -24.062 -49.125 -11.633 1 95.44 228 VAL B C 1
ATOM 6003 O O . VAL B 1 228 ? -25.172 -49.5 -11.25 1 95.44 228 VAL B O 1
ATOM 6006 N N . TYR B 1 229 ? -23.641 -49.219 -12.859 1 93.56 229 TYR B N 1
ATOM 6007 C CA . TYR B 1 229 ? -24.531 -49.719 -13.906 1 93.56 229 TYR B CA 1
ATOM 6008 C C . TYR B 1 229 ? 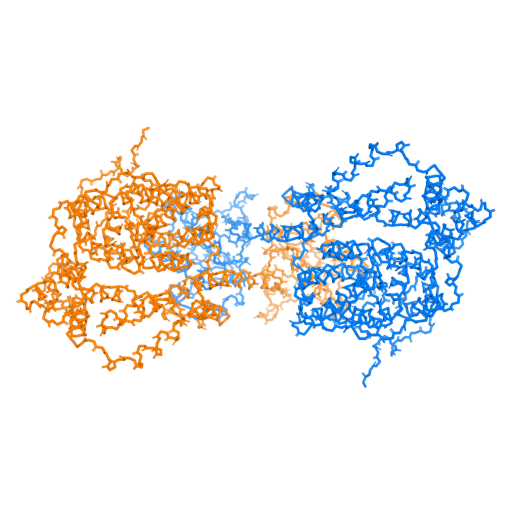-24.828 -51.188 -13.688 1 93.56 229 TYR B C 1
ATOM 6010 O O . TYR B 1 229 ? -26 -51.594 -13.703 1 93.56 229 TYR B O 1
ATOM 6018 N N . TYR B 1 230 ? -23.859 -52 -13.461 1 94.81 230 TYR B N 1
ATOM 6019 C CA . TYR B 1 230 ? -24.016 -53.438 -13.375 1 94.81 230 TYR B CA 1
ATOM 6020 C C . TYR B 1 230 ? -24.719 -53.844 -12.086 1 94.81 230 TYR B C 1
ATOM 6022 O O . TYR B 1 230 ? -25.516 -54.781 -12.086 1 94.81 230 TYR B O 1
ATOM 6030 N N . PHE B 1 231 ? -24.469 -53.156 -11.023 1 94.69 231 PHE B N 1
ATOM 6031 C CA . PHE B 1 231 ? -25.031 -53.531 -9.742 1 94.69 231 PHE B CA 1
ATOM 6032 C C . PHE B 1 231 ? -26.266 -52.688 -9.414 1 94.69 231 PHE B C 1
ATOM 6034 O O . PHE B 1 231 ? -26.844 -52.844 -8.344 1 94.69 231 PHE B O 1
ATOM 6041 N N . HIS B 1 232 ? -26.656 -51.781 -10.336 1 93.56 232 HIS B N 1
ATOM 6042 C CA . HIS B 1 232 ? -27.828 -50.906 -10.172 1 93.56 232 HIS B CA 1
ATOM 6043 C C . HIS B 1 232 ? -27.797 -50.219 -8.82 1 93.56 232 HIS B C 1
ATOM 6045 O O . HIS B 1 232 ? -28.797 -50.219 -8.086 1 93.56 232 HIS B O 1
ATOM 6051 N N . LEU B 1 233 ? -26.688 -49.719 -8.547 1 92.75 233 LEU B N 1
ATOM 6052 C CA . LEU B 1 233 ? -26.5 -49.125 -7.23 1 92.75 233 LEU B CA 1
ATOM 6053 C C . LEU B 1 233 ? -27.312 -47.844 -7.09 1 92.75 233 LEU B C 1
ATOM 6055 O O . LEU B 1 233 ? -27.656 -47.438 -5.977 1 92.75 233 LEU B O 1
ATOM 6059 N N . ASN B 1 234 ? -27.594 -47.156 -8.125 1 90.62 234 ASN B N 1
ATOM 6060 C CA . ASN B 1 234 ? -28.375 -45.906 -8.102 1 90.62 234 ASN B CA 1
ATOM 6061 C C . ASN B 1 234 ? -29.828 -46.188 -7.703 1 90.62 234 ASN B C 1
ATOM 6063 O O . ASN B 1 234 ? -30.438 -45.406 -6.988 1 90.62 234 ASN B O 1
ATOM 6067 N N . THR B 1 235 ? -30.375 -47.281 -8.094 1 87.94 235 THR B N 1
ATOM 6068 C CA . THR B 1 235 ? -31.766 -47.625 -7.816 1 87.94 235 THR B CA 1
ATOM 6069 C C . THR B 1 235 ? -31.875 -48.438 -6.543 1 87.94 235 THR B C 1
ATOM 6071 O O . THR B 1 235 ? -32.781 -48.219 -5.73 1 87.94 235 THR B O 1
ATOM 6074 N N . ARG B 1 236 ? -30.953 -49.312 -6.355 1 90.38 236 ARG B N 1
ATOM 6075 C CA . ARG B 1 236 ? -31.031 -50.25 -5.238 1 90.38 236 ARG B CA 1
ATOM 6076 C C . ARG B 1 236 ? -30.531 -49.625 -3.951 1 90.38 236 ARG B C 1
ATOM 6078 O O . ARG B 1 236 ? -31.062 -49.875 -2.871 1 90.38 236 ARG B O 1
ATOM 6085 N N . PHE B 1 237 ? -29.516 -48.812 -4.066 1 90.62 237 PHE B N 1
ATOM 6086 C CA . PHE B 1 237 ? -28.891 -48.312 -2.859 1 90.62 237 PHE B CA 1
ATOM 6087 C C . PHE B 1 237 ? -28.891 -46.781 -2.854 1 90.62 237 PHE B C 1
ATOM 6089 O O . PHE B 1 237 ? -28.281 -46.156 -1.979 1 90.62 237 PHE B O 1
ATOM 6096 N N . GLU B 1 238 ? -29.406 -46.188 -3.818 1 90.62 238 GLU B N 1
ATOM 6097 C CA . GLU B 1 238 ? -29.594 -44.719 -3.906 1 90.62 238 GLU B CA 1
ATOM 6098 C C . GLU B 1 238 ? -28.266 -44 -3.963 1 90.62 238 GLU B C 1
ATOM 6100 O O . GLU B 1 238 ? -28.094 -42.969 -3.303 1 90.62 238 GLU B O 1
ATOM 6105 N N . VAL B 1 239 ? -27.391 -44.594 -4.629 1 91.81 239 VAL B N 1
ATOM 6106 C CA . VAL B 1 239 ? -26.109 -43.906 -4.863 1 91.81 239 VAL B CA 1
ATOM 6107 C C . VAL B 1 239 ? -26.328 -42.719 -5.789 1 91.81 239 VAL B C 1
ATOM 6109 O O . VAL B 1 239 ? -27.016 -42.844 -6.805 1 91.81 239 VAL B O 1
ATOM 6112 N N . SER B 1 240 ? -25.812 -41.594 -5.387 1 91.44 240 SER B N 1
ATOM 6113 C CA . SER B 1 240 ? -25.953 -40.406 -6.184 1 91.44 240 SER B CA 1
ATOM 6114 C C . SER B 1 240 ? -25.094 -40.438 -7.441 1 91.44 240 SER B C 1
ATOM 6116 O O . SER B 1 240 ? -23.891 -40.656 -7.359 1 91.44 240 SER B O 1
ATOM 6118 N N . VAL B 1 241 ? -25.703 -40.25 -8.602 1 92.81 241 VAL B N 1
ATOM 6119 C CA . VAL B 1 241 ? -25 -40.25 -9.875 1 92.81 241 VAL B CA 1
ATOM 6120 C C . VAL B 1 241 ? -25.188 -38.906 -10.578 1 92.81 241 VAL B C 1
ATOM 6122 O O . VAL B 1 241 ? -26 -38.094 -10.156 1 92.81 241 VAL B O 1
ATOM 6125 N N . VAL B 1 242 ? -24.406 -38.594 -11.57 1 91.38 242 VAL B N 1
ATOM 6126 C CA . VAL B 1 242 ? -24.438 -37.344 -12.32 1 91.38 242 VAL B CA 1
ATOM 6127 C C . VAL B 1 242 ? -25.766 -37.188 -13.055 1 91.38 242 VAL B C 1
ATOM 6129 O O . VAL B 1 242 ? -26.375 -36.125 -13.07 1 91.38 242 VAL B O 1
ATOM 6132 N N . GLY B 1 243 ? -26.234 -38.312 -13.602 1 90.12 243 GLY B N 1
ATOM 6133 C CA . GLY B 1 243 ? -27.516 -38.281 -14.297 1 90.12 243 GLY B CA 1
ATOM 6134 C C . GLY B 1 243 ? -27.406 -37.844 -15.75 1 90.12 243 GLY B C 1
ATOM 6135 O O . GLY B 1 243 ? -26.375 -38.094 -16.391 1 90.12 243 GLY B O 1
ATOM 6136 N N . TYR B 1 244 ? -28.391 -37.312 -16.25 1 90 244 TYR B N 1
ATOM 6137 C CA . TYR B 1 244 ? -28.5 -37 -17.672 1 90 244 TYR B CA 1
ATOM 6138 C C . TYR B 1 244 ? -27.703 -35.781 -18.031 1 90 244 TYR B C 1
ATOM 6140 O O . TYR B 1 244 ? -27.859 -34.719 -17.422 1 90 244 TYR B O 1
ATOM 6148 N N . ILE B 1 245 ? -26.812 -35.906 -19 1 90.62 245 ILE B N 1
ATOM 6149 C CA . ILE B 1 245 ? -26.078 -34.812 -19.594 1 90.62 245 ILE B CA 1
ATOM 6150 C C . ILE B 1 245 ? -26.531 -34.594 -21.047 1 90.62 245 ILE B C 1
ATOM 6152 O O . ILE B 1 245 ? -26.375 -35.5 -21.891 1 90.62 245 ILE B O 1
ATOM 6156 N N . PRO B 1 246 ? -27.094 -33.469 -21.328 1 88.69 246 PRO B N 1
ATOM 6157 C CA . PRO B 1 246 ? -27.531 -33.219 -22.703 1 88.69 246 PRO B CA 1
ATOM 6158 C C . PRO B 1 246 ? -26.375 -33.281 -23.703 1 88.69 246 PRO B C 1
ATOM 6160 O O . PRO B 1 246 ? -25.328 -32.656 -23.484 1 88.69 246 PRO B O 1
ATOM 6163 N N . PRO B 1 247 ? -26.594 -34.062 -24.75 1 88.88 247 PRO B N 1
ATOM 6164 C CA . PRO B 1 247 ? -25.547 -34.125 -25.766 1 88.88 247 PRO B CA 1
ATOM 6165 C C . PRO B 1 247 ? -25.5 -32.844 -26.641 1 88.88 247 PRO B C 1
ATOM 6167 O O . PRO B 1 247 ? -26.5 -32.156 -26.797 1 88.88 247 PRO B O 1
ATOM 6170 N N . GLY B 1 248 ? -24.328 -32.531 -27.172 1 87.88 248 GLY B N 1
ATOM 6171 C CA . GLY B 1 248 ? -24.219 -31.453 -28.141 1 87.88 248 GLY B CA 1
ATOM 6172 C C . GLY B 1 248 ? -23.156 -30.422 -27.766 1 87.88 248 GLY B C 1
ATOM 6173 O O . GLY B 1 248 ? -22.828 -30.266 -26.594 1 87.88 248 GLY B O 1
ATOM 6174 N N . LEU B 1 249 ? -22.75 -29.812 -28.734 1 88.69 249 LEU B N 1
ATOM 6175 C CA . LEU B 1 249 ? -21.797 -28.719 -28.578 1 88.69 249 LEU B CA 1
ATOM 6176 C C . LEU B 1 249 ? -22.5 -27.484 -28.016 1 88.69 249 LEU B C 1
ATOM 6178 O O . LEU B 1 249 ? -23.719 -27.328 -28.172 1 88.69 249 LEU B O 1
ATOM 6182 N N . PRO B 1 250 ? -21.719 -26.734 -27.234 1 84.19 250 PRO B N 1
ATOM 6183 C CA . PRO B 1 250 ? -22.344 -25.547 -26.656 1 84.19 250 PRO B CA 1
ATOM 6184 C C . PRO B 1 250 ? -22.906 -24.609 -27.719 1 84.19 250 PRO B C 1
ATOM 6186 O O . PRO B 1 250 ? -22.312 -24.453 -28.797 1 84.19 250 PRO B O 1
ATOM 6189 N N . HIS B 1 251 ? -24.062 -24.094 -27.484 1 84.25 251 HIS B N 1
ATOM 6190 C CA . HIS B 1 251 ? -24.609 -23.031 -28.312 1 84.25 251 HIS B CA 1
ATOM 6191 C C . HIS B 1 251 ? -24.094 -21.672 -27.891 1 84.25 251 HIS B C 1
ATOM 6193 O O . HIS B 1 251 ? -23.906 -21.422 -26.688 1 84.25 251 HIS B O 1
ATOM 6199 N N . ILE B 1 252 ? -23.75 -20.922 -28.828 1 87.94 252 ILE B N 1
ATOM 6200 C CA . ILE B 1 252 ? -23.281 -19.578 -28.516 1 87.94 252 ILE B CA 1
ATOM 6201 C C . ILE B 1 252 ? -24.422 -18.75 -27.938 1 87.94 252 ILE B C 1
ATOM 6203 O O . ILE B 1 252 ? -25.484 -18.641 -28.562 1 87.94 252 ILE B O 1
ATOM 6207 N N . ILE B 1 253 ? -24.219 -18.422 -26.719 1 84.62 253 ILE B N 1
ATOM 6208 C CA . ILE B 1 253 ? -25.234 -17.641 -26.031 1 84.62 253 ILE B CA 1
ATOM 6209 C C . ILE B 1 253 ? -24.656 -16.297 -25.578 1 84.62 253 ILE B C 1
ATOM 6211 O O . ILE B 1 253 ? -23.484 -16.234 -25.188 1 84.62 253 ILE B O 1
ATOM 6215 N N . LEU B 1 254 ? -25.469 -15.25 -25.828 1 81.12 254 LEU B N 1
ATOM 6216 C CA . LEU B 1 254 ? -25.094 -13.961 -25.25 1 81.12 254 LEU B CA 1
ATOM 6217 C C . LEU B 1 254 ? -25.734 -13.781 -23.875 1 81.12 254 LEU B C 1
ATOM 6219 O O . LEU B 1 254 ? -26.953 -13.859 -23.734 1 81.12 254 LEU B O 1
ATOM 6223 N N . PRO B 1 255 ? -24.891 -13.742 -22.891 1 77.19 255 PRO B N 1
ATOM 6224 C CA . PRO B 1 255 ? -25.484 -13.57 -21.562 1 77.19 255 PRO B CA 1
ATOM 6225 C C . PRO B 1 255 ? -26.406 -12.352 -21.484 1 77.19 255 PRO B C 1
ATOM 6227 O O . PRO B 1 255 ? -26.125 -11.328 -22.109 1 77.19 255 PRO B O 1
ATOM 6230 N N . ASN B 1 256 ? -27.469 -12.5 -20.719 1 80.31 256 ASN B N 1
ATOM 6231 C CA . ASN B 1 256 ? -28.422 -11.414 -20.516 1 80.31 256 ASN B CA 1
ATOM 6232 C C . ASN B 1 256 ? -27.812 -10.289 -19.672 1 80.31 256 ASN B C 1
ATOM 6234 O O . ASN B 1 256 ? -27.188 -10.547 -18.641 1 80.31 256 ASN B O 1
ATOM 6238 N N . TYR B 1 257 ? -27.969 -9.141 -20.266 1 83.81 257 TYR B N 1
ATOM 6239 C CA . TYR B 1 257 ? -27.469 -7.996 -19.516 1 83.81 257 TYR B CA 1
ATOM 6240 C C . TYR B 1 257 ? -28.406 -7.633 -18.375 1 83.81 257 TYR B C 1
ATOM 6242 O O . TYR B 1 257 ? -29.578 -7.324 -18.609 1 83.81 257 TYR B O 1
ATOM 6250 N N . ASP B 1 258 ? -28.047 -7.91 -17.203 1 90.19 258 ASP B N 1
ATOM 6251 C CA . ASP B 1 258 ? -28.734 -7.492 -15.977 1 90.19 258 ASP B CA 1
ATOM 6252 C C . ASP B 1 258 ? -27.828 -6.617 -15.117 1 90.19 258 ASP B C 1
ATOM 6254 O O . ASP B 1 258 ? -26.922 -7.125 -14.453 1 90.19 258 ASP B O 1
ATOM 6258 N N . GLU B 1 259 ? -28.203 -5.395 -15.07 1 91.56 259 GLU B N 1
ATOM 6259 C CA . GLU B 1 259 ? -27.344 -4.41 -14.398 1 91.56 259 GLU B CA 1
ATOM 6260 C C . GLU B 1 259 ? -27.188 -4.746 -12.922 1 91.56 259 GLU B C 1
ATOM 6262 O O . GLU B 1 259 ? -26.094 -4.594 -12.367 1 91.56 259 GLU B O 1
ATOM 6267 N N . GLN B 1 260 ? -28.266 -5.148 -12.32 1 91.75 260 GLN B N 1
ATOM 6268 C CA . GLN B 1 260 ? -28.203 -5.48 -10.906 1 91.75 260 GLN B CA 1
ATOM 6269 C C . GLN B 1 260 ? -27.297 -6.676 -10.648 1 91.75 260 GLN B C 1
ATOM 6271 O O . GLN B 1 260 ? -26.5 -6.672 -9.711 1 91.75 260 GLN B O 1
ATOM 6276 N N . LEU B 1 261 ? -27.484 -7.684 -11.508 1 92.5 261 LEU B N 1
ATOM 6277 C CA . LEU B 1 261 ? -26.641 -8.867 -11.383 1 92.5 261 LEU B CA 1
ATOM 6278 C C . LEU B 1 261 ? -25.172 -8.516 -11.609 1 92.5 261 LEU B C 1
ATOM 6280 O O . LEU B 1 261 ? -24.297 -9.016 -10.906 1 92.5 261 LEU B O 1
ATOM 6284 N N . PHE B 1 262 ? -24.953 -7.617 -12.523 1 94.25 262 PHE B N 1
ATOM 6285 C CA . PHE B 1 262 ? -23.594 -7.184 -12.836 1 94.25 262 PHE B CA 1
ATOM 6286 C C . PHE B 1 262 ? -22.938 -6.523 -11.633 1 94.25 262 PHE B C 1
ATOM 6288 O O . PHE B 1 262 ? -21.812 -6.844 -11.281 1 94.25 262 PHE B O 1
ATOM 6295 N N . LYS B 1 263 ? -23.688 -5.684 -11.039 1 92.31 263 LYS B N 1
ATOM 6296 C CA . LYS B 1 263 ? -23.156 -4.949 -9.883 1 92.31 263 LYS B CA 1
ATOM 6297 C C . LYS B 1 263 ? -22.875 -5.887 -8.719 1 92.31 263 LYS B C 1
ATOM 6299 O O . LYS B 1 263 ? -21.891 -5.715 -8 1 92.31 263 LYS B O 1
ATOM 6304 N N . GLN B 1 264 ? -23.703 -6.844 -8.578 1 91.06 264 GLN B N 1
ATOM 6305 C CA . GLN B 1 264 ? -23.562 -7.781 -7.469 1 91.06 264 GLN B CA 1
ATOM 6306 C C . GLN B 1 264 ? -22.359 -8.703 -7.68 1 91.06 264 GLN B C 1
ATOM 6308 O O . GLN B 1 264 ? -21.719 -9.117 -6.715 1 91.06 264 GLN B O 1
ATOM 6313 N N . LEU B 1 265 ? -22.047 -9 -8.922 1 94.56 265 LEU B N 1
ATOM 6314 C CA . LEU B 1 265 ? -21.031 -10 -9.219 1 94.56 265 LEU B CA 1
ATOM 6315 C C . LEU B 1 265 ? -19.672 -9.336 -9.43 1 94.56 265 LEU B C 1
ATOM 6317 O O . LEU B 1 265 ? -18.641 -10.016 -9.414 1 94.56 265 LEU B O 1
ATOM 6321 N N . LEU B 1 266 ? -19.625 -8.062 -9.586 1 94.12 266 LEU B N 1
ATOM 6322 C CA . LEU B 1 266 ? -18.422 -7.34 -10.008 1 94.12 266 LEU B CA 1
ATOM 6323 C C . LEU B 1 266 ? -17.281 -7.547 -9.023 1 94.12 266 LEU B C 1
ATOM 6325 O O . LEU B 1 266 ? -16.156 -7.836 -9.422 1 94.12 266 LEU B O 1
ATOM 6329 N N . PRO B 1 267 ? -17.531 -7.48 -7.707 1 86.31 267 PRO B N 1
ATOM 6330 C CA . PRO B 1 267 ? -16.422 -7.672 -6.773 1 86.31 267 PRO B CA 1
ATOM 6331 C C . PRO B 1 267 ? -15.828 -9.078 -6.852 1 86.31 267 PRO B C 1
ATOM 6333 O O . PRO B 1 267 ? -14.602 -9.227 -6.859 1 86.31 267 PRO B O 1
ATOM 6336 N N . SER B 1 268 ? -16.688 -10.055 -6.93 1 89.75 268 SER B N 1
ATOM 6337 C CA . SER B 1 268 ? -16.219 -11.43 -7.035 1 89.75 268 SER B CA 1
ATOM 6338 C C . SER B 1 268 ? -15.5 -11.672 -8.359 1 89.75 268 SER B C 1
ATOM 6340 O O . SER B 1 268 ? -14.492 -12.375 -8.414 1 89.75 268 SER B O 1
ATOM 6342 N N . ALA B 1 269 ? -16.078 -11.023 -9.391 1 95.5 269 ALA B N 1
ATOM 6343 C CA . ALA B 1 269 ? -15.469 -11.18 -10.711 1 95.5 269 ALA B CA 1
ATOM 6344 C C . ALA B 1 269 ? -14.055 -10.609 -10.727 1 95.5 269 ALA B C 1
ATOM 6346 O O . ALA B 1 269 ? -13.164 -11.172 -11.367 1 95.5 269 ALA B O 1
ATOM 6347 N N . LEU B 1 270 ? -13.82 -9.539 -10.07 1 91.56 270 LEU B N 1
ATOM 6348 C CA . LEU B 1 270 ? -12.5 -8.922 -9.984 1 91.56 270 LEU B CA 1
ATOM 6349 C C . LEU B 1 270 ? -11.508 -9.852 -9.297 1 91.56 270 LEU B C 1
ATOM 6351 O O . LEU B 1 270 ? -10.383 -10.023 -9.773 1 91.56 270 LEU B O 1
ATOM 6355 N N . LEU B 1 271 ? -11.977 -10.469 -8.273 1 84.94 271 LEU B N 1
ATOM 6356 C CA . LEU B 1 271 ? -11.102 -11.352 -7.516 1 84.94 271 LEU B CA 1
ATOM 6357 C C . LEU B 1 271 ? -10.789 -12.617 -8.305 1 84.94 271 LEU B C 1
ATOM 6359 O O . LEU B 1 271 ? -9.648 -13.086 -8.305 1 84.94 271 LEU B O 1
ATOM 6363 N N . ILE B 1 272 ? -11.812 -13.125 -8.922 1 92.19 272 ILE B N 1
ATOM 6364 C CA . ILE B 1 272 ? -11.648 -14.328 -9.727 1 92.19 272 ILE B CA 1
ATOM 6365 C C . ILE B 1 272 ? -10.688 -14.047 -10.883 1 92.19 272 ILE B C 1
ATOM 6367 O O . ILE B 1 272 ? -9.82 -14.867 -11.195 1 92.19 272 ILE B O 1
ATOM 6371 N N . ALA B 1 273 ? -10.844 -12.859 -11.477 1 94.69 273 ALA B N 1
ATOM 6372 C CA . ALA B 1 273 ? -9.961 -12.453 -12.562 1 94.69 273 ALA B CA 1
ATOM 6373 C C . ALA B 1 273 ? -8.508 -12.367 -12.094 1 94.69 273 ALA B C 1
ATOM 6375 O O . ALA B 1 273 ? -7.602 -12.883 -12.75 1 94.69 273 ALA B O 1
ATOM 6376 N N . LEU B 1 274 ? -8.281 -11.852 -11 1 87.38 274 LEU B N 1
ATOM 6377 C CA . LEU B 1 274 ? -6.938 -11.641 -10.469 1 87.38 274 LEU B CA 1
ATOM 6378 C C . LEU B 1 274 ? -6.293 -12.969 -10.086 1 87.38 274 LEU B C 1
ATOM 6380 O O . LEU B 1 274 ? -5.145 -13.234 -10.438 1 87.38 274 LEU B O 1
ATOM 6384 N N . ILE B 1 275 ? -7.059 -13.797 -9.453 1 83.31 275 ILE B N 1
ATOM 6385 C CA . ILE B 1 275 ? -6.543 -15.078 -8.977 1 83.31 275 ILE B CA 1
ATOM 6386 C C . ILE B 1 275 ? -6.277 -16 -10.164 1 83.31 275 ILE B C 1
ATOM 6388 O O . ILE B 1 275 ? -5.258 -16.688 -10.211 1 83.31 275 ILE B O 1
ATOM 6392 N N . GLY B 1 276 ? -7.234 -15.961 -10.992 1 90.94 276 GLY B N 1
ATOM 6393 C CA . GLY B 1 276 ? -7.039 -16.766 -12.188 1 90.94 276 GLY B CA 1
ATOM 6394 C C . GLY B 1 276 ? -5.816 -16.359 -12.992 1 90.94 276 GLY B C 1
ATOM 6395 O O . GLY B 1 276 ? -5.082 -17.203 -13.484 1 90.94 276 GLY B O 1
ATOM 6396 N N . TYR B 1 277 ? -5.598 -15.078 -13.039 1 92.56 277 TYR B N 1
ATOM 6397 C CA . TYR B 1 277 ? -4.438 -14.547 -13.742 1 92.56 277 TYR B CA 1
ATOM 6398 C C . TYR B 1 277 ? -3.143 -14.938 -13.047 1 92.56 277 TYR B C 1
ATOM 6400 O O . TYR B 1 277 ? -2.213 -15.438 -13.68 1 92.56 277 TYR B O 1
ATOM 6408 N N . LEU B 1 278 ? -3.17 -14.773 -11.859 1 79.38 278 LEU B N 1
ATOM 6409 C CA . LEU B 1 278 ? -1.979 -15.055 -11.07 1 79.38 278 LEU B CA 1
ATOM 6410 C C . LEU B 1 278 ? -1.605 -16.531 -11.156 1 79.38 278 LEU B C 1
ATOM 6412 O O . LEU B 1 278 ? -0.436 -16.875 -11.352 1 79.38 278 LEU B O 1
ATOM 6416 N N . GLU B 1 279 ? -2.578 -17.359 -10.969 1 79.38 279 GLU B N 1
ATOM 6417 C CA . GLU B 1 279 ? -2.352 -18.812 -11.039 1 79.38 279 GLU B CA 1
ATOM 6418 C C . GLU B 1 279 ? -1.858 -19.219 -12.422 1 79.38 279 GLU B C 1
ATOM 6420 O O . GLU B 1 279 ? -0.89 -19.969 -12.539 1 79.38 279 GLU B O 1
ATOM 6425 N N . SER B 1 280 ? -2.469 -18.672 -13.391 1 91.62 280 SER B N 1
ATOM 6426 C CA . SER B 1 280 ? -2.158 -19.062 -14.766 1 91.62 280 SER B CA 1
ATOM 6427 C C . SER B 1 280 ? -0.755 -18.609 -15.164 1 91.62 280 SER B C 1
ATOM 6429 O O . SER B 1 280 ? 0.023 -19.406 -15.703 1 91.62 280 SER B O 1
ATOM 6431 N N . VAL B 1 281 ? -0.381 -17.391 -14.859 1 85.44 281 VAL B N 1
ATOM 6432 C CA . VAL B 1 281 ? 0.899 -16.844 -15.289 1 85.44 281 VAL B CA 1
ATOM 6433 C C . VAL B 1 281 ? 2.033 -17.484 -14.5 1 85.44 281 VAL B C 1
ATOM 6435 O O . VAL B 1 281 ? 3.119 -17.719 -15.039 1 85.44 281 VAL B O 1
ATOM 6438 N N . SER B 1 282 ? 1.755 -17.766 -13.273 1 73 282 SER B N 1
ATOM 6439 C CA . SER B 1 282 ? 2.768 -18.422 -12.461 1 73 282 SER B CA 1
ATOM 6440 C C . SER B 1 282 ? 3.104 -19.812 -13.008 1 73 282 SER B C 1
ATOM 6442 O O . SER B 1 282 ? 4.273 -20.203 -13.055 1 73 282 SER B O 1
ATOM 6444 N N . ILE B 1 283 ? 2.121 -20.516 -13.406 1 80.44 283 ILE B N 1
ATOM 6445 C CA . ILE B 1 283 ? 2.305 -21.844 -13.984 1 80.44 283 ILE B CA 1
ATOM 6446 C C . ILE B 1 283 ? 3.01 -21.719 -15.328 1 80.44 283 ILE B C 1
ATOM 6448 O O . ILE B 1 283 ? 3.963 -22.453 -15.609 1 80.44 283 ILE B O 1
ATOM 6452 N N . ALA B 1 284 ? 2.559 -20.766 -16.078 1 85.12 284 ALA B N 1
ATOM 6453 C CA . ALA B 1 284 ? 3.139 -20.562 -17.406 1 85.12 284 ALA B CA 1
ATOM 6454 C C . ALA B 1 284 ? 4.621 -20.219 -17.312 1 85.12 284 ALA B C 1
ATOM 6456 O O . ALA B 1 284 ? 5.438 -20.75 -18.062 1 85.12 284 ALA B O 1
ATOM 6457 N N . LYS B 1 285 ? 4.938 -19.375 -16.422 1 71.94 285 LYS B N 1
ATOM 6458 C CA . LYS B 1 285 ? 6.328 -18.953 -16.25 1 71.94 285 LYS B CA 1
ATOM 6459 C C . LYS B 1 285 ? 7.188 -20.125 -15.773 1 71.94 285 LYS B C 1
ATOM 6461 O O . LYS B 1 285 ? 8.328 -20.281 -16.219 1 71.94 285 LYS B O 1
ATOM 6466 N N . SER B 1 286 ? 6.641 -20.922 -14.93 1 68.44 286 SER B N 1
ATOM 6467 C CA . SER B 1 286 ? 7.363 -22.078 -14.406 1 68.44 286 SER B CA 1
ATOM 6468 C C . SER B 1 286 ? 7.68 -23.078 -15.508 1 68.44 286 SER B C 1
ATOM 6470 O O . SER B 1 286 ? 8.797 -23.594 -15.586 1 68.44 286 SER B O 1
ATOM 6472 N N . MET B 1 287 ? 6.789 -23.297 -16.391 1 74.75 287 MET B N 1
ATOM 6473 C CA . MET B 1 287 ? 6.973 -24.25 -17.469 1 74.75 287 MET B CA 1
ATOM 6474 C C . MET B 1 287 ? 7.871 -23.672 -18.562 1 74.75 287 MET B C 1
ATOM 6476 O O . MET B 1 287 ? 8.727 -24.375 -19.109 1 74.75 287 MET B O 1
ATOM 6480 N N . ALA B 1 288 ? 7.684 -22.391 -18.812 1 74.5 288 ALA B N 1
ATOM 6481 C CA . ALA B 1 288 ? 8.477 -21.719 -19.828 1 74.5 288 ALA B CA 1
ATOM 6482 C C . ALA B 1 288 ? 9.953 -21.672 -19.438 1 74.5 288 ALA B C 1
ATOM 6484 O O . ALA B 1 288 ? 10.836 -21.781 -20.297 1 74.5 288 ALA B O 1
ATOM 6485 N N . GLY B 1 289 ? 10.188 -21.516 -18.25 1 63.19 289 GLY B N 1
ATOM 6486 C CA . GLY B 1 289 ? 11.555 -21.484 -17.75 1 63.19 289 GLY B CA 1
ATOM 6487 C C . GLY B 1 289 ? 12.312 -22.766 -18.031 1 63.19 289 GLY B C 1
ATOM 6488 O O . GLY B 1 289 ? 13.516 -22.734 -18.312 1 63.19 289 GLY B O 1
ATOM 6489 N N . GLN B 1 290 ? 11.609 -23.844 -18.062 1 62.84 290 GLN B N 1
ATOM 6490 C CA . GLN B 1 290 ? 12.227 -25.156 -18.297 1 62.84 290 GLN B CA 1
ATOM 6491 C C . GLN B 1 290 ? 12.555 -25.344 -19.766 1 62.84 290 GLN B C 1
ATOM 6493 O O . GLN B 1 290 ? 13.422 -26.141 -20.125 1 62.84 290 GLN B O 1
ATOM 6498 N N . LYS B 1 291 ? 11.922 -24.578 -20.578 1 64.69 291 LYS B N 1
ATOM 6499 C CA . LYS B 1 291 ? 12.156 -24.688 -22.016 1 64.69 291 LYS B CA 1
ATOM 6500 C C . LYS B 1 291 ? 12.797 -23.422 -22.562 1 64.69 291 LYS B C 1
ATOM 6502 O O . LYS B 1 291 ? 12.766 -23.172 -23.781 1 64.69 291 LYS B O 1
ATOM 6507 N N . ARG B 1 292 ? 13.289 -22.547 -21.703 1 63.22 292 ARG B N 1
ATOM 6508 C CA . ARG B 1 292 ? 13.953 -21.297 -22.078 1 63.22 292 ARG B CA 1
ATOM 6509 C C . ARG B 1 292 ? 13.039 -20.438 -22.922 1 63.22 292 ARG B C 1
ATOM 6511 O O . ARG B 1 292 ? 13.461 -19.906 -23.953 1 63.22 292 ARG B O 1
ATOM 6518 N N . GLN B 1 293 ? 11.758 -20.5 -22.594 1 69.5 293 GLN B N 1
ATOM 6519 C CA . GLN B 1 293 ? 10.773 -19.672 -23.281 1 69.5 293 GLN B CA 1
ATOM 6520 C C . GLN B 1 293 ? 10.391 -18.469 -22.438 1 69.5 293 GLN B C 1
ATOM 6522 O O . GLN B 1 293 ? 10.633 -18.438 -21.234 1 69.5 293 GLN B O 1
ATOM 6527 N N . LYS B 1 294 ? 9.969 -17.406 -23.062 1 71.69 294 LYS B N 1
ATOM 6528 C CA . LYS B 1 294 ? 9.547 -16.203 -22.359 1 71.69 294 LYS B CA 1
ATOM 6529 C C . LYS B 1 294 ? 8.023 -16.062 -22.359 1 71.69 294 LYS B C 1
ATOM 6531 O O . LYS B 1 294 ? 7.367 -16.391 -23.344 1 71.69 294 LYS B O 1
ATOM 6536 N N . ILE B 1 295 ? 7.492 -15.727 -21.297 1 81.19 295 ILE B N 1
ATOM 6537 C CA . ILE B 1 295 ? 6.059 -15.5 -21.156 1 81.19 295 ILE B CA 1
ATOM 6538 C C . ILE B 1 295 ? 5.77 -14 -21.172 1 81.19 295 ILE B C 1
ATOM 6540 O O . ILE B 1 295 ? 6.441 -13.227 -20.484 1 81.19 295 ILE B O 1
ATOM 6544 N N . ASP B 1 296 ? 4.914 -13.609 -21.969 1 86.56 296 ASP B N 1
ATOM 6545 C CA . ASP B 1 296 ? 4.453 -12.227 -22 1 86.56 296 ASP B CA 1
ATOM 6546 C C . ASP B 1 296 ? 3.201 -12.047 -21.141 1 86.56 296 ASP B C 1
ATOM 6548 O O . ASP B 1 296 ? 2.107 -12.453 -21.547 1 86.56 296 ASP B O 1
ATOM 6552 N N . ALA B 1 297 ? 3.381 -11.359 -20.141 1 86.06 297 ALA B N 1
ATOM 6553 C CA . ALA B 1 297 ? 2.316 -11.227 -19.156 1 86.06 297 ALA B CA 1
ATOM 6554 C C . ALA B 1 297 ? 1.088 -10.547 -19.75 1 86.06 297 ALA B C 1
ATOM 6556 O O . ALA B 1 297 ? -0.047 -10.914 -19.438 1 86.06 297 ALA B O 1
ATOM 6557 N N . ASN B 1 298 ? 1.266 -9.555 -20.609 1 90.25 298 ASN B N 1
ATOM 6558 C CA . ASN B 1 298 ? 0.137 -8.852 -21.219 1 90.25 298 ASN B CA 1
ATOM 6559 C C . ASN B 1 298 ? -0.577 -9.734 -22.25 1 90.25 298 ASN B C 1
ATOM 6561 O O . ASN B 1 298 ? -1.794 -9.641 -22.406 1 90.25 298 ASN B O 1
ATOM 6565 N N . LYS B 1 299 ? 0.122 -10.531 -22.891 1 92.5 299 LYS B N 1
ATOM 6566 C CA . LYS B 1 299 ? -0.494 -11.492 -23.812 1 92.5 299 LYS B CA 1
ATOM 6567 C C . LYS B 1 299 ? -1.282 -12.547 -23.047 1 92.5 299 LYS B C 1
ATOM 6569 O O . LYS B 1 299 ? -2.309 -13.031 -23.531 1 92.5 299 LYS B O 1
ATOM 6574 N N . GLU B 1 300 ? -0.71 -12.883 -21.906 1 93.38 300 GLU B N 1
ATOM 6575 C CA . GLU B 1 300 ? -1.438 -13.828 -21.062 1 93.38 300 GLU B CA 1
ATOM 6576 C C . GLU B 1 300 ? -2.777 -13.258 -20.625 1 93.38 300 GLU B C 1
ATOM 6578 O O . GLU B 1 300 ? -3.773 -13.977 -20.547 1 93.38 300 GLU B O 1
ATOM 6583 N N . LEU B 1 301 ? -2.756 -11.953 -20.328 1 95.75 301 LEU B N 1
ATOM 6584 C CA . LEU B 1 301 ? -4.012 -11.297 -19.984 1 95.75 301 LEU B CA 1
ATOM 6585 C C . LEU B 1 301 ? -5.02 -11.422 -21.125 1 95.75 301 LEU B C 1
ATOM 6587 O O . LEU B 1 301 ? -6.191 -11.719 -20.891 1 95.75 301 LEU B O 1
ATOM 6591 N N . LEU B 1 302 ? -4.598 -11.219 -22.312 1 96.44 302 LEU B N 1
ATOM 6592 C CA . LEU B 1 302 ? -5.465 -11.305 -23.484 1 96.44 302 LEU B CA 1
ATOM 6593 C C . LEU B 1 302 ? -5.953 -12.734 -23.703 1 96.44 302 LEU B C 1
ATOM 6595 O O . LEU B 1 302 ? -7.129 -12.953 -24 1 96.44 302 LEU B O 1
ATOM 6599 N N . GLY B 1 303 ? -5.051 -13.656 -23.609 1 97.06 303 GLY B N 1
ATOM 6600 C CA . GLY B 1 303 ? -5.426 -15.055 -23.75 1 97.06 303 GLY B CA 1
ATOM 6601 C C . GLY B 1 303 ? -6.461 -15.5 -22.734 1 97.06 303 GLY B C 1
ATOM 6602 O O . GLY B 1 303 ? -7.441 -16.156 -23.094 1 97.06 303 GLY B O 1
ATOM 6603 N N . LEU B 1 304 ? -6.25 -15.141 -21.5 1 97.69 304 LEU B N 1
ATOM 6604 C CA . LEU B 1 304 ? -7.172 -15.523 -20.438 1 97.69 304 LEU B CA 1
ATOM 6605 C C . LEU B 1 304 ? -8.5 -14.789 -20.578 1 97.69 304 LEU B C 1
ATOM 6607 O O . LEU B 1 304 ? -9.555 -15.336 -20.25 1 97.69 304 LEU B O 1
ATOM 6611 N N . SER B 1 305 ? -8.391 -13.516 -21.016 1 98.19 305 SER B N 1
ATOM 6612 C CA . SER B 1 305 ? -9.617 -12.781 -21.297 1 98.19 305 SER B CA 1
ATOM 6613 C C . SER B 1 305 ? -10.445 -13.477 -22.375 1 98.19 305 SER B C 1
ATOM 6615 O O . SER B 1 305 ? -11.641 -13.711 -22.172 1 98.19 305 SER B O 1
ATOM 6617 N N . ALA B 1 306 ? -9.828 -13.828 -23.438 1 97.88 306 ALA B N 1
ATOM 6618 C CA . ALA B 1 306 ? -10.516 -14.516 -24.531 1 97.88 306 ALA B CA 1
ATOM 6619 C C . ALA B 1 306 ? -11.094 -15.844 -24.062 1 97.88 306 ALA B C 1
ATOM 6621 O O . ALA B 1 306 ? -12.195 -16.219 -24.469 1 97.88 306 ALA B O 1
ATOM 6622 N N . ALA B 1 307 ? -10.367 -16.531 -23.281 1 98.25 307 ALA B N 1
ATOM 6623 C CA . ALA B 1 307 ? -10.828 -17.812 -22.75 1 98.25 307 ALA B CA 1
ATOM 6624 C C . ALA B 1 307 ? -12.086 -17.641 -21.906 1 98.25 307 ALA B C 1
ATOM 6626 O O . ALA B 1 307 ? -13.055 -18.375 -22.078 1 98.25 307 ALA B O 1
ATOM 6627 N N . ASN B 1 308 ? -12.102 -16.656 -21.047 1 98.44 308 ASN B N 1
ATOM 6628 C CA . ASN B 1 308 ? -13.234 -16.453 -20.156 1 98.44 308 ASN B CA 1
ATOM 6629 C C . ASN B 1 308 ? -14.438 -15.875 -20.891 1 98.44 308 ASN B C 1
ATOM 6631 O O . ASN B 1 308 ? -15.586 -16.25 -20.609 1 98.44 308 ASN B O 1
ATOM 6635 N N . ILE B 1 309 ? -14.195 -14.969 -21.828 1 97.75 309 ILE B N 1
ATOM 6636 C CA . ILE B 1 309 ? -15.289 -14.438 -22.625 1 97.75 309 ILE B CA 1
ATOM 6637 C C . ILE B 1 309 ? -15.922 -15.555 -23.453 1 97.75 309 ILE B C 1
ATOM 6639 O O . ILE B 1 309 ? -17.141 -15.664 -23.531 1 97.75 309 ILE B O 1
ATOM 6643 N N . SER B 1 310 ? -15.102 -16.344 -24.047 1 97.44 310 SER B N 1
ATOM 6644 C CA . SER B 1 310 ? -15.617 -17.453 -24.844 1 97.44 310 SER B CA 1
ATOM 6645 C C . SER B 1 310 ? -16.328 -18.484 -23.969 1 97.44 310 SER B C 1
ATOM 6647 O O . SER B 1 310 ? -17.297 -19.109 -24.391 1 97.44 310 SER B O 1
ATOM 6649 N N . SER B 1 311 ? -15.844 -18.688 -22.75 1 97.56 311 SER B N 1
ATOM 6650 C CA . SER B 1 311 ? -16.547 -19.578 -21.828 1 97.56 311 SER B CA 1
ATOM 6651 C C . SER B 1 311 ? -17.969 -19.078 -21.562 1 97.56 311 SER B C 1
ATOM 6653 O O . SER B 1 311 ? -18.922 -19.859 -21.562 1 97.56 311 SER B O 1
ATOM 6655 N N . ALA B 1 312 ? -18.047 -17.781 -21.344 1 97.06 312 ALA B N 1
ATOM 6656 C CA . ALA B 1 312 ? -19.344 -17.188 -21.109 1 97.06 312 ALA B CA 1
ATOM 6657 C C . ALA B 1 312 ? -20.266 -17.375 -22.312 1 97.06 312 ALA B C 1
ATOM 6659 O O . ALA B 1 312 ? -21.438 -17.734 -22.172 1 97.06 312 ALA B O 1
ATOM 6660 N N . LEU B 1 313 ? -19.766 -17.188 -23.484 1 96.06 313 LEU B N 1
ATOM 6661 C CA . LEU B 1 313 ? -20.547 -17.25 -24.703 1 96.06 313 LEU B CA 1
ATOM 6662 C C . LEU B 1 313 ? -20.938 -18.688 -25.031 1 96.06 313 LEU B C 1
ATOM 6664 O O . LEU B 1 313 ? -21.922 -18.938 -25.734 1 96.06 313 LEU B O 1
ATOM 6668 N N . SER B 1 314 ? -20.219 -19.641 -24.5 1 95.56 314 SER B N 1
ATOM 6669 C CA . SER B 1 314 ? -20.5 -21.031 -24.781 1 95.56 314 SER B CA 1
ATOM 6670 C C . SER B 1 314 ? -21.281 -21.672 -23.641 1 95.56 314 SER B C 1
ATOM 6672 O O . SER B 1 314 ? -21.453 -22.891 -23.609 1 95.56 314 SER B O 1
ATOM 6674 N N . GLY B 1 315 ? -21.641 -20.891 -22.688 1 94.44 315 GLY B N 1
ATOM 6675 C CA . GLY B 1 315 ? -22.453 -21.406 -21.609 1 94.44 315 GLY B CA 1
ATOM 6676 C C . GLY B 1 315 ? -21.641 -21.938 -20.438 1 94.44 315 GLY B C 1
ATOM 6677 O O . GLY B 1 315 ? -22.141 -22.734 -19.641 1 94.44 315 GLY B O 1
ATOM 6678 N N . GLY B 1 316 ? -20.453 -21.578 -20.406 1 96.38 316 GLY B N 1
ATOM 6679 C CA . GLY B 1 316 ? -19.578 -22.062 -19.344 1 96.38 316 GLY B CA 1
ATOM 6680 C C . GLY B 1 316 ? -19.438 -21.078 -18.203 1 96.38 316 GLY B C 1
ATOM 6681 O O . GLY B 1 316 ? -20.281 -20.203 -18.016 1 96.38 316 GLY B O 1
ATOM 6682 N N . TYR B 1 317 ? -18.469 -21.266 -17.312 1 97 317 TYR B N 1
ATOM 6683 C CA . TYR B 1 317 ? -18.141 -20.422 -16.172 1 97 317 TYR B CA 1
ATOM 6684 C C . TYR B 1 317 ? -16.656 -20.109 -16.125 1 97 317 TYR B C 1
ATOM 6686 O O . TYR B 1 317 ? -15.906 -20.5 -17.031 1 97 317 TYR B O 1
ATOM 6694 N N . PRO B 1 318 ? -16.188 -19.328 -15.203 1 97.81 318 PRO B N 1
ATOM 6695 C CA . PRO B 1 318 ? -14.805 -18.844 -15.258 1 97.81 318 PRO B CA 1
ATOM 6696 C C . PRO B 1 318 ? -13.781 -19.984 -15.305 1 97.81 318 PRO B C 1
ATOM 6698 O O . PRO B 1 318 ? -13.953 -21 -14.633 1 97.81 318 PRO B O 1
ATOM 6701 N N . VAL B 1 319 ? -12.766 -19.75 -16.109 1 97.69 319 VAL B N 1
ATOM 6702 C CA . VAL B 1 319 ? -11.727 -20.766 -16.312 1 97.69 319 VAL B CA 1
ATOM 6703 C C . VAL B 1 319 ? -10.352 -20.141 -16.094 1 97.69 319 VAL B C 1
ATOM 6705 O O . VAL B 1 319 ? -10.211 -18.922 -16.078 1 97.69 319 VAL B O 1
ATOM 6708 N N . ALA B 1 320 ? -9.367 -20.938 -15.852 1 96 320 ALA B N 1
ATOM 6709 C CA . ALA B 1 320 ? -7.969 -20.547 -15.68 1 96 320 ALA B CA 1
ATOM 6710 C C . ALA B 1 320 ? -7.023 -21.703 -15.969 1 96 320 ALA B C 1
ATOM 6712 O O . ALA B 1 320 ? -7.465 -22.797 -16.359 1 96 320 ALA B O 1
ATOM 6713 N N . GLY B 1 321 ? -5.777 -21.391 -15.883 1 93.88 321 GLY B N 1
ATOM 6714 C CA . GLY B 1 321 ? -4.789 -22.453 -16.016 1 93.88 321 GLY B CA 1
ATOM 6715 C C . GLY B 1 321 ? -4.652 -23.312 -14.766 1 93.88 321 GLY B C 1
ATOM 6716 O O . GLY B 1 321 ? -4.594 -22.781 -13.656 1 93.88 321 GLY B O 1
ATOM 6717 N N . GLY B 1 322 ? -4.641 -24.594 -15.047 1 89.38 322 GLY B N 1
ATOM 6718 C CA . GLY B 1 322 ? -4.465 -25.516 -13.938 1 89.38 322 GLY B CA 1
ATOM 6719 C C . GLY B 1 322 ? -3.062 -26.078 -13.852 1 89.38 322 GLY B C 1
ATOM 6720 O O . GLY B 1 322 ? -2.479 -26.453 -14.867 1 89.38 322 GLY B O 1
ATOM 6721 N N . PHE B 1 323 ? -2.527 -26.125 -12.703 1 77.94 323 PHE B N 1
ATOM 6722 C CA . PHE B 1 323 ? -1.157 -26.578 -12.492 1 77.94 323 PHE B CA 1
ATOM 6723 C C . PHE B 1 323 ? -1.004 -28.047 -12.883 1 77.94 323 PHE B C 1
ATOM 6725 O O . PHE B 1 323 ? -0.149 -28.391 -13.695 1 77.94 323 PHE B O 1
ATOM 6732 N N . GLY B 1 324 ? -1.861 -28.922 -12.359 1 79.5 324 GLY B N 1
ATOM 6733 C CA . GLY B 1 324 ? -1.77 -30.359 -12.609 1 79.5 324 GLY B CA 1
ATOM 6734 C C . GLY B 1 324 ? -1.856 -30.703 -14.078 1 79.5 324 GLY B C 1
ATOM 6735 O O . GLY B 1 324 ? -0.971 -31.375 -14.617 1 79.5 324 GLY B O 1
ATOM 6736 N N . ARG B 1 325 ? -2.783 -30.172 -14.688 1 89.31 325 ARG B N 1
ATOM 6737 C CA . ARG B 1 325 ? -2.994 -30.5 -16.094 1 89.31 325 ARG B CA 1
ATOM 6738 C C . ARG B 1 325 ? -1.877 -29.922 -16.953 1 89.31 325 ARG B C 1
ATOM 6740 O O . ARG B 1 325 ? -1.466 -30.531 -17.938 1 89.31 325 ARG B O 1
ATOM 6747 N N . SER B 1 326 ? -1.404 -28.75 -16.562 1 90.44 326 SER B N 1
ATOM 6748 C CA . SER B 1 326 ? -0.323 -28.125 -17.328 1 90.44 326 SER B CA 1
ATOM 6749 C C . SER B 1 326 ? 0.969 -28.938 -17.203 1 90.44 326 SER B C 1
ATOM 6751 O O . SER B 1 326 ? 1.715 -29.078 -18.172 1 90.44 326 SER B O 1
ATOM 6753 N N . MET B 1 327 ? 1.154 -29.469 -16.062 1 81.62 327 MET B N 1
ATOM 6754 C CA . MET B 1 327 ? 2.332 -30.312 -15.852 1 81.62 327 MET B CA 1
ATOM 6755 C C . MET B 1 327 ? 2.229 -31.594 -16.641 1 81.62 327 MET B C 1
ATOM 6757 O O . MET B 1 327 ? 3.215 -32.062 -17.219 1 81.62 327 MET B O 1
ATOM 6761 N N . VAL B 1 328 ? 1.07 -32.156 -16.656 1 85.25 328 VAL B N 1
ATOM 6762 C CA . VAL B 1 328 ? 0.832 -33.344 -17.438 1 85.25 328 VAL B CA 1
ATOM 6763 C C . VAL B 1 328 ? 1.041 -33.062 -18.922 1 85.25 328 VAL B C 1
ATOM 6765 O O . VAL B 1 328 ? 1.676 -33.844 -19.641 1 85.25 328 VAL B O 1
ATOM 6768 N N . ASN B 1 329 ? 0.523 -31.938 -19.344 1 91.25 329 ASN B N 1
ATOM 6769 C CA . ASN B 1 329 ? 0.693 -31.5 -20.719 1 91.25 329 ASN B CA 1
ATOM 6770 C C . ASN B 1 329 ? 2.168 -31.344 -21.078 1 91.25 329 ASN B C 1
ATOM 6772 O O . ASN B 1 329 ? 2.613 -31.844 -22.109 1 91.25 329 ASN B O 1
ATOM 6776 N N . PHE B 1 330 ? 2.881 -30.75 -20.219 1 86.19 330 PHE B N 1
ATOM 6777 C CA . PHE B 1 330 ? 4.293 -30.453 -20.406 1 86.19 330 PHE B CA 1
ATOM 6778 C C . PHE B 1 330 ? 5.125 -31.734 -20.406 1 86.19 330 PHE B C 1
ATOM 6780 O O . PHE B 1 330 ? 5.949 -31.953 -21.297 1 86.19 330 PHE B O 1
ATOM 6787 N N . THR B 1 331 ? 4.883 -32.625 -19.469 1 83.19 331 THR B N 1
ATOM 6788 C CA . THR B 1 331 ? 5.695 -33.812 -19.312 1 83.19 331 THR B CA 1
ATOM 6789 C C . THR B 1 331 ? 5.344 -34.844 -20.375 1 83.19 331 THR B C 1
ATOM 6791 O O . THR B 1 331 ? 6.168 -35.688 -20.734 1 83.19 331 THR B O 1
ATOM 6794 N N . ALA B 1 332 ? 4.172 -34.719 -20.891 1 87 332 ALA B N 1
ATOM 6795 C CA . ALA B 1 332 ? 3.738 -35.656 -21.938 1 87 332 ALA B CA 1
ATOM 6796 C C . ALA B 1 332 ? 4.363 -35.312 -23.281 1 87 332 ALA B C 1
ATOM 6798 O O . ALA B 1 332 ? 4.27 -36.062 -24.234 1 87 332 ALA B O 1
ATOM 6799 N N . GLY B 1 333 ? 4.941 -34.062 -23.281 1 85.94 333 GLY B N 1
ATOM 6800 C CA . GLY B 1 333 ? 5.715 -33.75 -24.484 1 85.94 333 GLY B CA 1
ATOM 6801 C C . GLY B 1 333 ? 5.113 -32.625 -25.297 1 85.94 333 GLY B C 1
ATOM 6802 O O . GLY B 1 333 ? 5.457 -32.438 -26.469 1 85.94 333 GLY B O 1
ATOM 6803 N N . ALA B 1 334 ? 4.234 -31.906 -24.75 1 91.31 334 ALA B N 1
ATOM 6804 C CA . ALA B 1 334 ? 3.639 -30.797 -25.469 1 91.31 334 ALA B CA 1
ATOM 6805 C C . ALA B 1 334 ? 4.691 -29.734 -25.828 1 91.31 334 ALA B C 1
ATOM 6807 O O . ALA B 1 334 ? 5.523 -29.391 -24.984 1 91.31 334 ALA B O 1
ATOM 6808 N N . ASN B 1 335 ? 4.637 -29.266 -27.125 1 88.56 335 ASN B N 1
ATOM 6809 C CA . ASN B 1 335 ? 5.609 -28.281 -27.562 1 88.56 335 ASN B CA 1
ATOM 6810 C C . ASN B 1 335 ? 4.926 -27.016 -28.094 1 88.56 335 ASN B C 1
ATOM 6812 O O . ASN B 1 335 ? 5.559 -25.969 -28.234 1 88.56 335 ASN B O 1
ATOM 6816 N N . SER B 1 336 ? 3.703 -27.188 -28.359 1 91.06 336 SER B N 1
ATOM 6817 C CA . SER B 1 336 ? 2.949 -26.062 -28.922 1 91.06 336 SER B CA 1
ATOM 6818 C C . SER B 1 336 ? 1.504 -26.078 -28.438 1 91.06 336 SER B C 1
ATOM 6820 O O . SER B 1 336 ? 1.041 -27.078 -27.875 1 91.06 336 SER B O 1
ATOM 6822 N N . PRO B 1 337 ? 0.811 -24.969 -28.703 1 93.56 337 PRO B N 1
ATOM 6823 C CA . PRO B 1 337 ? -0.593 -24.906 -28.281 1 93.56 337 PRO B CA 1
ATOM 6824 C C . PRO B 1 337 ? -1.478 -25.891 -29.047 1 93.56 337 PRO B C 1
ATOM 6826 O O . PRO B 1 337 ? -2.658 -26.031 -28.734 1 93.56 337 PRO B O 1
ATOM 6829 N N . LEU B 1 338 ? -0.912 -26.594 -30 1 93.94 338 LEU B N 1
ATOM 6830 C CA . LEU B 1 338 ? -1.668 -27.609 -30.734 1 93.94 338 LEU B CA 1
ATOM 6831 C C . LEU B 1 338 ? -2.152 -28.703 -29.797 1 93.94 338 LEU B C 1
ATOM 6833 O O . LEU B 1 338 ? -3.236 -29.266 -29.984 1 93.94 338 LEU B O 1
ATOM 6837 N N . ALA B 1 339 ? -1.365 -29.062 -28.828 1 95.5 339 ALA B N 1
ATOM 6838 C CA . ALA B 1 339 ? -1.783 -30.031 -27.812 1 95.5 339 ALA B CA 1
ATOM 6839 C C . ALA B 1 339 ? -3.109 -29.625 -27.188 1 95.5 339 ALA B C 1
ATOM 6841 O O . ALA B 1 339 ? -3.994 -30.469 -27 1 95.5 339 ALA B O 1
ATOM 6842 N N . SER B 1 340 ? -3.227 -28.375 -26.891 1 95.88 340 SER B N 1
ATOM 6843 C CA . SER B 1 340 ? -4.453 -27.859 -26.297 1 95.88 340 SER B CA 1
ATOM 6844 C C . SER B 1 340 ? -5.617 -27.938 -27.266 1 95.88 340 SER B C 1
ATOM 6846 O O . SER B 1 340 ? -6.754 -28.203 -26.875 1 95.88 340 SER B O 1
ATOM 6848 N N . ILE B 1 341 ? -5.348 -27.656 -28.5 1 96.19 341 ILE B N 1
ATOM 6849 C CA . ILE B 1 341 ? -6.391 -27.734 -29.516 1 96.19 341 ILE B CA 1
ATOM 6850 C C . ILE B 1 341 ? -6.883 -29.172 -29.656 1 96.19 341 ILE B C 1
ATOM 6852 O O . ILE B 1 341 ? -8.086 -29.406 -29.766 1 96.19 341 ILE B O 1
ATOM 6856 N N . ILE B 1 342 ? -5.996 -30.062 -29.625 1 96.56 342 ILE B N 1
ATOM 6857 C CA . ILE B 1 342 ? -6.355 -31.469 -29.688 1 96.56 342 ILE B CA 1
ATOM 6858 C C . ILE B 1 342 ? -7.203 -31.828 -28.469 1 96.56 342 ILE B C 1
ATOM 6860 O O . ILE B 1 342 ? -8.211 -32.531 -28.594 1 96.56 342 ILE B O 1
ATOM 6864 N N . THR B 1 343 ? -6.797 -31.375 -27.328 1 96.88 343 THR B N 1
ATOM 6865 C CA . THR B 1 343 ? -7.574 -31.578 -26.125 1 96.88 343 THR B CA 1
ATOM 6866 C C . THR B 1 343 ? -9 -31.062 -26.297 1 96.88 343 THR B C 1
ATOM 6868 O O . THR B 1 343 ? -9.961 -31.766 -25.984 1 96.88 343 THR B O 1
ATOM 6871 N N . ALA B 1 344 ? -9.102 -29.844 -26.812 1 97.25 344 ALA B N 1
ATOM 6872 C CA . ALA B 1 344 ? -10.398 -29.219 -27.016 1 97.25 344 ALA B CA 1
ATOM 6873 C C . ALA B 1 344 ? -11.266 -30.031 -27.969 1 97.25 344 ALA B C 1
ATOM 6875 O O . ALA B 1 344 ? -12.469 -30.188 -27.734 1 97.25 344 ALA B O 1
ATOM 6876 N N . CYS B 1 345 ? -10.695 -30.531 -28.984 1 96.69 345 CYS B N 1
ATOM 6877 C CA . CYS B 1 345 ? -11.414 -31.328 -29.969 1 96.69 345 CYS B CA 1
ATOM 6878 C C . CYS B 1 345 ? -11.922 -32.625 -29.344 1 96.69 345 CYS B C 1
ATOM 6880 O O . CYS B 1 345 ? -13.039 -33.062 -29.625 1 96.69 345 CYS B O 1
ATOM 6882 N N . LEU B 1 346 ? -11.094 -33.188 -28.562 1 95.94 346 LEU B N 1
ATOM 6883 C CA . LEU B 1 346 ? -11.484 -34.438 -27.922 1 95.94 346 LEU B CA 1
ATOM 6884 C C . LEU B 1 346 ? -12.602 -34.188 -26.906 1 95.94 346 LEU B C 1
ATOM 6886 O O . LEU B 1 346 ? -13.492 -35.031 -26.766 1 95.94 346 LEU B O 1
ATOM 6890 N N . VAL B 1 347 ? -12.539 -33.125 -26.156 1 95.94 347 VAL B N 1
ATOM 6891 C CA . VAL B 1 347 ? -13.625 -32.781 -25.25 1 95.94 347 VAL B CA 1
ATOM 6892 C C . VAL B 1 347 ? -14.898 -32.5 -26.047 1 95.94 347 VAL B C 1
ATOM 6894 O O . VAL B 1 347 ? -15.992 -32.938 -25.656 1 95.94 347 VAL B O 1
ATOM 6897 N N . GLY B 1 348 ? -14.75 -31.75 -27.172 1 95.56 348 GLY B N 1
ATOM 6898 C CA . GLY B 1 348 ? -15.883 -31.516 -28.047 1 95.56 348 GLY B CA 1
ATOM 6899 C C . GLY B 1 348 ? -16.516 -32.812 -28.562 1 95.56 348 GLY B C 1
ATOM 6900 O O . GLY B 1 348 ? -17.734 -32.906 -28.641 1 95.56 348 GLY B O 1
ATOM 6901 N N . LEU B 1 349 ? -15.672 -33.719 -28.875 1 94.88 349 LEU B N 1
ATOM 6902 C CA . LEU B 1 349 ? -16.141 -35.031 -29.328 1 94.88 349 LEU B CA 1
ATOM 6903 C C . LEU B 1 349 ? -16.906 -35.75 -28.219 1 94.88 349 LEU B C 1
ATOM 6905 O O . LEU B 1 349 ? -17.938 -36.375 -28.469 1 94.88 349 LEU B O 1
ATOM 6909 N N . THR B 1 350 ? -16.359 -35.656 -27.109 1 93.06 350 THR B N 1
ATOM 6910 C CA . THR B 1 350 ? -17.016 -36.25 -25.953 1 93.06 350 THR B CA 1
ATOM 6911 C C . THR B 1 350 ? -18.406 -35.625 -25.734 1 93.06 350 THR B C 1
ATOM 6913 O O . THR B 1 350 ? -19.359 -36.344 -25.469 1 93.06 350 THR B O 1
ATOM 6916 N N . LEU B 1 351 ? -18.531 -34.406 -25.828 1 93.56 351 LEU B N 1
ATOM 6917 C CA . LEU B 1 351 ? -19.797 -33.688 -25.672 1 93.56 351 LEU B CA 1
ATOM 6918 C C . LEU B 1 351 ? -20.797 -34.125 -26.734 1 93.56 351 LEU B C 1
ATOM 6920 O O . LEU B 1 351 ? -22 -34.156 -26.484 1 93.56 351 LEU B O 1
ATOM 6924 N N . SER B 1 352 ? -20.344 -34.438 -27.859 1 92.31 352 SER B N 1
ATOM 6925 C CA . SER B 1 352 ? -21.219 -34.75 -29 1 92.31 352 SER B CA 1
ATOM 6926 C C . SER B 1 352 ? -21.719 -36.188 -28.953 1 92.31 352 SER B C 1
ATOM 6928 O O . SER B 1 352 ? -22.844 -36.469 -29.359 1 92.31 352 SER B O 1
ATOM 6930 N N . VAL B 1 353 ? -20.844 -37.125 -28.391 1 91.69 353 VAL B N 1
ATOM 6931 C CA . VAL B 1 353 ? -21.234 -38.5 -28.609 1 91.69 353 VAL B CA 1
ATOM 6932 C C . VAL B 1 353 ? -21.141 -39.281 -27.312 1 91.69 353 VAL B C 1
ATOM 6934 O O . VAL B 1 353 ? -21.797 -40.312 -27.141 1 91.69 353 VAL B O 1
ATOM 6937 N N . LEU B 1 354 ? -20.391 -38.844 -26.391 1 90.44 354 LEU B N 1
ATOM 6938 C CA . LEU B 1 354 ? -20.062 -39.75 -25.297 1 90.44 354 LEU B CA 1
ATOM 6939 C C . LEU B 1 354 ? -20.812 -39.344 -24.016 1 90.44 354 LEU B C 1
ATOM 6941 O O . LEU B 1 354 ? -20.703 -40.031 -23 1 90.44 354 LEU B O 1
ATOM 6945 N N . THR B 1 355 ? -21.594 -38.375 -23.984 1 90 355 THR B N 1
ATOM 6946 C CA . THR B 1 355 ? -22.219 -37.844 -22.781 1 90 355 THR B CA 1
ATOM 6947 C C . THR B 1 355 ? -23.125 -38.875 -22.125 1 90 355 THR B C 1
ATOM 6949 O O . THR B 1 355 ? -23.234 -38.906 -20.906 1 90 355 THR B O 1
ATOM 6952 N N . PRO B 1 356 ? -23.828 -39.75 -22.922 1 89.12 356 PRO B N 1
ATOM 6953 C CA . PRO B 1 356 ? -24.719 -40.719 -22.281 1 89.12 356 PRO B CA 1
ATOM 6954 C C . PRO B 1 356 ? -23.969 -41.719 -21.422 1 89.12 356 PRO B C 1
ATOM 6956 O O . PRO B 1 356 ? -24.547 -42.281 -20.484 1 89.12 356 PRO B O 1
ATOM 6959 N N . LEU B 1 357 ? -22.75 -41.844 -21.703 1 88.81 357 LEU B N 1
ATOM 6960 C CA . LEU B 1 357 ? -21.953 -42.812 -20.969 1 88.81 357 LEU B CA 1
ATOM 6961 C C . LEU B 1 357 ? -21.703 -42.344 -19.547 1 88.81 357 LEU B C 1
ATOM 6963 O O . LEU B 1 357 ? -21.328 -43.156 -18.688 1 88.81 357 LEU B O 1
ATOM 6967 N N . PHE B 1 358 ? -22 -41.125 -19.297 1 90.5 358 PHE B N 1
ATOM 6968 C CA . PHE B 1 358 ? -21.656 -40.562 -17.984 1 90.5 358 PHE B CA 1
ATOM 6969 C C . PHE B 1 358 ? -22.875 -40.562 -17.062 1 90.5 358 PHE B C 1
ATOM 6971 O O . PHE B 1 358 ? -22.797 -40.125 -15.922 1 90.5 358 PHE B O 1
ATOM 6978 N N . PHE B 1 359 ? -23.984 -41.094 -17.5 1 91.38 359 PHE B N 1
ATOM 6979 C CA . PHE B 1 359 ? -25.234 -41.062 -16.734 1 91.38 359 PHE B CA 1
ATOM 6980 C C . PHE B 1 359 ? -25.047 -41.719 -15.375 1 91.38 359 PHE B C 1
ATOM 6982 O O . PHE B 1 359 ? -25.438 -41.156 -14.352 1 91.38 359 PHE B O 1
ATOM 6989 N N . PHE B 1 360 ? -24.375 -42.844 -15.32 1 93.06 360 PHE B N 1
ATOM 6990 C CA . PHE B 1 360 ? -24.281 -43.656 -14.094 1 93.06 360 PHE B CA 1
ATOM 6991 C C . PHE B 1 360 ? -23 -43.312 -13.328 1 93.06 360 PHE B C 1
ATOM 6993 O O . PHE B 1 360 ? -22.641 -44 -12.375 1 93.06 360 PHE B O 1
ATOM 7000 N N . LEU B 1 361 ? -22.359 -42.25 -13.766 1 94.12 361 LEU B N 1
ATOM 7001 C CA . LEU B 1 361 ? -21.141 -41.844 -13.078 1 94.12 361 LEU B CA 1
ATOM 7002 C C . LEU B 1 361 ? -21.438 -41.406 -11.656 1 94.12 361 LEU B C 1
ATOM 7004 O O . LEU B 1 361 ? -22.203 -40.438 -11.453 1 94.12 361 LEU B O 1
ATOM 7008 N N . PRO B 1 362 ? -20.938 -42.094 -10.672 1 94.5 362 PRO B N 1
ATOM 7009 C CA . PRO B 1 362 ? -21.234 -41.719 -9.297 1 94.5 362 PRO B CA 1
ATOM 7010 C C . PRO B 1 362 ? -20.516 -40.406 -8.875 1 94.5 362 PRO B C 1
ATOM 7012 O O . PRO B 1 362 ? -19.344 -40.219 -9.188 1 94.5 362 PRO B O 1
ATOM 7015 N N . LYS B 1 363 ? -21.141 -39.594 -8.188 1 93.12 363 LYS B N 1
ATOM 7016 C CA . LYS B 1 363 ? -20.562 -38.344 -7.684 1 93.12 363 LYS B CA 1
ATOM 7017 C C . LYS B 1 363 ? -19.391 -38.594 -6.742 1 93.12 363 LYS B C 1
ATOM 7019 O O . LYS B 1 363 ? -18.453 -37.812 -6.688 1 93.12 363 LYS B O 1
ATOM 7024 N N . ALA B 1 364 ? -19.422 -39.656 -6.117 1 94.31 364 ALA B N 1
ATOM 7025 C CA . ALA B 1 364 ? -18.344 -40.062 -5.211 1 94.31 364 ALA B CA 1
ATOM 7026 C C . ALA B 1 364 ? -17.031 -40.219 -5.965 1 94.31 364 ALA B C 1
ATOM 7028 O O . ALA B 1 364 ? -15.961 -39.844 -5.457 1 94.31 364 ALA B O 1
ATOM 7029 N N . ALA B 1 365 ? -17.125 -40.781 -7.141 1 94.31 365 ALA B N 1
ATOM 7030 C CA . ALA B 1 365 ? -15.922 -40.969 -7.961 1 94.31 365 ALA B CA 1
ATOM 7031 C C . ALA B 1 365 ? -15.352 -39.625 -8.383 1 94.31 365 ALA B C 1
ATOM 7033 O O . ALA B 1 365 ? -14.133 -39.406 -8.367 1 94.31 365 ALA B O 1
ATOM 7034 N N . LEU B 1 366 ? -16.203 -38.75 -8.734 1 91.81 366 LEU B N 1
ATOM 7035 C CA . LEU B 1 366 ? -15.773 -37.438 -9.141 1 91.81 366 LEU B CA 1
ATOM 7036 C C . LEU B 1 366 ? -15.156 -36.688 -7.965 1 91.81 366 LEU B C 1
ATOM 7038 O O . LEU B 1 366 ? -14.164 -35.969 -8.133 1 91.81 366 LEU B O 1
ATOM 7042 N N . SER B 1 367 ? -15.75 -36.812 -6.84 1 93.38 367 SER B N 1
ATOM 7043 C CA . SER B 1 367 ? -15.203 -36.188 -5.637 1 93.38 367 SER B CA 1
ATOM 7044 C C . SER B 1 367 ? -13.812 -36.719 -5.32 1 93.38 367 SER B C 1
ATOM 7046 O O . SER B 1 367 ? -12.938 -35.969 -4.895 1 93.38 367 SER B O 1
ATOM 7048 N N . ALA B 1 368 ? -13.641 -37.969 -5.531 1 94.25 368 ALA B N 1
ATOM 7049 C CA . ALA B 1 368 ? -12.328 -38.562 -5.316 1 94.25 368 ALA B CA 1
ATOM 7050 C C . ALA B 1 368 ? -11.289 -37.969 -6.254 1 94.25 368 ALA B C 1
ATOM 7052 O O . ALA B 1 368 ? -10.148 -37.719 -5.852 1 94.25 368 ALA B O 1
ATOM 7053 N N . VAL B 1 369 ? -11.703 -37.75 -7.438 1 90.19 369 VAL B N 1
ATOM 7054 C CA . VAL B 1 369 ? -10.812 -37.156 -8.43 1 90.19 369 VAL B CA 1
ATOM 7055 C C . VAL B 1 369 ? -10.391 -35.75 -7.984 1 90.19 369 VAL B C 1
ATOM 7057 O O . VAL B 1 369 ? -9.211 -35.406 -8.094 1 90.19 369 VAL B O 1
ATOM 7060 N N . ILE B 1 370 ? -11.242 -35 -7.414 1 89.06 370 ILE B N 1
ATOM 7061 C CA . ILE B 1 370 ? -10.953 -33.656 -6.973 1 89.06 370 ILE B CA 1
ATOM 7062 C C . ILE B 1 370 ? -10 -33.688 -5.781 1 89.06 370 ILE B C 1
ATOM 7064 O O . ILE B 1 370 ? -8.992 -32.969 -5.766 1 89.06 370 ILE B O 1
ATOM 7068 N N . ILE B 1 371 ? -10.367 -34.469 -4.836 1 91.25 371 ILE B N 1
ATOM 7069 C CA . ILE B 1 371 ? -9.562 -34.562 -3.619 1 91.25 371 ILE B CA 1
ATOM 7070 C C . ILE B 1 371 ? -8.125 -34.938 -3.973 1 91.25 371 ILE B C 1
ATOM 7072 O O . ILE B 1 371 ? -7.18 -34.312 -3.486 1 91.25 371 ILE B O 1
ATOM 7076 N N . PHE B 1 372 ? -8.031 -35.906 -4.824 1 87.81 372 PHE B N 1
ATOM 7077 C CA . PHE B 1 372 ? -6.707 -36.406 -5.203 1 87.81 372 PHE B CA 1
ATOM 7078 C C . PHE B 1 372 ? -5.941 -35.344 -5.977 1 87.81 372 PHE B C 1
ATOM 7080 O O . PHE B 1 372 ? -4.715 -35.25 -5.875 1 87.81 372 PHE B O 1
ATOM 7087 N N . ALA B 1 373 ? -6.594 -34.562 -6.68 1 82.56 373 ALA B N 1
ATOM 7088 C CA . ALA B 1 373 ? -5.973 -33.531 -7.512 1 82.56 373 ALA B CA 1
ATOM 7089 C C . ALA B 1 373 ? -5.516 -32.344 -6.664 1 82.56 373 ALA B C 1
ATOM 7091 O O . ALA B 1 373 ? -4.527 -31.672 -6.992 1 82.56 373 ALA B O 1
ATOM 7092 N N . VAL B 1 374 ? -6.172 -32 -5.547 1 86.44 374 VAL B N 1
ATOM 7093 C CA . VAL B 1 374 ? -5.91 -30.75 -4.84 1 86.44 374 VAL B CA 1
ATOM 7094 C C . VAL B 1 374 ? -4.98 -31 -3.658 1 86.44 374 VAL B C 1
ATOM 7096 O O . VAL B 1 374 ? -4.301 -30.094 -3.186 1 86.44 374 VAL B O 1
ATOM 7099 N N . LEU B 1 375 ? -4.84 -32.188 -3.193 1 88 375 LEU B N 1
ATOM 7100 C CA . LEU B 1 375 ? -4.074 -32.469 -1.988 1 88 375 LEU B CA 1
ATOM 7101 C C . LEU B 1 375 ? -2.609 -32.094 -2.168 1 88 375 LEU B C 1
ATOM 7103 O O . LEU B 1 375 ? -1.992 -31.547 -1.259 1 88 375 LEU B O 1
ATOM 7107 N N . PRO B 1 376 ? -2.086 -32.344 -3.373 1 85.94 376 PRO B N 1
ATOM 7108 C CA . PRO B 1 376 ? -0.673 -31.984 -3.549 1 85.94 376 PRO B CA 1
ATOM 7109 C C . PRO B 1 376 ? -0.428 -30.484 -3.539 1 85.94 376 PRO B C 1
ATOM 7111 O O . PRO B 1 376 ? 0.718 -30.031 -3.424 1 85.94 376 PRO B O 1
ATOM 7114 N N . LEU B 1 377 ? -1.438 -29.719 -3.652 1 81.31 377 LEU B N 1
ATOM 7115 C CA . LEU B 1 377 ? -1.299 -28.266 -3.688 1 81.31 377 LEU B CA 1
ATOM 7116 C C . LEU B 1 377 ? -1.021 -27.719 -2.295 1 81.31 377 LEU B C 1
ATOM 7118 O O . LEU B 1 377 ? -0.6 -26.562 -2.152 1 81.31 377 LEU B O 1
ATOM 7122 N N . ILE B 1 378 ? -1.271 -28.531 -1.286 1 89.44 378 ILE B N 1
ATOM 7123 C CA . ILE B 1 378 ? -0.93 -28.125 0.074 1 89.44 378 ILE B CA 1
ATOM 7124 C C . ILE B 1 378 ? 0.588 -28.047 0.226 1 89.44 378 ILE B C 1
ATOM 7126 O O . ILE B 1 378 ? 1.269 -29.078 0.214 1 89.44 378 ILE B O 1
ATOM 7130 N N . ASP B 1 379 ? 1.094 -26.859 0.398 1 88.38 379 ASP B N 1
ATOM 7131 C CA . ASP B 1 379 ? 2.525 -26.578 0.312 1 88.38 379 ASP B CA 1
ATOM 7132 C C . ASP B 1 379 ? 3.154 -26.5 1.701 1 88.38 379 ASP B C 1
ATOM 7134 O O . ASP B 1 379 ? 3.471 -25.422 2.186 1 88.38 379 ASP B O 1
ATOM 7138 N N . THR B 1 380 ? 3.521 -27.578 2.295 1 91.19 380 THR B N 1
ATOM 7139 C CA . THR B 1 380 ? 4.16 -27.594 3.607 1 91.19 380 THR B CA 1
ATOM 7140 C C . THR B 1 380 ? 5.652 -27.281 3.486 1 91.19 380 THR B C 1
ATOM 7142 O O . THR B 1 380 ? 6.273 -26.812 4.441 1 91.19 380 THR B O 1
ATOM 7145 N N . HIS B 1 381 ? 6.156 -27.531 2.326 1 90.12 381 HIS B N 1
ATOM 7146 C CA . HIS B 1 381 ? 7.578 -27.312 2.082 1 90.12 381 HIS B CA 1
ATOM 7147 C C . HIS B 1 381 ? 7.922 -25.828 2.158 1 90.12 381 HIS B C 1
ATOM 7149 O O . HIS B 1 381 ? 8.883 -25.438 2.832 1 90.12 381 HIS B O 1
ATOM 7155 N N . THR B 1 382 ? 7.145 -25.078 1.487 1 88.25 382 THR B N 1
ATOM 7156 C CA . THR B 1 382 ? 7.387 -23.641 1.48 1 88.25 382 THR B CA 1
ATOM 7157 C C . THR B 1 382 ? 7.277 -23.062 2.891 1 88.25 382 THR B C 1
ATOM 7159 O O . THR B 1 382 ? 8.031 -22.156 3.26 1 88.25 382 THR B O 1
ATOM 7162 N N . LEU B 1 383 ? 6.309 -23.578 3.682 1 92.94 383 LEU B N 1
ATOM 7163 C CA . LEU B 1 383 ? 6.156 -23.094 5.047 1 92.94 383 LEU B CA 1
ATOM 7164 C C . LEU B 1 383 ? 7.414 -23.359 5.863 1 92.94 383 LEU B C 1
ATOM 7166 O O . LEU B 1 383 ? 7.891 -22.484 6.586 1 92.94 383 LEU B O 1
ATOM 7170 N N . LYS B 1 384 ? 7.953 -24.547 5.715 1 93.62 384 LYS B N 1
ATOM 7171 C CA . LYS B 1 384 ? 9.156 -24.922 6.453 1 93.62 384 LYS B CA 1
ATOM 7172 C C . LYS B 1 384 ? 10.359 -24.094 6.016 1 93.62 384 LYS B C 1
ATOM 7174 O O . LYS B 1 384 ? 11.125 -23.609 6.852 1 93.62 384 LYS B O 1
ATOM 7179 N N . HIS B 1 385 ? 10.508 -23.953 4.766 1 90.88 385 HIS B N 1
ATOM 7180 C CA . HIS B 1 385 ? 11.625 -23.188 4.211 1 90.88 385 HIS B CA 1
ATOM 7181 C C . HIS B 1 385 ? 11.539 -21.719 4.598 1 90.88 385 HIS B C 1
ATOM 7183 O O . HIS B 1 385 ? 12.547 -21.109 4.965 1 90.88 385 HIS B O 1
ATOM 7189 N N . THR B 1 386 ? 10.367 -21.172 4.473 1 92.75 386 THR B N 1
ATOM 7190 C CA . THR B 1 386 ? 10.164 -19.766 4.801 1 92.75 386 THR B CA 1
ATOM 7191 C C . THR B 1 386 ? 10.391 -19.531 6.293 1 92.75 386 THR B C 1
ATOM 7193 O O . THR B 1 386 ? 10.938 -18.484 6.684 1 92.75 386 THR B O 1
ATOM 7196 N N . TRP B 1 387 ? 9.953 -20.547 7.129 1 94 387 TRP B N 1
ATOM 7197 C CA . TRP B 1 387 ? 10.117 -20.422 8.57 1 94 387 TRP B CA 1
ATOM 7198 C C . TRP B 1 387 ? 11.594 -20.391 8.953 1 94 387 TRP B C 1
ATOM 7200 O O . TRP B 1 387 ? 11.984 -19.672 9.883 1 94 387 TRP B O 1
ATOM 7210 N N . ARG B 1 388 ? 12.414 -21.109 8.273 1 92.25 388 ARG B N 1
ATOM 7211 C CA . ARG B 1 388 ? 13.852 -21.172 8.531 1 92.25 388 ARG B CA 1
ATOM 7212 C C . ARG B 1 388 ? 14.555 -19.906 8.039 1 92.25 388 ARG B C 1
ATOM 7214 O O . ARG B 1 388 ? 15.508 -19.438 8.656 1 92.25 388 ARG B O 1
ATOM 7221 N N . TYR B 1 389 ? 14.086 -19.375 6.98 1 93.19 389 TYR B N 1
ATOM 7222 C CA . TYR B 1 389 ? 14.734 -18.234 6.355 1 93.19 389 TYR B CA 1
ATOM 7223 C C . TYR B 1 389 ? 14.312 -16.922 7.027 1 93.19 389 TYR B C 1
ATOM 7225 O O . TYR B 1 389 ? 15.156 -16.094 7.371 1 93.19 389 TYR B O 1
ATOM 7233 N N . ASP B 1 390 ? 12.992 -16.734 7.188 1 94.06 390 ASP B N 1
ATOM 7234 C CA . ASP B 1 390 ? 12.438 -15.523 7.777 1 94.06 390 ASP B CA 1
ATOM 7235 C C . ASP B 1 390 ? 11.117 -15.812 8.492 1 94.06 390 ASP B C 1
ATOM 7237 O O . ASP B 1 390 ? 10.078 -15.961 7.848 1 94.06 390 ASP B O 1
ATOM 7241 N N . ARG B 1 391 ? 11.062 -15.734 9.797 1 94.81 391 ARG B N 1
ATOM 7242 C CA . ARG B 1 391 ? 9.898 -16.078 10.609 1 94.81 391 ARG B CA 1
ATOM 7243 C C . ARG B 1 391 ? 8.758 -15.086 10.383 1 94.81 391 ARG B C 1
ATOM 7245 O O . ARG B 1 391 ? 7.586 -15.453 10.477 1 94.81 391 ARG B O 1
ATOM 7252 N N . THR B 1 392 ? 9.102 -13.805 10.023 1 94.12 392 THR B N 1
ATOM 7253 C CA . THR B 1 392 ? 8.078 -12.805 9.766 1 94.12 392 THR B CA 1
ATOM 7254 C C . THR B 1 392 ? 7.266 -13.172 8.523 1 94.12 392 THR B C 1
ATOM 7256 O O . THR B 1 392 ? 6.039 -13.055 8.516 1 94.12 392 THR B O 1
ATOM 7259 N N . GLU B 1 393 ? 7.91 -13.633 7.543 1 93.31 393 GLU B N 1
ATOM 7260 C CA . GLU B 1 393 ? 7.234 -14.016 6.309 1 93.31 393 GLU B CA 1
ATOM 7261 C C . GLU B 1 393 ? 6.461 -15.32 6.48 1 93.31 393 GLU B C 1
ATOM 7263 O O . GLU B 1 393 ? 5.41 -15.508 5.867 1 93.31 393 GLU B O 1
ATOM 7268 N N . ALA B 1 394 ? 7.02 -16.203 7.309 1 96 394 ALA B N 1
ATOM 7269 C CA . ALA B 1 394 ? 6.289 -17.422 7.621 1 96 394 ALA B CA 1
ATOM 7270 C C . ALA B 1 394 ? 4.98 -17.109 8.344 1 96 394 ALA B C 1
ATOM 7272 O O . ALA B 1 394 ? 3.955 -17.75 8.086 1 96 394 ALA B O 1
ATOM 7273 N N . THR B 1 395 ? 5.039 -16.172 9.234 1 96.25 395 THR B N 1
ATOM 7274 C CA . THR B 1 395 ? 3.838 -15.734 9.938 1 96.25 395 THR B CA 1
ATOM 7275 C C . THR B 1 395 ? 2.834 -15.117 8.977 1 96.25 395 THR B C 1
ATOM 7277 O O . THR B 1 395 ? 1.624 -15.297 9.125 1 96.25 395 THR B O 1
ATOM 7280 N N . LEU B 1 396 ? 3.395 -14.383 8.031 1 95.19 396 LEU B N 1
ATOM 7281 C CA . LEU B 1 396 ? 2.547 -13.828 6.98 1 95.19 396 LEU B CA 1
ATOM 7282 C C . LEU B 1 396 ? 1.82 -14.938 6.227 1 95.19 396 LEU B C 1
ATOM 7284 O O . LEU B 1 396 ? 0.621 -14.836 5.965 1 95.19 396 LEU B O 1
ATOM 7288 N N . MET B 1 397 ? 2.525 -15.992 5.863 1 94.69 397 MET B N 1
ATOM 7289 C CA . MET B 1 397 ? 1.927 -17.141 5.18 1 94.69 397 MET B CA 1
ATOM 7290 C C . MET B 1 397 ? 0.837 -17.766 6.039 1 94.69 397 MET B C 1
ATOM 7292 O O . MET B 1 397 ? -0.243 -18.094 5.539 1 94.69 397 MET B O 1
ATOM 7296 N N . LEU B 1 398 ? 1.093 -17.906 7.316 1 96.88 398 LEU B N 1
ATOM 7297 C CA . LEU B 1 398 ? 0.15 -18.516 8.242 1 96.88 398 LEU B CA 1
ATOM 7298 C C . LEU B 1 398 ? -1.092 -17.656 8.414 1 96.88 398 LEU B C 1
ATOM 7300 O O . LEU B 1 398 ? -2.209 -18.172 8.5 1 96.88 398 LEU B O 1
ATOM 7304 N N . ILE B 1 399 ? -0.893 -16.375 8.477 1 96.12 399 ILE B N 1
ATOM 7305 C CA . ILE B 1 399 ? -2.023 -15.461 8.617 1 96.12 399 ILE B CA 1
ATOM 7306 C C . ILE B 1 399 ? -2.918 -15.555 7.383 1 96.12 399 ILE B C 1
ATOM 7308 O O . ILE B 1 399 ? -4.145 -15.617 7.5 1 96.12 399 ILE B O 1
ATOM 7312 N N . THR B 1 400 ? -2.303 -15.516 6.219 1 92.06 400 THR B N 1
ATOM 7313 C CA . THR B 1 400 ? -3.061 -15.68 4.984 1 92.06 400 THR B CA 1
ATOM 7314 C C . THR B 1 400 ? -3.805 -17.016 4.977 1 92.06 400 THR B C 1
ATOM 7316 O O . THR B 1 400 ? -5 -17.062 4.672 1 92.06 400 THR B O 1
ATOM 7319 N N . PHE B 1 401 ? -3.104 -18.094 5.359 1 93.81 401 PHE B N 1
ATOM 7320 C CA . PHE B 1 401 ? -3.643 -19.453 5.418 1 93.81 401 PHE B CA 1
ATOM 7321 C C . PHE B 1 401 ? -4.832 -19.516 6.363 1 93.81 401 PHE B C 1
ATOM 7323 O O . PHE B 1 401 ? -5.906 -20 5.988 1 93.81 401 PHE B O 1
ATOM 7330 N N . LEU B 1 402 ? -4.695 -18.969 7.523 1 95.56 402 LEU B N 1
ATOM 7331 C CA . LEU B 1 402 ? -5.727 -19.047 8.555 1 95.56 402 LEU B CA 1
ATOM 7332 C C . LEU B 1 402 ? -6.906 -18.141 8.211 1 95.56 402 LEU B C 1
ATOM 7334 O O . LEU B 1 402 ? -8.055 -18.484 8.492 1 95.56 402 LEU B O 1
ATOM 7338 N N . THR B 1 403 ? -6.637 -17 7.641 1 93.12 403 THR B N 1
ATOM 7339 C CA . THR B 1 403 ? -7.723 -16.094 7.258 1 93.12 403 THR B CA 1
ATOM 7340 C C . THR B 1 403 ? -8.578 -16.719 6.16 1 93.12 403 THR B C 1
ATOM 7342 O O . THR B 1 403 ? -9.805 -16.609 6.184 1 93.12 403 THR B O 1
ATOM 7345 N N . VAL B 1 404 ? -7.941 -17.406 5.211 1 86.31 404 VAL B N 1
ATOM 7346 C CA . VAL B 1 404 ? -8.68 -18.094 4.164 1 86.31 404 VAL B CA 1
ATOM 7347 C C . VAL B 1 404 ? -9.508 -19.234 4.773 1 86.31 404 VAL B C 1
ATOM 7349 O O . VAL B 1 404 ? -10.68 -19.391 4.438 1 86.31 404 VAL B O 1
ATOM 7352 N N . LEU B 1 405 ? -8.984 -19.969 5.707 1 89.5 405 LEU B N 1
ATOM 7353 C CA . LEU B 1 405 ? -9.609 -21.156 6.293 1 89.5 405 LEU B CA 1
ATOM 7354 C C . LEU B 1 405 ? -10.797 -20.766 7.164 1 89.5 405 LEU B C 1
ATOM 7356 O O . LEU B 1 405 ? -11.82 -21.453 7.184 1 89.5 405 LEU B O 1
ATOM 7360 N N . PHE B 1 406 ? -10.688 -19.578 7.812 1 89.44 406 PHE B N 1
ATOM 7361 C CA . PHE B 1 406 ? -11.68 -19.297 8.852 1 89.44 406 PHE B CA 1
ATOM 7362 C C . PHE B 1 406 ? -12.617 -18.188 8.422 1 89.44 406 PHE B C 1
ATOM 7364 O O . PHE B 1 406 ? -13.703 -18.031 8.977 1 89.44 406 PHE B O 1
ATOM 7371 N N . ILE B 1 407 ? -12.234 -17.406 7.512 1 87.81 407 ILE B N 1
ATOM 7372 C CA . ILE B 1 407 ? -13.094 -16.312 7.07 1 87.81 407 ILE B CA 1
ATOM 7373 C C . ILE B 1 407 ? -13.539 -16.547 5.629 1 87.81 407 ILE B C 1
ATOM 7375 O O . ILE B 1 407 ? -14.648 -17.031 5.391 1 87.81 407 ILE B O 1
ATOM 7379 N N . ASN B 1 408 ? -12.758 -16.297 4.617 1 81.31 408 ASN B N 1
ATOM 7380 C CA . ASN B 1 408 ? -13.008 -16.594 3.211 1 81.31 408 ASN B CA 1
ATOM 7381 C C . ASN B 1 408 ? -11.789 -16.297 2.348 1 81.31 408 ASN B C 1
ATOM 7383 O O . ASN B 1 408 ? -10.828 -15.688 2.816 1 81.31 408 ASN B O 1
ATOM 7387 N N . VAL B 1 409 ? -11.875 -16.719 1.199 1 77.69 409 VAL B N 1
ATOM 7388 C CA . VAL B 1 409 ? -10.75 -16.656 0.268 1 77.69 409 VAL B CA 1
ATOM 7389 C C . VAL B 1 409 ? -10.43 -15.203 -0.056 1 77.69 409 VAL B C 1
ATOM 7391 O O . VAL B 1 409 ? -9.258 -14.812 -0.073 1 77.69 409 VAL B O 1
ATOM 7394 N N . GLU B 1 410 ? -11.422 -14.375 -0.313 1 78 410 GLU B N 1
ATOM 7395 C CA . GLU B 1 410 ? -11.234 -12.984 -0.692 1 78 410 GLU B CA 1
ATOM 7396 C C . GLU B 1 410 ? -10.516 -12.203 0.408 1 78 410 GLU B C 1
ATOM 7398 O O . GLU B 1 410 ? -9.555 -11.477 0.139 1 78 410 GLU B O 1
ATOM 7403 N N . SER B 1 411 ? -10.992 -12.398 1.628 1 83.56 411 SER B N 1
ATOM 7404 C CA . SER B 1 411 ? -10.391 -11.688 2.758 1 83.56 411 SER B CA 1
ATOM 7405 C C . SER B 1 411 ? -8.961 -12.156 3.004 1 83.56 411 SER B C 1
ATOM 7407 O O . SER B 1 411 ? -8.109 -11.359 3.41 1 83.56 411 SER B O 1
ATOM 7409 N N . GLY B 1 412 ? -8.758 -13.406 2.834 1 85.62 412 GLY B N 1
ATOM 7410 C CA . GLY B 1 412 ? -7.426 -13.945 3.041 1 85.62 412 GLY B CA 1
ATOM 7411 C C . GLY B 1 412 ? -6.391 -13.375 2.09 1 85.62 412 GLY B C 1
ATOM 7412 O O . GLY B 1 412 ? -5.305 -12.969 2.514 1 85.62 412 GLY B O 1
ATOM 7413 N N . ILE B 1 413 ? -6.742 -13.273 0.868 1 81.56 413 ILE B N 1
ATOM 7414 C CA . ILE B 1 413 ? -5.816 -12.75 -0.135 1 81.56 413 ILE B CA 1
ATOM 7415 C C . ILE B 1 413 ? -5.57 -11.266 0.114 1 81.56 413 ILE B C 1
ATOM 7417 O O . ILE B 1 413 ? -4.43 -10.797 0.046 1 81.56 413 ILE B O 1
ATOM 7421 N N . LEU B 1 414 ? -6.625 -10.562 0.327 1 84.31 414 LEU B N 1
ATOM 7422 C CA . LEU B 1 414 ? -6.5 -9.133 0.586 1 84.31 414 LEU B CA 1
ATOM 7423 C C . LEU B 1 414 ? -5.621 -8.875 1.809 1 84.31 414 LEU B C 1
ATOM 7425 O O . LEU B 1 414 ? -4.766 -7.988 1.788 1 84.31 414 LEU B O 1
ATOM 7429 N N . ALA B 1 415 ? -5.852 -9.648 2.826 1 89.38 415 ALA B N 1
ATOM 7430 C CA . ALA B 1 415 ? -5.031 -9.531 4.027 1 89.38 415 ALA B CA 1
ATOM 7431 C C . ALA B 1 415 ? -3.566 -9.836 3.727 1 89.38 415 ALA B C 1
ATOM 7433 O O . ALA B 1 415 ? -2.668 -9.133 4.199 1 89.38 415 ALA B O 1
ATOM 7434 N N . GLY B 1 416 ? -3.369 -10.883 3.006 1 89.44 416 GLY B N 1
ATOM 7435 C CA . GLY B 1 416 ? -2.014 -11.242 2.623 1 89.44 416 GLY B CA 1
ATOM 7436 C C . GLY B 1 416 ? -1.297 -10.148 1.861 1 89.44 416 GLY B C 1
ATOM 7437 O O . GLY B 1 416 ? -0.142 -9.828 2.154 1 89.44 416 GLY B O 1
ATOM 7438 N N . ILE B 1 417 ? -1.975 -9.531 0.926 1 86.31 417 ILE B N 1
ATOM 7439 C CA . ILE B 1 417 ? -1.398 -8.477 0.102 1 86.31 417 ILE B CA 1
ATOM 7440 C C . ILE B 1 417 ? -1.092 -7.254 0.967 1 86.31 417 ILE B C 1
ATOM 7442 O O . ILE B 1 417 ? 0.019 -6.719 0.926 1 86.31 417 ILE B O 1
ATOM 7446 N N . ILE B 1 418 ? -2.018 -6.844 1.788 1 88.5 418 ILE B N 1
ATOM 7447 C CA . ILE B 1 418 ? -1.881 -5.652 2.615 1 88.5 418 ILE B CA 1
ATOM 7448 C C . ILE B 1 418 ? -0.734 -5.84 3.607 1 88.5 418 ILE B C 1
ATOM 7450 O O . ILE B 1 418 ? 0.106 -4.949 3.768 1 88.5 418 ILE B O 1
ATOM 7454 N N . ILE B 1 419 ? -0.671 -6.984 4.188 1 92 419 ILE B N 1
ATOM 7455 C CA . ILE B 1 419 ? 0.348 -7.238 5.199 1 92 419 ILE B CA 1
ATOM 7456 C C . ILE B 1 419 ? 1.718 -7.355 4.535 1 92 419 ILE B C 1
ATOM 7458 O O . ILE B 1 419 ? 2.717 -6.871 5.07 1 92 419 ILE B O 1
ATOM 7462 N N . SER B 1 420 ? 1.751 -8.008 3.42 1 92.25 420 SER B N 1
ATOM 7463 C CA . SER B 1 420 ? 3.025 -8.156 2.723 1 92.25 420 SER B CA 1
ATOM 7464 C C . SER B 1 420 ? 3.594 -6.809 2.307 1 92.25 420 SER B C 1
ATOM 7466 O O . SER B 1 420 ? 4.785 -6.551 2.482 1 92.25 420 SER B O 1
ATOM 7468 N N . ILE B 1 421 ? 2.799 -5.945 1.752 1 89.44 421 ILE B N 1
ATOM 7469 C CA . ILE B 1 421 ? 3.219 -4.605 1.357 1 89.44 421 ILE B CA 1
ATOM 7470 C C . ILE B 1 421 ? 3.58 -3.791 2.598 1 89.44 421 ILE B C 1
ATOM 7472 O O . ILE B 1 421 ? 4.586 -3.076 2.607 1 89.44 421 ILE B O 1
ATOM 7476 N N . GLY B 1 422 ? 2.744 -3.943 3.602 1 89.62 422 GLY B N 1
ATOM 7477 C CA . GLY B 1 422 ? 3.016 -3.26 4.855 1 89.62 422 GLY B CA 1
ATOM 7478 C C . GLY B 1 422 ? 4.352 -3.635 5.465 1 89.62 422 GLY B C 1
ATOM 7479 O O . GLY B 1 422 ? 5.074 -2.775 5.973 1 89.62 422 GLY B O 1
ATOM 7480 N N . LEU B 1 423 ? 4.719 -4.867 5.453 1 89.69 423 LEU B N 1
ATOM 7481 C CA . LEU B 1 423 ? 5.992 -5.344 5.98 1 89.69 423 LEU B CA 1
ATOM 7482 C C . LEU B 1 423 ? 7.16 -4.785 5.176 1 89.69 423 LEU B C 1
ATOM 7484 O O . LEU B 1 423 ? 8.18 -4.391 5.746 1 89.69 423 LEU B O 1
ATOM 7488 N N . TYR B 1 424 ? 6.977 -4.781 3.955 1 90.75 424 TYR B N 1
ATOM 7489 C CA . TYR B 1 424 ? 8.008 -4.215 3.092 1 90.75 424 TYR B CA 1
ATOM 7490 C C . TYR B 1 424 ? 8.227 -2.738 3.4 1 90.75 424 TYR B C 1
ATOM 7492 O O . TYR B 1 424 ? 9.367 -2.283 3.52 1 90.75 424 TYR B O 1
ATOM 7500 N N . LEU B 1 425 ? 7.145 -2.023 3.467 1 89.75 425 LEU B N 1
ATOM 7501 C CA . LEU B 1 425 ? 7.219 -0.592 3.74 1 89.75 425 LEU B CA 1
ATOM 7502 C C . LEU B 1 425 ? 7.82 -0.331 5.117 1 89.75 425 LEU B C 1
ATOM 7504 O O . LEU B 1 425 ? 8.586 0.621 5.297 1 89.75 425 LEU B O 1
ATOM 7508 N N . HIS B 1 426 ? 7.434 -1.121 6.051 1 88.5 426 HIS B N 1
ATOM 7509 C CA . HIS B 1 426 ? 7.977 -0.968 7.395 1 88.5 426 HIS B CA 1
ATOM 7510 C C . HIS B 1 426 ? 9.492 -1.162 7.406 1 88.5 426 HIS B C 1
ATOM 7512 O O . HIS B 1 426 ? 10.211 -0.395 8.047 1 88.5 426 HIS B O 1
ATOM 7518 N N . ARG B 1 427 ? 9.953 -2.111 6.695 1 89.06 427 ARG B N 1
ATOM 7519 C CA . ARG B 1 427 ? 11.383 -2.375 6.609 1 89.06 427 ARG B CA 1
ATOM 7520 C C . ARG B 1 427 ? 12.109 -1.241 5.887 1 89.06 427 ARG B C 1
ATOM 7522 O O . ARG B 1 427 ? 13.195 -0.834 6.293 1 89.06 427 ARG B O 1
ATOM 7529 N N . SER B 1 428 ? 11.477 -0.844 4.848 1 91.31 428 SER B N 1
ATOM 7530 C CA . SER B 1 428 ? 12.094 0.213 4.051 1 91.31 428 SER B CA 1
ATOM 7531 C C . SER B 1 428 ? 12.086 1.543 4.793 1 91.31 428 SER B C 1
ATOM 7533 O O . SER B 1 428 ? 12.898 2.422 4.516 1 91.31 428 SER B O 1
ATOM 7535 N N . SER B 1 429 ? 11.172 1.699 5.727 1 90.88 429 SER B N 1
ATOM 7536 C CA . SER B 1 429 ? 11.055 2.945 6.477 1 90.88 429 SER B CA 1
ATOM 7537 C C . SER B 1 429 ? 12.141 3.053 7.539 1 90.88 429 SER B C 1
ATOM 7539 O O . SER B 1 429 ? 12.422 4.145 8.039 1 90.88 429 SER B O 1
ATOM 7541 N N . GLN B 1 430 ? 12.75 1.955 7.887 1 90.88 430 GLN B N 1
ATOM 7542 C CA . GLN B 1 430 ? 13.859 1.914 8.836 1 90.88 430 GLN B CA 1
ATOM 7543 C C . GLN B 1 430 ? 15.094 1.267 8.211 1 90.88 430 GLN B C 1
ATOM 7545 O O . GLN B 1 430 ? 15.516 0.187 8.633 1 90.88 430 GLN B O 1
ATOM 7550 N N . PRO B 1 431 ? 15.703 2.02 7.301 1 91 431 PRO B N 1
ATOM 7551 C CA . PRO B 1 431 ? 16.828 1.43 6.574 1 91 431 PRO B CA 1
ATOM 7552 C C . PRO B 1 431 ? 18.031 1.16 7.477 1 91 431 PRO B C 1
ATOM 7554 O O . PRO B 1 431 ? 18.188 1.801 8.516 1 91 431 PRO B O 1
ATOM 7557 N N . HIS B 1 432 ? 18.797 0.194 7.074 1 92.25 432 HIS B N 1
ATOM 7558 C CA . HIS B 1 432 ? 20.078 -0.051 7.734 1 92.25 432 HIS B CA 1
ATOM 7559 C C . HIS B 1 432 ? 21.047 1.101 7.5 1 92.25 432 HIS B C 1
ATOM 7561 O O . HIS B 1 432 ? 21.281 1.499 6.355 1 92.25 432 HIS B O 1
ATOM 7567 N N . ILE B 1 433 ? 21.453 1.714 8.516 1 94 433 ILE B N 1
ATOM 7568 C CA . ILE B 1 433 ? 22.438 2.793 8.484 1 94 433 ILE B CA 1
ATOM 7569 C C . ILE B 1 433 ? 23.719 2.346 9.18 1 94 433 ILE B C 1
ATOM 7571 O O . ILE B 1 433 ? 23.688 1.883 10.32 1 94 433 ILE B O 1
ATOM 7575 N N . ALA B 1 434 ? 24.844 2.449 8.461 1 94.88 434 ALA B N 1
ATOM 7576 C CA . ALA B 1 434 ? 26.109 1.951 9 1 94.88 434 ALA B CA 1
ATOM 7577 C C . ALA B 1 434 ? 27.172 3.053 9.031 1 94.88 434 ALA B C 1
ATOM 7579 O O . ALA B 1 434 ? 27.266 3.848 8.094 1 94.88 434 ALA B O 1
ATOM 7580 N N . VAL B 1 435 ? 27.828 3.145 10.117 1 96.19 435 VAL B N 1
ATOM 7581 C CA . VAL B 1 435 ? 29.062 3.926 10.172 1 96.19 435 VAL B CA 1
ATOM 7582 C C . VAL B 1 435 ? 30.219 3.096 9.625 1 96.19 435 VAL B C 1
ATOM 7584 O O . VAL B 1 435 ? 30.438 1.953 10.047 1 96.19 435 VAL B O 1
ATOM 7587 N N . VAL B 1 436 ? 30.922 3.693 8.641 1 96 436 VAL B N 1
ATOM 7588 C CA . VAL B 1 436 ? 31.922 2.869 7.953 1 96 436 VAL B CA 1
ATOM 7589 C C . VAL B 1 436 ? 33.312 3.447 8.18 1 96 436 VAL B C 1
ATOM 7591 O O . VAL B 1 436 ? 33.469 4.621 8.539 1 96 436 VAL B O 1
ATOM 7594 N N . GLY B 1 437 ? 34.312 2.572 8.078 1 95.88 437 GLY B N 1
ATOM 7595 C CA . GLY B 1 437 ? 35.719 2.908 8.148 1 95.88 437 GLY B CA 1
ATOM 7596 C C . GLY B 1 437 ? 36.531 2.195 7.098 1 95.88 437 GLY B C 1
ATOM 7597 O O . GLY B 1 437 ? 36.031 1.355 6.355 1 95.88 437 GLY B O 1
ATOM 7598 N N . GLN B 1 438 ? 37.75 2.533 6.984 1 94.88 438 GLN B N 1
ATOM 7599 C CA . GLN B 1 438 ? 38.656 2.012 5.949 1 94.88 438 GLN B CA 1
ATOM 7600 C C . GLN B 1 438 ? 39.219 0.657 6.348 1 94.88 438 GLN B C 1
ATOM 7602 O O . GLN B 1 438 ? 39.719 0.496 7.461 1 94.88 438 GLN B O 1
ATOM 7607 N N . VAL B 1 439 ? 39.125 -0.287 5.43 1 91.81 439 VAL B N 1
ATOM 7608 C CA . VAL B 1 439 ? 39.688 -1.613 5.672 1 91.81 439 VAL B CA 1
ATOM 7609 C C . VAL B 1 439 ? 41.188 -1.609 5.367 1 91.81 439 VAL B C 1
ATOM 7611 O O . VAL B 1 439 ? 41.562 -1.608 4.203 1 91.81 439 VAL B O 1
ATOM 7614 N N . GLY B 1 440 ? 41.938 -1.724 6.352 1 90.44 440 GLY B N 1
ATOM 7615 C CA . GLY B 1 440 ? 43.375 -1.704 6.137 1 90.44 440 GLY B CA 1
ATOM 7616 C C . GLY B 1 440 ? 43.844 -0.502 5.34 1 90.44 440 GLY B C 1
ATOM 7617 O O . GLY B 1 440 ? 43.5 0.638 5.672 1 90.44 440 GLY B O 1
ATOM 7618 N N . ASN B 1 441 ? 44.594 -0.828 4.203 1 87.06 441 ASN B N 1
ATOM 7619 C CA . ASN B 1 441 ? 45.062 0.24 3.33 1 87.06 441 ASN B CA 1
ATOM 7620 C C . ASN B 1 441 ? 44.375 0.19 1.965 1 87.06 441 ASN B C 1
ATOM 7622 O O . ASN B 1 441 ? 44.875 0.756 0.993 1 87.06 441 ASN B O 1
ATOM 7626 N N . SER B 1 442 ? 43.188 -0.424 2.027 1 86.62 442 SER B N 1
ATOM 7627 C CA . SER B 1 442 ? 42.438 -0.526 0.78 1 86.62 442 SER B CA 1
ATOM 7628 C C . SER B 1 442 ? 41.562 0.692 0.569 1 86.62 442 SER B C 1
ATOM 7630 O O . SER B 1 442 ? 41.594 1.636 1.361 1 86.62 442 SER B O 1
ATOM 7632 N N . GLU B 1 443 ? 40.844 0.704 -0.512 1 89.69 443 GLU B N 1
ATOM 7633 C CA . GLU B 1 443 ? 39.938 1.801 -0.786 1 89.69 443 GLU B CA 1
ATOM 7634 C C . GLU B 1 443 ? 38.5 1.407 -0.455 1 89.69 443 GLU B C 1
ATOM 7636 O O . GLU B 1 443 ? 37.531 2.059 -0.903 1 89.69 443 GLU B O 1
ATOM 7641 N N . HIS B 1 444 ? 38.531 0.342 0.309 1 88.75 444 HIS B N 1
ATOM 7642 C CA . HIS B 1 444 ? 37.188 -0.166 0.644 1 88.75 444 HIS B CA 1
ATOM 7643 C C . HIS B 1 444 ? 36.781 0.236 2.059 1 88.75 444 HIS B C 1
ATOM 7645 O O . HIS B 1 444 ? 37.625 0.249 2.967 1 88.75 444 HIS B O 1
ATOM 7651 N N . TYR B 1 445 ? 35.594 0.602 2.221 1 92.19 445 TYR B N 1
ATOM 7652 C CA . TYR B 1 445 ? 35.031 1.025 3.5 1 92.19 445 TYR B CA 1
ATOM 7653 C C . TYR B 1 445 ? 33.938 0.095 3.943 1 92.19 445 TYR B C 1
ATOM 7655 O O . TYR B 1 445 ? 33.031 -0.238 3.154 1 92.19 445 TYR B O 1
ATOM 7663 N N . ARG B 1 446 ? 34.031 -0.362 5.176 1 92.12 446 ARG B N 1
ATOM 7664 C CA . ARG B 1 446 ? 33.062 -1.333 5.684 1 92.12 446 ARG B CA 1
ATOM 7665 C C . ARG B 1 446 ? 32.562 -0.932 7.062 1 92.12 446 ARG B C 1
ATOM 7667 O O . ARG B 1 446 ? 33.094 -0.023 7.691 1 92.12 446 ARG B O 1
ATOM 7674 N N . ASN B 1 447 ? 31.531 -1.612 7.508 1 93.75 447 ASN B N 1
ATOM 7675 C CA . ASN B 1 447 ? 30.844 -1.339 8.766 1 93.75 447 ASN B CA 1
ATOM 7676 C C . ASN B 1 447 ? 31.781 -1.519 9.961 1 93.75 447 ASN B C 1
ATOM 7678 O O . ASN B 1 447 ? 32.406 -2.57 10.117 1 93.75 447 ASN B O 1
ATOM 7682 N N . ILE B 1 448 ? 31.797 -0.599 10.836 1 93.88 448 ILE B N 1
ATOM 7683 C CA . ILE B 1 448 ? 32.719 -0.6 11.977 1 93.88 448 ILE B CA 1
ATOM 7684 C C . ILE B 1 448 ? 32.312 -1.7 12.953 1 93.88 448 ILE B C 1
ATOM 7686 O O . ILE B 1 448 ? 33.156 -2.189 13.719 1 93.88 448 ILE B O 1
ATOM 7690 N N . LYS B 1 449 ? 31.094 -2.092 12.93 1 92.56 449 LYS B N 1
ATOM 7691 C CA . LYS B 1 449 ? 30.594 -3.084 13.875 1 92.56 449 LYS B CA 1
ATOM 7692 C C . LYS B 1 449 ? 30.938 -4.5 13.422 1 92.56 449 LYS B C 1
ATOM 7694 O O . LYS B 1 449 ? 30.906 -5.438 14.219 1 92.56 449 LYS B O 1
ATOM 7699 N N . ARG B 1 450 ? 31.375 -4.668 12.156 1 91.19 450 ARG B N 1
ATOM 7700 C CA . ARG B 1 450 ? 31.516 -6.016 11.617 1 91.19 450 ARG B CA 1
ATOM 7701 C C . ARG B 1 450 ? 32.969 -6.281 11.195 1 91.19 450 ARG B C 1
ATOM 7703 O O . ARG B 1 450 ? 33.375 -7.438 11.078 1 91.19 450 ARG B O 1
ATOM 7710 N N . TYR B 1 451 ? 33.688 -5.168 10.938 1 90.5 451 TYR B N 1
ATOM 7711 C CA . TYR B 1 451 ? 35.062 -5.309 10.438 1 90.5 451 TYR B CA 1
ATOM 7712 C C . TYR B 1 451 ? 36.031 -4.465 11.258 1 90.5 451 TYR B C 1
ATOM 7714 O O . TYR B 1 451 ? 35.625 -3.508 11.922 1 90.5 451 TYR B O 1
ATOM 7722 N N . LYS B 1 452 ? 37.25 -4.898 11.242 1 93.25 452 LYS B N 1
ATOM 7723 C CA . LYS B 1 452 ? 38.312 -4.055 11.789 1 93.25 452 LYS B CA 1
ATOM 7724 C C . LYS B 1 452 ? 38.719 -2.959 10.797 1 93.25 452 LYS B C 1
ATOM 7726 O O . LYS B 1 452 ? 39.344 -3.236 9.773 1 93.25 452 LYS B O 1
ATOM 7731 N N . VAL B 1 453 ? 38.281 -1.733 11.18 1 94.44 453 VAL B N 1
ATOM 7732 C CA . VAL B 1 453 ? 38.5 -0.646 10.227 1 94.44 453 VAL B CA 1
ATOM 7733 C C . VAL B 1 453 ? 39.125 0.555 10.93 1 94.44 453 VAL B C 1
ATOM 7735 O O . VAL B 1 453 ? 39.125 0.62 12.164 1 94.44 453 VAL B O 1
ATOM 7738 N N . LYS B 1 454 ? 39.75 1.442 10.141 1 94.25 454 LYS B N 1
ATOM 7739 C CA . LYS B 1 454 ? 40.25 2.715 10.617 1 94.25 454 LYS B CA 1
ATOM 7740 C C . LYS B 1 454 ? 39.219 3.83 10.469 1 94.25 454 LYS B C 1
ATOM 7742 O O . LYS B 1 454 ? 38.625 3.969 9.414 1 94.25 454 LYS B O 1
ATOM 7747 N N . THR B 1 455 ? 38.969 4.52 11.555 1 93.25 455 THR B N 1
ATOM 7748 C CA . THR B 1 455 ? 38.031 5.633 11.523 1 93.25 455 THR B CA 1
ATOM 7749 C C . THR B 1 455 ? 38.75 6.941 11.875 1 93.25 455 THR B C 1
ATOM 7751 O O . THR B 1 455 ? 39.875 6.934 12.344 1 93.25 455 THR B O 1
ATOM 7754 N N . ASP B 1 456 ? 38.156 7.973 11.539 1 93.12 456 ASP B N 1
ATOM 7755 C CA . ASP B 1 456 ? 38.625 9.312 11.875 1 93.12 456 ASP B CA 1
ATOM 7756 C C . ASP B 1 456 ? 37.781 9.945 12.977 1 93.12 456 ASP B C 1
ATOM 7758 O O . ASP B 1 456 ? 36.562 9.789 12.992 1 93.12 456 ASP B O 1
ATOM 7762 N N . LYS B 1 457 ? 38.438 10.695 13.859 1 91.44 457 LYS B N 1
ATOM 7763 C CA . LYS B 1 457 ? 37.75 11.273 15 1 91.44 457 LYS B CA 1
ATOM 7764 C C . LYS B 1 457 ? 36.844 12.43 14.578 1 91.44 457 LYS B C 1
ATOM 7766 O O . LYS B 1 457 ? 35.844 12.703 15.211 1 91.44 457 LYS B O 1
ATOM 7771 N N . GLU B 1 458 ? 37.219 13.117 13.484 1 95 458 GLU B N 1
ATOM 7772 C CA . GLU B 1 458 ? 36.5 14.328 13.094 1 95 458 GLU B CA 1
ATOM 7773 C C . GLU B 1 458 ? 35.562 14.062 11.898 1 95 458 GLU B C 1
ATOM 7775 O O . GLU B 1 458 ? 34.719 14.883 11.586 1 95 458 GLU B O 1
ATOM 7780 N N . ILE B 1 459 ? 35.781 12.945 11.219 1 96.44 459 ILE B N 1
ATOM 7781 C CA . ILE B 1 459 ? 35.031 12.633 10.016 1 96.44 459 ILE B CA 1
ATOM 7782 C C . ILE B 1 459 ? 34.156 11.414 10.273 1 96.44 459 ILE B C 1
ATOM 7784 O O . ILE B 1 459 ? 34.656 10.328 10.586 1 96.44 459 ILE B O 1
ATOM 7788 N N . LEU B 1 460 ? 32.875 11.641 10.18 1 96.19 460 LEU B N 1
ATOM 7789 C CA . LEU B 1 460 ? 31.906 10.555 10.312 1 96.19 460 LEU B CA 1
ATOM 7790 C C . LEU B 1 460 ? 31.375 10.125 8.945 1 96.19 460 LEU B C 1
ATOM 7792 O O . LEU B 1 460 ? 30.75 10.914 8.242 1 96.19 460 LEU B O 1
ATOM 7796 N N . ALA B 1 461 ? 31.672 8.914 8.531 1 97.19 461 ALA B N 1
ATOM 7797 C CA . ALA B 1 461 ? 31.172 8.367 7.27 1 97.19 461 ALA B CA 1
ATOM 7798 C C . ALA B 1 461 ? 29.953 7.477 7.508 1 97.19 461 ALA B C 1
ATOM 7800 O O . ALA B 1 461 ? 30.047 6.461 8.203 1 97.19 461 ALA B O 1
ATOM 7801 N N . ILE B 1 462 ? 28.844 7.91 6.945 1 96.88 462 ILE B N 1
ATOM 7802 C CA . ILE B 1 462 ? 27.578 7.219 7.164 1 96.88 462 ILE B CA 1
ATOM 7803 C C . ILE B 1 462 ? 27.047 6.664 5.844 1 96.88 462 ILE B C 1
ATOM 7805 O O . ILE B 1 462 ? 26.875 7.41 4.875 1 96.88 462 ILE B O 1
ATOM 7809 N N . ARG B 1 463 ? 26.844 5.418 5.781 1 96.25 463 ARG B N 1
ATOM 7810 C CA . ARG B 1 463 ? 26.281 4.781 4.602 1 96.25 463 ARG B CA 1
ATOM 7811 C C . ARG B 1 463 ? 24.797 4.441 4.816 1 96.25 463 ARG B C 1
ATOM 7813 O O . ARG B 1 463 ? 24.453 3.785 5.797 1 96.25 463 ARG B O 1
ATOM 7820 N N . VAL B 1 464 ? 23.969 4.926 3.969 1 94.75 464 VAL B N 1
ATOM 7821 C CA . VAL B 1 464 ? 22.531 4.621 4 1 94.75 464 VAL B CA 1
ATOM 7822 C C . VAL B 1 464 ? 22.219 3.531 2.98 1 94.75 464 VAL B C 1
ATOM 7824 O O . VAL B 1 464 ? 22.438 3.715 1.779 1 94.75 464 VAL B O 1
ATOM 7827 N N . ASP B 1 465 ? 21.656 2.445 3.453 1 93.56 465 ASP B N 1
ATOM 7828 C CA . ASP B 1 465 ? 21.484 1.278 2.594 1 93.56 465 ASP B CA 1
ATOM 7829 C C . ASP B 1 465 ? 20.047 1.181 2.09 1 93.56 465 ASP B C 1
ATOM 7831 O O . ASP B 1 465 ? 19.406 0.131 2.209 1 93.56 465 ASP B O 1
ATOM 7835 N N . GLU B 1 466 ? 19.547 2.279 1.592 1 93.44 466 GLU B N 1
ATOM 7836 C CA . GLU B 1 466 ? 18.188 2.326 1.062 1 93.44 466 GLU B CA 1
ATOM 7837 C C . GLU B 1 466 ? 17.953 3.598 0.25 1 93.44 466 GLU B C 1
ATOM 7839 O O . GLU B 1 466 ? 18.672 4.582 0.409 1 93.44 466 GLU B O 1
ATOM 7844 N N . ASN B 1 467 ? 17.016 3.508 -0.696 1 94.44 467 ASN B N 1
ATOM 7845 C CA . ASN B 1 467 ? 16.531 4.734 -1.323 1 94.44 467 ASN B CA 1
ATOM 7846 C C . ASN B 1 467 ? 15.938 5.691 -0.297 1 94.44 467 ASN B C 1
ATOM 7848 O O . ASN B 1 467 ? 15.508 5.27 0.78 1 94.44 467 ASN B O 1
ATOM 7852 N N . LEU B 1 468 ? 15.969 6.926 -0.624 1 94.19 468 LEU B N 1
ATOM 7853 C CA . LEU B 1 468 ? 15.391 7.906 0.29 1 94.19 468 LEU B CA 1
ATOM 7854 C C . LEU B 1 468 ? 14.031 8.383 -0.213 1 94.19 468 LEU B C 1
ATOM 7856 O O . LEU B 1 468 ? 13.93 8.922 -1.318 1 94.19 468 LEU B O 1
ATOM 7860 N N . TYR B 1 469 ? 13.062 8.148 0.564 1 92.31 469 TYR B N 1
ATOM 7861 C CA . TYR B 1 469 ? 11.695 8.539 0.215 1 92.31 469 TYR B CA 1
ATOM 7862 C C . TYR B 1 469 ? 10.914 8.938 1.457 1 92.31 469 TYR B C 1
ATOM 7864 O O . TYR B 1 469 ? 11.453 8.945 2.566 1 92.31 469 TYR B O 1
ATOM 7872 N N . PHE B 1 470 ? 9.789 9.375 1.343 1 88.31 470 PHE B N 1
ATOM 7873 C CA . PHE B 1 470 ? 9 10.055 2.359 1 88.31 470 PHE B CA 1
ATOM 7874 C C . PHE B 1 470 ? 8.953 9.234 3.645 1 88.31 470 PHE B C 1
ATOM 7876 O O . PHE B 1 470 ? 8.906 9.797 4.742 1 88.31 470 PHE B O 1
ATOM 7883 N N . ALA B 1 471 ? 9.039 7.922 3.586 1 89.25 471 ALA B N 1
ATOM 7884 C CA . ALA B 1 471 ? 8.727 7.086 4.742 1 89.25 471 ALA B CA 1
ATOM 7885 C C . ALA B 1 471 ? 9.969 6.879 5.613 1 89.25 471 ALA B C 1
ATOM 7887 O O . ALA B 1 471 ? 9.859 6.469 6.77 1 89.25 471 ALA B O 1
ATOM 7888 N N . ASN B 1 472 ? 11.18 7.176 5.074 1 92.25 472 ASN B N 1
ATOM 7889 C CA . ASN B 1 472 ? 12.336 6.777 5.871 1 92.25 472 ASN B CA 1
ATOM 7890 C C . ASN B 1 472 ? 13.227 7.973 6.199 1 92.25 472 ASN B C 1
ATOM 7892 O O . ASN B 1 472 ? 14.289 7.809 6.801 1 92.25 472 ASN B O 1
ATOM 7896 N N . THR B 1 473 ? 12.859 9.133 5.82 1 87.12 473 THR B N 1
ATOM 7897 C CA . THR B 1 473 ? 13.727 10.289 5.996 1 87.12 473 THR B CA 1
ATOM 7898 C C . THR B 1 473 ? 13.773 10.719 7.461 1 87.12 473 THR B C 1
ATOM 7900 O O . THR B 1 473 ? 14.805 11.18 7.945 1 87.12 473 THR B O 1
ATOM 7903 N N . ASN B 1 474 ? 12.664 10.562 8.141 1 82 474 ASN B N 1
ATOM 7904 C CA . ASN B 1 474 ? 12.68 10.867 9.57 1 82 474 ASN B CA 1
ATOM 7905 C C . ASN B 1 474 ? 13.633 9.938 10.32 1 82 474 ASN B C 1
ATOM 7907 O O . ASN B 1 474 ? 14.328 10.375 11.242 1 82 474 ASN B O 1
ATOM 7911 N N . TYR B 1 475 ? 13.586 8.742 9.938 1 87.62 475 TYR B N 1
ATOM 7912 C CA . TYR B 1 475 ? 14.484 7.766 10.539 1 87.62 475 TYR B CA 1
ATOM 7913 C C . TYR B 1 475 ? 15.938 8.133 10.281 1 87.62 475 TYR B C 1
ATOM 7915 O O . TYR B 1 475 ? 16.781 8.023 11.172 1 87.62 475 TYR B O 1
ATOM 7923 N N . LEU B 1 476 ? 16.234 8.578 9.102 1 91.25 476 LEU B N 1
ATOM 7924 C CA . LEU B 1 476 ? 17.578 9.023 8.742 1 91.25 476 LEU B CA 1
ATOM 7925 C C . LEU B 1 476 ? 18 10.227 9.586 1 91.25 476 LEU B C 1
ATOM 7927 O O . LEU B 1 476 ? 19.109 10.258 10.125 1 91.25 476 LEU B O 1
ATOM 7931 N N . GLU B 1 477 ? 17.172 11.148 9.641 1 86.62 477 GLU B N 1
ATOM 7932 C CA . GLU B 1 477 ? 17.453 12.359 10.398 1 86.62 477 GLU B CA 1
ATOM 7933 C C . GLU B 1 477 ? 17.734 12.039 11.867 1 86.62 477 GLU B C 1
ATOM 7935 O O . GLU B 1 477 ? 18.703 12.531 12.438 1 86.62 477 GLU B O 1
ATOM 7940 N N . ASP B 1 478 ? 16.906 11.203 12.414 1 81.31 478 ASP B N 1
ATOM 7941 C CA . ASP B 1 478 ? 17.047 10.82 13.812 1 81.31 478 ASP B CA 1
ATOM 7942 C C . ASP B 1 478 ? 18.391 10.125 14.055 1 81.31 478 ASP B C 1
ATOM 7944 O O . ASP B 1 478 ? 19.047 10.367 15.07 1 81.31 478 ASP B O 1
ATOM 7948 N N . ASN B 1 479 ? 18.766 9.312 13.156 1 88.56 479 ASN B N 1
ATOM 7949 C CA . ASN B 1 479 ? 20.016 8.57 13.297 1 88.56 479 ASN B CA 1
ATOM 7950 C C . ASN B 1 479 ? 21.219 9.492 13.172 1 88.56 479 ASN B C 1
ATOM 7952 O O . ASN B 1 479 ? 22.172 9.391 13.953 1 88.56 479 ASN B O 1
ATOM 7956 N N . ILE B 1 480 ? 21.188 10.367 12.211 1 89.56 480 ILE B N 1
ATOM 7957 C CA . ILE B 1 480 ? 22.312 11.289 12.008 1 89.56 480 ILE B CA 1
ATOM 7958 C C . ILE B 1 480 ? 22.453 12.195 13.219 1 89.56 480 ILE B C 1
ATOM 7960 O O . ILE B 1 480 ? 23.562 12.367 13.75 1 89.56 480 ILE B O 1
ATOM 7964 N N . MET B 1 481 ? 21.391 12.742 13.664 1 82.62 481 MET B N 1
ATOM 7965 C CA . MET B 1 481 ? 21.438 13.656 14.805 1 82.62 481 MET B CA 1
ATOM 7966 C C . MET B 1 481 ? 21.859 12.93 16.078 1 82.62 481 MET B C 1
ATOM 7968 O O . MET B 1 481 ? 22.547 13.5 16.922 1 82.62 481 MET B O 1
ATOM 7972 N N . GLY B 1 482 ? 21.453 11.68 16.156 1 82 482 GLY B N 1
ATOM 7973 C CA . GLY B 1 482 ? 21.891 10.867 17.281 1 82 482 GLY B CA 1
ATOM 7974 C C . GLY B 1 482 ? 23.391 10.617 17.297 1 82 482 GLY B C 1
ATOM 7975 O O . GLY B 1 482 ? 24.031 10.703 18.344 1 82 482 GLY B O 1
ATOM 7976 N N . LEU B 1 483 ? 23.922 10.352 16.172 1 86 483 LEU B N 1
ATOM 7977 C CA . LEU B 1 483 ? 25.359 10.086 16.047 1 86 483 LEU B CA 1
ATOM 7978 C C . LEU B 1 483 ? 26.172 11.336 16.359 1 86 483 LEU B C 1
ATOM 7980 O O . LEU B 1 483 ? 27.219 11.25 16.984 1 86 483 LEU B O 1
ATOM 7984 N N . VAL B 1 484 ? 25.703 12.453 15.93 1 85.62 484 VAL B N 1
ATOM 7985 C CA . VAL B 1 484 ? 26.359 13.727 16.172 1 85.62 484 VAL B CA 1
ATOM 7986 C C . VAL B 1 484 ? 26.312 14.07 17.656 1 85.62 484 VAL B C 1
ATOM 7988 O O . VAL B 1 484 ? 27.281 14.586 18.219 1 85.62 484 VAL B O 1
ATOM 7991 N N . ALA B 1 485 ? 25.219 13.75 18.25 1 78.31 485 ALA B N 1
ATOM 7992 C CA . ALA B 1 485 ? 25.047 14.031 19.672 1 78.31 485 ALA B CA 1
ATOM 7993 C C . ALA B 1 485 ? 25.969 13.164 20.5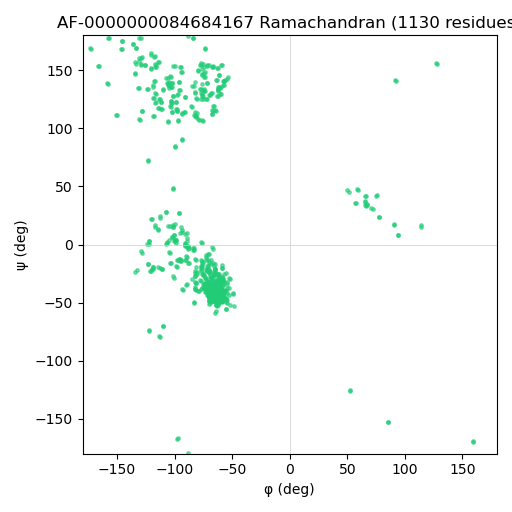16 1 78.31 485 ALA B C 1
ATOM 7995 O O . ALA B 1 485 ? 26.453 13.594 21.562 1 78.31 485 ALA B O 1
ATOM 7996 N N . ASP B 1 486 ? 26.172 12 20.031 1 82.5 486 ASP B N 1
ATOM 7997 C CA . ASP B 1 486 ? 26.984 11.039 20.766 1 82.5 486 ASP B CA 1
ATOM 7998 C C . ASP B 1 486 ? 28.469 11.391 20.688 1 82.5 486 ASP B C 1
ATOM 8000 O O . ASP B 1 486 ? 29.25 10.984 21.547 1 82.5 486 ASP B O 1
ATOM 8004 N N . ASN B 1 487 ? 28.906 12.07 19.641 1 84.69 487 ASN B N 1
ATOM 8005 C CA . ASN B 1 487 ? 30.297 12.438 19.438 1 84.69 487 ASN B CA 1
ATOM 8006 C C . ASN B 1 487 ? 30.453 13.922 19.109 1 84.69 487 ASN B C 1
ATOM 8008 O O . ASN B 1 487 ? 30.344 14.312 17.938 1 84.69 487 ASN B O 1
ATOM 8012 N N . GLN B 1 488 ? 30.938 14.703 19.984 1 83.19 488 GLN B N 1
ATOM 8013 C CA . GLN B 1 488 ? 31 16.156 19.828 1 83.19 488 GLN B CA 1
ATOM 8014 C C . GLN B 1 488 ? 32.219 16.578 19.031 1 83.19 488 GLN B C 1
ATOM 8016 O O . GLN B 1 488 ? 32.312 17.719 18.578 1 83.19 488 GLN B O 1
ATOM 8021 N N . SER B 1 489 ? 33.031 15.633 18.703 1 90.19 489 SER B N 1
ATOM 8022 C CA . SER B 1 489 ? 34.281 15.969 17.984 1 90.19 489 SER B CA 1
ATOM 8023 C C . SER B 1 489 ? 34.062 15.984 16.469 1 90.19 489 SER B C 1
ATOM 8025 O O . SER B 1 489 ? 34.906 16.453 15.719 1 90.19 489 SER B O 1
ATOM 8027 N N . ILE B 1 490 ? 32.875 15.641 16.031 1 91.25 490 ILE B N 1
ATOM 8028 C CA . ILE B 1 490 ? 32.625 15.5 14.609 1 91.25 490 ILE B CA 1
ATOM 8029 C C . ILE B 1 490 ? 32.469 16.891 13.977 1 91.25 490 ILE B C 1
ATOM 8031 O O . ILE B 1 490 ? 31.688 17.703 14.453 1 91.25 490 ILE B O 1
ATOM 8035 N N . ASN B 1 491 ? 33.219 17.109 12.867 1 93.94 491 ASN B N 1
ATOM 8036 C CA . ASN B 1 491 ? 33.125 18.359 12.125 1 93.94 491 ASN B CA 1
ATOM 8037 C C . ASN B 1 491 ? 32.656 18.125 10.688 1 93.94 491 ASN B C 1
ATOM 8039 O O . ASN B 1 491 ? 32.188 19.062 10.023 1 93.94 491 ASN B O 1
ATOM 8043 N N . HIS B 1 492 ? 32.844 16.875 10.25 1 96.5 492 HIS B N 1
ATOM 8044 C CA . HIS B 1 492 ? 32.469 16.5 8.891 1 96.5 492 HIS B CA 1
ATOM 8045 C C . HIS B 1 492 ? 31.656 15.219 8.867 1 96.5 492 HIS B C 1
ATOM 8047 O O . HIS B 1 492 ? 31.953 14.273 9.602 1 96.5 492 HIS B O 1
ATOM 8053 N N . ILE B 1 493 ? 30.625 15.281 8.102 1 96.81 493 ILE B N 1
ATOM 8054 C CA . ILE B 1 493 ? 29.844 14.078 7.852 1 96.81 493 ILE B CA 1
ATOM 8055 C C . ILE B 1 493 ? 29.859 13.75 6.359 1 96.81 493 ILE B C 1
ATOM 8057 O O . ILE B 1 493 ? 29.609 14.625 5.523 1 96.81 493 ILE B O 1
ATOM 8061 N N . VAL B 1 494 ? 30.234 12.555 6.008 1 97.88 494 VAL B N 1
ATOM 8062 C CA . VAL B 1 494 ? 30.188 12.078 4.633 1 97.88 494 VAL B CA 1
ATOM 8063 C C . VAL B 1 494 ? 29.031 11.094 4.469 1 97.88 494 VAL B C 1
ATOM 8065 O O . VAL B 1 494 ? 29.078 9.969 4.961 1 97.88 494 VAL B O 1
ATOM 8068 N N . LEU B 1 495 ? 27.984 11.547 3.809 1 97.5 495 LEU B N 1
ATOM 8069 C CA . LEU B 1 495 ? 26.859 10.672 3.488 1 97.5 495 LEU B CA 1
ATOM 8070 C C . LEU B 1 495 ? 27.156 9.844 2.242 1 97.5 495 LEU B C 1
ATOM 8072 O O . LEU B 1 495 ? 27.297 10.391 1.145 1 97.5 495 LEU B O 1
ATOM 8076 N N . ILE B 1 496 ? 27.344 8.602 2.418 1 97 496 ILE B N 1
ATOM 8077 C CA . ILE B 1 496 ? 27.641 7.688 1.324 1 97 496 ILE B CA 1
ATOM 8078 C C . ILE B 1 496 ? 26.359 7.211 0.666 1 97 496 ILE B C 1
ATOM 8080 O O . ILE B 1 496 ? 25.547 6.523 1.294 1 97 496 ILE B O 1
ATOM 8084 N N . CYS B 1 497 ? 26.188 7.508 -0.606 1 95.44 497 CYS B N 1
ATOM 8085 C CA . CYS B 1 497 ? 24.906 7.34 -1.289 1 95.44 497 CYS B CA 1
ATOM 8086 C C . CYS B 1 497 ? 24.953 6.16 -2.256 1 95.44 497 CYS B C 1
ATOM 8088 O O . CYS B 1 497 ? 24.25 6.141 -3.258 1 95.44 497 CYS B O 1
ATOM 8090 N N . GLN B 1 498 ? 25.797 5.203 -1.936 1 91.81 498 GLN B N 1
ATOM 8091 C CA . GLN B 1 498 ? 26 4.082 -2.846 1 91.81 498 GLN B CA 1
ATOM 8092 C C . GLN B 1 498 ? 24.734 3.275 -3.041 1 91.81 498 GLN B C 1
ATOM 8094 O O . GLN B 1 498 ? 24.5 2.705 -4.109 1 91.81 498 GLN B O 1
ATOM 8099 N N . SER B 1 499 ? 23.891 3.23 -2.043 1 92.75 499 SER B N 1
ATOM 8100 C CA . SER B 1 499 ? 22.688 2.41 -2.113 1 92.75 499 SER B CA 1
ATOM 8101 C C . SER B 1 499 ? 21.453 3.262 -2.402 1 92.75 499 SER B C 1
ATOM 8103 O O . SER B 1 499 ? 20.328 2.766 -2.367 1 92.75 499 SER B O 1
ATOM 8105 N N . ILE B 1 500 ? 21.656 4.527 -2.662 1 94.62 500 ILE B N 1
ATOM 8106 C CA . ILE B 1 500 ? 20.547 5.434 -2.926 1 94.62 500 ILE B CA 1
ATOM 8107 C C . ILE B 1 500 ? 20.359 5.586 -4.434 1 94.62 500 ILE B C 1
ATOM 8109 O O . ILE B 1 500 ? 21.141 6.273 -5.098 1 94.62 500 ILE B O 1
ATOM 8113 N N . SER B 1 501 ? 19.328 4.984 -4.91 1 93.5 501 SER B N 1
ATOM 8114 C CA . SER B 1 501 ? 19.078 5.023 -6.348 1 93.5 501 SER B CA 1
ATOM 8115 C C . SER B 1 501 ? 17.953 5.996 -6.688 1 93.5 501 SER B C 1
ATOM 8117 O O . SER B 1 501 ? 17.703 6.285 -7.859 1 93.5 501 SER B O 1
ATOM 8119 N N . PHE B 1 502 ? 17.375 6.457 -5.629 1 93.06 502 PHE B N 1
ATOM 8120 C CA . PHE B 1 502 ? 16.25 7.371 -5.84 1 93.06 502 PHE B CA 1
ATOM 8121 C C . PHE B 1 502 ? 16.016 8.242 -4.609 1 93.06 502 PHE B C 1
ATOM 8123 O O . PHE B 1 502 ? 16.141 7.766 -3.477 1 93.06 502 PHE B O 1
ATOM 8130 N N . ILE B 1 503 ? 15.75 9.547 -4.848 1 94.69 503 ILE B N 1
ATOM 8131 C CA . ILE B 1 503 ? 15.383 10.5 -3.809 1 94.69 503 ILE B CA 1
ATOM 8132 C C . ILE B 1 503 ? 14.102 11.227 -4.203 1 94.69 503 ILE B C 1
ATOM 8134 O O . ILE B 1 503 ? 14.086 11.984 -5.176 1 94.69 503 ILE B O 1
ATOM 8138 N N . ASP B 1 504 ? 13.062 11.031 -3.463 1 92.88 504 ASP B N 1
ATOM 8139 C CA . ASP B 1 504 ? 11.82 11.703 -3.83 1 92.88 504 ASP B CA 1
ATOM 8140 C C . ASP B 1 504 ? 11.781 13.125 -3.273 1 92.88 504 ASP B C 1
ATOM 8142 O O . ASP B 1 504 ? 12.734 13.57 -2.629 1 92.88 504 ASP B O 1
ATOM 8146 N N . THR B 1 505 ? 10.75 13.844 -3.562 1 91.38 505 THR B N 1
ATOM 8147 C CA . THR B 1 505 ? 10.656 15.25 -3.191 1 91.38 505 THR B CA 1
ATOM 8148 C C . THR B 1 505 ? 10.656 15.414 -1.675 1 91.38 505 THR B C 1
ATOM 8150 O O . THR B 1 505 ? 11.266 16.344 -1.144 1 91.38 505 THR B O 1
ATOM 8153 N N . SER B 1 506 ? 9.906 14.547 -0.971 1 89.88 506 SER B N 1
ATOM 8154 C CA . SER B 1 506 ? 9.867 14.609 0.486 1 89.88 506 SER B CA 1
ATOM 8155 C C . SER B 1 506 ? 11.242 14.383 1.091 1 89.88 506 SER B C 1
ATOM 8157 O O . SER B 1 506 ? 11.633 15.062 2.045 1 89.88 506 SER B O 1
ATOM 8159 N N . ALA B 1 507 ? 11.938 13.445 0.538 1 93.31 507 ALA B N 1
ATOM 8160 C CA . ALA B 1 507 ? 13.289 13.141 1.011 1 93.31 507 ALA B CA 1
ATOM 8161 C C . ALA B 1 507 ? 14.234 14.312 0.751 1 93.31 507 ALA B C 1
ATOM 8163 O O . ALA B 1 507 ? 15.117 14.594 1.561 1 93.31 507 ALA B O 1
ATOM 8164 N N . LEU B 1 508 ? 14.117 14.914 -0.399 1 93.25 508 LEU B N 1
ATOM 8165 C CA . LEU B 1 508 ? 14.938 16.078 -0.716 1 93.25 508 LEU B CA 1
ATOM 8166 C C . LEU B 1 508 ? 14.719 17.188 0.305 1 93.25 508 LEU B C 1
ATOM 8168 O O . LEU B 1 508 ? 15.68 17.812 0.758 1 93.25 508 LEU B O 1
ATOM 8172 N N . GLN B 1 509 ? 13.5 17.438 0.626 1 87.44 509 GLN B N 1
ATOM 8173 C CA . GLN B 1 509 ? 13.188 18.438 1.632 1 87.44 509 GLN B CA 1
ATOM 8174 C C . GLN B 1 509 ? 13.797 18.078 2.984 1 87.44 509 GLN B C 1
ATOM 8176 O O . GLN B 1 509 ? 14.352 18.938 3.676 1 87.44 509 GLN B O 1
ATOM 8181 N N . SER B 1 510 ? 13.695 16.859 3.344 1 87.81 510 SER B N 1
ATOM 8182 C CA . SER B 1 510 ? 14.258 16.391 4.605 1 87.81 510 SER B CA 1
ATOM 8183 C C . SER B 1 510 ? 15.781 16.547 4.621 1 87.81 510 SER B C 1
ATOM 8185 O O . SER B 1 510 ? 16.359 16.891 5.648 1 87.81 510 SER B O 1
ATOM 8187 N N . LEU B 1 511 ? 16.359 16.234 3.492 1 93.25 511 LEU B N 1
ATOM 8188 C CA . LEU B 1 511 ? 17.812 16.391 3.371 1 93.25 511 LEU B CA 1
ATOM 8189 C C . LEU B 1 511 ? 18.203 17.859 3.541 1 93.25 511 LEU B C 1
ATOM 8191 O O . LEU B 1 511 ? 19.234 18.156 4.168 1 93.25 511 LEU B O 1
ATOM 8195 N N . SER B 1 512 ? 17.453 18.703 2.955 1 91.19 512 SER B N 1
ATOM 8196 C CA . SER B 1 512 ? 17.703 20.125 3.119 1 91.19 512 SER B CA 1
ATOM 8197 C C . SER B 1 512 ? 17.578 20.547 4.578 1 91.19 512 SER B C 1
ATOM 8199 O O . SER B 1 512 ? 18.359 21.359 5.07 1 91.19 512 SER B O 1
ATOM 8201 N N . ASP B 1 513 ? 16.594 19.969 5.238 1 84.06 513 ASP B N 1
ATOM 8202 C CA . ASP B 1 513 ? 16.422 20.266 6.656 1 84.06 513 ASP B CA 1
ATOM 8203 C C . ASP B 1 513 ? 17.594 19.75 7.477 1 84.06 513 ASP B C 1
ATOM 8205 O O . ASP B 1 513 ? 18.047 20.406 8.414 1 84.06 513 ASP B O 1
ATOM 8209 N N . ILE B 1 514 ? 18.047 18.594 7.156 1 88 514 ILE B N 1
ATOM 8210 C CA . ILE B 1 514 ? 19.203 18.016 7.824 1 88 514 ILE B CA 1
ATOM 8211 C C . ILE B 1 514 ? 20.422 18.906 7.617 1 88 514 ILE B C 1
ATOM 8213 O O . ILE B 1 514 ? 21.172 19.172 8.562 1 88 514 ILE B O 1
ATOM 8217 N N . LEU B 1 515 ? 20.625 19.359 6.391 1 92.5 515 LEU B N 1
ATOM 8218 C CA . LEU B 1 515 ? 21.734 20.25 6.062 1 92.5 515 LEU B CA 1
ATOM 8219 C C . LEU B 1 515 ? 21.672 21.516 6.91 1 92.5 515 LEU B C 1
ATOM 8221 O O . LEU B 1 515 ? 22.688 21.953 7.449 1 92.5 515 LEU B O 1
ATOM 8225 N N . TYR B 1 516 ? 20.547 22.062 6.973 1 85.94 516 TYR B N 1
ATOM 8226 C CA . TYR B 1 516 ? 20.344 23.281 7.75 1 85.94 516 TYR B CA 1
ATOM 8227 C C . TYR B 1 516 ? 20.703 23.062 9.211 1 85.94 516 TYR B C 1
ATOM 8229 O O . TYR B 1 516 ? 21.422 23.875 9.812 1 85.94 516 TYR B O 1
ATOM 8237 N N . ARG B 1 517 ? 20.312 21.984 9.773 1 81.69 517 ARG B N 1
ATOM 8238 C CA . ARG B 1 517 ? 20.578 21.688 11.18 1 81.69 517 ARG B CA 1
ATOM 8239 C C . ARG B 1 517 ? 22.062 21.438 11.414 1 81.69 517 ARG B C 1
ATOM 8241 O O . ARG B 1 517 ? 22.609 21.844 12.438 1 81.69 517 ARG B O 1
ATOM 8248 N N . LEU B 1 518 ? 22.625 20.75 10.523 1 88.12 518 LEU B N 1
ATOM 8249 C CA . LEU B 1 518 ? 24.062 20.484 10.641 1 88.12 518 LEU B CA 1
ATOM 8250 C C . LEU B 1 518 ? 24.859 21.781 10.539 1 88.12 518 LEU B C 1
ATOM 8252 O O . LEU B 1 518 ? 25.844 21.969 11.273 1 88.12 518 LEU B O 1
ATOM 8256 N N . GLU B 1 519 ? 24.469 22.656 9.664 1 89 519 GLU B N 1
ATOM 8257 C CA . GLU B 1 519 ? 25.125 23.953 9.531 1 89 519 GLU B CA 1
ATOM 8258 C C . GLU B 1 519 ? 25.031 24.75 10.828 1 89 519 GLU B C 1
ATOM 8260 O O . GLU B 1 519 ? 26 25.391 11.234 1 89 519 GLU B O 1
ATOM 8265 N N . LYS B 1 520 ? 23.969 24.703 11.422 1 80.94 520 LYS B N 1
ATOM 8266 C CA . LYS B 1 520 ? 23.766 25.406 12.68 1 80.94 520 LYS B CA 1
ATOM 8267 C C . LYS B 1 520 ? 24.656 24.828 13.781 1 80.94 520 LYS B C 1
ATOM 8269 O O . LYS B 1 520 ? 25.047 25.531 14.719 1 80.94 520 LYS B O 1
ATOM 8274 N N . ALA B 1 521 ? 24.984 23.562 13.641 1 81 521 ALA B N 1
ATOM 8275 C CA . ALA B 1 521 ? 25.875 22.891 14.594 1 81 521 ALA B CA 1
ATOM 8276 C C . ALA B 1 521 ? 27.328 23 14.164 1 81 521 ALA B C 1
ATOM 8278 O O . ALA B 1 521 ? 28.203 22.375 14.766 1 81 521 ALA B O 1
ATOM 8279 N N . ASN B 1 522 ? 27.578 23.672 13.07 1 88.62 522 ASN B N 1
ATOM 8280 C CA . ASN B 1 522 ? 28.906 23.875 12.516 1 88.62 522 ASN B CA 1
ATOM 8281 C C . ASN B 1 522 ? 29.516 22.562 12.023 1 88.62 522 ASN B C 1
ATOM 8283 O O . ASN B 1 522 ? 30.703 22.312 12.258 1 88.62 522 ASN B O 1
ATOM 8287 N N . ILE B 1 523 ? 28.734 21.75 11.531 1 92.69 523 ILE B N 1
ATOM 8288 C CA . ILE B 1 523 ? 29.172 20.5 10.914 1 92.69 523 ILE B CA 1
ATOM 8289 C C . ILE B 1 523 ? 28.953 20.562 9.406 1 92.69 523 ILE B C 1
ATOM 8291 O O . ILE B 1 523 ? 27.875 20.984 8.945 1 92.69 523 ILE B O 1
ATOM 8295 N N . GLN B 1 524 ? 29.922 20.172 8.617 1 95.75 524 GLN B N 1
ATOM 8296 C CA . GLN B 1 524 ? 29.812 20.219 7.168 1 95.75 524 GLN B CA 1
ATOM 8297 C C . GLN B 1 524 ? 29.375 18.859 6.602 1 95.75 524 GLN B C 1
ATOM 8299 O O . GLN B 1 524 ? 29.938 17.828 6.973 1 95.75 524 GLN B O 1
ATOM 8304 N N . LEU B 1 525 ? 28.406 18.922 5.715 1 96.62 525 LEU B N 1
ATOM 8305 C CA . LEU B 1 525 ? 27.891 17.719 5.078 1 96.62 525 LEU B CA 1
ATOM 8306 C C . LEU B 1 525 ? 28.516 17.516 3.701 1 96.62 525 LEU B C 1
ATOM 8308 O O . LEU B 1 525 ? 28.625 18.469 2.918 1 96.62 525 LEU B O 1
ATOM 8312 N N . HIS B 1 526 ? 29.047 16.344 3.42 1 97.62 526 HIS B N 1
ATOM 8313 C CA . HIS B 1 526 ? 29.609 15.938 2.135 1 97.62 526 HIS B CA 1
ATOM 8314 C C . HIS B 1 526 ? 28.875 14.727 1.582 1 97.62 526 HIS B C 1
ATOM 8316 O O . HIS B 1 526 ? 28.266 13.961 2.34 1 97.62 526 HIS B O 1
ATOM 8322 N N . LEU B 1 527 ? 28.844 14.609 0.281 1 97.56 527 LEU B N 1
ATOM 8323 C CA . LEU B 1 527 ? 28.219 13.461 -0.364 1 97.56 527 LEU B CA 1
ATOM 8324 C C . LEU B 1 527 ? 29.234 12.648 -1.148 1 97.56 527 LEU B C 1
ATOM 8326 O O . LEU B 1 527 ? 30.156 13.211 -1.743 1 97.56 527 LEU B O 1
ATOM 8330 N N . ALA B 1 528 ? 29.125 11.391 -1.104 1 96.31 528 ALA B N 1
ATOM 8331 C CA . ALA B 1 528 ? 29.984 10.508 -1.875 1 96.31 528 ALA B CA 1
ATOM 8332 C C . ALA B 1 528 ? 29.188 9.414 -2.568 1 96.31 528 ALA B C 1
ATOM 8334 O O . ALA B 1 528 ? 28.125 9.008 -2.078 1 96.31 528 ALA B O 1
ATOM 8335 N N . GLU B 1 529 ? 29.609 8.984 -3.748 1 94.12 529 GLU B N 1
ATOM 8336 C CA . GLU B 1 529 ? 29.109 7.824 -4.48 1 94.12 529 GLU B CA 1
ATOM 8337 C C . GLU B 1 529 ? 27.672 8.039 -4.918 1 94.12 529 GLU B C 1
ATOM 8339 O O . GLU B 1 529 ? 26.828 7.145 -4.77 1 94.12 529 GLU B O 1
ATOM 8344 N N . ILE B 1 530 ? 27.359 9.195 -5.375 1 93.62 530 ILE B N 1
ATOM 8345 C CA . ILE B 1 530 ? 26.031 9.461 -5.918 1 93.62 530 ILE B CA 1
ATOM 8346 C C . ILE B 1 530 ? 25.906 8.82 -7.297 1 93.62 530 ILE B C 1
ATOM 8348 O O . ILE B 1 530 ? 26.766 9 -8.156 1 93.62 530 ILE B O 1
ATOM 8352 N N . LYS B 1 531 ? 24.828 8.18 -7.465 1 91 531 LYS B N 1
ATOM 8353 C CA . LYS B 1 531 ? 24.594 7.523 -8.742 1 91 531 LYS B CA 1
ATOM 8354 C C . LYS B 1 531 ? 24.172 8.531 -9.812 1 91 531 LYS B C 1
ATOM 8356 O O . LYS B 1 531 ? 23.562 9.562 -9.492 1 91 531 LYS B O 1
ATOM 8361 N N . GLY B 1 532 ? 24.406 8.172 -11.008 1 89.06 532 GLY B N 1
ATOM 8362 C CA . GLY B 1 532 ? 24.141 9.055 -12.133 1 89.06 532 GLY B CA 1
ATOM 8363 C C . GLY B 1 532 ? 22.719 9.555 -12.172 1 89.06 532 GLY B C 1
ATOM 8364 O O . GLY B 1 532 ? 22.469 10.766 -12.172 1 89.06 532 GLY B O 1
ATOM 8365 N N . PRO B 1 533 ? 21.812 8.602 -12.164 1 89.69 533 PRO B N 1
ATOM 8366 C CA . PRO B 1 533 ? 20.422 9.016 -12.258 1 89.69 533 PRO B CA 1
ATOM 8367 C C . PRO B 1 533 ? 19.984 9.922 -11.102 1 89.69 533 PRO B C 1
ATOM 8369 O O . PRO B 1 533 ? 19.156 10.812 -11.297 1 89.69 533 PRO B O 1
ATOM 8372 N N . VAL B 1 534 ? 20.547 9.75 -9.938 1 93.19 534 VAL B N 1
ATOM 8373 C CA . VAL B 1 534 ? 20.234 10.578 -8.781 1 93.19 534 VAL B CA 1
ATOM 8374 C C . VAL B 1 534 ? 20.859 11.961 -8.953 1 93.19 534 VAL B C 1
ATOM 8376 O O . VAL B 1 534 ? 20.219 12.984 -8.672 1 93.19 534 VAL B O 1
ATOM 8379 N N . MET B 1 535 ? 22.078 11.984 -9.461 1 92.44 535 MET B N 1
ATOM 8380 C CA . MET B 1 535 ? 22.766 13.25 -9.68 1 92.44 535 MET B CA 1
ATOM 8381 C C . MET B 1 535 ? 22.062 14.086 -10.734 1 92.44 535 MET B C 1
ATOM 8383 O O . MET B 1 535 ? 22 15.312 -10.625 1 92.44 535 MET B O 1
ATOM 8387 N N . ASP B 1 536 ? 21.531 13.422 -11.727 1 92.25 536 ASP B N 1
ATOM 8388 C CA . ASP B 1 536 ? 20.812 14.117 -12.781 1 92.25 536 ASP B CA 1
ATOM 8389 C C . ASP B 1 536 ? 19.641 14.93 -12.211 1 92.25 536 ASP B C 1
ATOM 8391 O O . ASP B 1 536 ? 19.328 16 -12.719 1 92.25 536 ASP B O 1
ATOM 8395 N N . LYS B 1 537 ? 19.094 14.445 -11.172 1 90.75 537 LYS B N 1
ATOM 8396 C CA . LYS B 1 537 ? 17.953 15.117 -10.562 1 90.75 537 LYS B CA 1
ATOM 8397 C C . LYS B 1 537 ? 18.406 16.141 -9.523 1 90.75 537 LYS B C 1
ATOM 8399 O O . LYS B 1 537 ? 17.781 17.203 -9.383 1 90.75 537 LYS B O 1
ATOM 8404 N N . LEU B 1 538 ? 19.484 15.836 -8.844 1 92.94 538 LEU B N 1
ATOM 8405 C CA . LEU B 1 538 ? 19.906 16.656 -7.711 1 92.94 538 LEU B CA 1
ATOM 8406 C C . LEU B 1 538 ? 20.688 17.875 -8.188 1 92.94 538 LEU B C 1
ATOM 8408 O O . LEU B 1 538 ? 20.766 18.875 -7.473 1 92.94 538 LEU B O 1
ATOM 8412 N N . LYS B 1 539 ? 21.281 17.797 -9.344 1 91.12 539 LYS B N 1
ATOM 8413 C CA . LYS B 1 539 ? 22.266 18.766 -9.789 1 91.12 539 LYS B CA 1
ATOM 8414 C C . LYS B 1 539 ? 21.672 20.172 -9.812 1 91.12 539 LYS B C 1
ATOM 8416 O O . LYS B 1 539 ? 22.375 21.156 -9.531 1 91.12 539 LYS B O 1
ATOM 8421 N N . ASP B 1 540 ? 20.359 20.312 -10.039 1 88.69 540 ASP B N 1
ATOM 8422 C CA . ASP B 1 540 ? 19.75 21.641 -10.195 1 88.69 540 ASP B CA 1
ATOM 8423 C C . ASP B 1 540 ? 18.984 22.047 -8.945 1 88.69 540 ASP B C 1
ATOM 8425 O O . ASP B 1 540 ? 18.266 23.047 -8.953 1 88.69 540 ASP B O 1
ATOM 8429 N N . THR B 1 541 ? 19.234 21.375 -7.887 1 92.38 541 THR B N 1
ATOM 8430 C CA . THR B 1 541 ? 18.484 21.656 -6.672 1 92.38 541 THR B CA 1
ATOM 8431 C C . THR B 1 541 ? 19.25 22.641 -5.781 1 92.38 541 THR B C 1
ATOM 8433 O O . THR B 1 541 ? 20.469 22.734 -5.879 1 92.38 541 THR B O 1
ATOM 8436 N N . GLU B 1 542 ? 18.531 23.406 -4.969 1 91.69 542 GLU B N 1
ATOM 8437 C CA . GLU B 1 542 ? 19.141 24.297 -3.99 1 91.69 542 GLU B CA 1
ATOM 8438 C C . GLU B 1 542 ? 19.953 23.516 -2.967 1 91.69 542 GLU B C 1
ATOM 8440 O O . GLU B 1 542 ? 20.969 24.016 -2.465 1 91.69 542 GLU B O 1
ATOM 8445 N N . PHE B 1 543 ? 19.656 22.328 -2.752 1 92.88 543 PHE B N 1
ATOM 8446 C CA . PHE B 1 543 ? 20.359 21.453 -1.814 1 92.88 543 PHE B CA 1
ATOM 8447 C C . PHE B 1 543 ? 21.797 21.25 -2.246 1 92.88 543 PHE B C 1
ATOM 8449 O O . PHE B 1 543 ? 22.719 21.438 -1.456 1 92.88 543 PHE B O 1
ATOM 8456 N N . LEU B 1 544 ? 21.953 20.844 -3.494 1 94.19 544 LEU B N 1
ATOM 8457 C CA . LEU B 1 544 ? 23.297 20.594 -3.994 1 94.19 544 LEU B CA 1
ATOM 8458 C C . LEU B 1 544 ? 24.094 21.875 -4.121 1 94.19 544 LEU B C 1
ATOM 8460 O O . LEU B 1 544 ? 25.312 21.891 -3.928 1 94.19 544 LEU B O 1
ATOM 8464 N N . LYS B 1 545 ? 23.391 22.969 -4.477 1 93.44 545 LYS B N 1
ATOM 8465 C CA . LYS B 1 545 ? 24.062 24.266 -4.57 1 93.44 545 LYS B CA 1
ATOM 8466 C C . LYS B 1 545 ? 24.594 24.703 -3.211 1 93.44 545 LYS B C 1
ATOM 8468 O O . LYS B 1 545 ? 25.688 25.266 -3.127 1 93.44 545 LYS B O 1
ATOM 8473 N N . LYS B 1 546 ? 23.875 24.422 -2.24 1 93.75 546 LYS B N 1
ATOM 8474 C CA . LYS B 1 546 ? 24.281 24.781 -0.887 1 93.75 546 LYS B CA 1
ATOM 8475 C C . LYS B 1 546 ? 25.469 23.938 -0.42 1 93.75 546 LYS B C 1
ATOM 8477 O O . LYS B 1 546 ? 26.344 24.422 0.289 1 93.75 546 LYS B O 1
ATOM 8482 N N . ILE B 1 547 ? 25.453 22.688 -0.749 1 94.88 547 ILE B N 1
ATOM 8483 C CA . ILE B 1 547 ? 26.547 21.797 -0.395 1 94.88 547 ILE B CA 1
ATOM 8484 C C . ILE B 1 547 ? 27.812 22.188 -1.167 1 94.88 547 ILE B C 1
ATOM 8486 O O . ILE B 1 547 ? 28.906 22.219 -0.608 1 94.88 547 ILE B O 1
ATOM 8490 N N . GLY B 1 548 ? 27.672 22.484 -2.439 1 93.5 548 GLY B N 1
ATOM 8491 C CA . GLY B 1 548 ? 28.797 22.828 -3.301 1 93.5 548 GLY B CA 1
ATOM 8492 C C . GLY B 1 548 ? 29.391 21.625 -4.016 1 93.5 548 GLY B C 1
ATOM 8493 O O . GLY B 1 548 ? 29.531 20.562 -3.426 1 93.5 548 GLY B O 1
ATOM 8494 N N . MET B 1 549 ? 29.781 21.734 -5.188 1 91.19 549 MET B N 1
ATOM 8495 C CA . MET B 1 549 ? 30.297 20.656 -6.02 1 91.19 549 MET B CA 1
ATOM 8496 C C . MET B 1 549 ? 31.625 20.141 -5.473 1 91.19 549 MET B C 1
ATOM 8498 O O . MET B 1 549 ? 31.953 18.969 -5.652 1 91.19 549 MET B O 1
ATOM 8502 N N . GLU B 1 550 ? 32.281 20.984 -4.785 1 92.75 550 GLU B N 1
ATOM 8503 C CA . GLU B 1 550 ? 33.594 20.609 -4.234 1 92.75 550 GLU B CA 1
ATOM 8504 C C . GLU B 1 550 ? 33.438 19.609 -3.092 1 92.75 550 GLU B C 1
ATOM 8506 O O . GLU B 1 550 ? 34.406 18.938 -2.717 1 92.75 550 GLU B O 1
ATOM 8511 N N . ASN B 1 551 ? 32.25 19.562 -2.57 1 95.69 551 ASN B N 1
ATOM 8512 C CA . ASN B 1 551 ? 32 18.672 -1.438 1 95.69 551 ASN B CA 1
ATOM 8513 C C . ASN B 1 551 ? 31.281 17.391 -1.872 1 95.69 551 ASN B C 1
ATOM 8515 O O . ASN B 1 551 ? 30.75 16.672 -1.037 1 95.69 551 ASN B O 1
ATOM 8519 N N . ILE B 1 552 ? 31.266 17.125 -3.191 1 95.94 552 ILE B N 1
ATOM 8520 C CA . ILE B 1 552 ? 30.719 15.906 -3.768 1 95.94 552 ILE B CA 1
ATOM 8521 C C . ILE B 1 552 ? 31.844 15.07 -4.363 1 95.94 552 ILE B C 1
ATOM 8523 O O . ILE B 1 552 ? 32.562 15.531 -5.238 1 95.94 552 ILE B O 1
ATOM 8527 N N . PHE B 1 553 ? 31.953 13.875 -3.891 1 95.12 553 PHE B N 1
ATOM 8528 C CA . PHE B 1 553 ? 33.094 13.047 -4.273 1 95.12 553 PHE B CA 1
ATOM 8529 C C . PHE B 1 553 ? 32.625 11.812 -5.047 1 95.12 553 PHE B C 1
ATOM 8531 O O . PHE B 1 553 ? 31.516 11.312 -4.824 1 95.12 553 PHE B O 1
ATOM 8538 N N . LEU B 1 554 ? 33.438 11.359 -5.832 1 89.44 554 LEU B N 1
ATOM 8539 C CA . LEU B 1 554 ? 33.125 10.188 -6.645 1 89.44 554 LEU B CA 1
ATOM 8540 C C . LEU B 1 554 ? 33.156 8.922 -5.797 1 89.44 554 LEU B C 1
ATOM 8542 O O . LEU B 1 554 ? 32.375 8 -6.031 1 89.44 554 LEU B O 1
ATOM 8546 N N . SER B 1 555 ? 34.094 8.898 -4.855 1 91.75 555 SER B N 1
ATOM 8547 C CA . SER B 1 555 ? 34.219 7.723 -4 1 91.75 555 SER B CA 1
ATOM 8548 C C . SER B 1 555 ? 34.375 8.117 -2.537 1 91.75 555 SER B C 1
ATOM 8550 O O . SER B 1 555 ? 34.75 9.258 -2.23 1 91.75 555 SER B O 1
ATOM 8552 N N . THR B 1 556 ? 34.031 7.199 -1.696 1 94.12 556 THR B N 1
ATOM 8553 C CA . THR B 1 556 ? 34.219 7.414 -0.262 1 94.12 556 THR B CA 1
ATOM 8554 C C . THR B 1 556 ? 35.656 7.656 0.085 1 94.12 556 THR B C 1
ATOM 8556 O O . THR B 1 556 ? 35.969 8.508 0.922 1 94.12 556 THR B O 1
ATOM 8559 N N . HIS B 1 557 ? 36.5 6.918 -0.58 1 93.06 557 HIS B N 1
ATOM 8560 C CA . HIS B 1 557 ? 37.938 7.055 -0.344 1 93.06 557 HIS B CA 1
ATOM 8561 C C . HIS B 1 557 ? 38.406 8.461 -0.693 1 93.06 557 HIS B C 1
ATOM 8563 O O . HIS B 1 557 ? 39.188 9.055 0.056 1 93.06 557 HIS B O 1
ATOM 8569 N N . GLN B 1 558 ? 38 8.945 -1.799 1 93.12 558 GLN B N 1
ATOM 8570 C CA . GLN B 1 558 ? 38.344 10.305 -2.207 1 93.12 558 GLN B CA 1
ATOM 8571 C C . GLN B 1 558 ? 37.875 11.328 -1.185 1 93.12 558 GLN B C 1
ATOM 8573 O O . GLN B 1 558 ? 38.562 12.297 -0.888 1 93.12 558 GLN B O 1
ATOM 8578 N N . ALA B 1 559 ? 36.656 11.156 -0.67 1 95.69 559 ALA B N 1
ATOM 8579 C CA . ALA B 1 559 ? 36.094 12.07 0.311 1 95.69 559 ALA B CA 1
ATOM 8580 C C . ALA B 1 559 ? 36.938 12.109 1.582 1 95.69 559 ALA B C 1
ATOM 8582 O O . ALA B 1 559 ? 37.312 13.188 2.051 1 95.69 559 ALA B O 1
ATOM 8583 N N . ILE B 1 560 ? 37.281 10.969 2.062 1 95.25 560 ILE B N 1
ATOM 8584 C CA . ILE B 1 560 ? 37.969 10.867 3.334 1 95.25 560 ILE B CA 1
ATOM 8585 C C . ILE B 1 560 ? 39.406 11.414 3.184 1 95.25 560 ILE B C 1
ATOM 8587 O O . ILE B 1 560 ? 39.875 12.18 4.027 1 95.25 560 ILE B O 1
ATOM 8591 N N . THR B 1 561 ? 40.094 11.055 2.123 1 94.31 561 THR B N 1
ATOM 8592 C CA . THR B 1 561 ? 41.469 11.492 1.91 1 94.31 561 THR B CA 1
ATOM 8593 C C . THR B 1 561 ? 41.531 13 1.713 1 94.31 561 THR B C 1
ATOM 8595 O O . THR B 1 561 ? 42.438 13.656 2.213 1 94.31 561 THR B O 1
ATOM 8598 N N . THR B 1 562 ? 40.594 13.484 0.972 1 95.56 562 THR B N 1
ATOM 8599 C CA . THR B 1 562 ? 40.531 14.922 0.723 1 95.56 562 THR B CA 1
ATOM 8600 C C . THR B 1 562 ? 40.281 15.688 2.018 1 95.56 562 THR B C 1
ATOM 8602 O O . THR B 1 562 ? 40.938 16.719 2.275 1 95.56 562 THR B O 1
ATOM 8605 N N . LEU B 1 563 ? 39.375 15.227 2.824 1 95.56 563 LEU B N 1
ATOM 8606 C CA . LEU B 1 563 ? 39 15.914 4.059 1 95.56 563 LEU B CA 1
ATOM 8607 C C . LEU B 1 563 ? 40.125 15.812 5.086 1 95.56 563 LEU B C 1
ATOM 8609 O O . LEU B 1 563 ? 40.344 16.734 5.879 1 95.56 563 LEU B O 1
ATOM 8613 N N . GLN B 1 564 ? 40.844 14.68 5.047 1 93.69 564 GLN B N 1
ATOM 8614 C CA . GLN B 1 564 ? 41.969 14.516 5.941 1 93.69 564 GLN B CA 1
ATOM 8615 C C . GLN B 1 564 ? 43.125 15.469 5.559 1 93.69 564 GLN B C 1
ATOM 8617 O O . GLN B 1 564 ? 43.844 15.961 6.43 1 93.69 564 GLN B O 1
ATOM 8622 N N . ALA B 1 565 ? 43.219 15.68 4.328 1 90.12 565 ALA B N 1
ATOM 8623 C CA . ALA B 1 565 ? 44.281 16.562 3.826 1 90.12 565 ALA B CA 1
ATOM 8624 C C . ALA B 1 565 ? 43.969 18.016 4.133 1 90.12 565 ALA B C 1
ATOM 8626 O O . ALA B 1 565 ? 44.906 18.828 4.297 1 90.12 565 ALA B O 1
ATOM 8627 N N . ARG B 1 566 ? 42.781 18.391 4.121 1 87.31 566 ARG B N 1
ATOM 8628 C CA . ARG B 1 566 ? 42.344 19.75 4.395 1 87.31 566 ARG B CA 1
ATOM 8629 C C . ARG B 1 566 ? 42.531 20.109 5.867 1 87.31 566 ARG B C 1
ATOM 8631 O O . ARG B 1 566 ? 42.562 21.281 6.23 1 87.31 566 ARG B O 1
ATOM 8638 N N . ARG B 1 567 ? 42.875 19.25 6.773 1 75.25 567 ARG B N 1
ATOM 8639 C CA . ARG B 1 567 ? 43.094 19.5 8.195 1 75.25 567 ARG B CA 1
ATOM 8640 C C . ARG B 1 567 ? 44.531 19.984 8.438 1 75.25 567 ARG B C 1
ATOM 8642 O O . ARG B 1 567 ? 45.469 19.453 7.871 1 75.25 567 ARG B O 1
#

Solvent-accessible surface area (backbone atoms only — not comparable to full-atom values): 55001 Å² total; per-residue (Å²): 142,87,70,40,74,65,71,84,67,63,55,76,85,39,48,64,26,11,51,51,9,7,51,48,39,30,44,39,44,55,51,49,18,29,31,32,14,47,59,27,73,40,59,42,58,32,26,50,28,17,36,24,55,12,27,44,39,21,49,49,43,30,50,55,40,41,61,33,56,20,62,30,65,66,52,18,46,52,49,20,53,56,50,58,70,68,69,70,82,52,66,69,57,51,50,49,51,35,14,43,41,2,32,48,20,9,48,52,27,39,51,35,33,74,66,62,46,41,64,60,56,30,67,55,40,51,45,36,52,46,16,42,47,21,28,48,26,52,52,54,38,56,67,30,45,34,43,23,34,40,46,90,70,79,82,88,57,53,52,69,55,46,51,52,50,49,65,70,42,50,86,69,32,33,62,71,30,27,50,49,10,52,49,32,40,50,48,40,52,37,25,61,46,60,47,37,53,51,38,55,72,67,67,52,57,70,67,56,44,50,49,54,30,52,34,26,52,37,48,39,43,51,51,41,16,48,51,29,57,75,66,38,30,49,76,75,67,60,38,61,46,68,36,87,44,84,65,44,70,61,57,83,40,80,70,80,90,45,71,67,60,47,63,69,41,44,67,58,20,53,50,50,33,50,50,32,47,42,49,26,51,53,46,33,46,58,57,26,55,77,67,77,45,77,68,45,50,44,37,37,27,43,4,51,12,42,16,10,37,38,4,14,26,25,52,5,34,54,48,28,41,31,64,68,52,17,50,50,19,42,74,49,38,30,67,35,38,60,11,44,43,47,17,16,50,51,42,45,48,36,32,54,69,47,31,71,70,43,26,44,23,33,45,15,34,31,30,28,45,49,36,65,64,30,56,75,52,46,52,62,62,59,49,53,53,31,42,72,66,39,55,71,55,28,49,44,16,47,49,10,19,49,33,26,47,69,72,33,62,69,61,10,51,51,49,24,44,53,49,53,53,48,52,50,50,55,49,56,24,57,52,59,69,38,53,41,15,31,39,76,92,53,80,46,66,43,43,52,92,81,44,81,48,54,76,53,80,39,47,44,38,38,37,40,45,38,56,39,30,43,44,24,38,66,50,49,50,54,50,52,53,48,54,48,68,74,39,82,63,48,42,34,36,35,42,31,28,69,18,28,60,42,69,39,70,38,21,50,52,46,50,43,51,48,50,53,53,33,50,76,70,64,28,46,67,29,42,16,29,67,37,65,76,38,44,71,55,39,67,82,34,71,58,46,61,70,53,33,73,88,37,50,29,79,34,63,50,55,44,53,53,51,58,58,63,73,101,135,91,67,40,75,65,71,83,67,61,55,77,84,39,48,63,25,13,51,52,9,8,51,50,39,30,43,37,44,54,52,48,19,31,33,31,14,48,58,28,72,39,60,42,59,33,26,50,28,16,35,24,53,13,29,43,38,20,49,49,44,30,49,57,40,41,63,32,55,20,61,30,64,67,54,19,46,52,49,21,52,56,50,58,71,70,71,70,82,52,66,69,57,52,50,48,51,35,15,44,41,3,33,47,20,10,49,51,27,39,49,35,32,76,66,61,47,41,64,60,55,30,66,54,40,50,46,36,52,46,16,41,48,21,30,48,26,51,52,55,35,59,67,31,45,35,43,23,34,41,46,91,69,77,83,88,57,51,53,69,56,45,51,53,49,48,65,72,42,49,86,69,33,34,63,70,30,28,51,48,11,54,50,32,40,50,50,40,51,35,25,59,46,60,46,37,53,53,40,55,74,68,67,52,56,70,66,58,44,52,48,56,28,51,34,25,54,39,48,37,45,49,51,41,15,49,51,29,58,76,65,37,32,48,78,75,67,60,38,61,46,68,37,87,45,82,65,44,70,61,59,82,40,79,70,79,90,44,71,67,60,49,65,70,42,44,67,58,18,54,50,50,34,51,49,34,47,42,49,25,51,52,46,33,45,58,57,24,56,77,66,76,44,80,70,45,49,44,37,37,28,43,4,50,12,42,15,10,36,38,5,15,27,26,52,5,32,55,48,28,41,31,63,69,50,17,48,50,18,42,74,45,37,30,68,36,38,60,12,45,42,47,17,17,49,50,44,45,48,36,32,54,68,46,32,71,72,42,26,44,22,34,45,15,34,32,29,28,47,50,36,66,65,30,57,75,51,45,51,63,62,59,50,54,54,32,41,72,66,38,55,69,54,29,48,44,15,48,50,10,20,49,33,26,48,72,72,32,62,68,59,10,51,53,48,25,46,54,50,54,53,47,51,51,50,55,51,56,24,56,50,60,69,40,53,43,16,30,38,76,91,55,80,46,66,43,43,54,92,81,44,82,48,52,75,54,78,39,48,46,38,39,36,41,46,39,54,38,29,42,43,24,38,65,51,49,49,53,50,53,54,50,55,47,69,75,40,82,63,47,42,33,36,34,42,32,28,70,18,28,60,43,66,38,70,40,19,50,52,48,50,42,51,49,50,53,52,32,48,75,68,64,28,48,68,29,41,16,28,67,38,66,76,37,43,71,55,39,68,82,34,70,58,45,61,69,53,32,72,87,39,52,29,79,34,62,50,56,43,53,54,51,56,60,62,74,102

Sequence (1134 aa):
MLLPSWIKTYQTAQLKGDLIAGVIVAIVLIPQSMAYGLLAGLPAEVALYSSVLPIILYAAFGSSRTLAIGPVGIMSLMTGATIAELGISNIDEVINAANTLALLTGIILLLMRAARLGSIINFLSHPVVSGFISASAIIIALSQVKHIVGLNITEGLAPYQAITHIVTQLPQGHLATSILGVCSLMLLWWFKGPLANLLKKKAFNPNSIKFISNSGPLIVAVTGTLVVYYFHLNTRFEVSVVGYIPPGLPHIILPNYDEQLFKQLLPSALLIALIGYLESVSIAKSMAGQKRQKIDANKELLGLSAANISSALSGGYPVAGGFGRSMVNFTAGANSPLASIITACLVGLTLSVLTPLFFFLPKAALSAVIIFAVLPLIDTHTLKHTWRYDRTEATLMLITFLTVLFINVESGILAGIIISIGLYLHRSSQPHIAVVGQVGNSEHYRNIKRYKVKTDKEILAIRVDENLYFANTNYLEDNIMGLVADNQSINHIVLICQSISFIDTSALQSLSDILYRLEKANIQLHLAEIKGPVMDKLKDTEFLKKIGMENIFLSTHQAITTLQARRMLLPSWIKTYQTAQLKGDLIAGVIVAIVLIPQSMAYGLLAGLPAEVALYSSVLPIILYAAFGSSRTLAIGPVGIMSLMTGATIAELGISNIDEVINAANTLALLTGIILLLMRAARLGSIINFLSHPVVSGFISASAIIIALSQVKHIVGLNITEGLAPYQAITHIVTQLPQGHLATSILGVCSLMLLWWFKGPLANLLKKKAFNPNSIKFISNSGPLIVAVTGTLVVYYFHLNTRFEVSVVGYIPPGLPHIILPNYDEQLFKQLLPSALLIALIGYLESVSIAKSMAGQKRQKIDANKELLGLSAANISSALSGGYPVAGGFGRSMVNFTAGANSPLASIITACLVGLTLSVLTPLFFFLPKAALSAVIIFAVLPLIDTHTLKHTWRYDRTEATLMLITFLTVLFINVESGILAGIIISIGLYLHRSSQPHIAVVGQVGNSEHYRNIKRYKVKTDKEILAIRVDENLYFANTNYLEDNIMGLVADNQSINHIVLICQSISFIDTSALQSLSDILYRLEKANIQLHLAEIKGPVMDKLKDTEFLKKIGMENIFLSTHQAITTLQARR

Organism: NCBI:txid1198232

InterPro domains:
  IPR001902 SLC26A/SulP transporter [PTHR11814] (5-563)
  IPR001902 SLC26A/SulP transporter [TIGR00815] (5-559)
  IPR002645 STAS domain [PF01740] (452-559)
  IPR002645 STAS domain [PS50801] (449-563)
  IPR011547 SLC26A/SulP transporter domain [PF00916] (15-400)
  IPR036513 STAS domain superfamily [G3DSA:3.30.750.24] (430-566)
  IPR036513 STAS domain superfamily [SSF52091] (451-563)

pLDDT: mean 89.59, std 7.04, range [30.14, 98.44]

Foldseek 3Di:
DFFAPCVVVDDPVQVVLLLLLLVLLLLLQLLLQQLLCVLLVAASVQQLLLQFQLLVLLQGQFFFFQFAKGRDNLLSNLNSLLLVVVVDDDNVVSLLLQLLLLLLLLVLLVVCLVVVVLCVLVLFDPLLLLLLLQLSLLVSLLVLVCQLQVHDDDPDDFLVVSVVVCVVCSVVGQPVSNVLLVVLLVQLVCLQPVVLVVCVVVVDDPLVSLSRSSSSLNVSQLVQLVVCVVVVCCVPRVFAASAADDADFFAFADRDDDPVSCVSSNVSSNVSSSSQLSQQVVLSVVLCVVVVHDGDSSSNSNSLSSSSNSSSRRSHGRMHTDNVSSVSSSVSRRDGSSSSNSSSVVSNVCRHPVRVSRRSRGSSSSSSSSSVRSNVSNCVPCLVVCCVVPVLSSVLSVQLNVCCSGPNSVVSSVSSSVVSVVVVLVDQQQFDKAWWAAADPDQDIDGVVPHPGDDDLAETEMETQHAADQRRLVNVLVVVVVVCVVRVNYQEYEYECQNHPYHDPNNLVSLQVSCVVCVVSNHAYAYEQDDDVHCVVCVPDPNDVVNDPVRYYDGPSCNVVVVVVVD/DQFAPCVVVDDPVQVVLLLLLLVLLLLLQLLLQQLLCVLLVAASVQQLLLQFQLLVLLQGQFFFFQFAKGRDNLLSNLNSLLLVVVVDDDNVVSLLLQLLLLLLLLVLLVVCLVVVVLCVLVLFDPLLLLLLLQLSLLVSLLVLVCQLQVHDDDPDDFLVVSVVCCVVCSVVTQPVSNVLLVVLLVQLVCLQPVVLVVCVVVVDDPLVSLSRSSSSLSVSQLVQLVVCVVVVCCVPRVFAASAADDADFFAFADRDDDPVSCVSSNVSSNVSSSSQLSQQVVLSCVLCVVVVHDGDSSSNSNSLSSSSNSSSRRSHGRMHTDNVSSVSSSVSRRDGSSSSNSSSVVSNVCRHPVRVSRRSRGSSSSSSSSSVRSNVSNCVPVLVVCCVVPVLSSVLSVQLNVCCSGPNSVVSSVSSSVVVVVVVLVDQQQFDKAWWAAADPDQDIDGVVPDPGDDDLAETEMETQHAADQRRLVNVLVVVVVVCVVRVNYQEYEYECQNHPYHDPNNLVSLQVSCVVCVVSNHAYAYEQDDDVHCVVCVPPPNDVVNDPVRYYDGPSCNVVVVVVVD

Secondary structure (DSSP, 8-state):
--S-HHHHT--GGGHHHHHHHHHHHHHHHHHHHHHHHHHTT--HHHHHHTTTHHHHHHHHH-S-SS--EE--HHHHHHHHHHHHHHT---HHHHHHHHHHHHHHHHHHHHHHHHTT-GGGGGGS-HHHHHHHHHHHHHHHHHHHHHHHHT----TT--HHHHHHHHHHHGGGS-HHHHHHHHHHHHHHHHHHTHHHHHHHHTT--HHHHHHHHHTHHHHHHHHHHHHHHHHTHHHHS---B------SPPP-------HHHHHHHHHHHHHHHHHHHHHHHHHHHHHHHHTT----HHHHHHHHHHHHHHHHHTT----EE-HHHHHHHHHTT--STHHHHHHHHHHHHIIIIIGGGGTT-BHHHHHHHHHHHHGGG--HHHHHHHHHH-HHHHHHHHHHHHHHHHT-HHHHHHHHHHHHHHHHHHHHHS--EEEEEE-TTSS-EEETTTS--B--SSEEEEEE-S-B-TTTHHHHHHHHHHHHHH-TT--EEEEE-TT---B-HHHHHHHHHHHHHHHHTT-EEEEE---HHHHHHHTTSHHHHHH-GGGEESSHHHHHHHHHHT-/--S-HHHHT--GGGHHHHHHHHHHHHHHHHHHHHHHHHHTT--HHHHHHTTTHHHHHHHHH-S-SS--EE--HHHHHHHHHHHHHHT---HHHHHHHHHHHHHHHHHHHHHHHHTT-GGGGGGS-HHHHHHHHHHHHHHHHHHHHHHHHT----TT--HHHHHHHHHHHGGG--HHHHHHHHHHHHHHHHHHTHHHHHHHHTT--HHHHHHHHHTHHHHHHHHHHHHHHHHTHHHHS---B------SPPP-------HHHHHHHHHHHHHHHHHHHHHHHHHHHHHHHHTT----HHHHHHHHHHHHHHHHHTT----EE-HHHHHHHHHTT--STHHHHHHHHHHHHIIIIIGGGGTT-BHHHHHHHHHHHHGGG--HHHHHHHHHH-HHHHHHHHHHHHHHHHT-HHHHHHHHHHHHHHHHHHHHHS--EEEEEE-TTSS-EEETTTS--B--SSEEEEEE-S-B-TTTHHHHHHHHHHHHHH-TT--EEEEE-TT---B-HHHHHHHHHHHHHHHHTT-EEEEE---HHHHHHHTTSHHHHHH-GGGEESSHHHHHHHHHHH-

Nearest PDB structures (foldseek):
  7xuj-assembly1_B  TM=9.004E-01  e=8.267E-33  Homo sapiens
  5da0-assembly1_A  TM=7.375E-01  e=1.021E-20  Deinococcus geothermalis DSM 11300
  5iof-assembly1_A  TM=8.831E-01  e=1.822E-17  Deinococcus geothermalis DSM 11300
  6ki1-assembly1_A  TM=8.681E-01  e=6.496E-18  Synechocystis sp. PCC 6803
  6ki1-assembly2_B  TM=8.797E-01  e=3.413E-17  Synechocystis sp. PCC 6803